Protein AF-0000000083203397 (afdb_homodimer)

InterPro domains:
  IPR000192 Aminotransferase class V domain [PF00266] (24-393)
  IPR010970 Cysteine desulfurase, SufS [TIGR01979] (6-404)
  IPR010970 Cysteine desulfurase, SufS [cd06453] (24-397)
  IPR015421 Pyridoxal phosphate-dependent transferase, major domain [G3DSA:3.40.640.10] (35-295)
  IPR015422 Pyridoxal phosphate-dependent transferase, small domain [G3DSA:3.90.1150.10] (7-395)
  IPR015424 Pyridoxal phosphate-dependent transferase [SSF53383] (2-402)
  IPR020578 Aminotransferase class-V, pyridoxal-phosphate binding site [PS00595] (216-235)

Nearest PDB structures (foldseek):
  4w91-assembly3_E  TM=9.917E-01  e=8.064E-57  Brucella suis bv. 4 str. 40
  6mre-assembly1_A-2  TM=9.859E-01  e=2.206E-57  Escherichia coli K-12
  6mrh-assembly1_A-2  TM=9.855E-01  e=3.273E-57  Escherichia coli K-12
  6c9e-assembly1_A  TM=9.911E-01  e=1.790E-55  Legionella pneumophila subsp. pneumophila str. Philadelphia 1
  8kg1-assembly1_B  TM=9.907E-01  e=2.833E-54  Mycolicibacterium smegmatis MC2 155

Solvent-accessible surface area (backbone atoms only — not comparable to full-atom values): 39224 Å² total; per-residue (Å²): 128,92,51,45,71,67,54,36,70,36,27,62,42,63,74,38,67,34,84,87,24,66,42,38,82,20,36,28,77,73,28,34,70,38,38,49,70,27,56,50,47,50,49,45,32,53,41,71,41,68,42,50,55,88,58,35,69,16,65,46,12,44,53,38,30,50,46,35,52,50,16,44,45,50,48,19,59,63,33,36,45,93,46,49,54,24,48,30,64,32,55,15,29,27,52,25,44,30,45,46,33,52,20,44,36,64,73,74,52,45,66,74,23,31,37,38,28,41,44,61,34,44,30,32,64,42,40,24,56,51,54,41,20,66,76,39,52,29,43,82,44,73,44,52,55,49,90,44,37,39,65,44,65,86,52,46,68,81,74,53,44,85,48,30,52,34,34,36,38,50,42,20,27,83,59,33,10,26,51,56,72,56,52,64,54,33,51,56,26,47,72,44,70,14,42,23,37,33,42,26,46,50,23,50,61,72,69,45,52,41,40,66,81,51,59,50,44,30,39,22,26,32,22,22,43,48,29,16,53,58,30,20,17,32,27,35,36,45,57,73,58,57,71,68,32,56,68,66,55,32,18,28,70,13,44,66,46,57,46,98,88,51,69,43,62,28,63,74,33,34,23,65,35,44,25,80,66,33,48,64,38,45,32,23,32,26,42,21,51,55,58,59,65,73,49,58,62,66,57,48,48,52,53,35,48,50,36,37,50,53,31,48,55,52,40,60,68,39,88,59,40,45,76,44,35,70,35,83,85,33,47,39,32,49,17,33,48,41,71,87,50,60,34,63,59,50,32,43,49,28,24,63,64,11,32,31,38,35,35,38,47,80,52,22,45,48,46,29,57,74,69,73,44,88,47,30,28,33,40,16,61,52,79,59,58,49,66,66,49,30,50,46,50,34,53,39,51,54,52,42,47,62,73,68,96,129,92,50,44,70,66,54,35,69,36,26,62,42,63,74,37,66,35,86,86,24,66,43,37,80,19,37,28,77,73,29,34,71,39,37,50,71,27,56,51,47,48,50,44,32,54,41,70,42,70,40,50,57,88,59,35,68,16,66,46,12,46,53,37,30,51,46,33,52,50,15,44,46,49,49,18,60,63,35,36,47,94,44,50,54,24,50,30,65,33,54,15,27,28,53,27,44,31,45,45,33,51,19,44,36,65,74,73,52,45,65,74,24,32,35,38,29,41,44,59,34,45,29,31,63,43,40,23,56,51,54,42,21,66,75,39,51,29,43,81,43,73,44,51,56,49,88,45,37,41,64,46,66,87,51,46,67,81,75,52,45,84,48,30,52,34,34,35,42,49,42,20,27,83,59,32,11,25,51,56,71,54,53,64,53,32,51,57,26,48,72,43,69,13,42,24,37,34,44,26,46,51,24,50,61,69,69,44,52,41,40,67,81,51,58,51,42,30,39,22,26,33,22,22,43,46,29,16,52,58,31,20,18,32,26,37,34,44,57,72,59,57,69,69,34,55,67,67,56,34,19,27,70,14,44,66,46,58,47,94,90,52,69,45,63,28,62,73,33,34,23,65,36,43,25,81,66,32,48,65,38,43,32,22,32,27,42,21,50,56,56,58,66,74,49,58,60,67,57,49,46,51,52,36,47,50,37,37,50,52,30,50,55,53,40,61,68,40,88,60,40,45,75,44,35,69,36,82,82,35,48,39,32,48,17,32,49,39,72,88,51,58,32,63,60,50,33,45,48,27,25,65,64,10,32,31,37,36,36,38,48,81,51,22,45,49,46,29,56,74,69,72,42,89,48,30,28,34,40,17,61,51,78,58,58,48,65,66,50,29,50,49,50,34,53,40,50,53,51,40,48,63,72,66,97

Organism: NCBI:txid214856

Structure (mmCIF, N/CA/C/O backbone):
data_AF-0000000083203397-model_v1
#
loop_
_entity.id
_entity.type
_entity.pdbx_description
1 polymer 'Cysteine desulfurase'
#
loop_
_atom_site.group_PDB
_atom_site.id
_atom_site.type_symbol
_atom_site.label_atom_id
_atom_site.label_alt_id
_atom_site.label_comp_id
_atom_site.label_asym_id
_atom_site.label_entity_id
_atom_site.label_seq_id
_atom_site.pdbx_PDB_ins_code
_atom_site.Cartn_x
_atom_site.Cartn_y
_atom_site.Cartn_z
_atom_site.occupancy
_atom_site.B_iso_or_equiv
_atom_site.auth_seq_id
_atom_site.au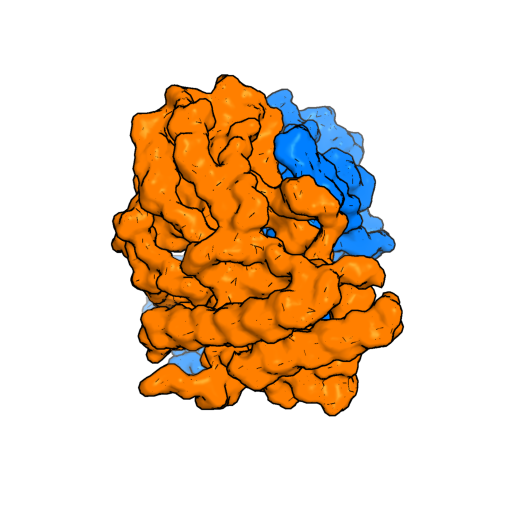th_comp_id
_atom_site.auth_asym_id
_atom_site.auth_atom_id
_atom_site.pdbx_PDB_model_num
ATOM 1 N N . MET A 1 1 ? -27.266 24.75 2.34 1 68.25 1 MET A N 1
ATOM 2 C CA . MET A 1 1 ? -26.562 25.25 3.523 1 68.25 1 MET A CA 1
ATOM 3 C C . MET A 1 1 ? -25.734 24.141 4.164 1 68.25 1 MET A C 1
ATOM 5 O O . MET A 1 1 ? -26.141 22.969 4.145 1 68.25 1 MET A O 1
ATOM 9 N N . PHE A 1 2 ? -24.484 24.516 4.523 1 87.81 2 PHE A N 1
ATOM 10 C CA . PHE A 1 2 ? -23.609 23.562 5.199 1 87.81 2 PHE A CA 1
ATOM 11 C C . PHE A 1 2 ? -24.203 23.141 6.543 1 87.81 2 PHE A C 1
ATOM 13 O O . PHE A 1 2 ? -24.328 23.969 7.457 1 87.81 2 PHE A O 1
ATOM 20 N N . ASP A 1 3 ? -24.844 21.969 6.621 1 94.56 3 ASP A N 1
ATOM 21 C CA . ASP A 1 3 ? -25.469 21.422 7.82 1 94.56 3 ASP A CA 1
ATOM 22 C C . ASP A 1 3 ? -24.594 20.344 8.453 1 94.56 3 ASP A C 1
ATOM 24 O O . ASP A 1 3 ? -24.703 19.172 8.125 1 94.56 3 ASP A O 1
ATOM 28 N N . VAL A 1 4 ? -23.828 20.75 9.477 1 97.06 4 VAL A N 1
ATOM 29 C CA . VAL A 1 4 ? -22.828 19.875 10.062 1 97.06 4 VAL A CA 1
ATOM 30 C C . VAL A 1 4 ? -23.5 18.688 10.734 1 97.06 4 VAL A C 1
ATOM 32 O O . VAL A 1 4 ? -22.953 17.562 10.727 1 97.06 4 VAL A O 1
ATOM 35 N N . GLU A 1 5 ? -24.641 18.828 11.328 1 96.56 5 GLU A N 1
ATOM 36 C CA . GLU A 1 5 ? -25.328 17.734 12.008 1 96.56 5 GLU A CA 1
ATOM 37 C C . GLU A 1 5 ? -25.766 16.656 11.023 1 96.56 5 GLU A C 1
ATOM 39 O O . GLU A 1 5 ? -25.703 15.461 11.328 1 96.56 5 GLU A O 1
ATOM 44 N N . LYS A 1 6 ? -26.266 17.109 9.914 1 96.75 6 LYS A N 1
ATOM 45 C CA . LYS A 1 6 ? -26.625 16.156 8.867 1 96.75 6 LYS A CA 1
ATOM 46 C C . LYS A 1 6 ? -25.406 15.406 8.359 1 96.75 6 LYS A C 1
ATOM 48 O O . LYS A 1 6 ? -25.453 14.203 8.133 1 96.75 6 LYS A O 1
ATOM 53 N N . ILE A 1 7 ? -24.312 16.141 8.203 1 97.75 7 ILE A N 1
ATOM 54 C CA . ILE A 1 7 ? -23.062 15.562 7.723 1 97.75 7 ILE A CA 1
ATOM 55 C C . ILE A 1 7 ? -22.562 14.523 8.727 1 97.75 7 ILE A C 1
ATOM 57 O O . ILE A 1 7 ? -22.156 13.43 8.344 1 97.75 7 ILE A O 1
ATOM 61 N N . ARG A 1 8 ? -22.625 14.82 9.992 1 97.62 8 ARG A N 1
ATOM 62 C CA . ARG A 1 8 ? -22.156 13.938 11.055 1 97.62 8 ARG A CA 1
ATOM 63 C C . ARG A 1 8 ? -22.891 12.609 11.031 1 97.62 8 ARG A C 1
ATOM 65 O O . ARG A 1 8 ? -22.328 11.562 11.359 1 97.62 8 ARG A O 1
ATOM 72 N N . GLY A 1 9 ? -24.156 12.625 10.625 1 97.62 9 GLY A N 1
ATOM 73 C CA . GLY A 1 9 ? -24.969 11.414 10.547 1 97.62 9 GLY A CA 1
ATOM 74 C C . GLY A 1 9 ? -24.422 10.398 9.562 1 97.62 9 GLY A C 1
ATOM 75 O O . GLY A 1 9 ? -24.766 9.219 9.625 1 97.62 9 GLY A O 1
ATOM 76 N N . GLU A 1 10 ? -23.5 10.836 8.75 1 98.06 10 GLU A N 1
ATOM 77 C CA . GLU A 1 10 ? -22.922 9.953 7.738 1 98.06 10 GLU A CA 1
ATOM 78 C C . GLU A 1 10 ? -21.656 9.273 8.258 1 98.06 10 GLU A C 1
ATOM 80 O O . GLU A 1 10 ? -21.078 8.438 7.574 1 98.06 10 GLU A O 1
ATOM 85 N N . PHE A 1 11 ? -21.266 9.656 9.461 1 98.69 11 PHE A N 1
ATOM 86 C CA . PHE A 1 11 ? -20.094 9.062 10.102 1 98.69 11 PHE A CA 1
ATOM 87 C C . PHE A 1 11 ? -20.484 8.312 11.359 1 98.69 11 PHE A C 1
ATOM 89 O O . PHE A 1 11 ? -20.453 8.867 12.461 1 98.69 11 PHE A O 1
ATOM 96 N N . PRO A 1 12 ? -20.703 7.008 11.242 1 98.44 12 PRO A N 1
ATOM 97 C CA . PRO A 1 12 ? -21.25 6.246 12.359 1 98.44 12 PRO A CA 1
ATOM 98 C C . PRO A 1 12 ? -20.375 6.297 13.609 1 98.44 12 PRO A C 1
ATOM 100 O O . PRO A 1 12 ? -20.891 6.324 14.727 1 98.44 12 PRO A O 1
ATOM 103 N N . ILE A 1 13 ? -19.125 6.371 13.445 1 98.5 13 ILE A N 1
ATOM 104 C CA . ILE A 1 13 ? -18.188 6.27 14.555 1 98.5 13 ILE A CA 1
ATOM 105 C C . ILE A 1 13 ? -18.359 7.484 15.477 1 98.5 13 ILE A C 1
ATOM 107 O O . ILE A 1 13 ? -18.047 7.41 16.672 1 98.5 13 ILE A O 1
ATOM 111 N N . LEU A 1 14 ? -18.812 8.617 14.977 1 98.38 14 LEU A N 1
ATOM 112 C CA . LEU A 1 14 ? -18.906 9.852 15.742 1 98.38 14 LEU A CA 1
ATOM 113 C C . LEU A 1 14 ? -20.016 9.758 16.781 1 98.38 14 LEU A C 1
ATOM 115 O O . LEU A 1 14 ? -20.094 10.578 17.703 1 98.38 14 LEU A O 1
ATOM 119 N N . GLY A 1 15 ? -20.844 8.711 16.672 1 97.25 15 GLY A N 1
ATOM 120 C CA . GLY A 1 15 ? -21.906 8.484 17.641 1 97.25 15 GLY A CA 1
ATOM 121 C C . GLY A 1 15 ? -21.469 7.602 18.797 1 97.25 15 GLY A C 1
ATOM 122 O O . GLY A 1 15 ? -22.25 7.371 19.734 1 97.25 15 GLY A O 1
ATOM 123 N N . ARG A 1 16 ? -20.25 7.207 18.844 1 96.19 16 ARG A N 1
ATOM 124 C CA . ARG A 1 16 ? -19.734 6.305 19.875 1 96.19 16 ARG A CA 1
ATOM 125 C C . ARG A 1 16 ? -19.484 7.055 21.172 1 96.19 16 ARG A C 1
ATOM 127 O O . ARG A 1 16 ? -19.297 8.273 21.172 1 96.19 16 ARG A O 1
ATOM 134 N N . GLU A 1 17 ? -19.531 6.238 22.234 1 97.62 17 GLU A N 1
ATOM 135 C CA . GLU A 1 17 ? -19.078 6.723 23.531 1 97.62 17 GLU A CA 1
ATOM 136 C C . GLU A 1 17 ? -17.734 6.109 23.922 1 97.62 17 GLU A C 1
ATOM 138 O O . GLU A 1 17 ? -17.469 4.949 23.594 1 97.62 17 GLU A O 1
ATOM 143 N N . VAL A 1 18 ? -16.938 6.895 24.516 1 97.25 18 VAL A N 1
ATOM 144 C CA . VAL A 1 18 ? -15.672 6.469 25.094 1 97.25 18 VAL A CA 1
ATOM 145 C C . VAL A 1 18 ? -15.641 6.816 26.578 1 97.25 18 VAL A C 1
ATOM 147 O O . VAL A 1 18 ? -15.766 7.988 26.953 1 97.25 18 VAL A O 1
ATOM 150 N N . TYR A 1 19 ? -15.492 5.84 27.406 1 97.25 19 TYR A N 1
ATOM 151 C CA . TYR A 1 19 ? -15.539 5.996 28.859 1 97.25 19 TYR A CA 1
ATOM 152 C C . TYR A 1 19 ? -16.828 6.668 29.297 1 97.25 19 TYR A C 1
ATOM 154 O O . TYR A 1 19 ? -16.828 7.547 30.156 1 97.25 19 TYR A O 1
ATOM 162 N N . GLY A 1 20 ? -17.844 6.371 28.641 1 97.62 20 GLY A N 1
ATOM 163 C CA . GLY A 1 20 ? -19.172 6.844 29 1 97.62 20 GLY A CA 1
ATOM 164 C C . GLY A 1 20 ? -19.453 8.258 28.531 1 97.62 20 GLY A C 1
ATOM 165 O O . GLY A 1 20 ? -20.469 8.852 28.906 1 97.62 20 GLY A O 1
ATOM 166 N N . LYS A 1 21 ? -18.625 8.859 27.734 1 98.06 21 LYS A N 1
ATOM 167 C CA . LYS A 1 21 ? -18.781 10.211 27.219 1 98.06 21 LYS A CA 1
ATOM 168 C C . LYS A 1 21 ? -18.859 10.203 25.688 1 98.06 21 LYS A C 1
ATOM 170 O O . LYS A 1 21 ? -18.266 9.344 25.047 1 98.06 21 LYS A O 1
ATOM 175 N N . PRO A 1 22 ? -19.594 11.195 25.188 1 97.88 22 PRO A N 1
ATOM 176 C CA . PRO A 1 22 ? -19.594 11.289 23.719 1 97.88 22 PRO A CA 1
ATOM 177 C C . PRO A 1 22 ? -18.203 11.5 23.141 1 97.88 22 PRO A C 1
ATOM 179 O O . PRO A 1 22 ? -17.422 12.297 23.672 1 97.88 22 PRO A O 1
ATOM 182 N N . LEU A 1 23 ? -17.938 10.812 22.094 1 98.62 23 LEU A N 1
ATOM 183 C CA . LEU A 1 23 ? -16.641 10.945 21.422 1 98.62 23 LEU A CA 1
ATOM 184 C C . LEU A 1 23 ? -16.516 12.312 20.766 1 98.62 23 LEU A C 1
ATOM 186 O O . LEU A 1 23 ? -17.359 12.711 19.969 1 98.62 23 LEU A O 1
ATOM 190 N N . VAL A 1 24 ? -15.523 13.062 21.141 1 98.75 24 VAL A N 1
ATOM 191 C CA . VAL A 1 24 ? -15.039 14.242 20.438 1 98.75 24 VAL A CA 1
ATOM 192 C C . VAL A 1 24 ? -13.727 13.922 19.734 1 98.75 24 VAL A C 1
ATOM 194 O O . VAL A 1 24 ? -12.664 13.922 20.359 1 98.75 24 VAL A O 1
ATOM 197 N N . TYR A 1 25 ? -13.82 13.633 18.469 1 98.75 25 TYR A N 1
ATOM 198 C CA . TYR A 1 25 ? -12.656 13.18 17.719 1 98.75 25 TYR A CA 1
ATOM 199 C C . TYR A 1 25 ? -11.938 14.352 17.062 1 98.75 25 TYR A C 1
ATOM 201 O O . TYR A 1 25 ? -12.453 14.938 16.094 1 98.75 25 TYR A O 1
ATOM 209 N N . LEU A 1 26 ? -10.719 14.641 17.531 1 98.81 26 LEU A N 1
ATOM 210 C CA . LEU A 1 26 ? -9.961 15.789 17.047 1 98.81 26 LEU A CA 1
ATOM 211 C C . LEU A 1 26 ? -8.562 15.375 16.609 1 98.81 26 LEU A C 1
ATOM 213 O O . LEU A 1 26 ? -7.609 16.156 16.734 1 98.81 26 LEU A O 1
ATOM 217 N N . ASP A 1 27 ? -8.398 14.148 16.188 1 98.38 27 ASP A N 1
ATOM 218 C CA . ASP A 1 27 ? -7.145 13.633 15.633 1 98.38 27 ASP A CA 1
ATOM 219 C C . ASP A 1 27 ? -7.266 13.383 14.133 1 98.38 27 ASP A C 1
ATOM 221 O O . ASP A 1 27 ? -6.703 12.414 13.609 1 98.38 27 ASP A O 1
ATOM 225 N N . ASN A 1 28 ? -8.023 14.242 13.422 1 98.25 28 ASN A N 1
ATOM 226 C CA . ASN A 1 28 ? -8.32 14.094 12 1 98.25 28 ASN A CA 1
ATOM 227 C C . ASN A 1 28 ? -7.066 14.258 11.148 1 98.25 28 ASN A C 1
ATOM 229 O O . ASN A 1 28 ? -6.988 13.719 10.039 1 98.25 28 ASN A O 1
ATOM 233 N N . GLY A 1 29 ? -6.051 15 11.633 1 97.25 29 GLY A N 1
ATOM 234 C CA . GLY A 1 29 ? -4.809 15.195 10.898 1 97.25 29 GLY A CA 1
ATOM 235 C C . GLY A 1 29 ? -3.982 13.922 10.789 1 97.25 29 GLY A C 1
ATOM 236 O O . GLY A 1 29 ? -3.119 13.82 9.914 1 97.25 29 GLY A O 1
ATOM 237 N N . ALA A 1 30 ? -4.207 12.992 11.711 1 97.19 30 ALA A N 1
ATOM 238 C CA . ALA A 1 30 ? -3.561 11.688 11.648 1 97.19 30 ALA A CA 1
ATOM 239 C C . ALA A 1 30 ? -4.348 10.727 10.758 1 97.19 30 ALA A C 1
ATOM 241 O O . ALA A 1 30 ? -3.771 10.062 9.891 1 97.19 30 ALA A O 1
ATOM 242 N N . THR A 1 31 ? -5.617 10.656 10.953 1 97.81 31 THR A N 1
ATOM 243 C CA . THR A 1 31 ? -6.535 9.898 10.102 1 97.81 31 THR A CA 1
ATOM 244 C C . THR A 1 31 ? -7.973 10.375 10.305 1 97.81 31 THR A C 1
ATOM 246 O O . THR A 1 31 ? -8.414 10.57 11.438 1 97.81 31 THR A O 1
ATOM 249 N N . ALA A 1 32 ? -8.672 10.586 9.219 1 98.5 32 ALA A N 1
ATOM 250 C CA . ALA A 1 32 ? -10.055 11.047 9.273 1 98.5 32 ALA A CA 1
ATOM 251 C C . ALA A 1 32 ? -11.023 9.875 9.398 1 98.5 32 ALA A C 1
ATOM 253 O O . ALA A 1 32 ? -10.656 8.727 9.133 1 98.5 32 ALA A O 1
ATOM 254 N N . GLN A 1 33 ? -12.234 10.156 9.891 1 98.75 33 GLN A N 1
ATOM 255 C CA . GLN A 1 33 ? -13.273 9.133 9.938 1 98.75 33 GLN A CA 1
ATOM 256 C C . GLN A 1 33 ? -13.875 8.906 8.547 1 98.75 33 GLN A C 1
ATOM 258 O O . GLN A 1 33 ? -13.688 9.727 7.645 1 98.75 33 GLN A O 1
ATOM 263 N N . LYS A 1 34 ? -14.555 7.789 8.344 1 98.81 34 LYS A N 1
ATOM 264 C CA . LYS A 1 34 ? -15.039 7.395 7.02 1 98.81 34 LYS A CA 1
ATOM 265 C C . LYS A 1 34 ? -16.547 7.562 6.918 1 98.81 34 LYS A C 1
ATOM 267 O O . LYS A 1 34 ? -17.297 7.148 7.812 1 98.81 34 LYS A O 1
ATOM 272 N N . PRO A 1 35 ? -17.031 8.227 5.848 1 98.75 35 PRO A N 1
ATOM 273 C CA . PRO A 1 35 ? -18.469 8.328 5.664 1 98.75 35 PRO A CA 1
ATOM 274 C C . PRO A 1 35 ? -19.109 7.012 5.203 1 98.75 35 PRO A C 1
ATOM 276 O O . PRO A 1 35 ? -18.422 6.156 4.645 1 98.75 35 PRO A O 1
ATOM 279 N N . LEU A 1 36 ? -20.375 6.875 5.383 1 98.75 36 LEU A N 1
ATOM 280 C CA . LEU A 1 36 ? -21.156 5.68 5.039 1 98.75 36 LEU A CA 1
ATOM 281 C C . LEU A 1 36 ? -20.953 5.312 3.572 1 98.75 36 LEU A C 1
ATOM 283 O O . LEU A 1 36 ? -20.875 4.129 3.23 1 98.75 36 LEU A O 1
ATOM 287 N N . ALA A 1 37 ? -20.875 6.289 2.688 1 98.69 37 ALA A N 1
ATOM 288 C CA . ALA A 1 37 ? -20.703 6.023 1.262 1 98.69 37 ALA A CA 1
ATOM 289 C C . ALA A 1 37 ? -19.438 5.215 0.996 1 98.69 37 ALA A C 1
ATOM 291 O O . ALA A 1 37 ? -19.438 4.305 0.167 1 98.69 37 ALA A O 1
ATOM 292 N N . VAL A 1 38 ? -18.375 5.562 1.679 1 98.88 38 VAL A N 1
ATOM 293 C CA . VAL A 1 38 ? -17.109 4.875 1.526 1 98.88 38 VAL A CA 1
ATOM 294 C C . VAL A 1 38 ? -17.188 3.486 2.152 1 98.88 38 VAL A C 1
ATOM 296 O O . VAL A 1 38 ? -16.781 2.496 1.536 1 98.88 38 VAL A O 1
ATOM 299 N N . ILE A 1 39 ? -17.766 3.385 3.385 1 98.81 39 ILE A N 1
ATOM 300 C CA . ILE A 1 39 ? -17.875 2.127 4.113 1 98.81 39 ILE A CA 1
ATOM 301 C C . ILE A 1 39 ? -18.719 1.136 3.309 1 98.81 39 ILE A C 1
ATOM 303 O O . ILE A 1 39 ? -18.328 -0.022 3.139 1 98.81 39 ILE A O 1
ATOM 307 N N . GLU A 1 40 ? -19.781 1.573 2.801 1 98.81 40 GLU A N 1
ATOM 308 C CA . GLU A 1 40 ? -20.703 0.72 2.057 1 98.81 40 GLU A CA 1
ATOM 309 C C . GLU A 1 40 ? -20.094 0.295 0.719 1 98.81 40 GLU A C 1
ATOM 311 O O . GLU A 1 40 ? -20.359 -0.813 0.243 1 98.81 40 GLU A O 1
ATOM 316 N N . THR A 1 41 ? -19.344 1.162 0.096 1 98.81 41 THR A N 1
ATOM 317 C CA . THR A 1 41 ? -18.656 0.8 -1.139 1 98.81 41 THR A CA 1
ATOM 318 C C . THR A 1 41 ? -17.672 -0.339 -0.896 1 98.81 41 THR A C 1
ATOM 320 O O . THR A 1 41 ? -17.609 -1.298 -1.669 1 98.81 41 THR A O 1
ATOM 323 N N . ILE A 1 42 ? -16.891 -0.253 0.162 1 98.75 42 ILE A N 1
ATOM 324 C CA . ILE A 1 42 ? -15.945 -1.315 0.499 1 98.75 42 ILE A CA 1
ATOM 325 C C . ILE A 1 42 ? -16.703 -2.621 0.734 1 98.75 42 ILE A C 1
ATOM 327 O O . ILE A 1 42 ? -16.281 -3.682 0.26 1 98.75 42 ILE A O 1
ATOM 331 N N . ASP A 1 43 ? -17.766 -2.508 1.456 1 98.69 43 ASP A N 1
ATOM 332 C CA . ASP A 1 43 ? -18.609 -3.674 1.729 1 98.69 43 ASP A CA 1
ATOM 333 C C . ASP A 1 43 ? -19.125 -4.285 0.433 1 98.69 43 ASP A C 1
ATOM 335 O O . ASP A 1 43 ? -19.047 -5.5 0.234 1 98.69 43 ASP A O 1
ATOM 339 N N . TYR A 1 44 ? -19.625 -3.479 -0.453 1 98.69 44 TYR A N 1
ATOM 340 C CA . TYR A 1 44 ? -20.156 -3.908 -1.742 1 98.69 44 TYR A CA 1
ATOM 341 C C . TYR A 1 44 ? -19.094 -4.609 -2.566 1 98.69 44 TYR A C 1
ATOM 343 O O . TYR A 1 44 ? -19.328 -5.68 -3.125 1 98.69 44 TYR A O 1
ATOM 351 N N . LEU A 1 45 ? -17.938 -4.039 -2.633 1 98.62 45 LEU A N 1
ATOM 352 C CA . LEU A 1 45 ? -16.844 -4.613 -3.416 1 98.62 45 LEU A CA 1
ATOM 353 C C . LEU A 1 45 ? -16.5 -6.012 -2.918 1 98.62 45 LEU A C 1
ATOM 355 O O . LEU A 1 45 ? -16.312 -6.93 -3.719 1 98.62 45 LEU A O 1
ATOM 359 N N . ASN A 1 46 ? -16.438 -6.215 -1.604 1 98.38 46 ASN A N 1
ATOM 360 C CA . ASN A 1 46 ? -16.062 -7.5 -1.034 1 98.38 46 ASN A CA 1
ATOM 361 C C . ASN A 1 46 ? -17.172 -8.531 -1.176 1 98.38 46 ASN A C 1
ATOM 363 O O . ASN A 1 46 ? -16.906 -9.719 -1.382 1 98.38 46 ASN A O 1
ATOM 367 N N . ARG A 1 47 ? -18.406 -8.094 -1.132 1 98.38 47 ARG A N 1
ATOM 368 C CA . ARG A 1 47 ? -19.531 -9.023 -1.11 1 98.38 47 ARG A CA 1
ATOM 369 C C . ARG A 1 47 ? -20 -9.352 -2.525 1 98.38 47 ARG A C 1
ATOM 371 O O . ARG A 1 47 ? -20.562 -10.422 -2.766 1 98.38 47 ARG A O 1
ATOM 378 N N . GLU A 1 48 ? -19.719 -8.375 -3.484 1 98.19 48 GLU A N 1
ATOM 379 C CA . GLU A 1 48 ? -20.422 -8.523 -4.754 1 98.19 48 GLU A CA 1
ATOM 380 C C . GLU A 1 48 ? -19.469 -8.359 -5.938 1 98.19 48 GLU A C 1
ATOM 382 O O . GLU A 1 48 ? -19.75 -8.828 -7.039 1 98.19 48 GLU A O 1
ATOM 387 N N . LEU A 1 49 ? -18.391 -7.711 -5.781 1 98.06 49 LEU A N 1
ATOM 388 C CA . LEU A 1 49 ? -17.578 -7.344 -6.93 1 98.06 49 LEU A CA 1
ATOM 389 C C . LEU A 1 49 ? -16.094 -7.406 -6.578 1 98.06 49 LEU A C 1
ATOM 391 O O . LEU A 1 49 ? -15.398 -6.391 -6.625 1 98.06 49 LEU A O 1
ATOM 395 N N . ASN A 1 50 ? -15.617 -8.562 -6.309 1 98 50 ASN A N 1
ATOM 396 C CA . ASN A 1 50 ? -14.203 -8.766 -6.004 1 98 50 ASN A CA 1
ATOM 397 C C . ASN A 1 50 ? -13.508 -9.602 -7.078 1 98 50 ASN A C 1
ATOM 399 O O . ASN A 1 50 ? -13.797 -10.789 -7.223 1 98 50 ASN A O 1
ATOM 403 N N . ALA A 1 51 ? -12.648 -9.008 -7.84 1 97.56 51 ALA A N 1
ATOM 404 C CA . ALA A 1 51 ? -11.789 -9.656 -8.836 1 97.56 51 ALA A CA 1
ATOM 405 C C . ALA A 1 51 ? -10.641 -8.742 -9.25 1 97.56 51 ALA A C 1
ATOM 407 O O . ALA A 1 51 ? -10.789 -7.516 -9.273 1 97.56 51 ALA A O 1
ATOM 408 N N . ASN A 1 52 ? -9.523 -9.344 -9.453 1 95.5 52 ASN A N 1
ATOM 409 C CA . ASN A 1 52 ? -8.383 -8.578 -9.93 1 95.5 52 ASN A CA 1
ATOM 410 C C . ASN A 1 52 ? -8.711 -7.805 -11.203 1 95.5 52 ASN A C 1
ATOM 412 O O . ASN A 1 52 ? -9.492 -8.273 -12.031 1 95.5 52 ASN A O 1
ATOM 416 N N . ILE A 1 53 ? -8.055 -6.676 -11.422 1 95.19 53 ILE A N 1
ATOM 417 C CA . ILE A 1 53 ? -8.422 -5.75 -12.484 1 95.19 53 ILE A CA 1
ATOM 418 C C . ILE A 1 53 ? -7.453 -5.895 -13.656 1 95.19 53 ILE A C 1
ATOM 420 O O . ILE A 1 53 ? -6.414 -6.547 -13.531 1 95.19 53 ILE A O 1
ATOM 424 N N . HIS A 1 54 ? -7.828 -5.18 -14.891 1 88.12 54 HIS A N 1
ATOM 425 C CA . HIS A 1 54 ? -7.074 -4.934 -16.109 1 88.12 54 HIS A CA 1
ATOM 426 C C . HIS A 1 54 ? -6.875 -6.223 -16.906 1 88.12 54 HIS A C 1
ATOM 428 O O . HIS A 1 54 ? -6.867 -6.203 -18.141 1 88.12 54 HIS A O 1
ATOM 434 N N . ARG A 1 55 ? -6.762 -7.469 -16.297 1 75.62 55 ARG A N 1
ATOM 435 C CA . ARG A 1 55 ? -6.27 -8.625 -17.031 1 75.62 55 ARG A CA 1
ATOM 436 C C . ARG A 1 55 ? -7.352 -9.695 -17.156 1 75.62 55 ARG A C 1
ATOM 438 O O . ARG A 1 55 ? -7.176 -10.672 -17.891 1 75.62 55 ARG A O 1
ATOM 445 N N . GLY A 1 56 ? -8.367 -9.422 -16.531 1 80.38 56 GLY A N 1
ATOM 446 C CA . GLY A 1 56 ? -9.406 -10.438 -16.578 1 80.38 56 GLY A CA 1
ATOM 447 C C . GLY A 1 56 ? -10.477 -10.141 -17.609 1 80.38 56 GLY A C 1
ATOM 448 O O . GLY A 1 56 ? -10.867 -8.984 -17.797 1 80.38 56 GLY A O 1
ATOM 449 N N . VAL A 1 57 ? -10.93 -11.227 -18.25 1 87.25 57 VAL A N 1
ATOM 450 C CA . VAL A 1 57 ? -11.93 -11.07 -19.297 1 87.25 57 VAL A CA 1
ATOM 451 C C . VAL A 1 57 ? -13.32 -11.375 -18.734 1 87.25 57 VAL A C 1
ATOM 453 O O . VAL A 1 57 ? -14.328 -11.203 -19.422 1 87.25 57 VAL A O 1
ATOM 456 N N . HIS A 1 58 ? -13.336 -11.82 -17.5 1 95 58 HIS A N 1
ATOM 457 C CA . HIS A 1 58 ? -14.633 -12.188 -16.938 1 95 58 HIS A CA 1
ATOM 458 C C . HIS A 1 58 ? -15.328 -10.984 -16.312 1 95 58 HIS A C 1
ATOM 460 O O . HIS A 1 58 ? -14.68 -9.984 -16 1 95 58 HIS A O 1
ATOM 466 N N . TYR A 1 59 ? -16.562 -11.062 -16.078 1 97.12 59 TYR A N 1
ATOM 467 C CA . TYR A 1 59 ? -17.484 -9.992 -15.703 1 97.12 59 TYR A CA 1
ATOM 468 C C . TYR A 1 59 ? -16.984 -9.234 -14.484 1 97.12 59 TYR A C 1
ATOM 470 O O . TYR A 1 59 ? -16.906 -8.008 -14.492 1 97.12 59 TYR A O 1
ATOM 478 N N . LEU A 1 60 ? -16.672 -9.938 -13.438 1 97.81 60 LEU A N 1
ATOM 479 C CA . LEU A 1 60 ? -16.266 -9.312 -12.188 1 97.81 60 LEU A CA 1
ATOM 480 C C . LEU A 1 60 ? -15.016 -8.461 -12.406 1 97.81 60 LEU A C 1
ATOM 482 O O . LEU A 1 60 ? -14.922 -7.34 -11.891 1 97.81 60 LEU A O 1
ATOM 486 N N . SER A 1 61 ? -14.016 -8.969 -13.133 1 97.75 61 SER A N 1
ATOM 487 C CA . SER A 1 61 ? -12.781 -8.242 -13.406 1 97.75 61 SER A CA 1
ATOM 488 C C . SER A 1 61 ? -13.055 -6.996 -14.25 1 97.75 61 SER A C 1
ATOM 490 O O . SER A 1 61 ? -12.5 -5.93 -13.992 1 97.75 61 SER A O 1
ATOM 492 N N . GLU A 1 62 ? -13.891 -7.137 -15.242 1 97.44 62 GLU A N 1
ATOM 493 C CA . GLU A 1 62 ? -14.203 -6.02 -16.125 1 97.44 62 GLU A CA 1
ATOM 494 C C . GLU A 1 62 ? -14.922 -4.902 -15.375 1 97.44 62 GLU A C 1
ATOM 496 O O . GLU A 1 62 ? -14.586 -3.725 -15.539 1 97.44 62 GLU A O 1
ATOM 501 N N . GLU A 1 63 ? -15.883 -5.289 -14.586 1 97.88 63 GLU A N 1
ATOM 502 C CA . GLU A 1 63 ? -16.625 -4.297 -13.82 1 97.88 63 GLU A CA 1
ATOM 503 C C . GLU A 1 63 ? -15.734 -3.605 -12.797 1 97.88 63 GLU A C 1
ATOM 505 O O . GLU A 1 63 ? -15.82 -2.391 -12.609 1 97.88 63 GLU A O 1
ATOM 510 N N . ALA A 1 64 ? -14.906 -4.379 -12.133 1 97.88 64 ALA A N 1
ATOM 511 C CA . ALA A 1 64 ? -13.969 -3.807 -11.172 1 97.88 64 ALA A CA 1
ATOM 512 C C . ALA A 1 64 ? -12.992 -2.852 -11.859 1 97.88 64 ALA A C 1
ATOM 514 O O . ALA A 1 64 ? -12.656 -1.799 -11.312 1 97.88 64 ALA A O 1
ATOM 515 N N . THR A 1 65 ? -12.508 -3.23 -13.055 1 98.12 65 THR A N 1
ATOM 516 C CA . THR A 1 65 ? -11.617 -2.381 -13.836 1 98.12 65 THR A CA 1
ATOM 517 C C . THR A 1 65 ? -12.281 -1.046 -14.156 1 98.12 65 THR A C 1
ATOM 519 O O . THR A 1 65 ? -11.656 0.011 -14.039 1 98.12 65 THR A O 1
ATOM 522 N N . THR A 1 66 ? -13.5 -1.117 -14.523 1 98.31 66 THR A N 1
ATOM 523 C CA . THR A 1 66 ? -14.258 0.083 -14.867 1 98.31 66 THR A CA 1
ATOM 524 C C . THR A 1 66 ? -14.344 1.026 -13.672 1 98.31 66 THR A C 1
ATOM 526 O O . THR A 1 66 ? -14.094 2.227 -13.797 1 98.31 66 THR A O 1
ATOM 529 N N . LEU A 1 67 ? -14.664 0.478 -12.547 1 98.62 67 LEU A N 1
ATOM 530 C CA . LEU A 1 67 ? -14.789 1.29 -11.344 1 98.62 67 LEU A CA 1
ATOM 531 C C . LEU A 1 67 ? -13.438 1.868 -10.938 1 98.62 67 LEU A C 1
ATOM 533 O O . LEU A 1 67 ? -13.352 3.02 -10.508 1 98.62 67 LEU A O 1
ATOM 537 N N . TYR A 1 68 ? -12.414 1.063 -11.07 1 98.5 68 TYR A N 1
ATOM 538 C CA . TYR A 1 68 ? -11.055 1.477 -10.742 1 98.5 68 TYR A CA 1
ATOM 539 C C . TYR A 1 68 ? -10.625 2.666 -11.594 1 98.5 68 TYR A C 1
ATOM 541 O O . TYR A 1 68 ? -10.148 3.676 -11.062 1 98.5 68 TYR A O 1
ATOM 549 N N . GLU A 1 69 ? -10.812 2.598 -12.852 1 98.44 69 GLU A N 1
ATOM 550 C CA . GLU A 1 69 ? -10.406 3.666 -13.766 1 98.44 69 GLU A CA 1
ATOM 551 C C . GLU A 1 69 ? -11.312 4.887 -13.625 1 98.44 69 GLU A C 1
ATOM 553 O O . GLU A 1 69 ? -10.859 6.02 -13.797 1 98.44 69 GLU A O 1
ATOM 558 N N . ALA A 1 70 ? -12.578 4.656 -13.312 1 98.69 70 ALA A N 1
ATOM 559 C CA . ALA A 1 70 ? -13.469 5.777 -13.023 1 98.69 70 ALA A CA 1
ATOM 560 C C . ALA A 1 70 ? -12.984 6.566 -11.812 1 98.69 70 ALA A C 1
ATOM 562 O O . ALA A 1 70 ? -13.133 7.789 -11.766 1 98.69 70 ALA A O 1
ATOM 563 N N . SER A 1 71 ? -12.461 5.848 -10.883 1 98.81 71 SER A N 1
ATOM 564 C CA . SER A 1 71 ? -11.898 6.508 -9.711 1 98.81 71 SER A CA 1
ATOM 565 C C . SER A 1 71 ? -10.695 7.367 -10.078 1 98.81 71 SER A C 1
ATOM 567 O O . SER A 1 71 ? -10.555 8.484 -9.578 1 98.81 71 SER A O 1
ATOM 569 N N . ARG A 1 72 ? -9.805 6.848 -10.93 1 98.75 72 ARG A N 1
ATOM 570 C CA . ARG A 1 72 ? -8.664 7.629 -11.398 1 98.75 72 ARG A CA 1
ATOM 571 C C . ARG A 1 72 ? -9.117 8.922 -12.062 1 98.75 72 ARG A C 1
ATOM 573 O O . ARG A 1 72 ? -8.547 9.984 -11.812 1 98.75 72 ARG A O 1
ATOM 580 N N . GLU A 1 73 ? -10.125 8.82 -12.844 1 98.75 73 GLU A N 1
ATOM 581 C CA . GLU A 1 73 ? -10.664 9.992 -13.539 1 98.75 73 GLU A CA 1
ATOM 582 C C . GLU A 1 73 ? -11.266 10.984 -12.555 1 98.75 73 GLU A C 1
ATOM 584 O O . GLU A 1 73 ? -11.125 12.203 -12.727 1 98.75 73 GLU A O 1
ATOM 589 N N . ARG A 1 74 ? -11.977 10.5 -11.586 1 98.56 74 ARG A N 1
ATOM 590 C CA . ARG A 1 74 ? -12.57 11.367 -10.57 1 98.56 74 ARG A CA 1
ATOM 591 C C . ARG A 1 74 ? -11.5 12.125 -9.805 1 98.56 74 ARG A C 1
ATOM 593 O O . ARG A 1 74 ? -11.648 13.32 -9.531 1 98.56 74 ARG A O 1
ATOM 600 N N . ILE A 1 75 ? -10.43 11.461 -9.492 1 98.69 75 ILE A N 1
ATOM 601 C CA . ILE A 1 75 ? -9.328 12.07 -8.75 1 98.69 75 ILE A CA 1
ATOM 602 C C . ILE A 1 75 ? -8.617 13.094 -9.625 1 98.69 75 ILE A C 1
ATOM 604 O O . ILE A 1 75 ? -8.258 14.18 -9.164 1 98.69 75 ILE A O 1
ATOM 608 N N . ARG A 1 76 ? -8.406 12.711 -10.906 1 98.75 76 ARG A N 1
ATOM 609 C CA . ARG A 1 76 ? -7.848 13.656 -11.867 1 98.75 76 ARG A CA 1
ATOM 610 C C . ARG A 1 76 ? -8.633 14.961 -11.867 1 98.75 76 ARG A C 1
ATOM 612 O O . ARG A 1 76 ? -8.055 16.047 -11.773 1 98.75 76 ARG A O 1
ATOM 619 N N . ALA A 1 77 ? -9.914 14.836 -11.938 1 98.38 77 ALA A N 1
ATOM 620 C CA . ALA A 1 77 ? -10.781 16.016 -11.977 1 98.38 77 ALA A CA 1
ATOM 621 C C . ALA A 1 77 ? -10.734 16.766 -10.648 1 98.38 77 ALA A C 1
ATOM 623 O O . ALA A 1 77 ? -10.711 18 -10.633 1 98.38 77 ALA A O 1
ATOM 624 N N . PHE A 1 78 ? -10.711 16.125 -9.594 1 98.12 78 PHE A N 1
ATOM 625 C CA . PHE A 1 78 ? -10.727 16.688 -8.25 1 98.12 78 PHE A CA 1
ATOM 626 C C . PHE A 1 78 ? -9.508 17.562 -8.016 1 98.12 78 PHE A C 1
ATOM 628 O O . PHE A 1 78 ? -9.609 18.641 -7.43 1 98.12 78 PHE A O 1
ATOM 635 N N . ILE A 1 79 ? -8.297 17.094 -8.516 1 98.38 79 ILE A N 1
ATOM 636 C CA . ILE A 1 79 ? -7.074 17.828 -8.242 1 98.38 79 ILE A CA 1
ATOM 637 C C . ILE A 1 79 ? -6.711 18.688 -9.461 1 98.38 79 ILE A C 1
ATOM 639 O O . ILE A 1 79 ? -5.621 19.266 -9.516 1 98.38 79 ILE A O 1
ATOM 643 N N . GLY A 1 80 ? -7.504 18.672 -10.453 1 98.25 80 GLY A N 1
ATOM 644 C CA . GLY A 1 80 ? -7.309 19.516 -11.617 1 98.25 80 GLY A CA 1
ATOM 645 C C . GLY A 1 80 ? -6.105 19.125 -12.453 1 98.25 80 GLY A C 1
ATOM 646 O O . GLY A 1 80 ? -5.41 19.984 -12.992 1 98.25 80 GLY A O 1
ATOM 647 N N . ALA A 1 81 ? -5.746 17.859 -12.453 1 98.56 81 ALA A N 1
ATOM 648 C CA . ALA A 1 81 ? -4.695 17.391 -13.352 1 98.56 81 ALA A CA 1
ATOM 649 C C . ALA A 1 81 ? -5.16 17.422 -14.805 1 98.56 81 ALA A C 1
ATOM 651 O O . ALA A 1 81 ? -6.355 17.281 -15.086 1 98.56 81 ALA A O 1
ATOM 652 N N . ALA A 1 82 ? -4.258 17.562 -15.703 1 98.38 82 ALA A N 1
ATOM 653 C CA . ALA A 1 82 ? -4.594 17.688 -17.125 1 98.38 82 ALA A CA 1
ATOM 654 C C . ALA A 1 82 ? -5.027 16.344 -17.703 1 98.38 82 ALA A C 1
ATOM 656 O O . ALA A 1 82 ? -5.93 16.281 -18.547 1 98.38 82 ALA A O 1
ATOM 657 N N . GLU A 1 83 ? -4.367 15.273 -17.281 1 98.25 83 GLU A N 1
ATOM 658 C CA . GLU A 1 83 ? -4.605 13.938 -17.812 1 98.25 83 GLU A CA 1
ATOM 659 C C . GLU A 1 83 ? -4.707 12.898 -16.703 1 98.25 83 GLU A C 1
ATOM 661 O O . GLU A 1 83 ? -4.047 13.023 -15.664 1 98.25 83 GLU A O 1
ATOM 666 N N . LYS A 1 84 ? -5.504 11.859 -16.938 1 97.81 84 LYS A N 1
ATOM 667 C CA . LYS A 1 84 ? -5.652 10.805 -15.945 1 97.81 84 LYS A CA 1
ATOM 668 C C . LYS A 1 84 ? -4.34 10.055 -15.734 1 97.81 84 LYS A C 1
ATOM 670 O O . LYS A 1 84 ? -4.074 9.562 -14.633 1 97.81 84 LYS A O 1
ATOM 675 N N . GLU A 1 85 ? -3.457 10.008 -16.781 1 98.25 85 GLU A N 1
ATOM 676 C CA . GLU A 1 85 ? -2.168 9.32 -16.703 1 98.25 85 GLU A CA 1
ATOM 677 C C . GLU A 1 85 ? -1.225 10.023 -15.734 1 98.25 85 GLU A C 1
ATOM 679 O O . GLU A 1 85 ? -0.198 9.461 -15.344 1 98.25 85 GLU A O 1
ATOM 684 N N . GLU A 1 86 ? -1.586 11.227 -15.32 1 98.88 86 GLU A N 1
ATOM 685 C CA . GLU A 1 86 ? -0.772 11.977 -14.367 1 98.88 86 GLU A CA 1
ATOM 686 C C . GLU A 1 86 ? -1.114 11.594 -12.93 1 98.88 86 GLU A C 1
ATOM 688 O O . GLU A 1 86 ? -0.478 12.078 -11.992 1 98.88 86 GLU A O 1
ATOM 693 N N . VAL A 1 87 ? -2.117 10.734 -12.805 1 98.88 87 VAL A N 1
ATOM 694 C CA . VAL A 1 87 ? -2.562 10.281 -11.492 1 98.88 87 VAL A CA 1
ATOM 695 C C . VAL A 1 87 ? -2.094 8.844 -11.258 1 98.88 87 VAL A C 1
ATOM 697 O O . VAL A 1 87 ? -2.58 7.914 -11.906 1 98.88 87 VAL A O 1
ATOM 700 N N . ILE A 1 88 ? -1.182 8.656 -10.297 1 98.88 88 ILE A N 1
ATOM 701 C CA . ILE A 1 88 ? -0.632 7.348 -9.961 1 98.88 88 ILE A CA 1
ATOM 702 C C . ILE A 1 88 ? -1.137 6.914 -8.586 1 98.88 88 ILE A C 1
ATOM 704 O O . ILE A 1 88 ? -1.02 7.66 -7.613 1 98.88 88 ILE A O 1
ATOM 708 N N . PHE A 1 89 ? -1.731 5.73 -8.531 1 98.81 89 PHE A N 1
ATOM 709 C CA . PHE A 1 89 ? -2.115 5.184 -7.234 1 98.81 89 PHE A CA 1
ATOM 710 C C . PHE A 1 89 ? -0.906 4.602 -6.516 1 98.81 89 PHE A C 1
ATOM 712 O O . PHE A 1 89 ? -0.092 3.9 -7.121 1 98.81 89 PHE A O 1
ATOM 719 N N . THR A 1 90 ? -0.746 4.973 -5.258 1 98.62 90 THR A N 1
ATOM 720 C CA . THR A 1 90 ? 0.323 4.465 -4.406 1 98.62 90 THR A CA 1
ATOM 721 C C . THR A 1 90 ? -0.232 3.988 -3.066 1 98.62 90 THR A C 1
ATOM 723 O O . THR A 1 90 ? -1.439 4.066 -2.826 1 98.62 90 THR A O 1
ATOM 726 N N . ALA A 1 91 ? 0.612 3.473 -2.223 1 98.44 91 ALA A N 1
ATOM 727 C CA . ALA A 1 91 ? 0.193 2.938 -0.93 1 98.44 91 ALA A CA 1
ATOM 728 C C . ALA A 1 91 ? -0.034 4.059 0.08 1 98.44 91 ALA A C 1
ATOM 730 O O . ALA A 1 91 ? -0.462 3.807 1.209 1 98.44 91 ALA A O 1
ATOM 731 N N . GLY A 1 92 ? 0.18 5.289 -0.274 1 98.38 92 GLY A N 1
ATOM 732 C CA . GLY A 1 92 ? 0.081 6.473 0.564 1 98.38 92 GLY A CA 1
ATOM 733 C C . GLY A 1 92 ? 1.004 7.594 0.125 1 98.38 92 GLY A C 1
ATOM 734 O O . GLY A 1 92 ? 1.812 7.418 -0.79 1 98.38 92 GLY A O 1
ATOM 735 N N . ALA A 1 93 ? 0.906 8.68 0.793 1 98.56 93 ALA A N 1
ATOM 736 C CA . ALA A 1 93 ? 1.729 9.828 0.431 1 98.56 93 ALA A CA 1
ATOM 737 C C . ALA A 1 93 ? 3.211 9.531 0.646 1 98.56 93 ALA A C 1
ATOM 739 O O . ALA A 1 93 ? 4.062 10.016 -0.104 1 98.56 93 ALA A O 1
ATOM 740 N N . THR A 1 94 ? 3.525 8.766 1.719 1 98.69 94 THR A N 1
ATOM 741 C CA . THR A 1 94 ? 4.91 8.391 1.965 1 98.69 94 THR A CA 1
ATOM 742 C C . THR A 1 94 ? 5.48 7.617 0.779 1 98.69 94 THR A C 1
ATOM 744 O O . THR A 1 94 ? 6.578 7.914 0.304 1 98.69 94 THR A O 1
ATOM 747 N N . ALA A 1 95 ? 4.723 6.633 0.297 1 98.69 95 ALA A N 1
ATOM 748 C CA . ALA A 1 95 ? 5.152 5.879 -0.881 1 98.69 95 ALA A CA 1
ATOM 749 C C . ALA A 1 95 ? 5.281 6.793 -2.096 1 98.69 95 ALA A C 1
ATOM 751 O O . ALA A 1 95 ? 6.191 6.625 -2.912 1 98.69 95 ALA A O 1
ATOM 752 N N . SER A 1 96 ? 4.402 7.73 -2.248 1 98.88 96 SER A N 1
ATOM 753 C CA . SER A 1 96 ? 4.414 8.672 -3.359 1 98.88 96 SER A CA 1
ATOM 754 C C . SER A 1 96 ? 5.695 9.508 -3.361 1 98.88 96 SER A C 1
ATOM 756 O O . SER A 1 96 ? 6.375 9.609 -4.387 1 98.88 96 SER A O 1
ATOM 758 N N . LEU A 1 97 ? 6.023 10.07 -2.221 1 98.88 97 LEU A N 1
ATOM 759 C CA . LEU A 1 97 ? 7.188 10.945 -2.123 1 98.88 97 LEU A CA 1
ATOM 760 C C . LEU A 1 97 ? 8.477 10.148 -2.293 1 98.88 97 LEU A C 1
ATOM 762 O O . LEU A 1 97 ? 9.445 10.641 -2.873 1 98.88 97 LEU A O 1
ATOM 766 N N . ASN A 1 98 ? 8.508 8.914 -1.791 1 98.88 98 ASN A N 1
ATOM 767 C CA . ASN A 1 98 ? 9.648 8.039 -2.039 1 98.88 98 ASN A CA 1
ATOM 768 C C . ASN A 1 98 ? 9.797 7.719 -3.521 1 98.88 98 ASN A C 1
ATOM 770 O O . ASN A 1 98 ? 10.914 7.602 -4.031 1 98.88 98 ASN A O 1
ATOM 774 N N . THR A 1 99 ? 8.656 7.512 -4.219 1 98.81 99 THR A N 1
ATOM 775 C CA . THR A 1 99 ? 8.695 7.254 -5.656 1 98.81 99 THR A CA 1
ATOM 776 C C . THR A 1 99 ? 9.414 8.391 -6.383 1 98.81 99 THR A C 1
ATOM 778 O O . THR A 1 99 ? 10.258 8.141 -7.254 1 98.81 99 THR A O 1
ATOM 781 N N . VAL A 1 100 ? 9.148 9.625 -6.012 1 98.81 100 VAL A N 1
ATOM 782 C CA . VAL A 1 100 ? 9.805 10.773 -6.629 1 98.81 100 VAL A CA 1
ATOM 783 C C . VAL A 1 100 ? 11.289 10.766 -6.281 1 98.81 100 VAL A C 1
ATOM 785 O O . VAL A 1 100 ? 12.141 10.914 -7.16 1 98.81 100 VAL A O 1
ATOM 788 N N . ALA A 1 101 ? 11.617 10.586 -5.016 1 98.56 101 ALA A N 1
ATOM 789 C CA . ALA A 1 101 ? 13 10.641 -4.559 1 98.56 101 ALA A CA 1
ATOM 790 C C . ALA A 1 101 ? 13.844 9.562 -5.23 1 98.56 101 ALA A C 1
ATOM 792 O O . ALA A 1 101 ? 15 9.805 -5.594 1 98.56 101 ALA A O 1
ATOM 793 N N . TYR A 1 102 ? 13.305 8.367 -5.422 1 97.38 102 TYR A N 1
ATOM 794 C CA . TYR A 1 102 ? 14.062 7.27 -6.004 1 97.38 102 TYR A CA 1
ATOM 795 C C . TYR A 1 102 ? 14.078 7.352 -7.523 1 97.38 102 TYR A C 1
ATOM 797 O O . TYR A 1 102 ? 15.141 7.352 -8.148 1 97.38 102 TYR A O 1
ATOM 805 N N . ALA A 1 103 ? 12.875 7.414 -8.133 1 97.69 103 ALA A N 1
ATOM 806 C CA . ALA A 1 103 ? 12.797 7.344 -9.586 1 97.69 103 ALA A CA 1
ATOM 807 C C . ALA A 1 103 ? 13.344 8.617 -10.234 1 97.69 103 ALA A C 1
ATOM 809 O O . ALA A 1 103 ? 14.258 8.555 -11.062 1 97.69 103 ALA A O 1
ATOM 810 N N . TRP A 1 104 ? 12.812 9.797 -9.836 1 98.25 104 TRP A N 1
ATOM 811 C CA . TRP A 1 104 ? 13.305 11.062 -10.375 1 98.25 104 TRP A CA 1
ATOM 812 C C . TRP A 1 104 ? 14.688 11.391 -9.82 1 98.25 104 TRP A C 1
ATOM 814 O O . TRP A 1 104 ? 15.594 11.75 -10.578 1 98.25 104 TRP A O 1
ATOM 824 N N . GLY A 1 105 ? 14.852 11.297 -8.523 1 97.94 105 GLY A N 1
ATOM 825 C CA . GLY A 1 105 ? 16.078 11.703 -7.855 1 97.94 105 GLY A CA 1
ATOM 826 C C . GLY A 1 105 ? 17.297 10.93 -8.32 1 97.94 105 GLY A C 1
ATOM 827 O O . GLY A 1 105 ? 18.375 11.508 -8.492 1 97.94 105 GLY A O 1
ATOM 828 N N . GLU A 1 106 ? 17.094 9.625 -8.508 1 93.31 106 GLU A N 1
ATOM 829 C CA . GLU A 1 106 ? 18.234 8.797 -8.906 1 93.31 106 GLU A CA 1
ATOM 830 C C . GLU A 1 106 ? 18.75 9.211 -10.281 1 93.31 106 GLU A C 1
ATOM 832 O O . GLU A 1 106 ? 19.953 9.117 -10.547 1 93.31 106 GLU A O 1
ATOM 837 N N . LYS A 1 107 ? 17.859 9.617 -11.102 1 96.5 107 LYS A N 1
ATOM 838 C CA . LYS A 1 107 ? 18.219 9.969 -12.469 1 96.5 107 LYS A CA 1
ATOM 839 C C . LYS A 1 107 ? 18.734 11.398 -12.547 1 96.5 107 LYS A C 1
ATOM 841 O O . LYS A 1 107 ? 19.688 11.688 -13.289 1 96.5 107 LYS A O 1
ATOM 846 N N . PHE A 1 108 ? 18.266 12.344 -11.742 1 98.06 108 PHE A N 1
ATOM 847 C CA . PHE A 1 108 ? 18.438 13.75 -12.07 1 98.06 108 PHE A CA 1
ATOM 848 C C . PHE A 1 108 ? 19.297 14.445 -11.016 1 98.06 108 PHE A C 1
ATOM 850 O O . PHE A 1 108 ? 19.703 15.594 -11.195 1 98.06 108 PHE A O 1
ATOM 857 N N . VAL A 1 109 ? 19.578 13.805 -9.922 1 98.5 109 VAL A N 1
ATOM 858 C CA . VAL A 1 109 ? 20.391 14.406 -8.859 1 98.5 109 VAL A CA 1
ATOM 859 C C . VAL A 1 109 ? 21.812 13.852 -8.914 1 98.5 109 VAL A C 1
ATOM 861 O O . VAL A 1 109 ? 22.016 12.656 -9.133 1 98.5 109 VAL A O 1
ATOM 864 N N . ARG A 1 110 ? 22.828 14.758 -8.797 1 97.81 110 ARG A N 1
ATOM 865 C CA . ARG A 1 110 ? 24.25 14.414 -8.844 1 97.81 110 ARG A CA 1
ATOM 866 C C . ARG A 1 110 ? 24.984 14.969 -7.633 1 97.81 110 ARG A C 1
ATOM 868 O O . ARG A 1 110 ? 24.438 15.766 -6.875 1 97.81 110 ARG A O 1
ATOM 875 N N . ALA A 1 111 ? 26.172 14.445 -7.492 1 98.38 111 ALA A N 1
ATOM 876 C CA . ALA A 1 111 ? 27.031 14.945 -6.422 1 98.38 111 ALA A CA 1
ATOM 877 C C . ALA A 1 111 ? 27.203 16.453 -6.523 1 98.38 111 ALA A C 1
ATOM 879 O O . ALA A 1 111 ? 27.438 16.984 -7.613 1 98.38 111 ALA A O 1
ATOM 880 N N . GLY A 1 112 ? 27.031 17.094 -5.395 1 98.5 112 GLY A N 1
ATOM 881 C CA . GLY A 1 112 ? 27.203 18.547 -5.371 1 98.5 112 GLY A CA 1
ATOM 8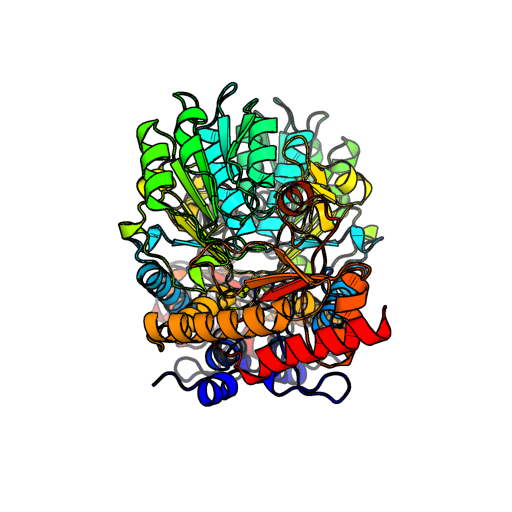82 C C . GLY A 1 112 ? 25.891 19.297 -5.535 1 98.5 112 GLY A C 1
ATOM 883 O O . GLY A 1 112 ? 25.828 20.5 -5.238 1 98.5 112 GLY A O 1
ATOM 884 N N . ASP A 1 113 ? 24.828 18.625 -5.984 1 98.81 113 ASP A N 1
ATOM 885 C CA . ASP A 1 113 ? 23.5 19.234 -6.078 1 98.81 113 ASP A CA 1
ATOM 886 C C . ASP A 1 113 ? 22.891 19.438 -4.691 1 98.81 113 ASP A C 1
ATOM 888 O O . ASP A 1 113 ? 23.484 19.031 -3.686 1 98.81 113 ASP A O 1
ATOM 892 N N . ASN A 1 114 ? 21.797 20.156 -4.672 1 98.75 114 ASN A N 1
ATOM 893 C CA . ASN A 1 114 ? 21.094 20.312 -3.398 1 98.75 114 ASN A CA 1
ATOM 894 C C . ASN A 1 114 ? 19.578 20.234 -3.578 1 98.75 114 ASN A C 1
ATOM 896 O O . ASN A 1 114 ? 19.078 20.438 -4.684 1 98.75 114 ASN A O 1
ATOM 900 N N . ILE A 1 115 ? 18.953 19.844 -2.527 1 98.75 115 ILE A N 1
ATOM 901 C CA . ILE A 1 115 ? 17.5 19.812 -2.387 1 98.75 115 ILE A CA 1
ATOM 902 C C . ILE A 1 115 ? 17.062 20.766 -1.281 1 98.75 115 ILE A C 1
ATOM 904 O O . ILE A 1 115 ? 17.594 20.719 -0.168 1 98.75 115 ILE A O 1
ATOM 908 N N . VAL A 1 116 ? 16.094 21.641 -1.571 1 98.88 116 VAL A N 1
ATOM 909 C CA . VAL A 1 116 ? 15.562 22.547 -0.562 1 98.88 116 VAL A CA 1
ATOM 910 C C . VAL A 1 116 ? 14.281 21.969 0.036 1 98.88 116 VAL A C 1
ATOM 912 O O . VAL A 1 116 ? 13.367 21.594 -0.695 1 98.88 116 VAL A O 1
ATOM 915 N N . VAL A 1 117 ? 14.219 21.859 1.338 1 98.69 117 VAL A N 1
ATOM 916 C CA . VAL A 1 117 ? 13.047 21.375 2.059 1 98.69 117 VAL A CA 1
ATOM 917 C C . VAL A 1 117 ? 12.617 22.406 3.098 1 98.69 117 VAL A C 1
ATOM 919 O O . VAL A 1 117 ? 13.461 23.062 3.717 1 98.69 117 VAL A O 1
ATOM 922 N N . SER A 1 118 ? 11.328 22.562 3.258 1 98.69 118 SER A N 1
ATOM 923 C CA . SER A 1 118 ? 10.883 23.469 4.316 1 98.69 118 SER A CA 1
ATOM 924 C C . SER A 1 118 ? 11.117 22.859 5.695 1 98.69 118 SER A C 1
ATOM 926 O O . SER A 1 118 ? 11.078 21.625 5.855 1 98.69 118 SER A O 1
ATOM 928 N N . GLU A 1 119 ? 11.336 23.688 6.684 1 98.5 119 GLU A N 1
ATOM 929 C CA . GLU A 1 119 ? 11.617 23.281 8.055 1 98.5 119 GLU A CA 1
ATOM 930 C C . GLU A 1 119 ? 10.375 22.672 8.711 1 98.5 119 GLU A C 1
ATOM 932 O O . GLU A 1 119 ? 10.484 21.938 9.695 1 98.5 119 GLU A O 1
ATOM 937 N N . MET A 1 120 ? 9.188 22.891 8.172 1 98.19 120 MET A N 1
ATOM 938 C CA . MET A 1 120 ? 7.961 22.484 8.844 1 98.19 120 MET A CA 1
ATOM 939 C C . MET A 1 120 ? 7.402 21.203 8.227 1 98.19 120 MET A C 1
ATOM 941 O O . MET A 1 120 ? 6.246 20.844 8.461 1 98.19 120 MET A O 1
ATOM 945 N N . GLU A 1 121 ? 8.242 20.484 7.465 1 98.38 121 GLU A N 1
ATOM 946 C CA . GLU A 1 121 ? 7.789 19.312 6.723 1 98.38 121 GLU A CA 1
ATOM 947 C C . GLU A 1 121 ? 7.492 18.156 7.66 1 98.38 121 GLU A C 1
ATOM 949 O O . GLU A 1 121 ? 8.148 18 8.688 1 98.38 121 GLU A O 1
ATOM 954 N N . HIS A 1 122 ? 6.449 17.375 7.281 1 98.38 122 HIS A N 1
ATOM 955 C CA . HIS A 1 122 ? 6.293 16.016 7.789 1 98.38 122 HIS A CA 1
ATOM 956 C C . HIS A 1 122 ? 7.504 15.164 7.453 1 98.38 122 HIS A C 1
ATOM 958 O O . HIS A 1 122 ? 8.156 15.375 6.426 1 98.38 122 HIS A O 1
ATOM 964 N N . HIS A 1 123 ? 7.82 14.156 8.258 1 98.25 123 HIS A N 1
ATOM 965 C CA . HIS A 1 123 ? 8.969 13.281 8.055 1 98.25 123 HIS A CA 1
ATOM 966 C C . HIS A 1 123 ? 8.945 12.664 6.66 1 98.25 123 HIS A C 1
ATOM 968 O O . HIS A 1 123 ? 10 12.43 6.062 1 98.25 123 HIS A O 1
ATOM 974 N N . SER A 1 124 ? 7.766 12.352 6.113 1 98.31 124 SER A N 1
ATOM 975 C CA . SER A 1 124 ? 7.641 11.727 4.801 1 98.31 124 SER A CA 1
ATOM 976 C C . SER A 1 124 ? 8.156 12.641 3.697 1 98.31 124 SER A C 1
ATOM 978 O O . SER A 1 124 ? 8.414 12.195 2.578 1 98.31 124 SER A O 1
ATOM 980 N N . ASN A 1 125 ? 8.328 13.898 3.975 1 98.56 125 ASN A N 1
ATOM 981 C CA . ASN A 1 125 ? 8.852 14.867 3.012 1 98.56 125 ASN A CA 1
ATOM 982 C C . ASN A 1 125 ? 10.203 15.414 3.445 1 98.56 125 ASN A C 1
ATOM 984 O O . ASN A 1 125 ? 10.594 16.516 3.051 1 98.56 125 ASN A O 1
ATOM 988 N N . ILE A 1 126 ? 10.891 14.727 4.355 1 98.5 126 ILE A N 1
ATOM 989 C CA . ILE A 1 126 ? 12.25 15.023 4.773 1 98.5 126 ILE A CA 1
ATOM 990 C C . ILE A 1 126 ? 13.148 13.812 4.516 1 98.5 126 ILE A C 1
ATOM 992 O O . ILE A 1 126 ? 14.117 13.898 3.756 1 98.5 126 ILE A O 1
ATOM 996 N N . VAL A 1 127 ? 12.773 12.68 5.016 1 98.44 127 VAL A N 1
ATOM 997 C CA . VAL A 1 127 ? 13.648 11.516 5.148 1 98.44 127 VAL A CA 1
ATOM 998 C C . VAL A 1 127 ? 13.992 10.969 3.768 1 98.44 127 VAL A C 1
ATOM 1000 O O . VAL A 1 127 ? 15.148 10.633 3.498 1 98.44 127 VAL A O 1
ATOM 1003 N N . PRO A 1 128 ? 13.016 10.812 2.818 1 98.31 128 PRO A N 1
ATOM 1004 C CA . PRO A 1 128 ? 13.375 10.32 1.487 1 98.31 128 PRO A CA 1
ATOM 1005 C C . PRO A 1 128 ? 14.43 11.195 0.805 1 98.31 128 PRO A C 1
ATOM 1007 O O . PRO A 1 128 ? 15.312 10.672 0.11 1 98.31 128 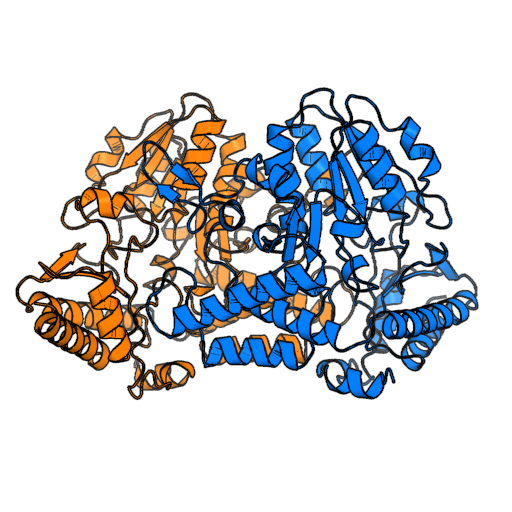PRO A O 1
ATOM 1010 N N . TRP A 1 129 ? 14.344 12.5 0.99 1 98.44 129 TRP A N 1
ATOM 1011 C CA . TRP A 1 129 ? 15.297 13.422 0.385 1 98.44 129 TRP A CA 1
ATOM 1012 C C . TRP A 1 129 ? 16.672 13.297 1.048 1 98.44 129 TRP A C 1
ATOM 1014 O O . TRP A 1 129 ? 17.703 13.391 0.379 1 98.44 129 TRP A O 1
ATOM 1024 N N . GLN A 1 130 ? 16.641 13.102 2.402 1 98 130 GLN A N 1
ATOM 1025 C CA . GLN A 1 130 ? 17.891 12.867 3.102 1 98 130 GLN A CA 1
ATOM 1026 C C . GLN A 1 130 ? 18.578 11.602 2.596 1 98 130 GLN A C 1
ATOM 1028 O O . GLN A 1 130 ? 19.781 11.594 2.365 1 98 130 GLN A O 1
ATOM 1033 N N . MET A 1 131 ? 17.812 10.578 2.467 1 97.19 131 MET A N 1
ATOM 1034 C CA . MET A 1 131 ? 18.344 9.312 1.97 1 97.19 131 MET A CA 1
ATOM 1035 C C . MET A 1 131 ? 18.906 9.469 0.563 1 97.19 131 MET A C 1
ATOM 1037 O O . MET A 1 131 ? 19.969 8.938 0.253 1 97.19 131 MET A O 1
ATOM 1041 N N . LEU A 1 132 ? 18.188 10.203 -0.312 1 97.56 132 LEU A N 1
ATOM 1042 C CA . LEU A 1 132 ? 18.656 10.477 -1.666 1 97.56 132 LEU A CA 1
ATOM 1043 C C . LEU A 1 132 ? 19.969 11.234 -1.642 1 97.56 132 LEU A C 1
ATOM 1045 O O . LEU A 1 132 ? 20.906 10.891 -2.365 1 97.56 132 LEU A O 1
ATOM 1049 N N . CYS A 1 133 ? 20.047 12.305 -0.81 1 97.81 133 CYS A N 1
ATOM 1050 C CA . CYS A 1 133 ? 21.234 13.141 -0.736 1 97.81 133 CYS A CA 1
ATOM 1051 C C . CYS A 1 133 ? 22.438 12.336 -0.257 1 97.81 133 CYS A C 1
ATOM 1053 O O . CYS A 1 133 ? 23.562 12.523 -0.748 1 97.81 133 CYS A O 1
ATOM 1055 N N . GLU A 1 134 ? 22.172 11.461 0.714 1 96 134 GLU A N 1
ATOM 1056 C CA . GLU A 1 134 ? 23.234 10.586 1.2 1 96 134 GLU A CA 1
ATOM 1057 C C . GLU A 1 134 ? 23.766 9.68 0.089 1 96 134 GLU A C 1
ATOM 1059 O O . GLU A 1 134 ? 24.969 9.508 -0.06 1 96 134 GLU A O 1
ATOM 1064 N N . ARG A 1 135 ? 22.891 9.102 -0.717 1 94.31 135 ARG A N 1
ATOM 1065 C CA . ARG A 1 135 ? 23.266 8.172 -1.772 1 94.31 135 ARG A CA 1
ATOM 1066 C C . ARG A 1 135 ? 23.984 8.891 -2.908 1 94.31 135 ARG A C 1
ATOM 1068 O O . ARG A 1 135 ? 24.891 8.328 -3.531 1 94.31 135 ARG A O 1
ATOM 1075 N N . LYS A 1 136 ? 23.625 10.188 -3.166 1 96.94 136 LYS A N 1
ATOM 1076 C CA . LYS A 1 136 ? 24.062 10.859 -4.387 1 96.94 136 LYS A CA 1
ATOM 1077 C C . LYS A 1 136 ? 25.188 11.852 -4.09 1 96.94 136 LYS A C 1
ATOM 1079 O O . LYS A 1 136 ? 25.812 12.383 -5.012 1 96.94 136 LYS A O 1
ATOM 1084 N N . GLY A 1 137 ? 25.484 12.07 -2.781 1 97.62 137 GLY A N 1
ATOM 1085 C CA . GLY A 1 137 ? 26.453 13.094 -2.418 1 97.62 137 GLY A CA 1
ATOM 1086 C C . GLY A 1 137 ? 25.938 14.508 -2.605 1 97.62 137 GLY A C 1
ATOM 1087 O O . GLY A 1 137 ? 26.672 15.406 -3.01 1 97.62 137 GLY A O 1
ATOM 1088 N N . ALA A 1 138 ? 24.594 14.719 -2.473 1 98.19 138 ALA A N 1
ATOM 1089 C CA . ALA A 1 138 ? 23.953 16.016 -2.504 1 98.19 138 ALA A CA 1
ATOM 1090 C C . ALA A 1 138 ? 23.703 16.547 -1.093 1 98.19 138 ALA A C 1
ATOM 1092 O O . ALA A 1 138 ? 24.031 15.883 -0.109 1 98.19 138 ALA A O 1
ATOM 1093 N N . GLU A 1 139 ? 23.203 17.719 -0.976 1 97.81 139 GLU A N 1
ATOM 1094 C CA . GLU A 1 139 ? 22.969 18.281 0.351 1 97.81 139 GLU A CA 1
ATOM 1095 C C . GLU A 1 139 ? 21.531 18.797 0.482 1 97.81 139 GLU A C 1
ATOM 1097 O O . GLU A 1 139 ? 20.891 19.109 -0.52 1 97.81 139 GLU A O 1
ATOM 1102 N N . ILE A 1 140 ? 21.094 18.906 1.721 1 98.25 140 ILE A N 1
ATOM 1103 C CA . ILE A 1 140 ? 19.797 19.5 2.029 1 98.25 140 ILE A CA 1
ATOM 1104 C C . ILE A 1 140 ? 19.969 20.938 2.479 1 98.25 140 ILE A C 1
ATOM 1106 O O . ILE A 1 140 ? 20.828 21.234 3.318 1 98.25 140 ILE A O 1
ATOM 1110 N N . ARG A 1 141 ? 19.25 21.812 1.872 1 98.75 141 ARG A N 1
ATOM 1111 C CA . ARG A 1 141 ? 19.062 23.172 2.361 1 98.75 141 ARG A CA 1
ATOM 1112 C C . ARG A 1 141 ? 17.672 23.375 2.955 1 98.75 141 ARG A C 1
ATOM 1114 O O . ARG A 1 141 ? 16.703 22.828 2.439 1 98.75 141 ARG A O 1
ATOM 1121 N N . VAL A 1 142 ? 17.625 24.109 4.043 1 98.75 142 VAL A N 1
ATOM 1122 C CA . VAL A 1 142 ? 16.375 24.188 4.797 1 98.75 142 VAL A CA 1
ATOM 1123 C C . VAL A 1 142 ? 15.805 25.594 4.723 1 98.75 142 VAL A C 1
ATOM 1125 O O . VAL A 1 142 ? 16.5 26.578 5 1 98.75 142 VAL A O 1
ATOM 1128 N N . LEU A 1 143 ? 14.586 25.719 4.289 1 98.75 143 LEU A N 1
ATOM 1129 C CA . LEU A 1 143 ? 13.836 26.969 4.359 1 98.75 143 LEU A CA 1
ATOM 1130 C C . LEU A 1 143 ? 13.164 27.125 5.723 1 98.75 143 LEU A C 1
ATOM 1132 O O . LEU A 1 143 ? 12.219 26.406 6.035 1 98.75 143 LEU A O 1
ATOM 1136 N N . PRO A 1 144 ? 13.57 28.031 6.551 1 98.56 144 PRO A N 1
ATOM 1137 C CA . PRO A 1 144 ? 13.062 28.109 7.922 1 98.56 144 PRO A CA 1
ATOM 1138 C C . PRO A 1 144 ? 11.703 28.812 8 1 98.56 144 PRO A C 1
ATOM 1140 O O . PRO A 1 144 ? 11.242 29.391 7.012 1 98.56 144 PRO A O 1
ATOM 1143 N N . PHE A 1 145 ? 11.023 28.703 9.094 1 98.44 145 PHE A N 1
ATOM 1144 C CA . PHE A 1 145 ? 9.82 29.453 9.414 1 98.44 145 PHE A CA 1
ATOM 1145 C C . PHE A 1 145 ? 10.031 30.281 10.68 1 98.44 145 PHE A C 1
ATOM 1147 O O . PHE A 1 145 ? 10.992 30.078 11.422 1 98.44 145 PHE A O 1
ATOM 1154 N N . ASP A 1 146 ? 9.172 31.266 10.891 1 98.25 146 ASP A N 1
ATOM 1155 C CA . ASP A 1 146 ? 9.336 32.156 12.047 1 98.25 146 ASP A CA 1
ATOM 1156 C C . ASP A 1 146 ? 8.516 31.656 13.234 1 98.25 146 ASP A C 1
ATOM 1158 O O . ASP A 1 146 ? 7.902 30.578 13.172 1 98.25 146 ASP A O 1
ATOM 1162 N N . ASP A 1 147 ? 8.508 32.344 14.297 1 96.94 147 ASP A N 1
ATOM 1163 C CA . ASP A 1 147 ? 7.934 31.875 15.555 1 96.94 147 ASP A CA 1
ATOM 1164 C C . ASP A 1 147 ? 6.406 31.859 15.492 1 96.94 147 ASP A C 1
ATOM 1166 O O . ASP A 1 147 ? 5.75 31.203 16.297 1 96.94 147 ASP A O 1
ATOM 1170 N N . GLU A 1 148 ? 5.875 32.594 14.539 1 97.38 148 GLU A N 1
ATOM 1171 C CA . GLU A 1 148 ? 4.43 32.562 14.336 1 97.38 148 GLU A CA 1
ATOM 1172 C C . GLU A 1 148 ? 4.012 31.375 13.461 1 97.38 148 GLU A C 1
ATOM 1174 O O . GLU A 1 148 ? 2.82 31.094 13.336 1 97.38 148 GLU A O 1
ATOM 1179 N N . GLY A 1 149 ? 5 30.672 12.938 1 98.06 149 GLY A N 1
ATOM 1180 C CA . GLY A 1 149 ? 4.719 29.531 12.078 1 98.06 149 GLY A CA 1
ATOM 1181 C C . GLY A 1 149 ? 4.621 29.906 10.609 1 98.06 149 GLY A C 1
ATOM 1182 O O . GLY A 1 149 ? 4.082 29.141 9.812 1 98.06 149 GLY A O 1
ATOM 1183 N N . ARG A 1 150 ? 5.066 31.078 10.328 1 97.69 150 ARG A N 1
ATOM 1184 C CA . ARG A 1 150 ? 5.074 31.484 8.93 1 97.69 150 ARG A CA 1
ATOM 1185 C C . ARG A 1 150 ? 6.359 31.047 8.234 1 97.69 150 ARG A C 1
ATOM 1187 O O . ARG A 1 150 ? 7.457 31.328 8.719 1 97.69 150 ARG A O 1
ATOM 1194 N N . LEU A 1 151 ? 6.207 30.344 7.117 1 98.25 151 LEU A N 1
ATOM 1195 C CA . LEU A 1 151 ? 7.375 29.984 6.32 1 98.25 151 LEU A CA 1
ATOM 1196 C C . LEU A 1 151 ? 8.047 31.219 5.746 1 98.25 151 LEU A C 1
ATOM 1198 O O . LEU A 1 151 ? 7.383 32.094 5.195 1 98.25 151 LEU A O 1
ATOM 1202 N N . ARG A 1 152 ? 9.383 31.344 5.938 1 98.06 152 ARG A N 1
ATOM 1203 C CA . ARG A 1 152 ? 10.117 32.531 5.539 1 98.06 152 ARG A CA 1
ATOM 1204 C C . ARG A 1 152 ? 10.5 32.469 4.062 1 98.06 152 ARG A C 1
ATOM 1206 O O . ARG A 1 152 ? 11.68 32.438 3.721 1 98.06 152 ARG A O 1
ATOM 1213 N N . THR A 1 153 ? 9.5 32.625 3.242 1 97.44 153 THR A N 1
ATOM 1214 C CA . THR A 1 153 ? 9.664 32.438 1.803 1 97.44 153 THR A CA 1
ATOM 1215 C C . THR A 1 153 ? 10.555 33.562 1.225 1 97.44 153 THR A C 1
ATOM 1217 O O . THR A 1 153 ? 11.109 33.406 0.136 1 97.44 153 THR A O 1
ATOM 1220 N N . GLU A 1 154 ? 10.672 34.656 1.942 1 96.19 154 GLU A N 1
ATOM 1221 C CA . GLU A 1 154 ? 11.547 35.719 1.501 1 96.19 154 GLU A CA 1
ATOM 1222 C C . GLU A 1 154 ? 13.008 35.281 1.467 1 96.19 154 GLU A C 1
ATOM 1224 O O . GLU A 1 154 ? 13.836 35.906 0.802 1 96.19 154 GLU A O 1
ATOM 1229 N N . LEU A 1 155 ? 13.336 34.219 2.119 1 97.81 155 LEU A N 1
ATOM 1230 C CA . LEU A 1 155 ? 14.711 33.719 2.178 1 97.81 155 LEU A CA 1
ATOM 1231 C C . LEU A 1 155 ? 14.969 32.688 1.074 1 97.81 155 LEU A C 1
ATOM 1233 O O . LEU A 1 155 ? 16.109 32.312 0.827 1 97.81 155 LEU A O 1
ATOM 1237 N N . LEU A 1 156 ? 13.992 32.281 0.357 1 98 156 LEU A N 1
ATOM 1238 C CA . LEU A 1 156 ? 14.07 31.203 -0.62 1 98 156 LEU A CA 1
ATOM 1239 C C . LEU A 1 156 ? 15.078 31.531 -1.719 1 98 156 LEU A C 1
ATOM 1241 O O . LEU A 1 156 ? 15.883 30.688 -2.104 1 98 156 LEU A O 1
ATOM 1245 N N . PRO A 1 157 ? 15.102 32.75 -2.258 1 97.19 157 PRO A N 1
ATOM 1246 C CA . PRO A 1 157 ? 16.047 33.062 -3.336 1 97.19 157 PRO A CA 1
ATOM 1247 C C . PRO A 1 157 ? 17.5 32.844 -2.926 1 97.19 157 PRO A C 1
ATOM 1249 O O . PRO A 1 157 ? 18.328 32.438 -3.752 1 97.19 157 PRO A O 1
ATOM 1252 N N . SER A 1 158 ? 17.797 33.062 -1.681 1 97.94 158 SER A N 1
ATOM 1253 C CA . SER A 1 158 ? 19.156 32.906 -1.216 1 97.94 158 SER A CA 1
ATOM 1254 C C . SER A 1 158 ? 19.531 31.438 -1.07 1 97.94 158 SER A C 1
ATOM 1256 O O . SER A 1 158 ? 20.703 31.078 -0.99 1 97.94 158 SER A O 1
ATOM 1258 N N . LEU A 1 159 ? 18.531 30.562 -1.058 1 98.5 159 LEU A N 1
ATOM 1259 C CA . LEU A 1 159 ? 18.75 29.141 -0.879 1 98.5 159 LEU A CA 1
ATOM 1260 C C . LEU A 1 159 ? 18.828 28.422 -2.227 1 98.5 159 LEU A C 1
ATOM 1262 O O . LEU A 1 159 ? 19.234 27.266 -2.299 1 98.5 159 LEU A O 1
ATOM 1266 N N . LEU A 1 160 ? 18.453 29.125 -3.254 1 98.69 160 LEU A N 1
ATOM 1267 C CA . LEU A 1 160 ? 18.359 28.516 -4.578 1 98.69 160 LEU A CA 1
ATOM 1268 C C . LEU A 1 160 ? 19.531 28.922 -5.449 1 98.69 160 LEU A C 1
ATOM 1270 O O . LEU A 1 160 ? 20.016 30.047 -5.359 1 98.69 160 LEU A O 1
ATOM 1274 N N . ASP A 1 161 ? 20.062 28.016 -6.23 1 98.44 161 ASP A N 1
ATOM 1275 C CA . ASP A 1 161 ? 21.094 28.281 -7.219 1 98.44 161 ASP A CA 1
ATOM 1276 C C . ASP A 1 161 ? 21.031 27.281 -8.367 1 98.44 161 ASP A C 1
ATOM 1278 O O . ASP A 1 161 ? 20.047 26.562 -8.516 1 98.44 161 ASP A O 1
ATOM 1282 N N . GLY A 1 162 ? 22 27.359 -9.227 1 97.94 162 GLY A N 1
ATOM 1283 C CA . GLY A 1 162 ? 22 26.531 -10.422 1 97.94 162 GLY A CA 1
ATOM 1284 C C . GLY A 1 162 ? 22.156 25.047 -10.117 1 97.94 162 GLY A C 1
ATOM 1285 O O . GLY A 1 162 ? 21.906 24.203 -10.984 1 97.94 162 GLY A O 1
ATOM 1286 N N . ARG A 1 163 ? 22.484 24.719 -8.891 1 98.12 163 ARG A N 1
ATOM 1287 C CA . ARG A 1 163 ? 22.672 23.328 -8.484 1 98.12 163 ARG A CA 1
ATOM 1288 C C . ARG A 1 163 ? 21.453 22.812 -7.719 1 98.12 163 ARG A C 1
ATOM 1290 O O . ARG A 1 163 ? 21.406 21.641 -7.328 1 98.12 163 ARG A O 1
ATOM 1297 N N . THR A 1 164 ? 20.438 23.625 -7.488 1 98.88 164 THR A N 1
ATOM 1298 C CA . THR A 1 164 ? 19.219 23.172 -6.844 1 98.88 164 THR A CA 1
ATOM 1299 C C . THR A 1 164 ? 18.375 22.328 -7.801 1 98.88 164 THR A C 1
ATOM 1301 O O . THR A 1 164 ? 18.078 22.766 -8.922 1 98.88 164 THR A O 1
ATOM 1304 N N . ARG A 1 165 ? 18 21.172 -7.328 1 98.88 165 ARG A N 1
ATOM 1305 C CA . ARG A 1 165 ? 17.297 20.25 -8.227 1 98.88 165 ARG A CA 1
ATOM 1306 C C . ARG A 1 165 ? 15.828 20.141 -7.855 1 98.88 165 ARG A C 1
ATOM 1308 O O . ARG A 1 165 ? 14.984 19.859 -8.719 1 98.88 165 ARG A O 1
ATOM 1315 N N . ALA A 1 166 ? 15.492 20.328 -6.605 1 98.88 166 ALA A N 1
ATOM 1316 C CA . ALA A 1 166 ? 14.109 20.219 -6.164 1 98.88 166 ALA A CA 1
ATOM 1317 C C . ALA A 1 166 ? 13.836 21.109 -4.961 1 98.88 166 ALA A C 1
ATOM 1319 O O . ALA A 1 166 ? 14.734 21.391 -4.164 1 98.88 166 ALA A O 1
ATOM 1320 N N . VAL A 1 167 ? 12.688 21.594 -4.875 1 98.94 167 VAL A N 1
ATOM 1321 C CA . VAL A 1 167 ? 12.125 22.25 -3.691 1 98.94 167 VAL A CA 1
ATOM 1322 C C . VAL A 1 167 ? 10.906 21.453 -3.201 1 98.94 167 VAL A C 1
ATOM 1324 O O . VAL A 1 167 ? 9.93 21.297 -3.93 1 98.94 167 VAL A O 1
ATOM 1327 N N . ALA A 1 168 ? 11 20.891 -2.041 1 98.88 168 ALA A N 1
ATOM 1328 C CA . ALA A 1 168 ? 9.922 20.125 -1.417 1 98.88 168 ALA A CA 1
ATOM 1329 C C . ALA A 1 168 ? 9.25 20.938 -0.309 1 98.88 168 ALA A C 1
ATOM 1331 O O . ALA A 1 168 ? 9.914 21.391 0.622 1 98.88 168 ALA A O 1
ATOM 1332 N N . VAL A 1 169 ? 7.922 21.094 -0.384 1 98.81 169 VAL A N 1
ATOM 1333 C CA . VAL A 1 169 ? 7.223 21.969 0.543 1 98.81 169 VAL A CA 1
ATOM 1334 C C . VAL A 1 169 ? 5.82 21.438 0.812 1 98.81 169 VAL A C 1
ATOM 1336 O O . VAL A 1 169 ? 5.199 20.828 -0.07 1 98.81 169 VAL A O 1
ATOM 1339 N N . THR A 1 170 ? 5.359 21.578 2.008 1 98.62 170 THR A N 1
ATOM 1340 C CA . THR A 1 170 ? 4.016 21.156 2.381 1 98.62 170 THR A CA 1
ATOM 1341 C C . THR A 1 170 ? 2.979 22.172 1.908 1 98.62 170 THR A C 1
ATOM 1343 O O . THR A 1 170 ? 3.234 23.375 1.915 1 98.62 170 THR A O 1
ATOM 1346 N N . GLN A 1 171 ? 1.824 21.688 1.514 1 98.44 171 GLN A N 1
ATOM 1347 C CA . GLN A 1 171 ? 0.702 22.578 1.228 1 98.44 171 GLN A CA 1
ATOM 1348 C C . GLN A 1 171 ? 0.114 23.156 2.512 1 98.44 171 GLN A C 1
ATOM 1350 O O . GLN A 1 171 ? -0.346 24.297 2.533 1 98.44 171 GLN A O 1
ATOM 1355 N N . ALA A 1 172 ? 0.124 22.359 3.543 1 98.31 172 ALA A N 1
ATOM 1356 C CA . ALA A 1 172 ? -0.277 22.734 4.895 1 98.31 172 ALA A CA 1
ATOM 1357 C C . ALA A 1 172 ? 0.467 21.906 5.941 1 98.31 172 ALA A C 1
ATOM 1359 O O . ALA A 1 172 ? 0.526 20.672 5.844 1 98.31 172 ALA A O 1
ATOM 1360 N N . SER A 1 173 ? 1.049 22.641 6.898 1 98.5 173 SER A N 1
ATOM 1361 C CA . SER A 1 173 ? 1.786 21.953 7.949 1 98.5 173 SER A CA 1
ATOM 1362 C C . SER A 1 173 ? 0.874 21.016 8.75 1 98.5 173 SER A C 1
ATOM 1364 O O . SER A 1 173 ? -0.206 21.422 9.18 1 98.5 173 SER A O 1
ATOM 1366 N N . ASN A 1 174 ? 1.346 19.781 8.953 1 98 174 ASN A N 1
ATOM 1367 C CA . ASN A 1 174 ? 0.554 18.828 9.719 1 98 174 ASN A CA 1
ATOM 1368 C C . ASN A 1 174 ? 0.543 19.172 11.203 1 98 174 ASN A C 1
ATOM 1370 O O . ASN A 1 174 ? -0.285 18.656 11.961 1 98 174 ASN A O 1
ATOM 1374 N N . THR A 1 175 ? 1.412 20.047 11.617 1 98.44 175 THR A N 1
ATOM 1375 C CA . THR A 1 175 ? 1.543 20.375 13.031 1 98.44 175 THR A CA 1
ATOM 1376 C C . THR A 1 175 ? 0.993 21.781 13.312 1 98.44 175 THR A C 1
ATOM 1378 O O . THR A 1 175 ? 0.254 21.984 14.273 1 98.44 175 THR A O 1
ATOM 1381 N N . LEU A 1 176 ? 1.322 22.703 12.398 1 98.62 176 LEU A N 1
ATOM 1382 C CA . LEU A 1 176 ? 1.034 24.109 12.672 1 98.62 176 LEU A CA 1
ATOM 1383 C C . LEU A 1 176 ? -0.196 24.578 11.898 1 98.62 176 LEU A C 1
ATOM 1385 O O . LEU A 1 176 ? -0.772 25.625 12.211 1 98.62 176 LEU A O 1
ATOM 1389 N N . GLY A 1 177 ? -0.593 23.844 10.898 1 98.25 177 GLY A N 1
ATOM 1390 C CA . GLY A 1 177 ? -1.703 24.234 10.047 1 98.25 177 GLY A CA 1
ATOM 1391 C C . GLY A 1 177 ? -1.332 25.312 9.047 1 98.25 177 GLY A C 1
ATOM 1392 O O . GLY A 1 177 ? -2.119 25.641 8.156 1 98.25 177 GLY A O 1
ATOM 1393 N N . THR A 1 178 ? -0.098 25.812 9.117 1 98.5 178 THR A N 1
ATOM 1394 C CA . THR A 1 178 ? 0.372 26.891 8.258 1 98.5 178 THR A CA 1
ATOM 1395 C C . THR A 1 178 ? 0.229 26.5 6.785 1 98.5 178 THR A C 1
ATOM 1397 O O . THR A 1 178 ? 0.567 25.391 6.391 1 98.5 178 THR A O 1
ATOM 1400 N N . ARG A 1 179 ? -0.312 27.375 5.98 1 97.69 179 ARG A N 1
ATOM 1401 C CA . ARG A 1 179 ? -0.427 27.234 4.531 1 97.69 179 ARG A CA 1
ATOM 1402 C C . ARG A 1 179 ? 0.5 28.203 3.807 1 97.69 179 ARG A C 1
ATOM 1404 O O . ARG A 1 179 ? 0.133 29.344 3.559 1 97.69 179 ARG A O 1
ATOM 1411 N N . PRO A 1 180 ? 1.646 27.688 3.383 1 97.38 180 PRO A N 1
ATOM 1412 C CA . PRO A 1 180 ? 2.58 28.578 2.682 1 97.38 180 PRO A CA 1
ATOM 1413 C C . PRO A 1 180 ? 2.043 29.047 1.333 1 97.38 180 PRO A C 1
ATOM 1415 O O . PRO A 1 180 ? 1.162 28.406 0.754 1 97.38 180 PRO A O 1
ATOM 1418 N N . GLU A 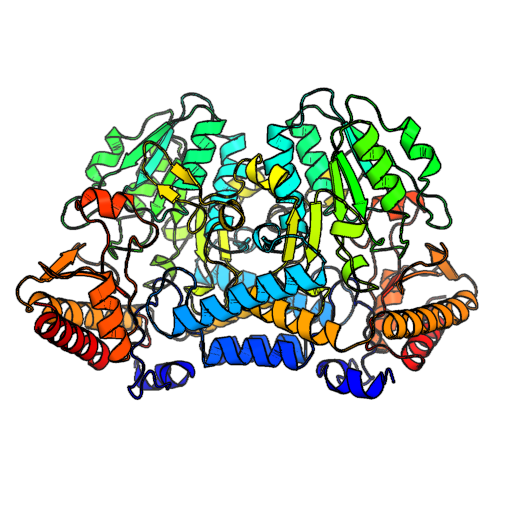1 181 ? 2.559 30.234 0.886 1 95 181 GLU A N 1
ATOM 1419 C CA . GLU A 1 181 ? 2.262 30.688 -0.469 1 95 181 GLU A CA 1
ATOM 1420 C C . GLU A 1 181 ? 2.988 29.828 -1.508 1 95 181 GLU A C 1
ATOM 1422 O O . GLU A 1 181 ? 4.117 30.141 -1.895 1 95 181 GLU A O 1
ATOM 1427 N N . LEU A 1 182 ? 2.359 28.859 -2.062 1 97.44 182 LEU A N 1
ATOM 1428 C CA . LEU A 1 182 ? 2.977 27.797 -2.861 1 97.44 182 LEU A CA 1
ATOM 1429 C C . LEU A 1 182 ? 3.4 28.328 -4.227 1 97.44 182 LEU A C 1
ATOM 1431 O O . LEU A 1 182 ? 4.473 27.984 -4.727 1 97.44 182 LEU A O 1
ATOM 1435 N N . ARG A 1 183 ? 2.584 29.172 -4.812 1 96.88 183 ARG A N 1
ATOM 1436 C CA . ARG A 1 183 ? 2.861 29.625 -6.176 1 96.88 183 ARG A CA 1
ATOM 1437 C C . ARG A 1 183 ? 4.211 30.328 -6.254 1 96.88 183 ARG A C 1
ATOM 1439 O O . ARG A 1 183 ? 4.992 30.094 -7.176 1 96.88 183 ARG A O 1
ATOM 1446 N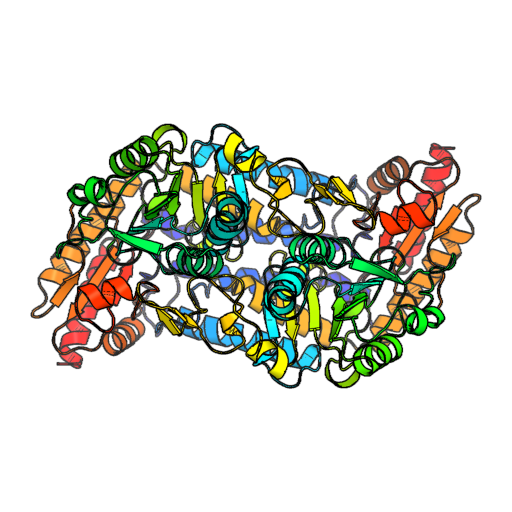 N . GLY A 1 184 ? 4.434 31.25 -5.293 1 97.62 184 GLY A N 1
ATOM 1447 C CA . GLY A 1 184 ? 5.723 31.938 -5.25 1 97.62 184 GLY A CA 1
ATOM 1448 C C . GLY A 1 184 ? 6.891 30.969 -5.09 1 97.62 184 GLY A C 1
ATOM 1449 O O . GLY A 1 184 ? 7.938 31.156 -5.711 1 97.62 184 GLY A O 1
ATOM 1450 N N . ILE A 1 185 ? 6.738 29.969 -4.277 1 98.69 185 ILE A N 1
ATOM 1451 C CA . ILE A 1 185 ? 7.777 28.969 -4.035 1 98.69 185 ILE A CA 1
ATOM 1452 C C . ILE A 1 185 ? 8.031 28.172 -5.309 1 98.69 185 ILE A C 1
ATOM 1454 O O . ILE A 1 185 ? 9.18 27.938 -5.691 1 98.69 185 ILE A O 1
ATOM 1458 N N . ILE A 1 186 ? 6.973 27.75 -5.996 1 98.69 186 ILE A N 1
ATOM 1459 C CA . ILE A 1 186 ? 7.051 26.922 -7.203 1 98.69 186 ILE A CA 1
ATOM 1460 C C . ILE A 1 186 ? 7.715 27.734 -8.328 1 98.69 186 ILE A C 1
ATOM 1462 O O . ILE A 1 186 ? 8.594 27.219 -9.023 1 98.69 186 ILE A O 1
ATOM 1466 N N . ASP A 1 187 ? 7.328 28.984 -8.469 1 98.5 187 ASP A N 1
ATOM 1467 C CA . ASP A 1 187 ? 7.926 29.859 -9.477 1 98.5 187 ASP A CA 1
ATOM 1468 C C . ASP A 1 187 ? 9.422 30.031 -9.227 1 98.5 187 ASP A C 1
ATOM 1470 O O . ASP A 1 187 ? 10.219 30.016 -10.172 1 98.5 187 ASP A O 1
ATOM 1474 N N . ALA A 1 188 ? 9.797 30.266 -7.996 1 98.56 188 ALA A N 1
ATOM 1475 C CA . ALA A 1 188 ? 11.203 30.422 -7.641 1 98.56 188 ALA A CA 1
ATOM 1476 C C . ALA A 1 188 ? 12 29.172 -7.969 1 98.56 188 ALA A C 1
ATOM 1478 O O . ALA A 1 188 ? 13.133 29.25 -8.453 1 98.56 188 ALA A O 1
ATOM 1479 N N . ALA A 1 189 ? 11.43 28 -7.66 1 98.75 189 ALA A N 1
ATOM 1480 C CA . ALA A 1 189 ? 12.078 26.734 -8 1 98.75 189 ALA A CA 1
ATOM 1481 C C . ALA A 1 189 ? 12.297 26.625 -9.508 1 98.75 189 ALA A C 1
ATOM 1483 O O . ALA A 1 189 ? 13.414 26.344 -9.961 1 98.75 189 ALA A O 1
ATOM 1484 N N . HIS A 1 190 ? 11.234 26.891 -10.258 1 98.62 190 HIS A N 1
ATOM 1485 C CA . HIS A 1 190 ? 11.289 26.766 -11.711 1 98.62 190 HIS A CA 1
ATOM 1486 C C . HIS A 1 190 ? 12.297 27.75 -12.305 1 98.62 190 HIS A C 1
ATOM 1488 O O . HIS A 1 190 ? 12.953 27.438 -13.305 1 98.62 190 HIS A O 1
ATOM 1494 N N . ALA A 1 191 ? 12.422 28.859 -11.711 1 98.38 191 ALA A N 1
ATOM 1495 C CA . ALA A 1 191 ? 13.305 29.906 -12.219 1 98.38 191 ALA A CA 1
ATOM 1496 C C . ALA A 1 191 ? 14.758 29.438 -12.25 1 98.38 191 ALA A C 1
ATOM 1498 O O . ALA A 1 191 ? 15.555 29.891 -13.07 1 98.38 191 ALA A O 1
ATOM 1499 N N . VAL A 1 192 ? 15.141 28.516 -11.391 1 98.56 192 VAL A N 1
ATOM 1500 C CA . VAL A 1 192 ? 16.516 28.031 -11.367 1 98.56 192 VAL A CA 1
ATOM 1501 C C . VAL A 1 192 ? 16.594 26.641 -11.977 1 98.56 192 VAL A C 1
ATOM 1503 O O . VAL A 1 192 ? 17.609 25.938 -11.836 1 98.56 192 VAL A O 1
ATOM 1506 N N . GLY A 1 193 ? 15.461 26.156 -12.523 1 98.38 193 GLY A N 1
ATOM 1507 C CA . GLY A 1 193 ? 15.438 24.875 -13.195 1 98.38 193 GLY A CA 1
ATOM 1508 C C . GLY A 1 193 ? 15.109 23.719 -12.273 1 98.38 193 GLY A C 1
ATOM 1509 O O . GLY A 1 193 ? 15.195 22.547 -12.672 1 98.38 193 GLY A O 1
ATOM 1510 N N . ALA A 1 194 ? 14.766 23.953 -11.023 1 98.81 194 ALA A N 1
ATOM 1511 C CA . ALA A 1 194 ? 14.414 22.922 -10.062 1 98.81 194 ALA A CA 1
ATOM 1512 C C . ALA A 1 194 ? 12.945 22.516 -10.195 1 98.81 194 ALA A C 1
ATOM 1514 O O . ALA A 1 194 ? 12.117 23.312 -10.633 1 98.81 194 ALA A O 1
ATOM 1515 N N . ILE A 1 195 ? 12.641 21.297 -9.828 1 98.88 195 ILE A N 1
ATOM 1516 C CA . ILE A 1 195 ? 11.242 20.875 -9.75 1 98.88 195 ILE A CA 1
ATOM 1517 C C . ILE A 1 195 ? 10.672 21.266 -8.383 1 98.88 195 ILE A C 1
ATOM 1519 O O . ILE A 1 195 ? 11.414 21.453 -7.422 1 98.88 195 ILE A O 1
ATOM 1523 N N . ALA A 1 196 ? 9.383 21.391 -8.336 1 98.88 196 ALA A N 1
ATOM 1524 C CA . ALA A 1 196 ? 8.656 21.641 -7.094 1 98.88 196 ALA A CA 1
ATOM 1525 C C . ALA A 1 196 ? 7.812 20.422 -6.711 1 98.88 196 ALA A C 1
ATOM 1527 O O . ALA A 1 196 ? 6.988 19.953 -7.504 1 98.88 196 ALA A O 1
ATOM 1528 N N . VAL A 1 197 ? 8.039 19.875 -5.52 1 98.94 197 VAL A N 1
ATOM 1529 C CA . VAL A 1 197 ? 7.309 18.75 -4.969 1 98.94 197 VAL A CA 1
ATOM 1530 C C . VAL A 1 197 ? 6.457 19.203 -3.785 1 98.94 197 VAL A C 1
ATOM 1532 O O . VAL A 1 197 ? 6.98 19.734 -2.805 1 98.94 197 VAL A O 1
ATOM 1535 N N . VAL A 1 198 ? 5.141 18.938 -3.844 1 98.88 198 VAL A N 1
ATOM 1536 C CA . VAL A 1 198 ? 4.238 19.438 -2.818 1 98.88 198 VAL A CA 1
ATOM 1537 C C . VAL A 1 198 ? 3.617 18.281 -2.053 1 98.88 198 VAL A C 1
ATOM 1539 O O . VAL A 1 198 ? 3.004 17.391 -2.65 1 98.88 198 VAL A O 1
ATOM 1542 N N . ASP A 1 199 ? 3.869 18.25 -0.763 1 98.81 199 ASP A N 1
ATOM 1543 C CA . ASP A 1 199 ? 3.113 17.375 0.124 1 98.81 199 ASP A CA 1
ATOM 1544 C C . ASP A 1 199 ? 1.723 17.938 0.404 1 98.81 199 ASP A C 1
ATOM 1546 O O . ASP A 1 199 ? 1.572 18.859 1.205 1 98.81 199 ASP A O 1
ATOM 1550 N N . GLY A 1 200 ? 0.75 17.297 -0.192 1 98.69 200 GLY A N 1
ATOM 1551 C CA . GLY A 1 200 ? -0.604 17.828 -0.147 1 98.69 200 GLY A CA 1
ATOM 1552 C C . GLY A 1 200 ? -1.48 17.141 0.881 1 98.69 200 GLY A C 1
ATOM 1553 O O . GLY A 1 200 ? -2.701 17.312 0.879 1 98.69 200 GLY A O 1
ATOM 1554 N N . CYS A 1 201 ? -0.969 16.391 1.791 1 98.25 201 CYS A N 1
ATOM 1555 C CA . CYS A 1 201 ? -1.722 15.492 2.662 1 98.25 201 CYS A CA 1
ATOM 1556 C C . CYS A 1 201 ? -2.758 16.266 3.471 1 98.25 201 CYS A C 1
ATOM 1558 O O . CYS A 1 201 ? -3.916 15.852 3.559 1 98.25 201 CYS A O 1
ATOM 1560 N N . GLN A 1 202 ? -2.359 17.359 4.078 1 97.88 202 GLN A N 1
ATOM 1561 C CA . GLN A 1 202 ? -3.316 18.141 4.852 1 97.88 202 GLN A CA 1
ATOM 1562 C C . GLN A 1 202 ? -4.039 19.156 3.967 1 97.88 202 GLN A C 1
ATOM 1564 O O . GLN A 1 202 ? -5.23 19.422 4.156 1 97.88 202 GLN A O 1
ATOM 1569 N N . GLY A 1 203 ? -3.32 19.672 2.973 1 96.88 203 GLY A N 1
ATOM 1570 C CA . GLY A 1 203 ? -3.875 20.703 2.113 1 96.88 203 GLY A CA 1
ATOM 1571 C C . GLY A 1 203 ? -5.07 20.234 1.307 1 96.88 203 GLY A C 1
ATOM 1572 O O . GLY A 1 203 ? -6.039 20.969 1.128 1 96.88 203 GLY A O 1
ATOM 1573 N N . VAL A 1 204 ? -5 19 0.82 1 96.75 204 VAL A N 1
ATOM 1574 C CA . VAL A 1 204 ? -6.043 18.469 -0.052 1 96.75 204 VAL A CA 1
ATOM 1575 C C . VAL A 1 204 ? -7.352 18.328 0.725 1 96.75 204 VAL A C 1
ATOM 1577 O O . VAL A 1 204 ? -8.438 18.391 0.141 1 96.75 204 VAL A O 1
ATOM 1580 N N . VAL A 1 205 ? -7.285 18.188 2.025 1 95.56 205 VAL A N 1
ATOM 1581 C CA . VAL A 1 205 ? -8.438 18 2.906 1 95.56 205 VAL A CA 1
ATOM 1582 C C . VAL A 1 205 ? -9.109 19.344 3.184 1 95.56 205 VAL A C 1
ATOM 1584 O O . VAL A 1 205 ? -10.336 19.422 3.27 1 95.56 205 VAL A O 1
ATOM 1587 N N . HIS A 1 206 ? -8.297 20.422 3.35 1 91.94 206 HIS A N 1
ATOM 1588 C CA . HIS A 1 206 ? -8.766 21.719 3.85 1 91.94 206 HIS A CA 1
ATOM 1589 C C . HIS A 1 206 ? -8.812 22.75 2.734 1 91.94 206 HIS A C 1
ATOM 1591 O O . HIS A 1 206 ? -8.523 23.938 2.961 1 91.94 206 HIS A O 1
ATOM 1597 N N . GLY A 1 207 ? -9.289 22.438 1.537 1 83.44 207 GLY A N 1
ATOM 1598 C CA . GLY A 1 207 ? -9.43 23.438 0.496 1 83.44 207 GLY A CA 1
ATOM 1599 C C . GLY A 1 207 ? -9.148 22.906 -0.895 1 83.44 207 GLY A C 1
ATOM 1600 O O . GLY A 1 207 ? -9.461 23.562 -1.893 1 83.44 207 GLY A O 1
ATOM 1601 N N . GLY A 1 208 ? -8.547 21.703 -0.92 1 84.88 208 GLY A N 1
ATOM 1602 C CA . GLY A 1 208 ? -8.281 21.109 -2.223 1 84.88 208 GLY A CA 1
ATOM 1603 C C . GLY A 1 208 ? -7.082 21.703 -2.922 1 84.88 208 GLY A C 1
ATOM 1604 O O . GLY A 1 208 ? -6.352 22.516 -2.336 1 84.88 208 GLY A O 1
ATOM 1605 N N . ALA A 1 209 ? -6.836 21.266 -4.109 1 90.94 209 ALA A N 1
ATOM 1606 C CA . ALA A 1 209 ? -5.734 21.766 -4.926 1 90.94 209 ALA A CA 1
ATOM 1607 C C . ALA A 1 209 ? -6.055 21.641 -6.414 1 90.94 209 ALA A C 1
ATOM 1609 O O . ALA A 1 209 ? -6.848 20.781 -6.816 1 90.94 209 ALA A O 1
ATOM 1610 N N . ASP A 1 210 ? -5.48 22.547 -7.145 1 97.25 210 ASP A N 1
ATOM 1611 C CA . ASP A 1 210 ? -5.555 22.516 -8.602 1 97.25 210 ASP A CA 1
ATOM 1612 C C . ASP A 1 210 ? -4.16 22.469 -9.227 1 97.25 210 ASP A C 1
ATOM 1614 O O . ASP A 1 210 ? -3.443 23.484 -9.211 1 97.25 210 ASP A O 1
ATOM 1618 N N . MET A 1 211 ? -3.885 21.328 -9.828 1 98.19 211 MET A N 1
ATOM 1619 C CA . MET A 1 211 ? -2.523 21.094 -10.305 1 98.19 211 MET A CA 1
ATOM 1620 C C . MET A 1 211 ? -2.18 22.031 -11.453 1 98.19 211 MET A C 1
ATOM 1622 O O . MET A 1 211 ? -1.016 22.391 -11.641 1 98.19 211 MET A O 1
ATOM 1626 N N . GLN A 1 212 ? -3.148 22.422 -12.219 1 97.62 212 GLN A N 1
ATOM 1627 C CA . GLN A 1 212 ? -2.889 23.344 -13.32 1 97.62 212 GLN A CA 1
ATOM 1628 C C . GLN A 1 212 ? -2.645 24.75 -12.812 1 97.62 212 GLN A C 1
ATOM 1630 O O . GLN A 1 212 ? -1.783 25.469 -13.336 1 97.62 212 GLN A O 1
ATOM 1635 N N . GLU A 1 213 ? -3.4 25.141 -11.781 1 96.88 213 GLU A N 1
ATOM 1636 C CA . GLU A 1 213 ? -3.207 26.453 -11.18 1 96.88 213 GLU A CA 1
ATOM 1637 C C . GLU A 1 213 ? -1.896 26.531 -10.406 1 96.88 213 GLU A C 1
ATOM 1639 O O . GLU A 1 213 ? -1.162 27.516 -10.5 1 96.88 213 GLU A O 1
ATOM 1644 N N . LEU A 1 214 ? -1.6 25.5 -9.656 1 97.25 214 LEU A N 1
ATOM 1645 C CA . LEU A 1 214 ? -0.407 25.469 -8.82 1 97.25 214 LEU A CA 1
ATOM 1646 C C . LEU A 1 214 ? 0.852 25.328 -9.664 1 97.25 214 LEU A C 1
ATOM 1648 O O . LEU A 1 214 ? 1.898 25.875 -9.328 1 97.25 214 LEU A O 1
ATOM 1652 N N . ASP A 1 215 ? 0.751 24.516 -10.711 1 98.19 215 ASP A N 1
ATOM 1653 C CA . ASP A 1 215 ? 1.825 24.219 -11.656 1 98.19 215 ASP A CA 1
ATOM 1654 C C . ASP A 1 215 ? 2.986 23.516 -10.953 1 98.19 215 ASP A C 1
ATOM 1656 O O . ASP A 1 215 ? 4.148 23.734 -11.305 1 98.19 215 ASP A O 1
ATOM 1660 N N . CYS A 1 216 ? 2.742 22.875 -9.836 1 98.69 216 CYS A N 1
ATOM 1661 C CA . CYS A 1 216 ? 3.789 22.062 -9.227 1 98.69 216 CYS A CA 1
ATOM 1662 C C . CYS A 1 216 ? 4.121 20.859 -10.102 1 98.69 216 CYS A C 1
ATOM 1664 O O . CYS A 1 216 ? 3.338 20.484 -10.984 1 98.69 216 CYS A O 1
ATOM 1666 N N . ASP A 1 217 ? 5.266 20.312 -9.93 1 98.94 217 ASP A N 1
ATOM 1667 C CA . ASP A 1 217 ? 5.734 19.203 -10.766 1 98.94 217 ASP A CA 1
ATOM 1668 C C . ASP A 1 217 ? 5.242 17.875 -10.219 1 98.94 217 ASP A C 1
ATOM 1670 O O . ASP A 1 217 ? 4.973 16.938 -10.992 1 98.94 217 ASP A O 1
ATOM 1674 N N . PHE A 1 218 ? 5.203 17.75 -8.938 1 98.94 218 PHE A N 1
ATOM 1675 C CA . PHE A 1 218 ? 4.664 16.594 -8.242 1 98.94 218 PHE A CA 1
ATOM 1676 C C . PHE A 1 218 ? 3.797 17.016 -7.059 1 98.94 218 PHE A C 1
ATOM 1678 O O . PHE A 1 218 ? 4.062 18.047 -6.43 1 98.94 218 PHE A O 1
ATOM 1685 N N . TYR A 1 219 ? 2.768 16.281 -6.797 1 98.94 219 TYR A N 1
ATOM 1686 C CA . TYR A 1 219 ? 1.844 16.453 -5.684 1 98.94 219 TYR A CA 1
ATOM 1687 C C . TYR A 1 219 ? 1.435 15.109 -5.09 1 98.94 219 TYR A C 1
ATOM 1689 O O . TYR A 1 219 ? 1.078 14.188 -5.82 1 98.94 219 TYR A O 1
ATOM 1697 N N . ALA A 1 220 ? 1.552 14.969 -3.762 1 98.88 220 ALA A N 1
ATOM 1698 C CA . ALA A 1 220 ? 1.234 13.695 -3.117 1 98.88 220 ALA A CA 1
ATOM 1699 C C . ALA A 1 220 ? 0.192 13.883 -2.02 1 98.88 220 ALA A C 1
ATOM 1701 O O . ALA A 1 220 ? 0.208 14.891 -1.303 1 98.88 220 ALA A O 1
ATOM 1702 N N . PHE A 1 221 ? -0.723 12.938 -1.863 1 98.69 221 PHE A N 1
ATOM 1703 C CA . PHE A 1 221 ? -1.608 12.93 -0.705 1 98.69 221 PHE A CA 1
ATOM 1704 C C . PHE A 1 221 ? -2.035 11.508 -0.358 1 98.69 221 PHE A C 1
ATOM 1706 O O . PHE A 1 221 ? -1.832 10.578 -1.147 1 98.69 221 PHE A O 1
ATOM 1713 N N . SER A 1 222 ? -2.518 11.32 0.857 1 98.38 222 SER A N 1
ATOM 1714 C CA . SER A 1 222 ? -2.939 10.023 1.38 1 98.38 222 SER A CA 1
ATOM 1715 C C . SER A 1 222 ? -4.457 9.93 1.469 1 98.38 222 SER A C 1
ATOM 1717 O O . SER A 1 222 ? -5.121 10.883 1.879 1 98.38 222 SER A O 1
ATOM 1719 N N . GLY A 1 223 ? -4.98 8.781 1.141 1 98.5 223 GLY A N 1
ATOM 1720 C CA . GLY A 1 223 ? -6.422 8.578 1.166 1 98.5 223 GLY A CA 1
ATOM 1721 C C . GLY A 1 223 ? -7.008 8.656 2.562 1 98.5 223 GLY A C 1
ATOM 1722 O O . GLY A 1 223 ? -8.078 9.227 2.76 1 98.5 223 GLY A O 1
ATOM 1723 N N . HIS A 1 224 ? -6.332 8.141 3.582 1 98.19 224 HIS A N 1
ATOM 1724 C CA . HIS A 1 224 ? -6.922 7.969 4.906 1 98.19 224 HIS A CA 1
ATOM 1725 C C . HIS A 1 224 ? -7.148 9.312 5.59 1 98.19 224 HIS A C 1
ATOM 1727 O O . HIS A 1 224 ? -7.883 9.398 6.574 1 98.19 224 HIS A O 1
ATOM 1733 N N . LYS A 1 225 ? -6.527 10.398 5.059 1 97.88 225 LYS A N 1
ATOM 1734 C CA . LYS A 1 225 ? -6.777 11.742 5.582 1 97.88 225 LYS A CA 1
ATOM 1735 C C . LYS A 1 225 ? -7.934 12.406 4.84 1 97.88 225 LYS A C 1
ATOM 1737 O O . LYS A 1 225 ? -8.492 13.398 5.32 1 97.88 225 LYS A O 1
ATOM 1742 N N . LEU A 1 226 ? -8.219 11.883 3.682 1 98.25 226 LEU A N 1
ATOM 1743 C CA . LEU A 1 226 ? -9.297 12.367 2.824 1 98.25 226 LEU A CA 1
ATOM 1744 C C . LEU A 1 226 ? -10.469 11.391 2.826 1 98.25 226 LEU A C 1
ATOM 1746 O O . LEU A 1 226 ? -10.969 11.008 1.765 1 98.25 226 LEU A O 1
ATOM 1750 N N . PHE A 1 227 ? -10.789 10.852 4 1 98.44 227 PHE A N 1
ATOM 1751 C CA . PHE A 1 227 ? -11.992 10.102 4.34 1 98.44 227 PHE A CA 1
ATOM 1752 C C . PHE A 1 227 ? -11.992 8.742 3.652 1 98.44 227 PHE A C 1
ATOM 1754 O O . PHE A 1 227 ? -13 8.023 3.68 1 98.44 227 PHE A O 1
ATOM 1761 N N . ALA A 1 228 ? -10.914 8.289 2.967 1 98.69 228 ALA A N 1
ATOM 1762 C CA . ALA A 1 228 ? -10.758 6.973 2.361 1 98.69 228 ALA A CA 1
ATOM 1763 C C . ALA A 1 228 ? -10.031 6.02 3.309 1 98.69 228 ALA A C 1
ATOM 1765 O O . ALA A 1 228 ? -9.617 6.414 4.398 1 98.69 228 ALA A O 1
ATOM 1766 N N . PRO A 1 229 ? -9.969 4.734 2.975 1 98 229 PRO A N 1
ATOM 1767 C CA . PRO A 1 229 ? -9.281 3.777 3.846 1 98 229 PRO A CA 1
ATOM 1768 C C . PRO A 1 229 ? -7.766 3.951 3.838 1 98 229 PRO A C 1
ATOM 1770 O O . PRO A 1 229 ? -7.227 4.672 2.994 1 98 229 PRO A O 1
ATOM 1773 N N . THR A 1 230 ? -7.098 3.318 4.809 1 97.69 230 THR A N 1
ATOM 1774 C CA . THR A 1 230 ? -5.641 3.271 4.832 1 97.69 230 THR A CA 1
ATOM 1775 C C . THR A 1 230 ? -5.113 2.416 3.682 1 97.69 230 THR A C 1
ATOM 1777 O O . THR A 1 230 ? -5.848 1.605 3.115 1 97.69 230 THR A O 1
ATOM 1780 N N . GLY A 1 231 ? -3.895 2.633 3.27 1 98.12 231 GLY A N 1
ATOM 1781 C CA . GLY A 1 231 ? -3.229 1.783 2.293 1 98.12 231 GLY A CA 1
ATOM 1782 C C . GLY A 1 231 ? -3.377 2.281 0.869 1 98.12 231 GLY A C 1
ATOM 1783 O O . GLY A 1 231 ? -3.037 1.572 -0.081 1 98.12 231 GLY A O 1
ATOM 1784 N N . ILE A 1 232 ? -3.934 3.484 0.707 1 98.75 232 ILE A N 1
ATOM 1785 C CA . ILE A 1 232 ? -4.109 4.035 -0.632 1 98.75 232 ILE A CA 1
ATOM 1786 C C . ILE A 1 232 ? -3.717 5.512 -0.636 1 98.75 232 ILE A C 1
ATOM 1788 O O . ILE A 1 232 ? -3.975 6.23 0.331 1 98.75 232 ILE A O 1
ATOM 1792 N N . GLY A 1 233 ? -2.992 5.98 -1.638 1 98.69 233 GLY A N 1
ATOM 1793 C CA . GLY A 1 233 ? -2.609 7.363 -1.864 1 98.69 233 GLY A CA 1
ATOM 1794 C C . GLY A 1 233 ? -2.463 7.711 -3.334 1 98.69 233 GLY A C 1
ATOM 1795 O O . GLY A 1 233 ? -2.785 6.895 -4.203 1 98.69 233 GLY A O 1
ATOM 1796 N N . VAL A 1 234 ? -2.088 8.914 -3.609 1 98.88 234 VAL A N 1
ATOM 1797 C CA . VAL A 1 234 ? -1.987 9.398 -4.984 1 98.88 234 VAL A CA 1
ATOM 1798 C C . VAL A 1 234 ? -0.702 10.203 -5.152 1 98.88 234 VAL A C 1
ATOM 1800 O O . VAL A 1 234 ? -0.356 11.023 -4.293 1 98.88 234 VAL A O 1
ATOM 1803 N N . LEU A 1 235 ? -0.001 9.906 -6.172 1 98.94 235 LEU A N 1
ATOM 1804 C CA . LEU A 1 235 ? 1.052 10.766 -6.707 1 98.94 235 LEU A CA 1
ATOM 1805 C C . LEU A 1 235 ? 0.624 11.391 -8.031 1 98.94 235 LEU A C 1
ATOM 1807 O O . LEU A 1 235 ? 0.353 10.68 -9 1 98.94 235 LEU A O 1
ATOM 1811 N N . TYR A 1 236 ? 0.468 12.68 -7.98 1 98.94 236 TYR A N 1
ATOM 1812 C CA . TYR A 1 236 ? 0.391 13.414 -9.234 1 98.94 236 TYR A CA 1
ATOM 1813 C C . TYR A 1 236 ? 1.783 13.766 -9.75 1 98.94 236 TYR A C 1
ATOM 1815 O O . TYR A 1 236 ? 2.664 14.133 -8.969 1 98.94 236 TYR A O 1
ATOM 1823 N N . GLY A 1 237 ? 1.98 13.688 -11.016 1 98.94 237 GLY A N 1
ATOM 1824 C CA . GLY A 1 237 ? 3.166 14.18 -11.703 1 98.94 237 GLY A CA 1
ATOM 1825 C C . GLY A 1 237 ? 2.889 14.648 -13.117 1 98.94 237 GLY A C 1
ATOM 1826 O O . GLY A 1 237 ? 2.078 14.055 -13.828 1 98.94 237 GLY A O 1
ATOM 1827 N N . LYS A 1 238 ? 3.586 15.719 -13.5 1 98.81 238 LYS A N 1
ATOM 1828 C CA . LYS A 1 238 ? 3.475 16.125 -14.898 1 98.81 238 LYS A CA 1
ATOM 1829 C C . LYS A 1 238 ? 3.902 15.016 -15.836 1 98.81 238 LYS A C 1
ATOM 1831 O O . LYS A 1 238 ? 4.93 14.367 -15.617 1 98.81 238 LYS A O 1
ATOM 1836 N N . ARG A 1 239 ? 3.119 14.789 -16.859 1 98.12 239 ARG A N 1
ATOM 1837 C CA . ARG A 1 239 ? 3.309 13.664 -17.766 1 98.12 239 ARG A CA 1
ATOM 1838 C C . ARG A 1 239 ? 4.738 13.617 -18.297 1 98.12 239 ARG A C 1
ATOM 1840 O O . ARG A 1 239 ? 5.359 12.555 -18.328 1 98.12 239 ARG A O 1
ATOM 1847 N N . ALA A 1 240 ? 5.258 14.727 -18.734 1 98.31 240 ALA A N 1
ATOM 1848 C CA . ALA A 1 240 ? 6.598 14.781 -19.312 1 98.31 240 ALA A CA 1
ATOM 1849 C C . ALA A 1 240 ? 7.645 14.266 -18.328 1 98.31 240 ALA A C 1
ATOM 1851 O O . ALA A 1 240 ? 8.578 13.562 -18.719 1 98.31 240 ALA A O 1
ATOM 1852 N N . LEU A 1 241 ? 7.535 14.648 -17.078 1 98.5 241 LEU A N 1
ATOM 1853 C CA . LEU A 1 241 ? 8.461 14.18 -16.062 1 98.5 241 LEU A CA 1
ATOM 1854 C C . LEU A 1 241 ? 8.305 12.688 -15.812 1 98.5 241 LEU A C 1
ATOM 1856 O O . LEU A 1 241 ? 9.297 11.961 -15.711 1 98.5 241 LEU A O 1
ATOM 1860 N N . LEU A 1 242 ? 7.004 12.234 -15.719 1 98.69 242 LEU A N 1
ATOM 1861 C CA . LEU A 1 242 ? 6.727 10.82 -15.484 1 98.69 242 LEU A CA 1
ATOM 1862 C C . LEU A 1 242 ? 7.309 9.961 -16.594 1 98.69 242 LEU A C 1
ATOM 1864 O O . LEU A 1 242 ? 7.809 8.859 -16.328 1 98.69 242 LEU A O 1
ATOM 1868 N N . GLU A 1 243 ? 7.199 10.398 -17.828 1 98.12 243 GLU A N 1
ATOM 1869 C CA . GLU A 1 243 ? 7.715 9.648 -18.969 1 98.12 243 GLU A CA 1
ATOM 1870 C C . GLU A 1 243 ? 9.242 9.57 -18.938 1 98.12 243 GLU A C 1
ATOM 1872 O O . GLU A 1 243 ? 9.828 8.57 -19.344 1 98.12 243 GLU A O 1
ATOM 1877 N N . GLU A 1 244 ? 9.883 10.586 -18.406 1 97.56 244 GLU A N 1
ATOM 1878 C CA . GLU A 1 244 ? 11.344 10.625 -18.359 1 97.56 244 GLU A CA 1
ATOM 1879 C C . GLU A 1 244 ? 11.883 9.812 -17.203 1 97.56 244 GLU A C 1
ATOM 1881 O O . GLU A 1 244 ? 13.023 9.336 -17.234 1 97.56 244 GLU A O 1
ATOM 1886 N N . MET A 1 245 ? 11.125 9.672 -16.203 1 97.94 245 MET A N 1
ATOM 1887 C CA . MET A 1 245 ? 11.539 8.961 -14.992 1 97.94 245 MET A CA 1
ATOM 1888 C C . MET A 1 245 ? 11.68 7.465 -15.266 1 97.94 245 MET A C 1
ATOM 1890 O O . MET A 1 245 ? 10.875 6.883 -16 1 97.94 245 MET A O 1
ATOM 1894 N N . PRO A 1 246 ? 12.68 6.816 -14.789 1 97.19 246 PRO A N 1
ATOM 1895 C CA . PRO A 1 246 ? 12.688 5.352 -14.789 1 97.19 246 PRO A CA 1
ATOM 1896 C C . PRO A 1 246 ? 11.648 4.758 -13.836 1 97.19 246 PRO A C 1
ATOM 1898 O O . PRO A 1 246 ? 11.141 5.457 -12.953 1 97.19 246 PRO A O 1
ATOM 1901 N N . PRO A 1 247 ? 11.305 3.469 -14.055 1 97.25 247 PRO A N 1
ATOM 1902 C CA . PRO A 1 247 ? 10.445 2.834 -13.055 1 97.25 247 PRO A CA 1
ATOM 1903 C C . PRO A 1 247 ? 11.102 2.748 -11.68 1 97.25 247 PRO A C 1
ATOM 1905 O O . PRO A 1 247 ? 12.32 2.896 -11.562 1 97.25 247 PRO A O 1
ATOM 1908 N N . PHE A 1 248 ? 10.273 2.549 -10.664 1 97.31 248 PHE A N 1
ATOM 1909 C CA . PHE A 1 248 ? 10.773 2.434 -9.297 1 97.31 248 PHE A CA 1
ATOM 1910 C C . PHE A 1 248 ? 10.641 1.002 -8.797 1 97.31 248 PHE A C 1
ATOM 1912 O O . PHE A 1 248 ? 11.625 0.274 -8.703 1 97.31 248 PHE A O 1
ATOM 1919 N N . LEU A 1 249 ? 9.453 0.557 -8.625 1 97.75 249 LEU A N 1
ATOM 1920 C CA . LEU A 1 249 ? 9.219 -0.824 -8.211 1 97.75 249 LEU A CA 1
ATOM 1921 C C . LEU A 1 249 ? 8.914 -1.703 -9.422 1 97.75 249 LEU A C 1
ATOM 1923 O O . LEU A 1 249 ? 8.227 -1.278 -10.352 1 97.75 249 LEU A O 1
ATOM 1927 N N . GLY A 1 250 ? 9.469 -2.916 -9.391 1 97.5 250 GLY A N 1
ATOM 1928 C CA . GLY A 1 250 ? 9.258 -3.84 -10.492 1 97.5 250 GLY A CA 1
ATOM 1929 C C . GLY A 1 250 ? 8.359 -5.008 -10.133 1 97.5 250 GLY A C 1
ATOM 1930 O O . GLY A 1 250 ? 8.391 -5.496 -9 1 97.5 250 GLY A O 1
ATOM 1931 N N . GLY A 1 251 ? 7.578 -5.473 -11.023 1 96.19 251 GLY A N 1
ATOM 1932 C CA . GLY A 1 251 ? 6.688 -6.609 -10.859 1 96.19 251 GLY A CA 1
ATOM 1933 C C . GLY A 1 251 ? 5.613 -6.688 -11.93 1 96.19 251 GLY A C 1
ATOM 1934 O O . GLY A 1 251 ? 5.84 -6.281 -13.07 1 96.19 251 GLY A O 1
ATOM 1935 N N . GLY A 1 252 ? 4.508 -7.289 -11.578 1 90.81 252 GLY A N 1
ATOM 1936 C CA . GLY A 1 252 ? 3.385 -7.367 -12.492 1 90.81 252 GLY A CA 1
ATOM 1937 C C . GLY A 1 252 ? 2.721 -6.027 -12.742 1 90.81 252 GLY A C 1
ATOM 1938 O O . GLY A 1 252 ? 2.822 -5.117 -11.922 1 90.81 252 GLY A O 1
ATOM 1939 N N . ASP A 1 253 ? 2.01 -5.859 -13.859 1 87.12 253 ASP A N 1
ATOM 1940 C CA . ASP A 1 253 ? 1.131 -4.758 -14.25 1 87.12 253 ASP A CA 1
ATOM 1941 C C . ASP A 1 253 ? 1.935 -3.572 -14.773 1 87.12 253 ASP A C 1
ATOM 1943 O O . ASP A 1 253 ? 1.44 -2.795 -15.594 1 87.12 253 ASP A O 1
ATOM 1947 N N . MET A 1 254 ? 3.197 -3.449 -14.344 1 92.88 254 MET A N 1
ATOM 1948 C CA . MET A 1 254 ? 3.963 -2.268 -14.734 1 92.88 254 MET A CA 1
ATOM 1949 C C . MET A 1 254 ? 4.887 -2.578 -15.898 1 92.88 254 MET A C 1
ATOM 1951 O O . MET A 1 254 ? 5.699 -1.738 -16.297 1 92.88 254 MET A O 1
ATOM 1955 N N . VAL A 1 255 ? 4.793 -3.758 -16.438 1 92.69 255 VAL A N 1
ATOM 1956 C CA . VAL A 1 255 ? 5.684 -4.207 -17.5 1 92.69 255 VAL A CA 1
ATOM 1957 C C . VAL A 1 255 ? 4.922 -4.262 -18.812 1 92.69 255 VAL A C 1
ATOM 1959 O O . VAL A 1 255 ? 3.701 -4.426 -18.828 1 92.69 255 VAL A O 1
ATOM 1962 N N . ASP A 1 256 ? 5.625 -4.109 -19.859 1 90.56 256 ASP A N 1
ATOM 1963 C CA . ASP A 1 256 ? 5.125 -4.398 -21.203 1 90.56 256 ASP A CA 1
ATOM 1964 C C . ASP A 1 256 ? 5.496 -5.816 -21.641 1 90.56 256 ASP A C 1
ATOM 1966 O O . ASP A 1 256 ? 4.621 -6.629 -21.938 1 90.56 256 ASP A O 1
ATOM 1970 N N . THR A 1 257 ? 6.77 -6.145 -21.531 1 93.25 257 THR A N 1
ATOM 1971 C CA . THR A 1 257 ? 7.273 -7.484 -21.812 1 93.25 257 THR A CA 1
ATOM 1972 C C . THR A 1 257 ? 8.352 -7.879 -20.812 1 93.25 257 THR A C 1
ATOM 1974 O O . THR A 1 257 ? 9.18 -7.047 -20.422 1 93.25 257 THR A O 1
ATOM 1977 N N . VAL A 1 258 ? 8.352 -9.117 -20.453 1 94.94 258 VAL A N 1
ATOM 1978 C CA . VAL A 1 258 ? 9.359 -9.633 -19.531 1 94.94 258 VAL A CA 1
ATOM 1979 C C . VAL A 1 258 ? 10.055 -10.844 -20.141 1 94.94 258 VAL A C 1
ATOM 1981 O O . VAL A 1 258 ? 9.406 -11.844 -20.469 1 94.94 258 VAL A O 1
ATOM 1984 N N . THR A 1 259 ? 11.273 -10.742 -20.391 1 92.69 259 THR A N 1
ATOM 1985 C CA . THR A 1 259 ? 12.195 -11.828 -20.688 1 92.69 259 THR A CA 1
ATOM 1986 C C . THR A 1 259 ? 13.414 -11.781 -19.766 1 92.69 259 THR A C 1
ATOM 1988 O O . THR A 1 259 ? 13.617 -10.797 -19.047 1 92.69 259 THR A O 1
ATOM 1991 N N . PHE A 1 260 ? 14.172 -12.867 -19.703 1 92.38 260 PHE A N 1
ATOM 1992 C CA . PHE A 1 260 ? 15.336 -12.852 -18.828 1 92.38 260 PHE A CA 1
ATOM 1993 C C . PHE A 1 260 ? 16.453 -12 -19.422 1 92.38 260 PHE A C 1
ATOM 1995 O O . PHE A 1 260 ? 17.359 -11.562 -18.719 1 92.38 260 PHE A O 1
ATOM 2002 N N . ALA A 1 261 ? 16.328 -11.672 -20.719 1 87.94 261 ALA A N 1
ATOM 2003 C CA . ALA A 1 261 ? 17.297 -10.789 -21.359 1 87.94 261 ALA A CA 1
ATOM 2004 C C . ALA A 1 261 ? 16.984 -9.32 -21.078 1 87.94 261 ALA A C 1
ATOM 2006 O O . ALA A 1 261 ? 17.891 -8.508 -20.891 1 87.94 261 ALA A O 1
ATOM 2007 N N . LYS A 1 262 ? 15.68 -9.039 -21.125 1 89.38 262 LYS A N 1
ATOM 2008 C CA . LYS A 1 262 ? 15.297 -7.645 -20.953 1 89.38 262 LYS A CA 1
ATOM 2009 C C . LYS A 1 262 ? 13.828 -7.52 -20.562 1 89.38 262 LYS A C 1
ATOM 2011 O O . LYS A 1 262 ? 12.984 -8.273 -21.062 1 89.38 262 LYS A O 1
ATOM 2016 N N . THR A 1 263 ? 13.609 -6.594 -19.719 1 93.44 263 THR A N 1
ATOM 2017 C CA . THR A 1 263 ? 12.242 -6.188 -19.391 1 93.44 263 THR A CA 1
ATOM 2018 C C . THR A 1 263 ? 11.961 -4.781 -19.906 1 93.44 263 THR A C 1
ATOM 2020 O O . THR A 1 263 ? 12.797 -3.887 -19.781 1 93.44 263 THR A O 1
ATOM 2023 N N . THR A 1 264 ? 10.812 -4.625 -20.594 1 95.75 264 THR A N 1
ATOM 2024 C CA . THR A 1 264 ? 10.32 -3.303 -20.953 1 95.75 264 THR A CA 1
ATOM 2025 C C . THR A 1 264 ? 9.109 -2.928 -20.094 1 95.75 264 THR A C 1
ATOM 2027 O O . THR A 1 264 ? 8.492 -3.791 -19.469 1 95.75 264 THR A O 1
ATOM 2030 N N . TYR A 1 265 ? 8.828 -1.689 -20.062 1 96.56 265 TYR A N 1
ATOM 2031 C CA . TYR A 1 265 ? 7.887 -1.223 -19.047 1 96.56 265 TYR A CA 1
ATOM 2032 C C . TYR A 1 265 ? 6.629 -0.656 -19.688 1 96.56 265 TYR A C 1
ATOM 2034 O O . TYR A 1 265 ? 6.668 -0.18 -20.828 1 96.56 265 TYR A O 1
ATOM 2042 N N . ALA A 1 266 ? 5.5 -0.775 -18.984 1 96.62 266 ALA A N 1
ATOM 2043 C CA . ALA A 1 266 ? 4.227 -0.207 -19.422 1 96.62 266 ALA A CA 1
ATOM 2044 C C . ALA A 1 266 ? 4.289 1.317 -19.453 1 96.62 266 ALA A C 1
ATOM 2046 O O . ALA A 1 266 ? 5.117 1.925 -18.766 1 96.62 266 ALA A O 1
ATOM 2047 N N . PRO A 1 267 ? 3.459 1.979 -20.266 1 97.25 267 PRO A N 1
ATOM 2048 C CA . PRO A 1 267 ? 3.373 3.441 -20.219 1 97.25 267 PRO A CA 1
ATOM 2049 C C . PRO A 1 267 ? 2.828 3.955 -18.875 1 97.25 267 PRO A C 1
ATOM 2051 O O . PRO A 1 267 ? 2.266 3.184 -18.094 1 97.25 267 PRO A O 1
ATOM 2054 N N . VAL A 1 268 ? 3.027 5.219 -18.625 1 97.56 268 VAL A N 1
ATOM 2055 C CA . VAL A 1 268 ? 2.453 5.852 -17.438 1 97.56 268 VAL A CA 1
ATOM 2056 C C . VAL A 1 268 ? 0.929 5.793 -17.516 1 97.56 268 VAL A C 1
ATOM 2058 O O . VAL A 1 268 ? 0.346 5.883 -18.594 1 97.56 268 VAL A O 1
ATOM 2061 N N . PRO A 1 269 ? 0.217 5.629 -16.469 1 97.88 269 PRO A N 1
ATOM 2062 C CA . PRO A 1 269 ? 0.742 5.637 -15.094 1 97.88 269 PRO A CA 1
ATOM 2063 C C . PRO A 1 269 ? 1.196 4.258 -14.625 1 97.88 269 PRO A C 1
ATOM 2065 O O . PRO A 1 269 ? 1.81 4.133 -13.562 1 97.88 269 PRO A O 1
ATOM 2068 N N . LEU A 1 270 ? 0.954 3.18 -15.375 1 97.31 270 LEU A N 1
ATOM 2069 C CA . LEU A 1 270 ? 1.151 1.801 -14.938 1 97.31 270 LEU A CA 1
ATOM 2070 C C . LEU A 1 270 ? 2.619 1.537 -14.617 1 97.31 270 LEU A C 1
ATOM 2072 O O . LEU A 1 270 ? 2.932 0.722 -13.75 1 97.31 270 LEU A O 1
ATOM 2076 N N . LYS A 1 271 ? 3.508 2.24 -15.305 1 97.75 271 LYS A N 1
ATOM 2077 C CA . LYS A 1 271 ? 4.945 2.137 -15.078 1 97.75 271 LYS A CA 1
ATOM 2078 C C . LYS A 1 271 ? 5.273 2.236 -13.594 1 97.75 271 LYS A C 1
ATOM 2080 O O . LYS A 1 271 ? 6.258 1.655 -13.125 1 97.75 271 LYS A O 1
ATOM 2085 N N . PHE A 1 272 ? 4.402 2.945 -12.789 1 98.56 272 PHE A N 1
ATOM 2086 C CA . PHE A 1 272 ? 4.695 3.238 -11.391 1 98.56 272 PHE A CA 1
ATOM 2087 C C . PHE A 1 272 ? 3.721 2.51 -10.469 1 98.56 272 PHE A C 1
ATOM 2089 O O . PHE A 1 272 ? 3.652 2.799 -9.273 1 98.56 272 PHE A O 1
ATOM 2096 N N . GLU A 1 273 ? 2.92 1.626 -11 1 97.88 273 GLU A N 1
ATOM 2097 C CA . GLU A 1 273 ? 1.93 0.867 -10.242 1 97.88 273 GLU A CA 1
ATOM 2098 C C . GLU A 1 273 ? 2.225 -0.63 -10.297 1 97.88 273 GLU A C 1
ATOM 2100 O O . GLU A 1 273 ? 1.367 -1.424 -10.688 1 97.88 273 GLU A O 1
ATOM 2105 N N . ALA A 1 274 ? 3.369 -0.994 -9.789 1 97.25 274 ALA A N 1
ATOM 2106 C CA . ALA A 1 274 ? 3.824 -2.381 -9.812 1 97.25 274 ALA A CA 1
ATOM 2107 C C . ALA A 1 274 ? 2.998 -3.242 -8.859 1 97.25 274 ALA A C 1
ATOM 2109 O O . ALA A 1 274 ? 2.732 -2.842 -7.723 1 97.25 274 ALA A O 1
ATOM 2110 N N . GLY A 1 275 ? 2.594 -4.504 -9.398 1 95.06 275 GLY A N 1
ATOM 2111 C CA . GLY A 1 275 ? 1.865 -5.453 -8.57 1 95.06 275 GLY A CA 1
ATOM 2112 C C . GLY A 1 275 ? 0.359 -5.301 -8.672 1 95.06 275 GLY A C 1
ATOM 2113 O O . GLY A 1 275 ? -0.134 -4.422 -9.383 1 95.06 275 GLY A O 1
ATOM 2114 N N . THR A 1 276 ? -0.338 -6.156 -7.984 1 95 276 THR A N 1
ATOM 2115 C CA . THR A 1 276 ? -1.791 -6.039 -7.938 1 95 276 THR A CA 1
ATOM 2116 C C . THR A 1 276 ? -2.207 -4.723 -7.289 1 95 276 THR A C 1
ATOM 2118 O O . THR A 1 276 ? -1.805 -4.426 -6.16 1 95 276 THR A O 1
ATOM 2121 N N . ALA A 1 277 ? -2.977 -4.008 -8.039 1 96.12 277 ALA A N 1
ATOM 2122 C CA . ALA A 1 277 ? -3.465 -2.729 -7.531 1 96.12 277 ALA A CA 1
ATOM 2123 C C . ALA A 1 277 ? -4.34 -2.93 -6.301 1 96.12 277 ALA A C 1
ATOM 2125 O O . ALA A 1 277 ? -5.074 -3.916 -6.207 1 96.12 277 ALA A O 1
ATOM 2126 N N . ASN A 1 278 ? -4.195 -2.01 -5.379 1 98.31 278 ASN A N 1
ATOM 2127 C CA . ASN A 1 278 ? -5.219 -1.911 -4.344 1 98.31 278 ASN A CA 1
ATOM 2128 C C . ASN A 1 278 ? -6.523 -1.35 -4.898 1 98.31 278 ASN A C 1
ATOM 2130 O O . ASN A 1 278 ? -6.926 -0.237 -4.551 1 98.31 278 ASN A O 1
ATOM 2134 N N . PHE A 1 279 ? -7.188 -2.162 -5.711 1 98.25 279 PHE A N 1
ATOM 2135 C CA . PHE A 1 279 ? -8.344 -1.65 -6.438 1 98.25 279 PHE A CA 1
ATOM 2136 C C . PHE A 1 279 ? -9.477 -1.302 -5.477 1 98.25 279 PHE A C 1
ATOM 2138 O O . PHE A 1 279 ? -10.227 -0.352 -5.711 1 98.25 279 PHE A O 1
ATOM 2145 N N . SER A 1 280 ? -9.633 -2.076 -4.387 1 98.38 280 SER A N 1
ATOM 2146 C CA . SER A 1 280 ? -10.641 -1.724 -3.393 1 98.38 280 SER A CA 1
ATOM 2147 C C . SER A 1 280 ? -10.367 -0.349 -2.791 1 98.38 280 SER A C 1
ATOM 2149 O O . SER A 1 280 ? -11.281 0.471 -2.66 1 98.38 280 SER A O 1
ATOM 2151 N N . GLY A 1 281 ? -9.094 -0.089 -2.406 1 98.69 281 GLY A N 1
ATOM 2152 C CA . GLY A 1 281 ? -8.703 1.204 -1.862 1 98.69 281 GLY A CA 1
ATOM 2153 C C . GLY A 1 281 ? -8.906 2.346 -2.842 1 98.69 281 GLY A C 1
ATOM 2154 O O . GLY A 1 281 ? -9.398 3.412 -2.467 1 98.69 281 GLY A O 1
ATOM 2155 N N . ALA A 1 282 ? -8.531 2.104 -4.109 1 98.81 282 ALA A N 1
ATOM 2156 C CA . ALA A 1 282 ? -8.641 3.137 -5.137 1 98.81 282 ALA A CA 1
ATOM 2157 C C . ALA A 1 282 ? -10.102 3.5 -5.398 1 98.81 282 ALA A C 1
ATOM 2159 O O . ALA A 1 282 ? -10.445 4.68 -5.508 1 98.81 282 ALA A O 1
ATOM 2160 N N . ILE A 1 283 ? -10.945 2.463 -5.52 1 98.94 283 ILE A N 1
ATOM 2161 C CA . ILE A 1 283 ? -12.367 2.693 -5.766 1 98.94 283 ILE A CA 1
ATOM 2162 C C . ILE A 1 283 ? -12.984 3.416 -4.57 1 98.94 283 ILE A C 1
ATOM 2164 O O . ILE A 1 283 ? -13.758 4.355 -4.742 1 98.94 283 ILE A O 1
ATOM 2168 N N . ALA A 1 284 ? -12.602 3.02 -3.373 1 98.88 284 ALA A N 1
ATOM 2169 C CA . ALA A 1 284 ? -13.086 3.676 -2.162 1 98.88 284 ALA A CA 1
ATOM 2170 C C . ALA A 1 284 ? -12.625 5.129 -2.1 1 98.88 284 ALA A C 1
ATOM 2172 O O . ALA A 1 284 ? -13.359 6.004 -1.641 1 98.88 284 ALA A O 1
ATOM 2173 N N . LEU A 1 285 ? -11.383 5.387 -2.504 1 98.88 285 LEU A N 1
ATOM 2174 C CA . LEU A 1 285 ? -10.875 6.754 -2.551 1 98.88 285 LEU A CA 1
ATOM 2175 C C . LEU A 1 285 ? -11.68 7.602 -3.533 1 98.88 285 LEU A C 1
ATOM 2177 O O . LEU A 1 285 ? -11.977 8.766 -3.26 1 98.88 285 LEU A O 1
ATOM 2181 N N . GLY A 1 286 ? -11.977 6.969 -4.695 1 98.88 286 GLY A N 1
ATOM 2182 C CA . GLY A 1 286 ? -12.867 7.656 -5.621 1 98.88 286 GLY A CA 1
ATOM 2183 C C . GLY A 1 286 ? -14.195 8.047 -4.992 1 98.88 286 GLY A C 1
ATOM 2184 O O . GLY A 1 286 ? -14.703 9.141 -5.23 1 98.88 286 GLY A O 1
ATOM 2185 N N . GLU A 1 287 ? -14.742 7.172 -4.184 1 98.88 287 GLU A N 1
ATOM 2186 C CA . GLU A 1 287 ? -16 7.438 -3.498 1 98.88 287 GLU A CA 1
ATOM 2187 C C . GLU A 1 287 ? -15.844 8.531 -2.451 1 98.88 287 GLU A C 1
ATOM 2189 O O . GLU A 1 287 ? -16.766 9.32 -2.225 1 98.88 287 GLU A O 1
ATOM 2194 N N . ALA A 1 288 ? -14.742 8.578 -1.755 1 98.75 288 ALA A N 1
ATOM 2195 C CA . ALA A 1 288 ? -14.453 9.633 -0.791 1 98.75 288 ALA A CA 1
ATOM 2196 C C . ALA A 1 288 ? -14.406 11 -1.473 1 98.75 288 ALA A C 1
ATOM 2198 O O . ALA A 1 288 ? -14.938 11.977 -0.945 1 98.75 288 ALA A O 1
ATOM 2199 N N . VAL A 1 289 ? -13.734 11.031 -2.619 1 98.38 289 VAL A N 1
ATOM 2200 C CA . VAL A 1 289 ? -13.656 12.258 -3.396 1 98.38 289 VAL A CA 1
ATOM 2201 C C . VAL A 1 289 ? -15.062 12.703 -3.812 1 98.38 289 VAL A C 1
ATOM 2203 O O . VAL A 1 289 ? -15.406 13.883 -3.709 1 98.38 289 VAL A O 1
ATOM 2206 N N . LYS A 1 290 ? -15.844 11.734 -4.301 1 98.38 290 LYS A N 1
ATOM 2207 C CA . LYS A 1 290 ? -17.234 12.016 -4.648 1 98.38 290 LYS A CA 1
ATOM 2208 C C . LYS A 1 290 ? -17.984 12.609 -3.465 1 98.38 290 LYS A C 1
ATOM 2210 O O . LYS A 1 290 ? -18.75 13.562 -3.623 1 98.38 290 LYS A O 1
ATOM 2215 N N . PHE A 1 291 ? -17.812 12.133 -2.273 1 98 291 PHE A N 1
ATOM 2216 C CA . PHE A 1 291 ? -18.438 12.625 -1.051 1 98 291 PHE A CA 1
ATOM 2217 C C . PHE A 1 291 ? -18.031 14.078 -0.787 1 98 291 PHE A C 1
ATOM 2219 O O . PHE A 1 291 ? -18.891 14.922 -0.543 1 98 291 PHE A O 1
ATOM 2226 N N . VAL A 1 292 ? -16.719 14.344 -0.859 1 96.94 292 VAL A N 1
ATOM 2227 C CA . VAL A 1 292 ? -16.203 15.672 -0.565 1 96.94 292 VAL A CA 1
ATOM 2228 C C . VAL A 1 292 ? -16.766 16.688 -1.56 1 96.94 292 VAL A C 1
ATOM 2230 O O . VAL A 1 292 ? -17.062 17.828 -1.194 1 96.94 292 VAL A O 1
ATOM 2233 N N . GLN A 1 293 ? -16.953 16.234 -2.771 1 95.88 293 GLN A N 1
ATOM 2234 C CA . GLN A 1 293 ? -17.375 17.109 -3.854 1 95.88 293 GLN A CA 1
ATOM 2235 C C . GLN A 1 293 ? -18.844 17.5 -3.701 1 95.88 293 GLN A C 1
ATOM 2237 O O . GLN A 1 293 ? -19.328 18.406 -4.387 1 95.88 293 GLN A O 1
ATOM 2242 N N . ARG A 1 294 ? -19.578 16.922 -2.775 1 95.62 294 ARG A N 1
ATOM 2243 C CA . ARG A 1 294 ? -20.953 17.281 -2.504 1 95.62 294 ARG A CA 1
ATOM 2244 C C . ARG A 1 294 ? -21.047 18.656 -1.839 1 95.62 294 ARG A C 1
ATOM 2246 O O . ARG A 1 294 ? -22.109 19.281 -1.842 1 95.62 294 ARG A O 1
ATOM 2253 N N . PHE A 1 295 ? -19.938 19.109 -1.312 1 95.56 295 PHE A N 1
ATOM 2254 C CA . PHE A 1 295 ? -19.969 20.312 -0.5 1 95.56 295 PHE A CA 1
ATOM 2255 C C . PHE A 1 295 ? -19.266 21.469 -1.21 1 95.56 295 PHE A C 1
ATOM 2257 O O . PHE A 1 295 ? -18.266 21.25 -1.905 1 95.56 295 PHE A O 1
ATOM 2264 N N . ASP A 1 296 ? -19.797 22.641 -1.046 1 94.06 296 ASP A N 1
ATOM 2265 C CA . ASP A 1 296 ? -19.125 23.844 -1.519 1 94.06 296 ASP A CA 1
ATOM 2266 C C . ASP A 1 296 ? -17.828 24.094 -0.738 1 94.06 296 ASP A C 1
ATOM 2268 O O . ASP A 1 296 ? -17.859 24.281 0.478 1 94.06 296 ASP A O 1
ATOM 2272 N N . PRO A 1 297 ? -16.688 24.078 -1.466 1 92.94 297 PRO A N 1
ATOM 2273 C CA . PRO A 1 297 ? -15.414 24.234 -0.769 1 92.94 297 PRO A CA 1
ATOM 2274 C C . PRO A 1 297 ? -15.359 25.5 0.082 1 92.94 297 PRO A C 1
ATOM 2276 O O . PRO A 1 297 ? -14.719 25.516 1.139 1 92.94 297 PRO A O 1
ATOM 2279 N N . GLU A 1 298 ? -15.953 26.547 -0.306 1 94.06 298 GLU A N 1
ATOM 2280 C CA . GLU A 1 298 ? -15.953 27.797 0.454 1 94.06 298 GLU A CA 1
ATOM 2281 C C . GLU A 1 298 ? -16.766 27.656 1.744 1 94.06 298 GLU A C 1
ATOM 2283 O O . GLU A 1 298 ? -16.406 28.234 2.771 1 94.06 298 GLU A O 1
ATOM 2288 N N . GLU A 1 299 ? -17.859 26.938 1.671 1 95.62 299 GLU A N 1
ATOM 2289 C CA . GLU A 1 299 ? -18.672 26.703 2.865 1 95.62 299 GLU A CA 1
ATOM 2290 C C . GLU A 1 299 ? -17.922 25.844 3.873 1 95.62 299 GLU A C 1
ATOM 2292 O O . GLU A 1 299 ? -17.984 26.078 5.078 1 95.62 299 GLU A O 1
ATOM 2297 N N . VAL A 1 300 ? -17.234 24.844 3.375 1 96 300 VAL A N 1
ATOM 2298 C CA . VAL A 1 300 ? -16.438 23.984 4.242 1 96 300 VAL A CA 1
ATOM 2299 C C . VAL A 1 300 ? -15.328 24.812 4.91 1 96 300 VAL A C 1
ATOM 2301 O O . VAL A 1 300 ? -15.109 24.703 6.121 1 96 300 VAL A O 1
ATOM 2304 N N . GLU A 1 301 ? -14.664 25.594 4.137 1 95.5 301 GLU A N 1
ATOM 2305 C CA . GLU A 1 301 ? -13.602 26.453 4.652 1 95.5 301 GLU A CA 1
ATOM 2306 C C . GLU A 1 301 ? -14.133 27.391 5.734 1 95.5 301 GLU A C 1
ATOM 2308 O O . GLU A 1 301 ? -13.5 27.562 6.785 1 95.5 301 GLU A O 1
ATOM 2313 N N . ARG A 1 302 ? -15.242 28.016 5.477 1 96.5 302 ARG A N 1
ATOM 2314 C CA . ARG A 1 302 ? -15.844 28.922 6.449 1 96.5 302 ARG A CA 1
ATOM 2315 C C . ARG A 1 302 ? -16.172 28.188 7.746 1 96.5 302 ARG A C 1
ATOM 2317 O O . ARG A 1 302 ? -15.945 28.719 8.836 1 96.5 302 ARG A O 1
ATOM 2324 N N . HIS A 1 303 ? -16.734 27.047 7.598 1 97.62 303 HIS A N 1
ATOM 2325 C CA . HIS A 1 303 ? -17.062 26.234 8.758 1 97.62 303 HIS A CA 1
ATOM 2326 C C . HIS A 1 303 ? -15.82 25.875 9.562 1 97.62 303 HIS A C 1
ATOM 2328 O O . HIS A 1 303 ? -15.781 26.062 10.781 1 97.62 303 HIS A O 1
ATOM 2334 N N . GLU A 1 304 ? -14.766 25.422 8.891 1 97.81 304 GLU A N 1
ATOM 2335 C CA . GLU A 1 304 ? -13.523 25.031 9.555 1 97.81 304 GLU A CA 1
ATOM 2336 C C . GLU A 1 304 ? -12.836 26.219 10.195 1 97.81 304 GLU A C 1
ATOM 2338 O O . GLU A 1 304 ? -12.266 26.109 11.281 1 97.81 304 GLU A O 1
ATOM 2343 N N . GLN A 1 305 ? -12.922 27.328 9.531 1 97.5 305 GLN A N 1
ATOM 2344 C CA . GLN A 1 305 ? -12.336 28.531 10.086 1 97.5 305 GLN A CA 1
ATOM 2345 C C . GLN A 1 305 ? -13.07 28.984 11.352 1 97.5 305 GLN A C 1
ATOM 2347 O O . GLN A 1 305 ? -12.453 29.484 12.289 1 97.5 305 GLN A O 1
ATOM 2352 N N . ALA A 1 306 ? -14.352 28.828 11.344 1 98.25 306 ALA A N 1
ATOM 2353 C CA . ALA A 1 306 ? -15.125 29.156 12.539 1 98.25 306 ALA A CA 1
ATOM 2354 C C . ALA A 1 306 ? -14.727 28.25 13.711 1 98.25 306 ALA A C 1
ATOM 2356 O O . ALA A 1 306 ? -14.641 28.719 14.852 1 98.25 306 ALA A O 1
ATOM 2357 N N . LEU A 1 307 ? -14.531 26.969 13.43 1 98.56 307 LEU A N 1
ATOM 2358 C CA . LEU A 1 307 ? -14.062 26.031 14.445 1 98.56 307 LEU A CA 1
ATOM 2359 C C . LEU A 1 307 ? -12.703 26.453 14.992 1 98.56 307 LEU A C 1
ATOM 2361 O O . LEU A 1 307 ? -12.492 26.469 16.203 1 98.56 307 LEU A O 1
ATOM 2365 N N . LEU A 1 308 ? -11.797 26.75 14.039 1 98.5 308 LEU A N 1
ATOM 2366 C CA . LEU A 1 308 ? -10.453 27.188 14.406 1 98.5 308 LEU A CA 1
ATOM 2367 C C . LEU A 1 308 ? -10.5 28.422 15.297 1 98.5 308 LEU A C 1
ATOM 2369 O O . LEU A 1 308 ? -9.812 28.5 16.312 1 98.5 308 LEU A O 1
ATOM 2373 N N . HIS A 1 309 ? -11.312 29.359 14.906 1 98.31 309 HIS A N 1
ATOM 2374 C CA . HIS A 1 309 ? -11.43 30.609 15.648 1 98.31 309 HIS A CA 1
ATOM 2375 C C . HIS A 1 309 ? -11.961 30.375 17.062 1 98.31 309 HIS A C 1
ATOM 2377 O O . HIS A 1 309 ? -11.398 30.891 18.031 1 98.31 309 HIS A O 1
ATOM 2383 N N . ARG A 1 310 ? -12.984 29.578 17.156 1 98.62 310 ARG A N 1
ATOM 2384 C CA . ARG A 1 310 ? -13.586 29.281 18.453 1 98.62 310 ARG A CA 1
ATOM 2385 C C . ARG A 1 310 ? -12.602 28.562 19.359 1 98.62 310 ARG A C 1
ATOM 2387 O O . ARG A 1 310 ? -12.438 28.938 20.531 1 98.62 310 ARG A O 1
ATOM 2394 N N . ALA A 1 311 ? -11.953 27.547 18.859 1 98.75 311 ALA A N 1
ATOM 2395 C CA . ALA A 1 311 ? -10.977 26.781 19.641 1 98.75 311 ALA A CA 1
ATOM 2396 C C . ALA A 1 311 ? -9.82 27.672 20.078 1 98.75 311 ALA A C 1
ATOM 2398 O O . ALA A 1 311 ? -9.383 27.609 21.234 1 98.75 311 ALA A O 1
ATOM 2399 N N . THR A 1 312 ? -9.32 28.484 19.125 1 98.62 312 THR A N 1
ATOM 2400 C CA . THR A 1 312 ? -8.188 29.359 19.406 1 98.62 312 THR A CA 1
ATOM 2401 C C . THR A 1 312 ? -8.547 30.375 20.5 1 98.62 312 THR A C 1
ATOM 2403 O O . THR A 1 312 ? -7.77 30.578 21.438 1 98.62 312 THR A O 1
ATOM 2406 N N . GLU A 1 313 ? -9.68 30.953 20.375 1 98.38 313 GLU A N 1
ATOM 2407 C CA . GLU A 1 313 ? -10.125 31.938 21.344 1 98.38 313 GLU A CA 1
ATOM 2408 C C . GLU A 1 313 ? -10.25 31.328 22.734 1 98.38 313 GLU A C 1
ATOM 2410 O O . GLU A 1 313 ? -9.734 31.891 23.703 1 98.38 313 GLU A O 1
ATOM 2415 N N . ARG A 1 314 ? -10.867 30.234 22.828 1 98.62 314 ARG A N 1
ATOM 2416 C CA . ARG A 1 314 ? -11.133 29.594 24.109 1 98.62 314 ARG A CA 1
ATOM 2417 C C . ARG A 1 314 ? -9.844 29.047 24.734 1 98.62 314 ARG A C 1
ATOM 2419 O O . ARG A 1 314 ? -9.633 29.156 25.938 1 98.62 314 ARG A O 1
ATOM 2426 N N . LEU A 1 315 ? -8.969 28.438 23.938 1 98.69 315 LEU A N 1
ATOM 2427 C CA . LEU A 1 315 ? -7.723 27.875 24.438 1 98.69 315 LEU A CA 1
ATOM 2428 C C . LEU A 1 315 ? -6.766 28.969 24.875 1 98.69 315 LEU A C 1
ATOM 2430 O O . LEU A 1 315 ? -6.082 28.844 25.906 1 98.69 315 LEU A O 1
ATOM 2434 N N . ALA A 1 316 ? -6.719 30.047 24.094 1 97.94 316 ALA A N 1
ATOM 2435 C CA . ALA A 1 316 ? -5.809 31.141 24.375 1 97.94 316 ALA A CA 1
ATOM 2436 C C . ALA A 1 316 ? -6.148 31.812 25.719 1 97.94 316 ALA A C 1
ATOM 2438 O O . ALA A 1 316 ? -5.297 32.438 26.328 1 97.94 316 ALA A O 1
ATOM 2439 N N . ALA A 1 317 ? -7.34 31.656 26.156 1 97.88 317 ALA A N 1
ATOM 2440 C CA . ALA A 1 317 ? -7.805 32.281 27.391 1 97.88 317 ALA A CA 1
ATOM 2441 C C . ALA A 1 317 ? -7.348 31.469 28.609 1 97.88 317 ALA A C 1
ATOM 2443 O O . ALA A 1 317 ? -7.414 31.969 29.734 1 97.88 317 ALA A O 1
ATOM 2444 N N . ILE A 1 318 ? -6.883 30.328 28.406 1 97.94 318 ILE A N 1
ATOM 2445 C CA . ILE A 1 318 ? -6.43 29.469 29.5 1 97.94 318 ILE A CA 1
ATOM 2446 C C . ILE A 1 318 ? -5.039 29.906 29.953 1 97.94 318 ILE A C 1
ATOM 2448 O O . ILE A 1 318 ? -4.113 30 29.141 1 97.94 318 ILE A O 1
ATOM 2452 N N . ASP A 1 319 ? -4.852 30.156 31.266 1 96.94 319 ASP A N 1
ATOM 2453 C CA . ASP A 1 319 ? -3.594 30.641 31.828 1 96.94 319 ASP A CA 1
ATOM 2454 C C . ASP A 1 319 ? -2.465 29.641 31.578 1 96.94 319 ASP A C 1
ATOM 2456 O O . ASP A 1 319 ? -2.609 28.453 31.859 1 96.94 319 ASP A O 1
ATOM 2460 N N . GLY A 1 320 ? -1.386 30.125 30.984 1 97.38 320 GLY A N 1
ATOM 2461 C CA . GLY A 1 320 ? -0.203 29.297 30.781 1 97.38 320 GLY A CA 1
ATOM 2462 C C . GLY A 1 320 ? -0.231 28.516 29.484 1 97.38 320 GLY A C 1
ATOM 2463 O O . GLY A 1 320 ? 0.71 27.781 29.172 1 97.38 320 GLY A O 1
ATOM 2464 N N . LEU A 1 321 ? -1.297 28.672 28.75 1 98.38 321 LEU A N 1
ATOM 2465 C CA . LEU A 1 321 ? -1.412 27.938 27.484 1 98.38 321 LEU A CA 1
ATOM 2466 C C . LEU A 1 321 ? -0.777 28.719 26.344 1 98.38 321 LEU A C 1
ATOM 2468 O O . LEU A 1 321 ? -0.967 29.938 26.234 1 98.38 321 LEU A O 1
ATOM 2472 N N . ARG A 1 322 ? 0.07 28 25.562 1 98.31 322 ARG A N 1
ATOM 2473 C CA . ARG A 1 322 ? 0.689 28.547 24.375 1 98.31 322 ARG A CA 1
ATOM 2474 C C . ARG A 1 322 ? 0.237 27.797 23.125 1 98.31 322 ARG A C 1
ATOM 2476 O O . ARG A 1 322 ? 0.304 26.562 23.078 1 98.31 322 ARG A O 1
ATOM 2483 N N . ILE A 1 323 ? -0.253 28.516 22.172 1 98.5 323 ILE A N 1
ATOM 2484 C CA . ILE A 1 323 ? -0.579 27.953 20.875 1 98.5 323 ILE A CA 1
ATOM 2485 C C . ILE A 1 323 ? 0.609 28.109 19.922 1 98.5 323 ILE A C 1
ATOM 2487 O O . ILE A 1 323 ? 1.22 29.188 19.875 1 98.5 323 ILE A O 1
ATOM 2491 N N . TYR A 1 324 ? 0.969 27.016 19.266 1 98.5 324 TYR A N 1
ATOM 2492 C CA . TYR A 1 324 ? 2.057 27.016 18.297 1 98.5 324 TYR A CA 1
ATOM 2493 C C . TYR A 1 324 ? 1.521 27.156 16.875 1 98.5 324 TYR A C 1
ATOM 2495 O O . TYR A 1 324 ? 0.632 26.406 16.469 1 98.5 324 TYR A O 1
ATOM 2503 N N . GLY A 1 325 ? 2.098 28.078 16.047 1 97.5 325 GLY A N 1
ATOM 2504 C CA . GLY A 1 325 ? 1.594 28.344 14.703 1 97.5 325 GLY A CA 1
ATOM 2505 C C . GLY A 1 325 ? 0.358 29.219 14.703 1 97.5 325 GLY A C 1
ATOM 2506 O O . GLY A 1 325 ? -0.758 28.734 14.898 1 97.5 325 GLY A O 1
ATOM 2507 N N . THR A 1 326 ? 0.512 30.484 14.508 1 97.38 326 THR A N 1
ATOM 2508 C CA . THR A 1 326 ? -0.59 31.438 14.555 1 97.38 326 THR A CA 1
ATOM 2509 C C . THR A 1 326 ? -0.665 32.219 13.25 1 97.38 326 THR A C 1
ATOM 2511 O O . THR A 1 326 ? -1.317 33.281 13.195 1 97.38 326 THR A O 1
ATOM 2514 N N . ALA A 1 327 ? 0.047 31.656 12.258 1 96.38 327 ALA A N 1
ATOM 2515 C CA . ALA A 1 327 ? 0.016 32.312 10.961 1 96.38 327 ALA A CA 1
ATOM 2516 C C . ALA A 1 327 ? -1.413 32.438 10.438 1 96.38 327 ALA A C 1
ATOM 2518 O O . ALA A 1 327 ? -2.213 31.516 10.578 1 96.38 327 ALA A O 1
ATOM 2519 N N . PRO A 1 328 ? -1.767 33.656 9.906 1 94.94 328 PRO A N 1
ATOM 2520 C CA . PRO A 1 328 ? -3.115 33.812 9.359 1 94.94 328 PRO A CA 1
ATOM 2521 C C . PRO A 1 328 ? -3.422 32.844 8.219 1 94.94 328 PRO A C 1
ATOM 2523 O O . PRO A 1 328 ? -2.535 32.531 7.426 1 94.94 328 PRO A O 1
ATOM 2526 N N . GLY A 1 329 ? -4.637 32.5 8.18 1 94.38 329 GLY A N 1
ATOM 2527 C CA . GLY A 1 329 ? -5.09 31.688 7.066 1 94.38 329 GLY A CA 1
ATOM 2528 C C . GLY A 1 329 ? -4.711 30.219 7.203 1 94.38 329 GLY A C 1
ATOM 2529 O O . GLY A 1 329 ? -4.84 29.453 6.25 1 94.38 329 GLY A O 1
ATOM 2530 N N . LYS A 1 330 ? -4.18 29.812 8.375 1 97.19 330 LYS A N 1
ATOM 2531 C CA . LYS A 1 330 ? -3.822 28.406 8.578 1 97.19 330 LYS A CA 1
ATOM 2532 C C . LYS A 1 330 ? -5.062 27.516 8.578 1 97.19 330 LYS A C 1
ATOM 2534 O O . LYS A 1 330 ? -6.184 28.016 8.719 1 97.19 330 LYS A O 1
ATOM 2539 N N . CYS A 1 331 ? -4.93 26.219 8.305 1 96.38 331 CYS A N 1
ATOM 2540 C CA . CYS A 1 331 ? -6.062 25.297 8.344 1 96.38 331 CYS A CA 1
ATOM 2541 C C . CYS A 1 331 ? -6.445 24.969 9.781 1 96.38 331 CYS A C 1
ATOM 2543 O O . CYS A 1 331 ? -5.797 25.422 10.727 1 96.38 331 CYS A O 1
ATOM 2545 N N . ALA A 1 332 ? -7.516 24.297 10.008 1 97.81 332 ALA A N 1
ATOM 2546 C CA . ALA A 1 332 ? -8.141 24.109 11.312 1 97.81 332 ALA A CA 1
ATOM 2547 C C . ALA A 1 332 ? -7.398 23.062 12.133 1 97.81 332 ALA A C 1
ATOM 2549 O O . ALA A 1 332 ? -7.984 22.062 12.547 1 97.81 332 ALA A O 1
ATOM 2550 N N . ILE A 1 333 ? -6.125 23.328 12.367 1 98.44 333 ILE A N 1
ATOM 2551 C CA . ILE A 1 333 ? -5.227 22.547 13.219 1 98.44 333 ILE A CA 1
ATOM 2552 C C . ILE A 1 333 ? -4.66 23.453 14.312 1 98.44 333 ILE A C 1
ATOM 2554 O O . ILE A 1 333 ? -4.145 24.531 14.031 1 98.44 333 ILE A O 1
ATOM 2558 N N . VAL A 1 334 ? -4.816 23.031 15.57 1 98.62 334 VAL A N 1
ATOM 2559 C CA . VAL A 1 334 ? -4.324 23.812 16.703 1 98.62 334 VAL A CA 1
ATOM 2560 C C . VAL A 1 334 ? -3.363 22.969 17.531 1 98.62 334 VAL A C 1
ATOM 2562 O O . VAL A 1 334 ? -3.744 21.922 18.062 1 98.62 334 VAL A O 1
ATOM 2565 N N . SER A 1 335 ? -2.139 23.359 17.562 1 98.75 335 SER A N 1
ATOM 2566 C CA . SER A 1 335 ? -1.131 22.75 18.422 1 98.75 335 SER A CA 1
ATOM 2567 C C . SER A 1 335 ? -0.835 23.625 19.625 1 98.75 335 SER A C 1
ATOM 2569 O O . SER A 1 335 ? -0.72 24.844 19.5 1 98.75 335 SER A O 1
ATOM 2571 N N . PHE A 1 336 ? -0.775 22.984 20.812 1 98.81 336 PHE A N 1
ATOM 2572 C CA . PHE A 1 336 ? -0.636 23.797 22.016 1 98.81 336 PHE A CA 1
ATOM 2573 C C . PHE A 1 336 ? 0.043 23.016 23.141 1 98.81 336 PHE A C 1
ATOM 2575 O O . PHE A 1 336 ? 0.124 21.781 23.078 1 98.81 336 PHE A O 1
ATOM 2582 N N . ASN A 1 337 ? 0.583 23.719 24.047 1 98.44 337 ASN A N 1
ATOM 2583 C CA . ASN A 1 337 ? 1.046 23.203 25.344 1 98.44 337 ASN A CA 1
ATOM 2584 C C . ASN A 1 337 ? 0.598 24.109 26.484 1 98.44 337 ASN A C 1
ATOM 2586 O O . ASN A 1 337 ? 0.232 25.266 26.266 1 98.44 337 ASN A O 1
ATOM 2590 N N . VAL A 1 338 ? 0.555 23.562 27.641 1 98.12 338 VAL A N 1
ATOM 2591 C CA . VAL A 1 338 ? 0.306 24.312 28.875 1 98.12 338 VAL A CA 1
ATOM 2592 C C . VAL A 1 338 ? 1.52 24.219 29.797 1 98.12 338 VAL A C 1
ATOM 2594 O O . VAL A 1 338 ? 2.066 23.141 30 1 98.12 338 VAL A O 1
ATOM 2597 N N . GLU A 1 339 ? 1.931 25.406 30.312 1 96.94 339 GLU A N 1
ATOM 2598 C CA . GLU A 1 339 ? 3.074 25.453 31.219 1 96.94 339 GLU A CA 1
ATOM 2599 C C . GLU A 1 339 ? 2.893 24.469 32.375 1 96.94 339 GLU A C 1
ATOM 2601 O O . GLU A 1 339 ? 1.842 24.453 33.031 1 96.94 339 GLU A O 1
ATOM 2606 N N . GLY A 1 340 ? 3.889 23.672 32.531 1 95.5 340 GLY A N 1
ATOM 2607 C CA . GLY A 1 340 ? 3.875 22.766 33.656 1 95.5 340 GLY A CA 1
ATOM 2608 C C . GLY A 1 340 ? 3.125 21.469 33.406 1 95.5 340 GLY A C 1
ATOM 2609 O O . GLY A 1 340 ? 3.053 20.594 34.25 1 95.5 340 GLY A O 1
ATOM 2610 N N . VAL A 1 341 ? 2.58 21.266 32.219 1 96.75 341 VAL A N 1
ATOM 2611 C CA . VAL A 1 341 ? 1.81 20.062 31.891 1 96.75 341 VAL A CA 1
ATOM 2612 C C . VAL A 1 341 ? 2.447 19.359 30.703 1 96.75 341 VAL A C 1
ATOM 2614 O O . VAL A 1 341 ? 2.611 19.953 29.641 1 96.75 341 VAL A O 1
ATOM 2617 N N . HIS A 1 342 ? 2.891 18.109 30.938 1 96.19 342 HIS A N 1
ATOM 2618 C CA . HIS A 1 342 ? 3.408 17.328 29.828 1 96.19 342 HIS A CA 1
ATOM 2619 C C . HIS A 1 342 ? 2.303 16.984 28.828 1 96.19 342 HIS A C 1
ATOM 2621 O O . HIS A 1 342 ? 1.197 16.609 29.234 1 96.19 342 HIS A O 1
ATOM 2627 N N . PRO A 1 343 ? 2.543 17.094 27.516 1 96.94 343 PRO A N 1
ATOM 2628 C CA . PRO A 1 343 ? 1.507 16.844 26.516 1 96.94 343 PRO A CA 1
ATOM 2629 C C . PRO A 1 343 ? 0.886 15.453 26.641 1 96.94 343 PRO A C 1
ATOM 2631 O O . PRO A 1 343 ? -0.314 15.281 26.406 1 96.94 343 PRO A O 1
ATOM 2634 N N . TYR A 1 344 ? 1.691 14.5 26.953 1 96.12 344 TYR A N 1
ATOM 2635 C CA . TYR A 1 344 ? 1.203 13.133 27.125 1 96.12 344 TYR A CA 1
ATOM 2636 C C . TYR A 1 344 ? 0.134 13.07 28.203 1 96.12 344 TYR A C 1
ATOM 2638 O O . TYR A 1 344 ? -0.908 12.438 28.016 1 96.12 344 TYR A O 1
ATOM 2646 N N . ASP A 1 345 ? 0.365 13.68 29.375 1 97.12 345 ASP A N 1
ATOM 2647 C CA . ASP A 1 345 ? -0.594 13.719 30.469 1 97.12 345 ASP A CA 1
ATOM 2648 C C . ASP A 1 345 ? -1.872 14.445 30.062 1 97.12 345 ASP A C 1
ATOM 2650 O O . ASP A 1 345 ? -2.975 14.016 30.406 1 97.12 345 ASP A O 1
ATOM 2654 N N . MET A 1 346 ? -1.682 15.555 29.375 1 97.81 346 MET A N 1
ATOM 2655 C CA . MET A 1 346 ? -2.824 16.281 28.844 1 97.81 346 MET A CA 1
ATOM 2656 C C . MET A 1 346 ? -3.697 15.391 27.969 1 97.81 346 MET A C 1
ATOM 2658 O O . MET A 1 346 ? -4.914 15.328 28.156 1 97.81 346 MET A O 1
ATOM 2662 N N . GLY A 1 347 ? -3.064 14.672 27.031 1 97.56 347 GLY A N 1
ATOM 2663 C CA . GLY A 1 347 ? -3.789 13.781 26.141 1 97.56 347 GLY A CA 1
ATOM 2664 C C . GLY A 1 347 ? -4.531 12.68 26.875 1 97.56 347 GLY A C 1
ATOM 2665 O O . GLY A 1 347 ? -5.652 12.328 26.516 1 97.56 347 GLY A O 1
ATOM 2666 N N . MET A 1 348 ? -3.934 12.117 27.875 1 97.06 348 MET A N 1
ATOM 2667 C CA . MET A 1 348 ? -4.535 11.039 28.656 1 97.06 348 MET A CA 1
ATOM 2668 C C . MET A 1 348 ? -5.801 11.516 29.359 1 97.06 348 MET A C 1
ATOM 2670 O O . MET A 1 348 ? -6.816 10.812 29.359 1 97.06 348 MET A O 1
ATOM 2674 N N . ILE A 1 349 ? -5.707 12.68 29.984 1 97.94 349 ILE A N 1
ATOM 2675 C CA . ILE A 1 349 ? -6.863 13.203 30.719 1 97.94 349 ILE A CA 1
ATOM 2676 C C . ILE A 1 349 ? -7.977 13.555 29.719 1 97.94 349 ILE A C 1
ATOM 2678 O O . ILE A 1 349 ? -9.141 13.234 29.969 1 97.94 349 ILE A O 1
ATOM 2682 N N . LEU A 1 350 ? -7.617 14.195 28.609 1 98.56 350 LEU A N 1
ATOM 2683 C CA . LEU A 1 350 ? -8.609 14.523 27.594 1 98.56 350 LEU A CA 1
ATOM 2684 C C . LEU A 1 350 ? -9.312 13.266 27.094 1 98.56 350 LEU A C 1
ATOM 2686 O O . LEU A 1 350 ? -10.523 13.273 26.875 1 98.56 350 LEU A O 1
ATOM 2690 N N . ASP A 1 351 ? -8.531 12.227 26.953 1 98.31 351 ASP A N 1
ATOM 2691 C CA . ASP A 1 351 ? -9.094 10.969 26.484 1 98.31 351 ASP A CA 1
ATOM 2692 C C . ASP A 1 351 ? -10.148 10.445 27.453 1 98.31 351 ASP A C 1
ATOM 2694 O O . ASP A 1 351 ? -11.203 9.961 27.031 1 98.31 351 ASP A O 1
ATOM 2698 N N . LYS A 1 352 ? -9.891 10.492 28.719 1 97.88 352 LYS A N 1
ATOM 2699 C CA . LYS A 1 352 ? -10.836 10.031 29.734 1 97.88 352 LYS A CA 1
ATOM 2700 C C . LYS A 1 352 ? -12.102 10.883 29.734 1 97.88 352 LYS A C 1
ATOM 2702 O O . LYS A 1 352 ? -13.133 10.469 30.266 1 97.88 352 LYS A O 1
ATOM 2707 N N . LEU A 1 353 ? -12.008 12.07 29.141 1 98.12 353 LEU A N 1
ATOM 2708 C CA . LEU A 1 353 ? -13.164 12.953 29.016 1 98.12 353 LEU A CA 1
ATOM 2709 C C . LEU A 1 353 ? -13.859 12.742 27.672 1 98.12 353 LEU A C 1
ATOM 2711 O O . LEU A 1 353 ? -14.773 13.492 27.312 1 98.12 353 LEU A O 1
ATOM 2715 N N . GLY A 1 354 ? -13.414 11.758 26.844 1 98.12 354 GLY A N 1
ATOM 2716 C CA . GLY A 1 354 ? -14.008 11.43 25.547 1 98.12 354 GLY A CA 1
ATOM 2717 C C . GLY A 1 354 ? -13.453 12.258 24.406 1 98.12 354 GLY A C 1
ATOM 2718 O O . GLY A 1 354 ? -13.984 12.227 23.297 1 98.12 354 GLY A O 1
ATOM 2719 N N . ILE A 1 355 ? -12.367 13.016 24.672 1 98.81 355 ILE A N 1
ATOM 2720 C CA . ILE A 1 355 ? -11.781 13.898 23.672 1 98.81 355 ILE A CA 1
ATOM 2721 C C . ILE A 1 355 ? -10.492 13.281 23.141 1 98.81 355 ILE A C 1
ATOM 2723 O O . ILE A 1 355 ? -9.523 13.102 23.875 1 98.81 355 ILE A O 1
ATOM 2727 N N . ALA A 1 356 ? -10.469 12.961 21.875 1 98.56 356 ALA A N 1
ATOM 2728 C CA . ALA A 1 356 ? -9.32 12.328 21.234 1 98.56 356 ALA A CA 1
ATOM 2729 C C . ALA A 1 356 ? -8.445 13.352 20.516 1 98.56 356 ALA A C 1
ATOM 2731 O O . ALA A 1 356 ? -8.859 13.93 19.516 1 98.56 356 ALA A O 1
ATOM 2732 N N . VAL A 1 357 ? -7.277 13.617 21.031 1 98.5 357 VAL A N 1
ATOM 2733 C CA . VAL A 1 357 ? -6.285 14.469 20.391 1 98.5 357 VAL A CA 1
ATOM 2734 C C . VAL A 1 357 ? -4.984 13.695 20.188 1 98.5 357 VAL A C 1
ATOM 2736 O O . VAL A 1 357 ? -4.82 12.602 20.734 1 98.5 357 VAL A O 1
ATOM 2739 N N . ARG A 1 358 ? -4.16 14.25 19.406 1 97.56 358 ARG A N 1
ATOM 2740 C CA . ARG A 1 358 ? -2.82 13.695 19.234 1 97.56 358 ARG A CA 1
ATOM 2741 C C . ARG A 1 358 ? -1.809 14.406 20.125 1 97.56 358 ARG A C 1
ATOM 2743 O O . ARG A 1 358 ? -1.916 15.609 20.344 1 97.56 358 ARG A O 1
ATOM 2750 N N . THR A 1 359 ? -0.871 13.656 20.688 1 97.56 359 THR A N 1
ATOM 2751 C CA . THR A 1 359 ? 0.224 14.242 21.453 1 97.56 359 THR A CA 1
ATOM 2752 C C . THR A 1 359 ? 1.57 13.727 20.953 1 97.56 359 THR A C 1
ATOM 2754 O O . THR A 1 359 ? 1.649 12.641 20.375 1 97.56 359 THR A O 1
ATOM 2757 N N . GLY A 1 360 ? 2.596 14.484 21.062 1 96 360 GLY A N 1
ATOM 2758 C CA . GLY A 1 360 ? 3.943 14.055 20.719 1 96 360 GLY A CA 1
ATOM 2759 C C . GLY A 1 360 ? 4.613 14.953 19.703 1 96 360 GLY A C 1
ATOM 2760 O O . GLY A 1 360 ? 4.523 16.172 19.781 1 96 360 GLY A O 1
ATOM 2761 N N . GLN A 1 361 ? 5.336 14.25 18.812 1 95.19 361 GLN A N 1
ATOM 2762 C CA . GLN A 1 361 ? 6.191 15.023 17.922 1 95.19 361 GLN A CA 1
ATOM 2763 C C . GLN A 1 361 ? 5.559 15.148 16.531 1 95.19 361 GLN A C 1
ATOM 2765 O O . GLN A 1 361 ? 6.102 15.828 15.664 1 95.19 361 GLN A O 1
ATOM 2770 N N . HIS A 1 362 ? 4.422 14.461 16.281 1 95.38 362 HIS A N 1
ATOM 2771 C CA . HIS A 1 362 ? 3.566 14.594 15.109 1 95.38 362 HIS A CA 1
ATOM 2772 C C . HIS A 1 362 ? 4.344 14.312 13.828 1 95.38 362 HIS A C 1
ATOM 2774 O O . HIS A 1 362 ? 4.082 14.93 12.797 1 95.38 362 HIS A O 1
ATOM 2780 N N . CYS A 1 363 ? 5.453 13.461 13.891 1 95.5 363 CYS A N 1
ATOM 2781 C CA . CYS A 1 363 ? 6.316 13.164 12.75 1 95.5 363 CYS A CA 1
ATOM 2782 C C . CYS A 1 363 ? 6.84 14.445 12.117 1 95.5 363 CYS A C 1
ATOM 2784 O O . CYS A 1 363 ? 6.844 14.586 10.891 1 95.5 363 CYS A O 1
ATOM 2786 N N . ALA A 1 364 ? 7.121 15.383 12.898 1 97.31 364 ALA A N 1
ATOM 2787 C CA . ALA A 1 364 ? 7.699 16.672 12.523 1 97.31 364 ALA A CA 1
ATOM 2788 C C . ALA A 1 364 ? 8.672 17.156 13.594 1 97.31 364 ALA A C 1
ATOM 2790 O O . ALA A 1 364 ? 8.555 18.297 14.078 1 97.31 364 ALA A O 1
ATOM 2791 N N . GLU A 1 365 ? 9.664 16.391 13.891 1 97.44 365 GLU A N 1
ATOM 2792 C CA . GLU A 1 365 ? 10.594 16.641 14.992 1 97.44 365 GLU A CA 1
ATOM 2793 C C . GLU A 1 365 ? 11.312 17.984 14.812 1 97.44 365 GLU A C 1
ATOM 2795 O O . GLU A 1 365 ? 11.562 18.703 15.781 1 97.44 365 GLU A O 1
ATOM 2800 N N . PRO A 1 366 ? 11.688 18.375 13.57 1 97.62 366 PRO A N 1
ATOM 2801 C CA . PRO A 1 366 ? 12.336 19.672 13.406 1 97.62 366 PRO A CA 1
ATOM 2802 C C . PRO A 1 366 ? 11.469 20.844 13.891 1 97.62 366 PRO A C 1
ATOM 2804 O O . PRO A 1 366 ? 11.992 21.844 14.359 1 97.62 366 PRO A O 1
ATOM 2807 N N . VAL A 1 367 ? 10.117 20.703 13.781 1 98.38 367 VAL A N 1
ATOM 2808 C CA . VAL A 1 367 ? 9.219 21.734 14.297 1 98.38 367 VAL A CA 1
ATOM 2809 C C . VAL A 1 367 ? 9.336 21.797 15.82 1 98.38 367 VAL A C 1
ATOM 2811 O O . VAL A 1 367 ? 9.352 22.891 16.391 1 98.38 367 VAL A O 1
ATOM 2814 N N . MET A 1 368 ? 9.422 20.656 16.5 1 97.81 368 MET A N 1
ATOM 2815 C CA . MET A 1 368 ? 9.625 20.609 17.953 1 97.81 368 MET A CA 1
ATOM 2816 C C . MET A 1 368 ? 10.945 21.281 18.328 1 97.81 368 MET A C 1
ATOM 2818 O O . MET A 1 368 ? 10.992 22.062 19.281 1 97.81 368 MET A O 1
ATOM 2822 N N . ASP A 1 369 ? 11.969 20.969 17.547 1 97.44 369 ASP A N 1
ATOM 2823 C CA . ASP A 1 369 ? 13.281 21.562 17.797 1 97.44 369 ASP A CA 1
ATOM 2824 C C . ASP A 1 369 ? 13.234 23.078 17.672 1 97.44 369 ASP A C 1
ATOM 2826 O O . ASP A 1 369 ? 13.836 23.797 18.484 1 97.44 369 ASP A O 1
ATOM 2830 N N . HIS A 1 370 ? 12.562 23.578 16.672 1 97.94 370 HIS A N 1
ATOM 2831 C CA . HIS A 1 370 ? 12.414 25 16.438 1 97.94 370 HIS A CA 1
ATOM 2832 C C . HIS A 1 370 ? 11.852 25.719 17.672 1 97.94 370 HIS A C 1
ATOM 2834 O O . HIS A 1 370 ? 12.305 26.797 18.016 1 97.94 370 HIS A O 1
ATOM 2840 N N . TYR A 1 371 ? 10.875 25.078 18.266 1 98.06 371 TYR A N 1
ATOM 2841 C CA . TYR A 1 371 ? 10.172 25.688 19.375 1 98.06 371 TYR A CA 1
ATOM 2842 C C . TYR A 1 371 ? 10.758 25.219 20.703 1 98.06 371 TYR A C 1
ATOM 2844 O O . TYR A 1 371 ? 10.219 25.531 21.781 1 98.06 371 TYR A O 1
ATOM 2852 N N . ALA A 1 372 ? 11.828 24.438 20.672 1 97 372 ALA A N 1
ATOM 2853 C CA . ALA A 1 372 ? 12.516 23.922 21.859 1 97 372 ALA A CA 1
ATOM 2854 C C . ALA A 1 372 ? 11.547 23.203 22.781 1 97 372 ALA A C 1
ATOM 2856 O O . ALA A 1 372 ? 11.508 23.469 23.984 1 97 372 ALA A O 1
ATOM 2857 N N . THR A 1 373 ? 10.703 22.344 22.172 1 96.88 373 THR A N 1
ATOM 2858 C CA . THR A 1 373 ? 9.797 21.484 22.938 1 96.88 373 THR A CA 1
ATOM 2859 C C . THR A 1 373 ? 9.969 20.031 22.547 1 96.88 373 THR A C 1
ATOM 2861 O O . THR A 1 373 ? 10.523 19.719 21.5 1 96.88 373 THR A O 1
ATOM 2864 N N . THR A 1 374 ? 9.609 19.125 23.406 1 94.69 374 THR A N 1
ATOM 2865 C CA . THR A 1 374 ? 9.75 17.688 23.156 1 94.69 374 THR A CA 1
ATOM 2866 C C . THR A 1 374 ? 8.484 17.125 22.531 1 94.69 374 THR A C 1
ATOM 2868 O O . THR A 1 374 ? 8.484 16 22.031 1 94.69 374 THR A O 1
ATOM 2871 N N . GLY A 1 375 ? 7.402 17.906 22.531 1 96.75 375 GLY A N 1
ATOM 2872 C CA . GLY A 1 375 ? 6.121 17.484 21.984 1 96.75 375 GLY A CA 1
ATOM 2873 C C . GLY A 1 375 ? 5.016 18.5 22.219 1 96.75 375 GLY A C 1
ATOM 2874 O O . GLY A 1 375 ? 5.195 19.469 22.969 1 96.75 375 GLY A O 1
ATOM 2875 N N . MET A 1 376 ? 3.936 18.297 21.531 1 97.81 376 MET A N 1
ATOM 2876 C CA . MET A 1 376 ? 2.76 19.156 21.625 1 97.81 376 MET A CA 1
ATOM 2877 C C . MET A 1 376 ? 1.479 18.328 21.641 1 97.81 376 MET A C 1
ATOM 2879 O O . MET A 1 376 ? 1.494 17.156 21.297 1 97.81 376 MET A O 1
ATOM 2883 N N . CYS A 1 377 ? 0.427 18.938 22.188 1 98.44 377 CYS A N 1
ATOM 2884 C CA . CYS A 1 377 ? -0.925 18.484 21.875 1 98.44 377 CYS A CA 1
ATOM 2885 C C . CYS A 1 377 ? -1.421 19.078 20.562 1 98.44 377 CYS A C 1
ATOM 2887 O O . CYS A 1 377 ? -1.174 20.25 20.281 1 98.44 377 CYS A O 1
ATOM 2889 N N . ARG A 1 378 ? -2.035 18.297 19.797 1 98.62 378 ARG A N 1
ATOM 2890 C CA . ARG A 1 378 ? -2.57 18.781 18.531 1 98.62 378 ARG A CA 1
ATOM 2891 C C . ARG A 1 378 ? -4.035 18.391 18.359 1 98.62 378 ARG A C 1
ATOM 2893 O O . ARG A 1 378 ? -4.371 17.203 18.422 1 98.62 378 ARG A O 1
ATOM 2900 N N . ALA A 1 379 ? -4.883 19.344 18.234 1 98.75 379 ALA A N 1
ATOM 2901 C CA . ALA A 1 379 ? -6.27 19.141 17.828 1 98.75 379 ALA A CA 1
ATOM 2902 C C . ALA A 1 379 ? -6.461 19.516 16.359 1 98.75 379 ALA A C 1
ATOM 2904 O O . ALA A 1 379 ? -6.145 20.625 15.938 1 98.75 379 ALA A O 1
ATOM 2905 N N . SER A 1 380 ? -6.922 18.609 15.578 1 98.62 380 SER A N 1
ATOM 2906 C CA . SER A 1 380 ? -7.199 18.859 14.172 1 98.62 380 SER A CA 1
ATOM 2907 C C . SER A 1 380 ? -8.672 18.625 13.844 1 98.62 380 SER A C 1
ATOM 2909 O O . SER A 1 380 ? -9.211 17.547 14.102 1 98.62 380 SER A O 1
ATOM 2911 N N . PHE A 1 381 ? -9.328 19.625 13.289 1 98.62 381 PHE A N 1
ATOM 2912 C CA . PHE A 1 381 ? -10.758 19.594 12.984 1 98.62 381 PHE A CA 1
ATOM 2913 C C . PHE A 1 381 ? -10.992 19.141 11.555 1 98.62 381 PHE A C 1
ATOM 2915 O O . PHE A 1 381 ? -10.125 19.297 10.688 1 98.62 381 PHE A O 1
ATOM 2922 N N . ALA A 1 382 ? -12.07 18.516 11.312 1 98.06 382 ALA A N 1
ATOM 2923 C CA . ALA A 1 382 ? -12.578 18.172 9.984 1 98.06 382 ALA A CA 1
ATOM 2924 C C . ALA A 1 382 ? -13.977 18.75 9.766 1 98.06 382 ALA A C 1
ATOM 2926 O O . ALA A 1 382 ? -14.555 19.344 10.672 1 98.06 382 ALA A O 1
ATOM 2927 N N . LEU A 1 383 ? -14.492 18.547 8.602 1 97.5 383 LEU A N 1
ATOM 2928 C CA . LEU A 1 383 ? -15.75 19.172 8.195 1 97.5 383 LEU A CA 1
ATOM 2929 C C . LEU A 1 383 ? -16.906 18.703 9.078 1 97.5 383 LEU A C 1
ATOM 2931 O O . LEU A 1 383 ? -17.922 19.375 9.172 1 97.5 383 LEU A O 1
ATOM 2935 N N . TYR A 1 384 ? -16.719 17.562 9.797 1 98.44 384 TYR A N 1
ATOM 2936 C CA . TYR A 1 384 ? -17.828 17 10.578 1 98.44 384 TYR A CA 1
ATOM 2937 C C . TYR A 1 384 ? -17.734 17.453 12.039 1 98.44 384 TYR A C 1
ATOM 2939 O O . TYR A 1 384 ? -18.594 17.094 12.852 1 98.44 384 TYR A O 1
ATOM 2947 N N . ASN A 1 385 ? -16.734 18.203 12.477 1 98.69 385 ASN A N 1
ATOM 2948 C CA . ASN A 1 385 ? -16.641 18.688 13.844 1 98.69 385 ASN A CA 1
ATOM 2949 C C . ASN A 1 385 ? -17.562 19.891 14.086 1 98.69 385 ASN A C 1
ATOM 2951 O O . ASN A 1 385 ? -17.984 20.547 13.141 1 98.69 385 ASN A O 1
ATOM 2955 N N . THR A 1 386 ? -17.828 20.156 15.359 1 98.5 386 THR A N 1
ATOM 2956 C CA . THR A 1 386 ? -18.812 21.172 15.695 1 98.5 386 THR A CA 1
ATOM 2957 C C . THR A 1 386 ? -18.219 22.219 16.625 1 98.5 386 THR A C 1
ATOM 2959 O O . THR A 1 386 ? -17.172 22 17.219 1 98.5 386 THR A O 1
ATOM 2962 N N . GLN A 1 387 ? -18.984 23.391 16.719 1 98.19 387 GLN A N 1
ATOM 2963 C CA . GLN A 1 387 ? -18.594 24.422 17.656 1 98.19 387 GLN A CA 1
ATOM 2964 C C . GLN A 1 387 ? -18.625 23.906 19.094 1 98.19 387 GLN A C 1
ATOM 2966 O O . GLN A 1 387 ? -17.766 24.266 19.922 1 98.19 387 GLN A O 1
ATOM 2971 N N . ALA A 1 388 ? -19.562 23.047 19.359 1 98.5 388 ALA A N 1
ATOM 2972 C CA . ALA A 1 388 ? -19.672 22.453 20.672 1 98.5 388 ALA A CA 1
ATOM 2973 C C . ALA A 1 388 ? -18.438 21.609 21 1 98.5 388 ALA A C 1
ATOM 2975 O O . ALA A 1 388 ? -18 21.531 22.156 1 98.5 388 ALA A O 1
ATOM 2976 N N . GLU A 1 389 ? -17.891 20.969 20.016 1 98.75 389 GLU A N 1
ATOM 2977 C CA . GLU A 1 389 ? -16.703 20.156 20.219 1 98.75 389 GLU A CA 1
ATOM 2978 C C . GLU A 1 389 ? -15.469 21.016 20.438 1 98.75 389 GLU A C 1
ATOM 2980 O O . GLU A 1 389 ? -14.57 20.641 21.188 1 98.75 389 GLU A O 1
ATOM 2985 N N . ALA A 1 390 ? -15.422 22.172 19.781 1 98.75 390 ALA A N 1
ATOM 2986 C CA . ALA A 1 390 ? -14.367 23.125 20.094 1 98.75 390 ALA A CA 1
ATOM 2987 C C . ALA A 1 390 ? -14.445 23.594 21.547 1 98.75 390 ALA A C 1
ATOM 2989 O O . ALA A 1 390 ? -13.414 23.703 22.219 1 98.75 390 ALA A O 1
ATOM 2990 N N . ASP A 1 391 ? -15.664 23.859 21.984 1 98.75 391 ASP A N 1
ATOM 2991 C CA . ASP A 1 391 ? -15.867 24.234 23.375 1 98.75 391 ASP A CA 1
ATOM 2992 C C . ASP A 1 391 ? -15.469 23.094 24.312 1 98.75 391 ASP A C 1
ATOM 2994 O O . ASP A 1 391 ? -14.852 23.328 25.359 1 98.75 391 ASP A O 1
ATOM 2998 N N . ALA A 1 392 ? -15.852 21.875 23.938 1 98.75 392 ALA A N 1
ATOM 2999 C CA . ALA A 1 392 ? -15.523 20.703 24.75 1 98.75 392 ALA A CA 1
ATOM 3000 C C . ALA A 1 392 ? -14.016 20.547 24.891 1 98.75 392 ALA A C 1
ATOM 3002 O O . ALA A 1 392 ? -13.523 20.156 25.969 1 98.75 392 ALA A O 1
ATOM 3003 N N . LEU A 1 393 ? -13.305 20.781 23.812 1 98.81 393 LEU A N 1
ATOM 3004 C CA . LEU A 1 393 ? -11.844 20.734 23.859 1 98.81 393 LEU A CA 1
ATOM 3005 C C . LEU A 1 393 ? -11.305 21.703 24.906 1 98.81 393 LEU A C 1
ATOM 3007 O O . LEU A 1 393 ? -10.523 21.312 25.781 1 98.81 393 LEU A O 1
ATOM 3011 N N . ALA A 1 394 ? -11.734 22.953 24.844 1 98.75 394 ALA A N 1
ATOM 3012 C CA . ALA A 1 394 ? -11.242 23.984 25.75 1 98.75 394 ALA A CA 1
ATOM 3013 C C . ALA A 1 394 ? -11.625 23.672 27.203 1 98.75 394 ALA A C 1
ATOM 3015 O O . ALA A 1 394 ? -10.805 23.812 28.109 1 98.75 394 ALA A O 1
ATOM 3016 N N . ASP A 1 395 ? -12.891 23.266 27.406 1 98.75 395 ASP A N 1
ATOM 3017 C CA . ASP A 1 395 ? -13.344 22.875 28.734 1 98.75 395 ASP A CA 1
ATOM 3018 C C . ASP A 1 395 ? -12.508 21.719 29.281 1 98.75 395 ASP A C 1
ATOM 3020 O O . ASP A 1 395 ? -12.164 21.719 30.469 1 98.75 395 ASP A O 1
ATOM 3024 N N . GLY A 1 396 ? -12.273 20.75 28.406 1 98.69 396 GLY A N 1
ATOM 3025 C CA . GLY A 1 396 ? -11.453 19.609 28.812 1 98.69 396 GLY A CA 1
ATOM 3026 C C . GLY A 1 396 ? -10.031 20.016 29.188 1 98.69 396 GLY A C 1
ATOM 3027 O O . GLY A 1 396 ? -9.484 19.516 30.172 1 98.69 396 GLY A O 1
ATOM 3028 N N . VAL A 1 397 ? -9.414 20.875 28.438 1 98.75 397 VAL A N 1
ATOM 3029 C CA . VAL A 1 397 ? -8.062 21.359 28.719 1 98.75 397 VAL A CA 1
ATOM 3030 C C . VAL A 1 397 ? -8.047 22.094 30.062 1 98.75 397 VAL A C 1
ATOM 3032 O O . VAL A 1 397 ? -7.141 21.891 30.875 1 98.75 397 VAL A O 1
ATOM 3035 N N . GLU A 1 398 ? -9.031 22.938 30.312 1 98.31 398 GLU A N 1
ATOM 3036 C CA . GLU A 1 398 ? -9.133 23.641 31.578 1 98.31 398 GLU A CA 1
ATOM 3037 C C . GLU A 1 398 ? -9.203 22.656 32.75 1 98.31 398 GLU A C 1
ATOM 3039 O O . GLU A 1 398 ? -8.539 22.859 33.781 1 98.31 398 GLU A O 1
ATOM 3044 N N . ARG A 1 399 ? -10.023 21.703 32.562 1 97.62 399 ARG A N 1
ATOM 3045 C CA . ARG A 1 399 ? -10.164 20.688 33.625 1 97.62 399 ARG A CA 1
ATOM 3046 C C . ARG A 1 399 ? -8.852 19.953 33.844 1 97.62 399 ARG A C 1
ATOM 3048 O O . ARG A 1 399 ? -8.461 19.703 35 1 97.62 399 ARG A O 1
ATOM 3055 N N . ALA A 1 400 ? -8.234 19.562 32.75 1 97.44 400 ALA A N 1
ATOM 3056 C CA . ALA A 1 400 ? -6.961 18.859 32.844 1 97.44 400 ALA A CA 1
ATOM 3057 C C . ALA A 1 400 ? -5.918 19.703 33.562 1 97.44 400 ALA A C 1
ATOM 3059 O O . ALA A 1 400 ? -5.152 19.203 34.375 1 97.44 400 ALA A O 1
ATOM 3060 N N . VAL A 1 401 ? -5.875 20.984 33.281 1 97.31 401 VAL A N 1
ATOM 3061 C CA . VAL A 1 401 ? -4.93 21.906 33.906 1 97.31 401 VAL A CA 1
ATOM 3062 C C . VAL A 1 401 ? -5.18 21.969 35.406 1 97.31 401 VAL A C 1
ATOM 3064 O O . VAL A 1 401 ? -4.234 21.969 36.188 1 97.31 401 VAL A O 1
ATOM 3067 N N . ARG A 1 402 ? -6.406 21.984 35.812 1 96.38 402 ARG A N 1
ATOM 3068 C CA . ARG A 1 402 ? -6.766 22.031 37.25 1 96.38 402 ARG A CA 1
ATOM 3069 C C . ARG A 1 402 ? -6.312 20.766 37.969 1 96.38 402 ARG A C 1
ATOM 3071 O O . ARG A 1 402 ? -5.906 20.812 39.125 1 96.38 402 ARG A O 1
ATOM 3078 N N . MET A 1 403 ? -6.316 19.719 37.281 1 95.56 403 MET A N 1
ATOM 3079 C CA . MET A 1 403 ? -5.965 18.422 37.844 1 95.56 403 MET A CA 1
ATOM 3080 C C . MET A 1 403 ? -4.449 18.266 37.938 1 95.56 403 MET A C 1
ATOM 3082 O O . MET A 1 403 ? -3.945 17.578 38.844 1 95.56 403 MET A O 1
ATOM 3086 N N . LEU A 1 404 ? -3.797 18.797 36.969 1 92.81 404 LEU A N 1
ATOM 3087 C CA . LEU A 1 404 ? -2.381 18.484 36.781 1 92.81 404 LEU A CA 1
ATOM 3088 C C . LEU A 1 404 ? -1.51 19.578 37.406 1 92.81 404 LEU A C 1
ATOM 3090 O O . LEU A 1 404 ? -0.325 19.359 37.656 1 92.81 404 LEU A O 1
ATOM 3094 N N . ARG A 1 405 ? -2.023 20.766 37.531 1 88.75 405 ARG A N 1
ATOM 3095 C CA . ARG A 1 405 ? -1.279 21.875 38.156 1 88.75 405 ARG A CA 1
ATOM 3096 C C . ARG A 1 405 ? -1.698 22.078 39.594 1 88.75 405 ARG A C 1
ATOM 3098 O O . ARG A 1 405 ? -2.842 21.797 39.969 1 88.75 405 ARG A O 1
ATOM 3105 N N . MET B 1 1 ? -15.32 -32.5 10.023 1 65.94 1 MET B N 1
ATOM 3106 C CA . MET B 1 1 ? -15.227 -32.875 8.609 1 65.94 1 MET B CA 1
ATOM 3107 C C . MET B 1 1 ? -15.242 -31.609 7.73 1 65.94 1 MET B C 1
ATOM 3109 O O . MET B 1 1 ? -15.922 -30.641 8.055 1 65.94 1 MET B O 1
ATOM 3113 N N . PHE B 1 2 ? -14.32 -31.625 6.762 1 87.38 2 PHE B N 1
ATOM 3114 C CA . PHE B 1 2 ? -14.266 -30.516 5.816 1 87.38 2 PHE B CA 1
ATOM 3115 C C . PHE B 1 2 ? -15.562 -30.422 5.02 1 87.38 2 PHE B C 1
ATOM 3117 O O . PHE B 1 2 ? -15.891 -31.328 4.246 1 87.38 2 PHE B O 1
ATOM 3124 N N . ASP B 1 3 ? -16.484 -29.531 5.383 1 94.38 3 ASP B N 1
ATOM 3125 C CA . ASP B 1 3 ? -17.766 -29.312 4.738 1 94.38 3 ASP B CA 1
ATOM 3126 C C . ASP B 1 3 ? -17.734 -28.078 3.836 1 94.38 3 ASP B C 1
ATOM 3128 O O . ASP B 1 3 ? -18 -26.953 4.285 1 94.38 3 ASP B O 1
ATOM 3132 N N . VAL B 1 4 ? -17.547 -28.312 2.539 1 97 4 VAL B N 1
ATOM 3133 C CA . VAL B 1 4 ? -17.297 -27.234 1.594 1 97 4 VAL B CA 1
ATOM 3134 C C . VAL B 1 4 ? -18.547 -26.359 1.476 1 97 4 VAL B C 1
ATOM 3136 O O . VAL B 1 4 ? -18.453 -25.141 1.306 1 97 4 VAL B O 1
ATOM 3139 N N . GLU B 1 5 ? -19.734 -26.891 1.568 1 96.44 5 GLU B N 1
ATOM 3140 C CA . GLU B 1 5 ? -20.969 -26.125 1.443 1 96.44 5 GLU B CA 1
ATOM 3141 C C . GLU B 1 5 ? -21.125 -25.141 2.605 1 96.44 5 GLU B C 1
ATOM 3143 O O . GLU B 1 5 ? -21.594 -24.016 2.418 1 96.44 5 GLU B O 1
ATOM 3148 N N . LYS B 1 6 ? -20.797 -25.641 3.742 1 96.69 6 LYS B N 1
ATOM 3149 C CA . LYS B 1 6 ? -20.828 -24.766 4.902 1 96.69 6 LYS B CA 1
ATOM 3150 C C . LYS B 1 6 ? -19.812 -23.625 4.758 1 96.69 6 LYS B C 1
ATOM 3152 O O . LYS B 1 6 ? -20.109 -22.484 5.09 1 96.69 6 LYS B O 1
ATOM 3157 N N . ILE B 1 7 ? -18.641 -23.984 4.281 1 97.62 7 ILE B N 1
ATOM 3158 C CA . ILE B 1 7 ? -17.578 -23 4.086 1 97.62 7 ILE B CA 1
ATOM 3159 C C . ILE B 1 7 ? -18.016 -21.953 3.066 1 97.62 7 ILE B C 1
ATOM 3161 O O . ILE B 1 7 ? -17.828 -20.75 3.275 1 97.62 7 ILE B O 1
ATOM 3165 N N . ARG B 1 8 ? -18.641 -22.359 1.998 1 97.56 8 ARG B N 1
ATOM 3166 C CA . ARG B 1 8 ? -19.094 -21.484 0.926 1 97.56 8 ARG B CA 1
ATOM 3167 C C . ARG B 1 8 ? -20.078 -20.438 1.451 1 97.56 8 ARG B C 1
ATOM 3169 O O . ARG B 1 8 ? -20.109 -19.312 0.969 1 97.56 8 ARG B O 1
ATOM 3176 N N . GLY B 1 9 ? -20.859 -20.812 2.465 1 97.56 9 GLY B N 1
ATOM 3177 C CA . GLY B 1 9 ? -21.828 -19.891 3.059 1 97.56 9 GLY B CA 1
ATOM 3178 C C . GLY B 1 9 ? -21.188 -18.672 3.701 1 97.56 9 GLY B C 1
ATOM 3179 O O . GLY B 1 9 ? -21.859 -17.672 3.938 1 97.56 9 GLY B O 1
ATOM 3180 N N . GLU B 1 10 ? -19.906 -18.75 3.867 1 98.06 10 GLU B N 1
ATOM 3181 C CA . GLU B 1 10 ? -19.188 -17.641 4.496 1 98.06 10 GLU B CA 1
ATOM 3182 C C . GLU B 1 10 ? -18.656 -16.672 3.451 1 98.06 10 GLU B C 1
ATOM 3184 O O . GLU B 1 10 ? -18.094 -15.633 3.799 1 98.06 10 GLU B O 1
ATOM 3189 N N . PHE B 1 11 ? -18.844 -17.016 2.193 1 98.69 11 PHE B N 1
ATOM 3190 C CA . PHE B 1 11 ? -18.422 -16.156 1.092 1 98.69 11 PHE B CA 1
ATOM 3191 C C . PHE B 1 11 ? -19.625 -15.672 0.294 1 98.69 11 PHE B C 1
ATOM 3193 O O . PHE B 1 11 ? -20 -16.281 -0.708 1 98.69 11 PHE B O 1
ATOM 3200 N N . PRO B 1 12 ? -20.125 -14.484 0.629 1 98.44 12 PRO B N 1
ATOM 3201 C CA . PRO B 1 12 ? -21.391 -14.031 0.038 1 98.44 12 PRO B CA 1
ATOM 3202 C C . PRO B 1 12 ? -21.328 -13.922 -1.483 1 98.44 12 PRO B C 1
ATOM 3204 O O . PRO B 1 12 ? -22.312 -14.203 -2.17 1 98.44 12 PRO B O 1
ATOM 3207 N N . ILE B 1 13 ? -20.234 -13.594 -2.006 1 98.5 13 ILE B N 1
ATOM 3208 C CA . ILE B 1 13 ? -20.094 -13.312 -3.432 1 98.5 13 ILE B CA 1
ATOM 3209 C C . ILE B 1 13 ? -20.328 -14.594 -4.23 1 98.5 13 ILE B C 1
ATOM 3211 O O . ILE B 1 13 ? -20.734 -14.539 -5.395 1 98.5 13 ILE B O 1
ATOM 3215 N N . LEU B 1 14 ? -20.094 -15.758 -3.67 1 98.38 14 LEU B N 1
ATOM 3216 C CA . LEU B 1 14 ? -20.203 -17.031 -4.379 1 98.38 14 LEU B CA 1
ATOM 3217 C C . LEU B 1 14 ? -21.656 -17.359 -4.668 1 98.38 14 LEU B C 1
ATOM 3219 O O . LEU B 1 14 ? -21.938 -18.25 -5.484 1 98.38 14 LEU B O 1
ATOM 3223 N N . GLY B 1 15 ? -22.578 -16.609 -4.051 1 97.19 15 GLY B N 1
ATOM 3224 C CA . GLY B 1 15 ? -24 -16.797 -4.305 1 97.19 15 GLY B CA 1
ATOM 3225 C C . GLY B 1 15 ? -24.531 -15.938 -5.434 1 97.19 15 GLY B C 1
ATOM 3226 O O . GLY B 1 15 ? -25.703 -16.031 -5.797 1 97.19 15 GLY B O 1
ATOM 3227 N N . ARG B 1 16 ? -23.688 -15.195 -6.078 1 96.19 16 ARG B N 1
ATOM 3228 C CA . ARG B 1 16 ? -24.094 -14.281 -7.141 1 96.19 16 ARG B CA 1
ATOM 3229 C C . ARG B 1 16 ? -24.344 -15.031 -8.445 1 96.19 16 ARG B C 1
ATOM 3231 O O . ARG B 1 16 ? -23.828 -16.141 -8.641 1 96.19 16 ARG B O 1
ATOM 3238 N N . GLU B 1 17 ? -25.156 -14.352 -9.25 1 97.69 17 GLU B N 1
ATOM 3239 C CA . GLU B 1 17 ? -25.344 -14.789 -10.633 1 97.69 17 GLU B CA 1
ATOM 3240 C C . GLU B 1 17 ? -24.656 -13.836 -11.609 1 97.69 17 GLU B C 1
ATOM 3242 O O . GLU B 1 17 ? -24.625 -12.625 -11.375 1 97.69 17 GLU B O 1
ATOM 3247 N N . VAL B 1 18 ? -24.094 -14.398 -12.594 1 97.19 18 VAL B N 1
ATOM 3248 C CA . VAL B 1 18 ? -23.516 -13.656 -13.711 1 97.19 18 VAL B CA 1
ATOM 3249 C C . VAL B 1 18 ? -24.172 -14.109 -15.023 1 97.19 18 VAL B C 1
ATOM 3251 O O . VAL B 1 18 ? -24.109 -15.289 -15.375 1 97.19 18 VAL B O 1
ATOM 3254 N N . TYR B 1 19 ? -24.781 -13.211 -15.711 1 97.19 19 TYR B N 1
ATOM 3255 C CA . TYR B 1 19 ? -25.531 -13.492 -16.938 1 97.19 19 TYR B CA 1
ATOM 3256 C C . TYR B 1 19 ? -26.578 -14.562 -16.688 1 97.19 19 TYR B C 1
ATOM 3258 O O . TYR B 1 19 ? -26.766 -15.469 -17.5 1 97.19 19 TYR B O 1
ATOM 3266 N N . GLY B 1 20 ? -27.141 -14.539 -15.57 1 97.62 20 GLY B N 1
ATOM 3267 C CA . GLY B 1 20 ? -28.25 -15.414 -15.227 1 97.62 20 GLY B CA 1
ATOM 3268 C C . GLY B 1 20 ? -27.797 -16.797 -14.812 1 97.62 20 GLY B C 1
ATOM 3269 O O . GLY B 1 20 ? -28.625 -17.703 -14.641 1 97.62 20 GLY B O 1
ATOM 3270 N N . LYS B 1 21 ? -26.531 -17.047 -14.633 1 98.06 21 LYS B N 1
ATOM 3271 C CA . LYS B 1 21 ? -25.969 -18.344 -14.227 1 98.06 21 LYS B CA 1
ATOM 3272 C C . LYS B 1 21 ? -25.234 -18.219 -12.891 1 98.06 21 LYS B C 1
ATOM 3274 O O . LYS B 1 21 ? -24.688 -17.172 -12.57 1 98.06 21 LYS B O 1
ATOM 3279 N N . PRO B 1 22 ? -25.281 -19.344 -12.164 1 97.88 22 PRO B N 1
ATOM 3280 C CA . PRO B 1 22 ? -24.484 -19.297 -10.93 1 97.88 22 PRO B CA 1
ATOM 3281 C C . PRO B 1 22 ? -23 -19.031 -11.18 1 97.88 22 PRO B C 1
ATOM 3283 O O . PRO B 1 22 ? -22.422 -19.594 -12.109 1 97.88 22 PRO B O 1
ATOM 3286 N N . LEU B 1 23 ? -22.453 -18.203 -10.367 1 98.62 23 LEU B N 1
ATOM 3287 C CA . LEU B 1 23 ? -21.031 -17.875 -10.492 1 98.62 23 LEU B CA 1
ATOM 3288 C C . LEU B 1 23 ? -20.172 -19.078 -10.125 1 98.62 23 LEU B C 1
ATOM 3290 O O . LEU B 1 23 ? -20.312 -19.641 -9.039 1 98.62 23 LEU B O 1
ATOM 3294 N N . VAL B 1 24 ? -19.344 -19.531 -11.016 1 98.75 24 VAL B N 1
ATOM 3295 C CA . VAL B 1 24 ? -18.234 -20.438 -10.766 1 98.75 24 VAL B CA 1
ATOM 3296 C C . VAL B 1 24 ? -16.906 -19.672 -10.82 1 98.75 24 VAL B C 1
ATOM 3298 O O . VAL B 1 24 ? -16.391 -19.406 -11.906 1 98.75 24 VAL B O 1
ATOM 3301 N N . TYR B 1 25 ? -16.422 -19.312 -9.688 1 98.75 25 TYR B N 1
ATOM 3302 C CA . TYR B 1 25 ? -15.242 -18.453 -9.617 1 98.75 25 TYR B CA 1
ATOM 3303 C C . TYR B 1 25 ? -13.969 -19.297 -9.539 1 98.75 25 TYR B C 1
ATOM 3305 O O . TYR B 1 25 ? -13.703 -19.922 -8.508 1 98.75 25 TYR B O 1
ATOM 3313 N N . LEU B 1 26 ? -13.156 -19.25 -10.602 1 98.81 26 LEU B N 1
ATOM 3314 C CA . LEU B 1 26 ? -11.945 -20.062 -10.688 1 98.81 26 LEU B CA 1
ATOM 3315 C C . LEU B 1 26 ? -10.734 -19.203 -11.016 1 98.81 26 LEU B C 1
ATOM 3317 O O . LEU B 1 26 ? -9.805 -19.656 -11.695 1 98.81 26 LEU B O 1
ATOM 3321 N N . ASP B 1 27 ? -10.75 -17.953 -10.625 1 98.38 27 ASP B N 1
ATOM 3322 C CA . ASP B 1 27 ? -9.625 -17.031 -10.766 1 98.38 27 ASP B CA 1
ATOM 3323 C C . ASP B 1 27 ? -9.008 -16.688 -9.414 1 98.38 27 ASP B C 1
ATOM 3325 O O . ASP B 1 27 ? -8.586 -15.562 -9.18 1 98.38 27 ASP B O 1
ATOM 3329 N N . ASN B 1 28 ? -8.977 -17.672 -8.484 1 98.25 28 ASN B N 1
ATOM 3330 C CA . ASN B 1 28 ? -8.516 -17.5 -7.113 1 98.25 28 ASN B CA 1
ATOM 3331 C C . ASN B 1 28 ? -7.023 -17.203 -7.059 1 98.25 28 ASN B C 1
ATOM 3333 O O . ASN B 1 28 ? -6.547 -16.562 -6.113 1 98.25 28 ASN B O 1
ATOM 3337 N N . GLY B 1 29 ? -6.238 -17.641 -8.07 1 97.25 29 GLY B N 1
ATOM 3338 C CA . GLY B 1 29 ? -4.809 -17.375 -8.109 1 97.25 29 GLY B CA 1
ATOM 3339 C C . GLY B 1 29 ? -4.477 -15.906 -8.328 1 97.25 29 GLY B C 1
ATOM 3340 O O . GLY B 1 29 ? -3.367 -15.469 -8.016 1 97.25 29 GLY B O 1
ATOM 3341 N N . ALA B 1 30 ? -5.422 -15.172 -8.914 1 97.19 30 ALA B N 1
ATOM 3342 C CA . ALA B 1 30 ? -5.27 -13.734 -9.078 1 97.19 30 ALA B CA 1
ATOM 3343 C C . ALA B 1 30 ? -5.727 -12.984 -7.832 1 97.19 30 ALA B C 1
ATOM 3345 O O . ALA B 1 30 ? -5.023 -12.102 -7.34 1 97.19 30 ALA B O 1
ATOM 3346 N N . THR B 1 31 ? -6.863 -13.328 -7.328 1 97.81 31 THR B N 1
ATOM 3347 C CA . THR B 1 31 ? -7.383 -12.812 -6.066 1 97.81 31 THR B CA 1
ATOM 3348 C C . THR B 1 31 ? -8.484 -13.719 -5.527 1 97.81 31 THR B C 1
ATOM 3350 O O . THR B 1 31 ? -9.375 -14.133 -6.27 1 97.81 31 THR B O 1
ATOM 3353 N N . ALA B 1 32 ? -8.414 -14.039 -4.262 1 98.5 32 ALA B N 1
ATOM 3354 C CA . ALA B 1 32 ? -9.406 -14.906 -3.631 1 98.5 32 ALA B CA 1
ATOM 3355 C C . ALA B 1 32 ? -10.594 -14.094 -3.117 1 98.5 32 ALA B C 1
ATOM 3357 O O . ALA B 1 32 ? -10.508 -12.875 -2.977 1 98.5 32 ALA B O 1
ATOM 3358 N N . GLN B 1 33 ? -11.734 -14.773 -2.93 1 98.75 33 GLN B N 1
ATOM 3359 C CA . GLN B 1 33 ? -12.891 -14.125 -2.33 1 98.75 33 GLN B CA 1
ATOM 3360 C C . GLN B 1 33 ? -12.719 -13.969 -0.822 1 98.75 33 GLN B C 1
ATOM 3362 O O . GLN B 1 33 ? -11.852 -14.602 -0.223 1 98.75 33 GLN B O 1
ATOM 3367 N N . LYS B 1 34 ? -13.5 -13.102 -0.191 1 98.81 34 LYS B N 1
ATOM 3368 C CA . LYS B 1 34 ? -13.32 -12.758 1.217 1 98.81 34 LYS B CA 1
ATOM 3369 C C . LYS B 1 34 ? -14.422 -13.375 2.08 1 98.81 34 LYS B C 1
ATOM 3371 O O . LYS B 1 34 ? -15.602 -13.281 1.744 1 98.81 34 LYS B O 1
ATOM 3376 N N . PRO B 1 35 ? -14.031 -14.039 3.172 1 98.75 35 PRO B N 1
ATOM 3377 C CA . PRO B 1 35 ? -15.055 -14.562 4.078 1 98.75 35 PRO B CA 1
ATOM 3378 C C . PRO B 1 35 ? -15.719 -13.469 4.914 1 98.75 35 PRO B C 1
ATOM 3380 O O . PRO B 1 35 ? -15.141 -12.398 5.102 1 98.75 35 PRO B O 1
ATOM 3383 N N . LEU B 1 36 ? -16.875 -13.742 5.449 1 98.75 36 LEU B N 1
ATOM 3384 C CA . LEU B 1 36 ? -17.672 -12.812 6.246 1 98.75 36 LEU B CA 1
ATOM 3385 C C . LEU B 1 36 ? -16.859 -12.273 7.418 1 98.75 36 LEU B C 1
ATOM 3387 O O . LEU B 1 36 ? -16.969 -11.094 7.77 1 98.75 36 LEU B O 1
ATOM 3391 N N . ALA B 1 37 ? -16.031 -13.094 8.031 1 98.69 37 ALA B N 1
ATOM 3392 C CA . ALA B 1 37 ? -15.234 -12.664 9.18 1 98.69 37 ALA B CA 1
ATOM 3393 C C . ALA B 1 37 ? -14.328 -11.492 8.805 1 98.69 37 ALA B C 1
ATOM 3395 O O . ALA B 1 37 ? -14.172 -10.547 9.594 1 98.69 37 ALA B O 1
ATOM 3396 N N . VAL B 1 38 ? -13.734 -11.562 7.645 1 98.88 38 VAL B N 1
ATOM 3397 C CA . VAL B 1 38 ? -12.852 -10.508 7.164 1 98.88 38 VAL B CA 1
ATOM 3398 C C . VAL B 1 38 ? -13.664 -9.273 6.801 1 98.88 38 VAL B C 1
ATOM 3400 O O . VAL B 1 38 ? -13.328 -8.156 7.199 1 98.88 38 VAL B O 1
ATOM 3403 N N . ILE B 1 39 ? -14.805 -9.461 6.074 1 98.81 39 ILE B N 1
ATOM 3404 C CA . ILE B 1 39 ? -15.656 -8.367 5.621 1 98.81 39 ILE B CA 1
ATOM 3405 C C . ILE B 1 39 ? -16.203 -7.609 6.828 1 98.81 39 ILE B C 1
ATOM 3407 O O . ILE B 1 39 ? -16.156 -6.375 6.871 1 98.81 39 ILE B O 1
ATOM 3411 N N . GLU B 1 40 ? -16.656 -8.297 7.781 1 98.81 40 GLU B N 1
ATOM 3412 C CA . GLU B 1 40 ? -17.25 -7.703 8.969 1 98.81 40 GLU B CA 1
ATOM 3413 C C . GLU B 1 40 ? -16.203 -7 9.828 1 98.81 40 GLU B C 1
ATOM 3415 O O . GLU B 1 40 ? -16.5 -5.984 10.469 1 98.81 40 GLU B O 1
ATOM 3420 N N . THR B 1 41 ? -15.016 -7.531 9.875 1 98.81 41 THR B N 1
ATOM 3421 C CA . THR B 1 41 ? -13.938 -6.871 10.602 1 98.81 41 THR B CA 1
ATOM 3422 C C . THR B 1 41 ? -13.625 -5.512 9.977 1 98.81 41 THR B C 1
ATOM 3424 O O . THR B 1 41 ? -13.469 -4.516 10.688 1 98.81 41 THR B O 1
ATOM 3427 N N . ILE B 1 42 ? -13.531 -5.449 8.664 1 98.75 42 ILE B N 1
ATOM 3428 C CA . ILE B 1 42 ? -13.281 -4.188 7.98 1 98.75 42 ILE B CA 1
ATOM 3429 C C . ILE B 1 42 ? -14.406 -3.201 8.289 1 98.75 42 ILE B C 1
ATOM 3431 O O . ILE B 1 42 ? -14.148 -2.027 8.57 1 98.75 42 ILE B O 1
ATOM 3435 N N . ASP B 1 43 ? -15.594 -3.699 8.234 1 98.69 43 ASP B N 1
ATOM 3436 C CA . ASP B 1 43 ? -16.766 -2.875 8.547 1 98.69 43 ASP B CA 1
ATOM 3437 C C . ASP B 1 43 ? -16.688 -2.338 9.969 1 98.69 43 ASP B C 1
ATOM 3439 O O . ASP B 1 43 ? -16.875 -1.143 10.203 1 98.69 43 ASP B O 1
ATOM 3443 N N . TYR B 1 44 ? -16.375 -3.176 10.906 1 98.69 44 TYR B N 1
ATOM 3444 C CA . TYR B 1 44 ? -16.25 -2.816 12.32 1 98.69 44 TYR B CA 1
ATOM 3445 C C . TYR B 1 44 ? -15.18 -1.754 12.516 1 98.69 44 TYR B C 1
ATOM 3447 O O . TYR B 1 44 ? -15.406 -0.76 13.211 1 98.69 44 TYR B O 1
ATOM 3455 N N . LEU B 1 45 ? -14.07 -1.938 11.922 1 98.62 45 LEU B N 1
ATOM 3456 C CA . LEU B 1 45 ? -12.969 -0.996 12.07 1 98.62 45 LEU B CA 1
ATOM 3457 C C . LEU B 1 45 ? -13.375 0.394 11.586 1 98.62 45 LEU B C 1
ATOM 3459 O O . LEU B 1 45 ? -13.078 1.394 12.25 1 98.62 45 LEU B O 1
ATOM 3463 N N . ASN B 1 46 ? -14.078 0.49 10.469 1 98.38 46 ASN B N 1
ATOM 3464 C CA . ASN B 1 46 ? -14.461 1.777 9.898 1 98.38 46 ASN B CA 1
ATOM 3465 C C . ASN B 1 46 ? -15.586 2.426 10.695 1 98.38 46 ASN B C 1
ATOM 3467 O O . ASN B 1 46 ? -15.625 3.65 10.844 1 98.38 46 ASN B O 1
ATOM 3471 N N . ARG B 1 47 ? -16.453 1.638 11.258 1 98.38 47 ARG B N 1
ATOM 3472 C CA . ARG B 1 47 ? -17.641 2.17 11.914 1 98.38 47 ARG B CA 1
ATOM 3473 C C . ARG B 1 47 ? -17.375 2.465 13.383 1 98.38 47 ARG B C 1
ATOM 3475 O O . ARG B 1 47 ? -18.031 3.324 13.977 1 98.38 47 ARG B O 1
ATOM 3482 N N . GLU B 1 48 ? -16.344 1.712 13.961 1 98.19 48 GLU B N 1
ATOM 3483 C CA . GLU B 1 48 ? -16.297 1.752 15.422 1 98.19 48 GLU B CA 1
ATOM 3484 C C . GLU B 1 48 ? -14.867 1.994 15.914 1 98.19 48 GLU B C 1
ATOM 3486 O O . GLU B 1 48 ? -14.672 2.445 17.047 1 98.19 48 GLU B O 1
ATOM 3491 N N . LEU B 1 49 ? -13.898 1.695 15.164 1 98 49 LEU B N 1
ATOM 3492 C CA . LEU B 1 49 ? -12.539 1.695 15.68 1 98 49 LEU B CA 1
ATOM 3493 C C . LEU B 1 49 ? -11.547 2.188 14.633 1 98 49 LEU B C 1
ATOM 3495 O O . LEU B 1 49 ? -10.625 1.465 14.258 1 98 49 LEU B O 1
ATOM 3499 N N . ASN B 1 50 ? -11.695 3.381 14.219 1 98 50 ASN B N 1
ATOM 3500 C CA . ASN B 1 50 ? -10.781 3.977 13.242 1 98 50 ASN B CA 1
ATOM 3501 C C . ASN B 1 50 ? -9.93 5.074 13.875 1 98 50 ASN B C 1
ATOM 3503 O O . ASN B 1 50 ? -10.445 6.125 14.258 1 98 50 ASN B O 1
ATOM 3507 N N . ALA B 1 51 ? -8.656 4.848 14.023 1 97.56 51 ALA B N 1
ATOM 3508 C CA . ALA B 1 51 ? -7.66 5.812 14.484 1 97.56 51 ALA B CA 1
ATOM 3509 C C . ALA B 1 51 ? -6.246 5.332 14.156 1 97.56 51 ALA B C 1
ATOM 3511 O O . ALA B 1 51 ? -5.98 4.129 14.148 1 97.56 51 ALA B O 1
ATOM 3512 N N . ASN B 1 52 ? -5.434 6.258 13.805 1 95.56 52 ASN B N 1
ATOM 3513 C CA . ASN B 1 52 ? -4.039 5.914 13.539 1 95.56 52 ASN B CA 1
ATOM 3514 C C . ASN B 1 52 ? -3.404 5.191 14.719 1 95.56 52 ASN B C 1
ATOM 3516 O O . ASN B 1 52 ? -3.734 5.473 15.875 1 95.56 52 ASN B O 1
ATOM 3520 N N . ILE B 1 53 ? -2.428 4.344 14.445 1 95.25 53 ILE B N 1
ATOM 3521 C CA . ILE B 1 53 ? -1.883 3.441 15.461 1 95.25 53 ILE B CA 1
ATOM 3522 C C . ILE B 1 53 ? -0.542 3.977 15.953 1 95.25 53 ILE B C 1
ATOM 3524 O O . ILE B 1 53 ? 0.028 4.895 15.359 1 95.25 53 ILE B O 1
ATOM 3528 N N . HIS B 1 54 ? 0.021 3.299 17.141 1 88.31 54 HIS B N 1
ATOM 3529 C CA . HIS B 1 54 ? 1.337 3.402 17.766 1 88.31 54 HIS B CA 1
ATOM 3530 C C . HIS B 1 54 ? 1.52 4.754 18.438 1 88.31 54 HIS B C 1
ATOM 3532 O O . HIS B 1 54 ? 2.197 4.852 19.469 1 88.31 54 HIS B O 1
ATOM 3538 N N . ARG B 1 55 ? 0.908 5.918 17.984 1 75.69 55 ARG B N 1
ATOM 3539 C CA . ARG B 1 55 ? 1.336 7.23 18.453 1 75.69 55 ARG B CA 1
ATOM 3540 C C . ARG B 1 55 ? 0.219 7.926 19.234 1 75.69 55 ARG B C 1
ATOM 3542 O O . ARG B 1 55 ? 0.435 8.984 19.828 1 75.69 55 ARG B O 1
ATOM 3549 N N . GLY B 1 56 ? -0.838 7.297 19.203 1 80 56 GLY B N 1
ATOM 3550 C CA . GLY B 1 56 ? -1.944 7.953 19.891 1 80 56 GLY B CA 1
ATOM 3551 C C . GLY B 1 56 ? -2.17 7.441 21.297 1 80 56 GLY B C 1
ATOM 3552 O O . GLY B 1 56 ? -2.025 6.246 21.562 1 80 56 GLY B O 1
ATOM 3553 N N . VAL B 1 57 ? -2.529 8.391 22.156 1 87.19 57 VAL B N 1
ATOM 3554 C CA . VAL B 1 57 ? -2.736 8.039 23.547 1 87.19 57 VAL B CA 1
ATOM 3555 C C . VAL B 1 57 ? -4.227 7.852 23.828 1 87.19 57 VAL B C 1
ATOM 3557 O O . VAL B 1 57 ? -4.617 7.43 24.906 1 87.19 57 VAL B O 1
ATOM 3560 N N . HIS B 1 58 ? -5.02 8.156 22.828 1 94.94 58 HIS B N 1
ATOM 3561 C CA . HIS B 1 58 ? -6.457 8.055 23.062 1 94.94 58 HIS B CA 1
ATOM 3562 C C . HIS B 1 58 ? -6.965 6.645 22.781 1 94.94 58 HIS B C 1
ATOM 3564 O O . HIS B 1 58 ? -6.312 5.867 22.078 1 94.94 58 HIS B O 1
ATOM 3570 N N . TYR B 1 59 ? -8.102 6.324 23.234 1 97.19 59 TYR B N 1
ATOM 3571 C CA . TYR B 1 59 ? -8.711 5 23.312 1 97.19 59 TYR B CA 1
ATOM 3572 C C . TYR B 1 59 ? -8.719 4.324 21.938 1 97.19 59 TYR B C 1
ATOM 3574 O O . TYR B 1 59 ? -8.273 3.184 21.812 1 97.19 59 TYR B O 1
ATOM 3582 N N . LEU B 1 60 ? -9.227 4.992 20.953 1 97.81 60 LEU B N 1
ATOM 3583 C CA . LEU B 1 60 ? -9.352 4.414 19.625 1 97.81 60 LEU B CA 1
ATOM 3584 C C . LEU B 1 60 ? -7.988 4 19.078 1 97.81 60 LEU B C 1
ATOM 3586 O O . LEU B 1 60 ? -7.848 2.92 18.5 1 97.81 60 LEU B O 1
ATOM 3590 N N . SER B 1 61 ? -6.973 4.852 19.219 1 97.75 61 SER B N 1
ATOM 3591 C CA . SER B 1 61 ? -5.621 4.559 18.75 1 97.75 61 SER B CA 1
ATOM 3592 C C . SER B 1 61 ? -5.023 3.371 19.5 1 97.75 61 SER B C 1
ATOM 3594 O O . SER B 1 61 ? -4.395 2.502 18.891 1 97.75 61 SER B O 1
ATOM 3596 N N . GLU B 1 62 ? -5.215 3.338 20.781 1 97.5 62 GLU B N 1
ATOM 3597 C CA . GLU B 1 62 ? -4.668 2.262 21.594 1 97.5 62 GLU B CA 1
ATOM 3598 C C . GLU B 1 62 ? -5.285 0.917 21.234 1 97.5 62 GLU B C 1
ATOM 3600 O O . GLU B 1 62 ? -4.578 -0.083 21.094 1 97.5 62 GLU B O 1
ATOM 3605 N N . GLU B 1 63 ? -6.582 0.917 21.094 1 97.88 63 GLU B N 1
ATOM 3606 C CA . GLU B 1 63 ? -7.273 -0.319 20.75 1 97.88 63 GLU B CA 1
ATOM 3607 C C . GLU B 1 63 ? -6.883 -0.792 19.359 1 97.88 63 GLU B C 1
ATOM 3609 O O . GLU B 1 63 ? -6.68 -1.988 19.125 1 97.88 63 GLU B O 1
ATOM 3614 N N . ALA B 1 64 ? -6.805 0.138 18.422 1 97.88 64 ALA B N 1
ATOM 3615 C CA . ALA B 1 64 ? -6.383 -0.202 17.062 1 97.88 64 ALA B CA 1
ATOM 3616 C C . ALA B 1 64 ? -4.957 -0.75 17.062 1 97.88 64 ALA B C 1
ATOM 3618 O O . ALA B 1 64 ? -4.656 -1.695 16.328 1 97.88 64 ALA B O 1
ATOM 3619 N N . THR B 1 65 ? -4.059 -0.138 17.859 1 98.12 65 THR B N 1
ATOM 3620 C CA . THR B 1 65 ? -2.684 -0.603 17.984 1 98.12 65 THR B CA 1
ATOM 3621 C C . THR B 1 65 ? -2.639 -2.041 18.484 1 98.12 65 THR B C 1
ATOM 3623 O O . THR B 1 65 ? -1.884 -2.865 17.969 1 98.12 65 THR B O 1
ATOM 3626 N N . THR B 1 66 ? -3.447 -2.311 19.438 1 98.31 66 THR B N 1
ATOM 3627 C CA . THR B 1 66 ? -3.502 -3.65 20.016 1 98.31 66 THR B CA 1
ATOM 3628 C C . THR B 1 66 ? -3.908 -4.676 18.953 1 98.31 66 THR B C 1
ATOM 3630 O O . THR B 1 66 ? -3.277 -5.727 18.828 1 98.31 66 THR B O 1
ATOM 3633 N N . LEU B 1 67 ? -4.906 -4.367 18.234 1 98.69 67 LEU B N 1
ATOM 3634 C CA . LEU B 1 67 ? -5.383 -5.281 17.188 1 98.69 67 LEU B CA 1
ATOM 3635 C C . LEU B 1 67 ? -4.34 -5.449 16.094 1 98.69 67 LEU B C 1
ATOM 3637 O O . LEU B 1 67 ? -4.148 -6.551 15.578 1 98.69 67 LEU B O 1
ATOM 3641 N N . TYR B 1 68 ? -3.695 -4.371 15.75 1 98.5 68 TYR B N 1
ATOM 3642 C CA . TYR B 1 68 ? -2.656 -4.379 14.727 1 98.5 68 TYR B CA 1
ATOM 3643 C C . TYR B 1 68 ? -1.509 -5.301 15.117 1 98.5 68 TYR B C 1
ATOM 3645 O O . TYR B 1 68 ? -1.104 -6.164 14.336 1 98.5 68 TYR B O 1
ATOM 3653 N N . GLU B 1 69 ? -1.04 -5.152 16.297 1 98.44 69 GLU B N 1
ATOM 3654 C CA . GLU B 1 69 ? 0.083 -5.961 16.75 1 98.44 69 GLU B CA 1
ATOM 3655 C C . GLU B 1 69 ? -0.342 -7.406 17 1 98.44 69 GLU B C 1
ATOM 3657 O O . GLU B 1 69 ? 0.448 -8.336 16.812 1 98.44 69 GLU B O 1
ATOM 3662 N N . ALA B 1 70 ? -1.576 -7.609 17.406 1 98.69 70 ALA B N 1
ATOM 3663 C CA . ALA B 1 70 ? -2.1 -8.969 17.531 1 98.69 70 ALA B CA 1
ATOM 3664 C C . ALA B 1 70 ? -2.104 -9.68 16.172 1 98.69 70 ALA B C 1
ATOM 3666 O O . ALA B 1 70 ? -1.87 -10.883 16.094 1 98.69 70 ALA B O 1
ATOM 3667 N N . SER B 1 71 ? -2.395 -8.922 15.18 1 98.81 71 SER B N 1
ATOM 3668 C CA . SER B 1 71 ? -2.359 -9.484 13.828 1 98.81 71 SER B CA 1
ATOM 3669 C C . SER B 1 71 ? -0.945 -9.898 13.438 1 98.81 71 SER B C 1
ATOM 3671 O O . SER B 1 71 ? -0.749 -10.961 12.844 1 98.81 71 SER B O 1
ATOM 3673 N N . ARG B 1 72 ? 0.051 -9.062 13.75 1 98.75 72 ARG B N 1
ATOM 3674 C CA . ARG B 1 72 ? 1.441 -9.414 13.477 1 98.75 72 ARG B CA 1
ATOM 3675 C C . ARG B 1 72 ? 1.82 -10.719 14.164 1 98.75 72 ARG B C 1
ATOM 3677 O O . ARG B 1 72 ? 2.467 -11.578 13.555 1 98.75 72 ARG B O 1
ATOM 3684 N N . GLU B 1 73 ? 1.39 -10.867 15.359 1 98.75 73 GLU B N 1
ATOM 3685 C CA . GLU B 1 73 ? 1.681 -12.07 16.125 1 98.75 73 GLU B CA 1
ATOM 3686 C C . GLU B 1 73 ? 0.989 -13.289 15.516 1 98.75 73 GLU B C 1
ATOM 3688 O O . GLU B 1 73 ? 1.562 -14.383 15.477 1 98.75 73 GLU B O 1
ATOM 3693 N N . ARG B 1 74 ? -0.228 -13.125 15.117 1 98.56 74 ARG B N 1
ATOM 3694 C CA . ARG B 1 74 ? -0.969 -14.219 14.484 1 98.56 74 ARG B CA 1
ATOM 3695 C C . ARG B 1 74 ? -0.283 -14.68 13.203 1 98.56 74 ARG B C 1
ATOM 3697 O O . ARG B 1 74 ? -0.179 -15.875 12.945 1 98.56 74 ARG B O 1
ATOM 3704 N N . ILE B 1 75 ? 0.203 -13.758 12.445 1 98.69 75 ILE B N 1
ATOM 3705 C CA . ILE B 1 75 ? 0.874 -14.062 11.188 1 98.69 75 ILE B CA 1
ATOM 3706 C C . ILE B 1 75 ? 2.213 -14.734 11.469 1 98.69 75 ILE B C 1
ATOM 3708 O O . ILE B 1 75 ? 2.584 -15.695 10.781 1 98.69 75 ILE B O 1
ATOM 3712 N N . ARG B 1 76 ? 2.936 -14.195 12.469 1 98.75 76 ARG B N 1
ATOM 3713 C CA . ARG B 1 76 ? 4.172 -14.836 12.906 1 98.75 76 ARG B CA 1
ATOM 3714 C C . ARG B 1 76 ? 3.943 -16.312 13.203 1 98.75 76 ARG B C 1
ATOM 3716 O O . ARG B 1 76 ? 4.688 -17.172 12.727 1 98.75 76 ARG B O 1
ATOM 3723 N N . ALA B 1 77 ? 2.916 -16.578 13.945 1 98.31 77 ALA B N 1
ATOM 3724 C CA . ALA B 1 77 ? 2.6 -17.953 14.32 1 98.31 77 ALA B CA 1
ATOM 3725 C C . ALA B 1 77 ? 2.182 -18.781 13.109 1 98.31 77 ALA B C 1
ATOM 3727 O O . ALA B 1 77 ? 2.568 -19.938 12.977 1 98.31 77 ALA B O 1
ATOM 3728 N N . PHE B 1 78 ? 1.457 -18.25 12.258 1 98.12 78 PHE B N 1
ATOM 3729 C CA . PHE B 1 78 ? 0.915 -18.906 11.078 1 98.12 78 PHE B CA 1
ATOM 3730 C C . PHE B 1 78 ? 2.035 -19.375 10.164 1 98.12 78 PHE B C 1
ATOM 3732 O O . PHE B 1 78 ? 1.978 -20.484 9.625 1 98.12 78 PHE B O 1
ATOM 3739 N N . ILE B 1 79 ? 3.109 -18.531 10 1 98.38 79 ILE B N 1
ATOM 3740 C CA . ILE B 1 79 ? 4.172 -18.891 9.062 1 98.38 79 ILE B CA 1
ATOM 3741 C C . ILE B 1 79 ? 5.352 -19.484 9.828 1 98.38 79 ILE B C 1
ATOM 3743 O O . ILE B 1 79 ? 6.426 -19.688 9.258 1 98.38 79 ILE B O 1
ATOM 3747 N N . GLY B 1 80 ? 5.227 -19.625 11.086 1 98.25 80 GLY B N 1
ATOM 3748 C CA . GLY B 1 80 ? 6.246 -20.266 11.898 1 98.25 80 GLY B CA 1
ATOM 3749 C C . GLY B 1 80 ? 7.52 -19.453 12.008 1 98.25 80 GLY B C 1
ATOM 3750 O O . GLY B 1 80 ? 8.617 -20 12.031 1 98.25 80 GLY B O 1
ATOM 3751 N N . ALA B 1 81 ? 7.43 -18.141 11.945 1 98.56 81 ALA B N 1
ATOM 3752 C CA . ALA B 1 81 ? 8.586 -17.297 12.203 1 98.56 81 ALA B CA 1
ATOM 3753 C C . ALA B 1 81 ? 8.984 -17.328 13.68 1 98.56 81 ALA B C 1
ATOM 3755 O O . ALA B 1 81 ? 8.133 -17.547 14.547 1 98.56 81 ALA B O 1
ATOM 3756 N N . ALA B 1 82 ? 10.211 -17.109 13.969 1 98.38 82 ALA B N 1
ATOM 3757 C CA . ALA B 1 82 ? 10.719 -17.203 15.328 1 98.38 82 ALA B CA 1
ATOM 3758 C C . ALA B 1 82 ? 10.266 -16 16.172 1 98.38 82 ALA B C 1
ATOM 3760 O O . ALA B 1 82 ? 9.961 -16.141 17.344 1 98.38 82 ALA B O 1
ATOM 3761 N N . GLU B 1 83 ? 10.258 -14.82 15.555 1 98.25 83 GLU B N 1
ATOM 3762 C CA . GLU B 1 83 ? 9.938 -13.578 16.25 1 98.25 83 GLU B CA 1
ATOM 3763 C C . GLU B 1 83 ? 8.961 -12.719 15.453 1 98.25 83 GLU B C 1
ATOM 3765 O O . GLU B 1 83 ? 8.984 -12.734 14.219 1 98.25 83 GLU B O 1
ATOM 3770 N N . LYS B 1 84 ? 8.141 -11.961 16.172 1 97.81 84 LYS B N 1
ATOM 3771 C CA . LYS B 1 84 ? 7.18 -11.094 15.492 1 97.81 84 LYS B CA 1
ATOM 3772 C C . LYS B 1 84 ? 7.887 -10 14.695 1 97.81 84 LYS B C 1
ATOM 3774 O O . LYS B 1 84 ? 7.375 -9.547 13.672 1 97.81 84 LYS B O 1
ATOM 3779 N N . GLU B 1 85 ? 9.117 -9.594 15.117 1 98.19 85 GLU B N 1
ATOM 3780 C CA . GLU B 1 85 ? 9.906 -8.562 14.445 1 98.19 85 GLU B CA 1
ATOM 3781 C C . GLU B 1 85 ? 10.359 -9.031 13.07 1 98.19 85 GLU B C 1
ATOM 3783 O O . GLU B 1 85 ? 10.805 -8.219 12.25 1 98.19 85 GLU B O 1
ATOM 3788 N N . GLU B 1 86 ? 10.234 -10.312 12.797 1 98.88 86 GLU B N 1
ATOM 3789 C CA . GLU B 1 86 ? 10.609 -10.867 11.5 1 98.88 86 GLU B CA 1
ATOM 3790 C C . GLU B 1 86 ? 9.469 -10.734 10.492 1 98.88 86 GLU B C 1
ATOM 3792 O O . GLU B 1 86 ? 9.625 -11.086 9.32 1 98.88 86 GLU B O 1
ATOM 3797 N N . VAL B 1 87 ? 8.344 -10.234 10.984 1 98.88 87 VAL B N 1
ATOM 3798 C CA . VAL B 1 87 ? 7.164 -10.055 10.148 1 98.88 87 VAL B CA 1
ATOM 3799 C C . VAL B 1 87 ? 6.98 -8.57 9.836 1 98.88 87 VAL B C 1
ATOM 3801 O O . VAL B 1 87 ? 6.648 -7.777 10.719 1 98.88 87 VAL B O 1
ATOM 3804 N N . ILE B 1 88 ? 7.152 -8.195 8.555 1 98.88 88 ILE B N 1
ATOM 3805 C CA . ILE B 1 88 ? 7.016 -6.82 8.102 1 98.88 88 ILE B CA 1
ATOM 3806 C C . ILE B 1 88 ? 5.766 -6.684 7.234 1 98.88 88 ILE B C 1
ATOM 3808 O O . ILE B 1 88 ? 5.578 -7.441 6.277 1 98.88 88 ILE B O 1
ATOM 3812 N N . PHE B 1 89 ? 4.898 -5.75 7.594 1 98.81 89 PHE B N 1
ATOM 3813 C CA . PHE B 1 89 ? 3.752 -5.461 6.742 1 98.81 89 PHE B CA 1
ATOM 3814 C C . PHE B 1 89 ? 4.16 -4.602 5.551 1 98.81 89 PHE B C 1
ATOM 3816 O O . PHE B 1 89 ? 4.906 -3.631 5.707 1 98.81 89 PHE B O 1
ATOM 3823 N N . THR B 1 90 ? 3.758 -5.012 4.371 1 98.62 90 THR B N 1
ATOM 3824 C CA . THR B 1 90 ? 4.012 -4.281 3.135 1 98.62 90 THR B CA 1
ATOM 3825 C C . THR B 1 90 ? 2.725 -4.121 2.33 1 98.62 90 THR B C 1
ATOM 3827 O O . THR B 1 90 ? 1.659 -4.574 2.754 1 98.62 90 THR B O 1
ATOM 3830 N N . ALA B 1 91 ? 2.795 -3.457 1.212 1 98.44 91 ALA B N 1
ATOM 3831 C CA . ALA B 1 91 ? 1.623 -3.195 0.381 1 98.44 91 ALA B CA 1
ATOM 3832 C C . ALA B 1 91 ? 1.256 -4.418 -0.452 1 98.44 91 ALA B C 1
ATOM 3834 O O . ALA B 1 91 ? 0.245 -4.418 -1.157 1 98.44 91 ALA B O 1
ATOM 3835 N N . GLY B 1 92 ? 1.987 -5.488 -0.373 1 98.38 92 GLY B N 1
ATOM 3836 C CA . GLY B 1 92 ? 1.833 -6.715 -1.134 1 98.38 92 GLY B CA 1
ATOM 3837 C C . GLY B 1 92 ? 3.141 -7.457 -1.342 1 98.38 92 GLY B C 1
ATOM 3838 O O . GLY B 1 92 ? 4.207 -6.961 -0.976 1 98.38 92 GLY B O 1
ATOM 3839 N N . ALA B 1 93 ? 3.043 -8.578 -1.952 1 98.56 93 ALA B N 1
ATOM 3840 C CA . ALA B 1 93 ? 4.238 -9.383 -2.18 1 98.56 93 ALA B CA 1
ATOM 3841 C C . ALA B 1 93 ? 5.215 -8.672 -3.111 1 98.56 93 ALA B C 1
ATOM 3843 O O . ALA B 1 93 ? 6.43 -8.797 -2.965 1 98.56 93 ALA B O 1
ATOM 3844 N N . THR B 1 94 ? 4.668 -7.945 -4.117 1 98.69 94 THR B N 1
ATOM 3845 C CA . THR B 1 94 ? 5.527 -7.184 -5.016 1 98.69 94 THR B CA 1
ATOM 3846 C C . THR B 1 94 ? 6.363 -6.172 -4.238 1 98.69 94 THR B C 1
ATOM 3848 O O . THR B 1 94 ? 7.574 -6.074 -4.438 1 98.69 94 THR B O 1
ATOM 3851 N N . ALA B 1 95 ? 5.715 -5.43 -3.346 1 98.69 95 ALA B N 1
ATOM 3852 C CA . ALA B 1 95 ? 6.438 -4.48 -2.504 1 98.69 95 ALA B CA 1
ATOM 3853 C C . ALA B 1 95 ? 7.457 -5.199 -1.622 1 98.69 95 ALA B C 1
ATOM 3855 O O . ALA B 1 95 ? 8.555 -4.691 -1.394 1 98.69 95 ALA B O 1
ATOM 3856 N N . SER B 1 96 ? 7.121 -6.34 -1.113 1 98.88 96 SER B N 1
ATOM 3857 C CA . SER B 1 96 ? 8 -7.133 -0.26 1 98.88 96 SER B CA 1
ATOM 3858 C C . SER B 1 96 ? 9.273 -7.531 -0.997 1 98.88 96 SER B C 1
ATOM 3860 O O . SER B 1 96 ? 10.375 -7.328 -0.49 1 98.88 96 SER B O 1
ATOM 3862 N N . LEU B 1 97 ? 9.109 -8.062 -2.184 1 98.88 97 LEU B N 1
ATOM 3863 C CA . LEU B 1 97 ? 10.258 -8.547 -2.951 1 98.88 97 LEU B CA 1
ATOM 3864 C C . LEU B 1 97 ? 11.125 -7.387 -3.412 1 98.88 97 LEU B C 1
ATOM 3866 O O . LEU B 1 97 ? 12.352 -7.508 -3.469 1 98.88 97 LEU B O 1
ATOM 3870 N N . ASN B 1 98 ? 10.523 -6.254 -3.748 1 98.88 98 ASN B N 1
ATOM 3871 C CA . ASN B 1 98 ? 11.289 -5.055 -4.055 1 98.88 98 ASN B CA 1
ATOM 3872 C C . ASN B 1 98 ? 12.086 -4.57 -2.842 1 98.88 98 ASN B C 1
ATOM 3874 O O . ASN B 1 98 ? 13.203 -4.078 -2.984 1 98.88 98 ASN B O 1
ATOM 3878 N N . THR B 1 99 ? 11.469 -4.66 -1.637 1 98.81 99 THR B N 1
ATOM 3879 C CA . THR B 1 99 ? 12.172 -4.277 -0.419 1 98.81 99 THR B CA 1
ATOM 3880 C C . THR B 1 99 ? 13.469 -5.07 -0.273 1 98.81 99 THR B C 1
ATOM 3882 O O . THR B 1 99 ? 14.516 -4.5 0.048 1 98.81 99 THR B O 1
ATOM 3885 N N . VAL B 1 100 ? 13.438 -6.355 -0.558 1 98.88 100 VAL B N 1
ATOM 3886 C CA . VAL B 1 100 ? 14.633 -7.188 -0.476 1 98.88 100 VAL B CA 1
ATOM 3887 C C . VAL B 1 100 ? 15.633 -6.758 -1.547 1 98.88 100 VAL B C 1
ATOM 3889 O O . VAL B 1 100 ? 16.812 -6.562 -1.256 1 98.88 100 VAL B O 1
ATOM 3892 N N . ALA B 1 101 ? 15.18 -6.598 -2.777 1 98.56 101 ALA B N 1
ATOM 3893 C CA . ALA B 1 101 ? 16.062 -6.27 -3.891 1 98.56 101 ALA B CA 1
ATOM 3894 C C . ALA B 1 101 ? 16.766 -4.93 -3.662 1 98.56 101 ALA B C 1
ATOM 3896 O O . ALA B 1 101 ? 17.938 -4.777 -3.977 1 98.56 101 ALA B O 1
ATOM 3897 N N . TYR B 1 102 ? 16.062 -3.953 -3.107 1 97.38 102 TYR B N 1
ATOM 3898 C CA . TYR B 1 102 ? 16.641 -2.625 -2.912 1 97.38 102 TYR B CA 1
ATOM 3899 C C . TYR B 1 102 ? 17.469 -2.568 -1.632 1 97.38 102 TYR B C 1
ATOM 3901 O O . TYR B 1 102 ? 18.641 -2.193 -1.658 1 97.38 102 TYR B O 1
ATOM 3909 N N . ALA B 1 103 ? 16.844 -2.938 -0.494 1 97.69 103 ALA B N 1
ATOM 3910 C CA . ALA B 1 103 ? 17.5 -2.768 0.793 1 97.69 103 ALA B CA 1
ATOM 3911 C C . ALA B 1 103 ? 18.656 -3.75 0.945 1 97.69 103 ALA B C 1
ATOM 3913 O O . ALA B 1 103 ? 19.797 -3.344 1.204 1 97.69 103 ALA B O 1
ATOM 3914 N N . TRP B 1 104 ? 18.391 -5.051 0.762 1 98.25 104 TRP B N 1
ATOM 3915 C CA . TRP B 1 104 ? 19.453 -6.055 0.852 1 98.25 104 TRP B CA 1
ATOM 3916 C C . TRP B 1 104 ? 20.359 -5.992 -0.367 1 98.25 104 TRP B C 1
ATOM 3918 O O . TRP B 1 104 ? 21.594 -5.992 -0.233 1 98.25 104 TRP B O 1
ATOM 3928 N N . GLY B 1 105 ? 19.797 -5.977 -1.541 1 97.94 105 GLY B N 1
ATOM 3929 C CA . GLY B 1 105 ? 20.547 -6.055 -2.783 1 97.94 105 GLY B CA 1
ATOM 3930 C C . GLY B 1 105 ? 21.516 -4.906 -2.967 1 97.94 105 GLY B C 1
ATOM 3931 O O . GLY B 1 105 ? 22.641 -5.109 -3.428 1 97.94 105 GLY B O 1
ATOM 3932 N N . GLU B 1 106 ? 21.047 -3.717 -2.605 1 93.5 106 GLU B N 1
ATOM 3933 C CA . GLU B 1 106 ? 21.906 -2.549 -2.797 1 93.5 106 GLU B CA 1
ATOM 3934 C C . GLU B 1 106 ? 23.172 -2.643 -1.942 1 93.5 106 GLU B C 1
ATOM 3936 O O . GLU B 1 106 ? 24.234 -2.162 -2.34 1 93.5 106 GLU B O 1
ATOM 3941 N N . LYS B 1 107 ? 23 -3.236 -0.801 1 96.5 107 LYS B N 1
ATOM 3942 C CA . LYS B 1 107 ? 24.109 -3.324 0.142 1 96.5 107 LYS B CA 1
ATOM 3943 C C . LYS B 1 107 ? 25 -4.52 -0.174 1 96.5 107 LYS B C 1
ATOM 3945 O O . LYS B 1 107 ? 26.234 -4.426 -0.066 1 96.5 107 LYS B O 1
ATOM 3950 N N . PHE B 1 108 ? 24.5 -5.621 -0.693 1 98.06 108 PHE B N 1
ATOM 3951 C CA . PHE B 1 108 ? 25.25 -6.871 -0.625 1 98.06 108 PHE B CA 1
ATOM 3952 C C . PHE B 1 108 ? 25.594 -7.375 -2.021 1 98.06 108 PHE B C 1
ATOM 3954 O O . PHE B 1 108 ? 26.359 -8.32 -2.174 1 98.06 108 PHE B O 1
ATOM 3961 N N . VAL B 1 109 ? 25.062 -6.777 -3.053 1 98.5 109 VAL B N 1
ATOM 3962 C CA . VAL B 1 109 ? 25.328 -7.207 -4.418 1 98.5 109 VAL B CA 1
ATOM 3963 C C . VAL B 1 109 ? 26.328 -6.246 -5.07 1 98.5 109 VAL B C 1
ATOM 3965 O O . VAL B 1 109 ? 26.234 -5.031 -4.895 1 98.5 109 VAL B O 1
ATOM 3968 N N . ARG B 1 110 ? 27.359 -6.809 -5.785 1 97.81 110 ARG B N 1
ATOM 3969 C CA . ARG B 1 110 ? 28.406 -6.047 -6.453 1 97.81 110 ARG B CA 1
ATOM 3970 C C . ARG B 1 110 ? 28.547 -6.461 -7.918 1 97.81 110 ARG B C 1
ATOM 3972 O O . ARG B 1 110 ? 27.953 -7.457 -8.336 1 97.81 110 ARG B O 1
ATOM 3979 N N . ALA B 1 111 ? 29.25 -5.609 -8.602 1 98.38 111 ALA B N 1
ATOM 3980 C CA . ALA B 1 111 ? 29.516 -5.922 -10 1 98.38 111 ALA B CA 1
ATOM 3981 C C . ALA B 1 111 ? 30.188 -7.293 -10.133 1 98.38 111 ALA B C 1
ATOM 3983 O O . ALA B 1 111 ? 31.094 -7.625 -9.375 1 98.38 111 ALA B O 1
ATOM 3984 N N . GLY B 1 112 ? 29.656 -8.055 -11.055 1 98.5 112 GLY B N 1
ATOM 3985 C CA . GLY B 1 112 ? 30.219 -9.375 -11.289 1 98.5 112 GLY B CA 1
ATOM 3986 C C . GLY B 1 112 ? 29.5 -10.477 -10.531 1 98.5 112 GLY B C 1
ATOM 3987 O O . GLY B 1 112 ? 29.656 -11.656 -10.852 1 98.5 112 GLY B O 1
ATOM 3988 N N . ASP B 1 113 ? 28.672 -10.125 -9.531 1 98.81 113 ASP B N 1
ATOM 3989 C CA . ASP B 1 113 ? 27.859 -11.102 -8.82 1 98.81 113 ASP B CA 1
ATOM 3990 C C . ASP B 1 113 ? 26.719 -11.609 -9.703 1 98.81 113 ASP B C 1
ATOM 3992 O O . ASP B 1 113 ? 26.531 -11.133 -10.82 1 98.81 113 ASP B O 1
ATOM 3996 N N . ASN B 1 114 ? 26.047 -12.625 -9.211 1 98.75 114 ASN B N 1
ATOM 3997 C CA . ASN B 1 114 ? 24.875 -13.086 -9.945 1 98.75 114 ASN B CA 1
ATOM 3998 C C . ASN B 1 114 ? 23.734 -13.461 -9 1 98.75 114 ASN B C 1
ATOM 4000 O O . ASN B 1 114 ? 23.953 -13.703 -7.812 1 98.75 114 ASN B O 1
ATOM 4004 N N . ILE B 1 115 ? 22.562 -13.391 -9.531 1 98.75 115 ILE B N 1
ATOM 4005 C CA . ILE B 1 115 ? 21.312 -13.812 -8.891 1 98.75 115 ILE B CA 1
ATOM 4006 C C . ILE B 1 115 ? 20.688 -14.945 -9.68 1 98.75 115 ILE B C 1
ATOM 4008 O O . ILE B 1 115 ? 20.516 -14.844 -10.898 1 98.75 115 ILE B O 1
ATOM 4012 N N . VAL B 1 116 ? 20.328 -16.047 -9.008 1 98.88 116 VAL B N 1
ATOM 4013 C CA . VAL B 1 116 ? 19.656 -17.156 -9.664 1 98.88 116 VAL B CA 1
ATOM 4014 C C . VAL B 1 116 ? 18.141 -17.047 -9.461 1 98.88 116 VAL B C 1
ATOM 4016 O O . VAL B 1 116 ? 17.672 -16.891 -8.328 1 98.88 116 VAL B O 1
ATOM 4019 N N . VAL B 1 117 ? 17.391 -17.062 -10.523 1 98.69 117 VAL B N 1
ATOM 4020 C CA . VAL B 1 117 ? 15.93 -17.016 -10.484 1 98.69 117 VAL B CA 1
ATOM 4021 C C . VAL B 1 117 ? 15.352 -18.219 -11.242 1 98.69 117 VAL B C 1
ATOM 4023 O O . VAL B 1 117 ? 15.883 -18.609 -12.273 1 98.69 117 VAL B O 1
ATOM 4026 N N . SER B 1 118 ? 14.297 -18.766 -10.688 1 98.69 118 SER B N 1
ATOM 4027 C CA . SER B 1 118 ? 13.648 -19.844 -11.422 1 98.69 118 SER B CA 1
ATOM 4028 C C . SER B 1 118 ? 12.938 -19.328 -12.664 1 98.69 118 SER B C 1
ATOM 4030 O O . SER B 1 118 ? 12.453 -18.188 -12.672 1 98.69 118 SER B O 1
ATOM 4032 N N . GLU B 1 119 ? 12.844 -20.156 -13.695 1 98.56 119 GLU B N 1
ATOM 4033 C CA . GLU B 1 119 ? 12.227 -19.781 -14.969 1 98.56 119 GLU B CA 1
ATOM 4034 C C . GLU B 1 119 ? 10.711 -19.641 -14.828 1 98.56 119 GLU B C 1
ATOM 4036 O O . GLU B 1 119 ? 10.062 -18.984 -15.648 1 98.56 119 GLU B O 1
ATOM 4041 N N . MET B 1 120 ? 10.109 -20.172 -13.781 1 98.25 120 MET B N 1
ATOM 4042 C CA . MET B 1 120 ? 8.656 -20.219 -13.688 1 98.25 120 MET B CA 1
ATOM 4043 C C . MET B 1 120 ? 8.141 -19.125 -12.75 1 98.25 120 MET B C 1
ATOM 4045 O O . MET B 1 120 ? 6.984 -19.172 -12.32 1 98.25 120 MET B O 1
ATOM 4049 N N . GLU B 1 121 ? 8.984 -18.125 -12.469 1 98.44 121 GLU B N 1
ATOM 4050 C CA . GLU B 1 121 ? 8.648 -17.094 -11.5 1 98.44 121 GLU B CA 1
ATOM 4051 C C . GLU B 1 121 ? 7.574 -16.156 -12.039 1 98.44 121 GLU B C 1
ATOM 4053 O O . GLU B 1 121 ? 7.52 -15.898 -13.242 1 98.44 121 GLU B O 1
ATOM 4058 N N . HIS B 1 122 ? 6.703 -15.703 -11.109 1 98.44 122 HIS B N 1
ATOM 4059 C CA . HIS B 1 122 ? 5.898 -14.508 -11.344 1 98.44 122 HIS B CA 1
ATOM 4060 C C . HIS B 1 122 ? 6.781 -13.289 -11.609 1 98.44 122 HIS B C 1
ATOM 4062 O O . HIS B 1 122 ? 7.898 -13.203 -11.102 1 98.44 122 HIS B O 1
ATOM 4068 N N . HIS B 1 123 ? 6.316 -12.312 -12.375 1 98.25 123 HIS B N 1
ATOM 4069 C CA . HIS B 1 123 ? 7.066 -11.117 -12.719 1 98.25 123 HIS B CA 1
ATOM 4070 C C . HIS B 1 123 ? 7.594 -10.414 -11.469 1 98.25 123 HIS B C 1
ATOM 4072 O O . HIS B 1 123 ? 8.672 -9.82 -11.492 1 98.25 123 HIS B O 1
ATOM 4078 N N . SER B 1 124 ? 6.84 -10.43 -10.359 1 98.31 124 SER B N 1
ATOM 4079 C CA . SER B 1 124 ? 7.234 -9.766 -9.117 1 98.31 124 SER B CA 1
ATOM 4080 C C . SER B 1 124 ? 8.5 -10.383 -8.539 1 98.31 124 SER B C 1
ATOM 4082 O O . SER B 1 124 ? 9.156 -9.781 -7.684 1 98.31 124 SER B O 1
ATOM 4084 N N . ASN B 1 125 ? 8.883 -11.547 -8.977 1 98.56 125 ASN B N 1
ATOM 4085 C CA . ASN B 1 125 ? 10.094 -12.219 -8.523 1 98.56 125 ASN B CA 1
ATOM 4086 C C . ASN B 1 125 ? 11.117 -12.367 -9.648 1 98.56 125 ASN B C 1
ATOM 4088 O O . ASN B 1 125 ? 11.969 -13.25 -9.602 1 98.56 125 ASN B O 1
ATOM 4092 N N . ILE B 1 126 ? 10.969 -11.586 -10.719 1 98.5 126 ILE B N 1
ATOM 4093 C CA . ILE B 1 126 ? 11.93 -11.492 -11.812 1 98.5 126 ILE B CA 1
ATOM 4094 C C . ILE B 1 126 ? 12.414 -10.047 -11.953 1 98.5 126 ILE B C 1
ATOM 4096 O O . ILE B 1 126 ? 13.602 -9.766 -11.812 1 98.5 126 ILE B O 1
ATOM 4100 N N . VAL B 1 127 ? 11.516 -9.125 -12.086 1 98.44 127 VAL B N 1
ATOM 4101 C CA . VAL B 1 127 ? 11.781 -7.773 -12.547 1 98.44 127 VAL B CA 1
ATOM 4102 C C . VAL B 1 127 ? 12.609 -7.023 -11.508 1 98.44 127 VAL B C 1
ATOM 4104 O O . VAL B 1 127 ? 13.57 -6.332 -11.852 1 98.44 127 VAL B O 1
ATOM 4107 N N . PRO B 1 128 ? 12.281 -7.102 -10.18 1 98.38 128 PRO B N 1
ATOM 4108 C CA . PRO B 1 128 ? 13.117 -6.406 -9.195 1 98.38 128 PRO B CA 1
ATOM 4109 C C . PRO B 1 128 ? 14.578 -6.848 -9.242 1 98.38 128 PRO B C 1
ATOM 4111 O O . PRO B 1 128 ? 15.484 -6.031 -9.062 1 98.38 128 PRO B O 1
ATOM 4114 N N . TRP B 1 129 ? 14.805 -8.133 -9.469 1 98.44 129 TRP B N 1
ATOM 4115 C CA . TRP B 1 129 ? 16.156 -8.656 -9.539 1 98.44 129 TRP B CA 1
ATOM 4116 C C . TRP B 1 129 ? 16.859 -8.18 -10.805 1 98.44 129 TRP B C 1
ATOM 4118 O O . TRP B 1 129 ? 18.062 -7.898 -10.781 1 98.44 129 TRP B O 1
ATOM 4128 N N . GLN B 1 130 ? 16.078 -8.125 -11.914 1 98 130 GLN B N 1
ATOM 4129 C CA . GLN B 1 130 ? 16.641 -7.582 -13.148 1 98 130 GLN B CA 1
ATOM 4130 C C . GLN B 1 130 ? 17.078 -6.129 -12.961 1 98 130 GLN B C 1
ATOM 4132 O O . GLN B 1 130 ? 18.156 -5.73 -13.398 1 98 130 GLN B O 1
ATOM 4137 N N . MET B 1 131 ? 16.219 -5.379 -12.367 1 97.25 131 MET B N 1
ATOM 4138 C CA . MET B 1 131 ? 16.516 -3.973 -12.109 1 97.25 131 MET B CA 1
ATOM 4139 C C . MET B 1 131 ? 17.75 -3.83 -11.227 1 97.25 131 MET B C 1
ATOM 4141 O O . MET B 1 131 ? 18.594 -2.969 -11.469 1 97.25 131 MET B O 1
ATOM 4145 N N . LEU B 1 132 ? 17.844 -4.66 -10.164 1 97.56 132 LEU B N 1
ATOM 4146 C CA . LEU B 1 132 ? 19 -4.656 -9.289 1 97.56 132 LEU B CA 1
ATOM 4147 C C . LEU B 1 132 ? 20.281 -4.984 -10.062 1 97.56 132 LEU B C 1
ATOM 4149 O O . LEU B 1 132 ? 21.297 -4.305 -9.906 1 97.56 132 LEU B O 1
ATOM 4153 N N . CYS B 1 133 ? 20.234 -6.055 -10.898 1 97.88 133 CYS B N 1
ATOM 4154 C CA . CYS B 1 133 ? 21.406 -6.488 -11.656 1 97.88 133 CYS B CA 1
ATOM 4155 C C . CYS B 1 133 ? 21.859 -5.402 -12.617 1 97.88 133 CYS B C 1
ATOM 4157 O O . CYS B 1 133 ? 23.062 -5.195 -12.797 1 97.88 133 CYS B O 1
ATOM 4159 N N . GLU B 1 134 ? 20.875 -4.738 -13.227 1 96.12 134 GLU B N 1
ATOM 4160 C CA . GLU B 1 134 ? 21.219 -3.633 -14.125 1 96.12 134 GLU B CA 1
ATOM 4161 C C . GLU B 1 134 ? 21.938 -2.516 -13.375 1 96.12 134 GLU B C 1
ATOM 4163 O O . GLU B 1 134 ? 22.922 -1.969 -13.867 1 96.12 134 GLU B O 1
ATOM 4168 N N . ARG B 1 135 ? 21.484 -2.162 -12.18 1 94.38 135 ARG B N 1
ATOM 4169 C CA . ARG B 1 135 ? 22.047 -1.067 -11.406 1 94.38 135 ARG B CA 1
ATOM 4170 C C . ARG B 1 135 ? 23.422 -1.429 -10.875 1 94.38 135 ARG B C 1
ATOM 4172 O O . ARG B 1 135 ? 24.312 -0.568 -10.773 1 94.38 135 ARG B O 1
ATOM 4179 N N . LYS B 1 136 ? 23.672 -2.74 -10.578 1 97 136 LYS B N 1
ATOM 4180 C CA . LYS B 1 136 ? 24.859 -3.131 -9.828 1 97 136 LYS B CA 1
ATOM 4181 C C . LYS B 1 136 ? 25.906 -3.758 -10.75 1 97 136 LYS B C 1
ATOM 4183 O O . LYS B 1 136 ? 27.047 -3.984 -10.344 1 97 136 LYS B O 1
ATOM 4188 N N . GLY B 1 137 ? 25.531 -3.994 -12.039 1 97.62 137 GLY B N 1
ATOM 4189 C CA . GLY B 1 137 ? 26.422 -4.699 -12.938 1 97.62 137 GLY B CA 1
ATOM 4190 C C . GLY B 1 137 ? 26.531 -6.184 -12.633 1 97.62 137 GLY B C 1
ATOM 4191 O O . GLY B 1 137 ? 27.609 -6.77 -12.758 1 97.62 137 GLY B O 1
ATOM 4192 N N . ALA B 1 138 ? 25.469 -6.797 -12.07 1 98.19 138 ALA B N 1
ATOM 4193 C CA . ALA B 1 138 ? 25.359 -8.234 -11.82 1 98.19 138 ALA B CA 1
ATOM 4194 C C . ALA B 1 138 ? 24.594 -8.93 -12.938 1 98.19 138 ALA B C 1
ATOM 4196 O O . ALA B 1 138 ? 24.125 -8.289 -13.883 1 98.19 138 ALA B O 1
ATOM 4197 N N . GLU B 1 139 ? 24.5 -10.211 -12.875 1 97.88 139 GLU B N 1
ATOM 4198 C CA . GLU B 1 139 ? 23.797 -10.938 -13.93 1 97.88 139 GLU B CA 1
ATOM 4199 C C . GLU B 1 139 ? 22.734 -11.867 -13.344 1 97.88 139 GLU B C 1
ATOM 4201 O O . GLU B 1 139 ? 22.828 -12.266 -12.18 1 97.88 139 GLU B O 1
ATOM 4206 N N . ILE B 1 140 ? 21.766 -12.219 -14.172 1 98.31 140 ILE B N 1
ATOM 4207 C CA . ILE B 1 140 ? 20.75 -13.195 -13.805 1 98.31 140 ILE B CA 1
ATOM 4208 C C . ILE B 1 140 ? 21.094 -14.555 -14.406 1 98.31 140 ILE B C 1
ATOM 4210 O O . ILE B 1 140 ? 21.422 -14.656 -15.586 1 98.31 140 ILE B O 1
ATOM 4214 N N . ARG B 1 141 ? 21.094 -15.547 -13.594 1 98.75 141 ARG B N 1
ATOM 4215 C CA . ARG B 1 141 ? 21.125 -16.938 -14.039 1 98.75 141 ARG B CA 1
ATOM 4216 C C . ARG B 1 141 ? 19.766 -17.594 -13.836 1 98.75 141 ARG B C 1
ATOM 4218 O O . ARG B 1 141 ? 19.078 -17.344 -12.836 1 98.75 141 ARG B O 1
ATOM 4225 N N . VAL B 1 142 ? 19.359 -18.406 -14.789 1 98.75 142 VAL B N 1
ATOM 4226 C CA . VAL B 1 142 ? 18 -18.922 -14.789 1 98.75 142 VAL B CA 1
ATOM 4227 C C . VAL B 1 142 ? 18.016 -20.422 -14.547 1 98.75 142 VAL B C 1
ATOM 4229 O O . VAL B 1 142 ? 18.734 -21.156 -15.227 1 98.75 142 VAL B O 1
ATOM 4232 N N . LEU B 1 143 ? 17.297 -20.859 -13.547 1 98.75 143 LEU B N 1
ATOM 4233 C CA . LEU B 1 143 ? 17.047 -22.281 -13.328 1 98.75 143 LEU B CA 1
ATOM 4234 C C . LEU B 1 143 ? 15.852 -22.766 -14.141 1 98.75 143 LEU B C 1
ATOM 4236 O O . LEU B 1 143 ? 14.703 -22.391 -13.844 1 98.75 143 LEU B O 1
ATOM 4240 N N . PRO B 1 144 ? 16.016 -23.562 -15.141 1 98.56 144 PRO B N 1
ATOM 4241 C CA . PRO B 1 144 ? 14.922 -23.922 -16.047 1 98.56 144 PRO B CA 1
ATOM 4242 C C . PRO B 1 144 ? 14.008 -25 -15.461 1 98.56 144 PRO B C 1
ATOM 4244 O O . PRO B 1 144 ? 14.336 -25.609 -14.438 1 98.56 144 PRO B O 1
ATOM 4247 N N . PHE B 1 145 ? 12.867 -25.188 -16.031 1 98.44 145 PHE B N 1
ATOM 4248 C CA . PHE B 1 145 ? 11.969 -26.312 -15.75 1 98.44 145 PHE B CA 1
ATOM 4249 C C . PHE B 1 145 ? 11.727 -27.141 -17 1 98.44 145 PHE B C 1
ATOM 4251 O O . PHE B 1 145 ? 12.047 -26.703 -18.109 1 98.44 145 PHE B O 1
ATOM 4258 N N . ASP B 1 146 ? 11.227 -28.344 -16.828 1 98.25 146 ASP B N 1
ATOM 4259 C CA . ASP B 1 146 ? 11.016 -29.234 -17.969 1 98.25 146 ASP B CA 1
ATOM 4260 C C . ASP B 1 146 ? 9.586 -29.109 -18.5 1 98.25 146 ASP B C 1
ATOM 4262 O O . ASP B 1 146 ? 8.805 -28.297 -18.016 1 98.25 146 ASP B O 1
ATOM 4266 N N . ASP B 1 147 ? 9.242 -29.859 -19.484 1 97.06 147 ASP B N 1
ATOM 4267 C CA . ASP B 1 147 ? 7.984 -29.703 -20.188 1 97.06 147 ASP B CA 1
ATOM 4268 C C . ASP B 1 147 ? 6.805 -30.172 -19.344 1 97.06 147 ASP B C 1
ATOM 4270 O O . ASP B 1 147 ? 5.656 -29.828 -19.625 1 97.06 147 ASP B O 1
ATOM 4274 N N . GLU B 1 148 ? 7.102 -30.922 -18.312 1 97.44 148 GLU B N 1
ATOM 4275 C CA . GLU B 1 148 ? 6.051 -31.328 -17.375 1 97.44 148 GLU B CA 1
ATOM 4276 C C . GLU B 1 148 ? 5.812 -30.266 -16.312 1 97.44 148 GLU B C 1
ATOM 4278 O O . GLU B 1 148 ? 4.844 -30.344 -15.555 1 97.44 148 GLU B O 1
ATOM 4283 N N . GLY B 1 149 ? 6.652 -29.25 -16.328 1 98.06 149 GLY B N 1
ATOM 4284 C CA . GLY B 1 149 ? 6.527 -28.188 -15.344 1 98.06 149 GLY B CA 1
ATOM 4285 C C . GLY B 1 149 ? 7.332 -28.438 -14.086 1 98.06 149 GLY B C 1
ATOM 4286 O O . GLY B 1 149 ? 7.09 -27.812 -13.055 1 98.06 149 GLY B O 1
ATOM 4287 N N . ARG B 1 150 ? 8.203 -29.391 -14.188 1 97.75 150 ARG B N 1
ATOM 4288 C CA . ARG B 1 150 ? 9.07 -29.656 -13.039 1 97.75 150 ARG B CA 1
ATOM 4289 C C . ARG B 1 150 ? 10.312 -28.781 -13.086 1 97.75 150 ARG B C 1
ATOM 4291 O O . ARG B 1 150 ? 11.023 -28.75 -14.094 1 97.75 150 ARG B O 1
ATOM 4298 N N . LEU B 1 151 ? 10.562 -28.062 -11.992 1 98.25 151 LEU B N 1
ATOM 4299 C CA . LEU B 1 151 ? 11.797 -27.281 -11.898 1 98.25 151 LEU B CA 1
ATOM 4300 C C . LEU B 1 151 ? 13.016 -28.203 -11.875 1 98.25 151 LEU B C 1
ATOM 4302 O O . LEU B 1 151 ? 13.039 -29.188 -11.133 1 98.25 151 LEU B O 1
ATOM 4306 N N . ARG B 1 152 ? 14.008 -27.922 -12.742 1 98.06 152 ARG B N 1
ATOM 4307 C CA . ARG B 1 152 ? 15.172 -28.797 -12.898 1 98.06 152 ARG B CA 1
ATOM 4308 C C . ARG B 1 152 ? 16.219 -28.484 -11.836 1 98.06 152 ARG B C 1
ATOM 4310 O O . ARG B 1 152 ? 17.328 -28.062 -12.156 1 98.06 152 ARG B O 1
ATOM 4317 N N . THR B 1 153 ? 15.906 -28.875 -10.625 1 97.44 153 THR B N 1
ATOM 4318 C CA . THR B 1 153 ? 16.734 -28.531 -9.477 1 97.44 153 THR B CA 1
ATOM 4319 C C . THR B 1 153 ? 18.078 -29.25 -9.547 1 97.44 153 THR B C 1
ATOM 4321 O O . THR B 1 153 ? 19.047 -28.844 -8.898 1 97.44 153 THR B O 1
ATOM 4324 N N . GLU B 1 154 ? 18.141 -30.328 -10.312 1 96.19 154 GLU B N 1
ATOM 4325 C CA . GLU B 1 154 ? 19.391 -31.047 -10.492 1 96.19 154 GLU B CA 1
ATOM 4326 C C . GLU B 1 154 ? 20.438 -30.172 -11.18 1 96.19 154 GLU B C 1
ATOM 4328 O O . GLU B 1 154 ? 21.641 -30.453 -11.109 1 96.19 154 GLU B O 1
ATOM 4333 N N . LEU B 1 155 ? 20.047 -29.109 -11.812 1 97.81 155 LEU B N 1
ATOM 4334 C CA . LEU B 1 155 ? 20.953 -28.234 -12.531 1 97.81 155 LEU B CA 1
ATOM 4335 C C . LEU B 1 155 ? 21.422 -27.094 -11.641 1 97.81 155 LEU B C 1
ATOM 4337 O O . LEU B 1 155 ? 22.344 -26.359 -11.992 1 97.81 155 LEU B O 1
ATOM 4341 N N . LEU B 1 156 ? 20.891 -26.938 -10.484 1 98.06 156 LEU B N 1
ATOM 4342 C CA . LEU B 1 156 ? 21.125 -25.812 -9.594 1 98.06 156 LEU B CA 1
ATOM 4343 C C . LEU B 1 156 ? 22.609 -25.719 -9.219 1 98.06 156 LEU B C 1
ATOM 4345 O O . LEU B 1 156 ? 23.188 -24.641 -9.234 1 98.06 156 LEU B O 1
ATOM 4349 N N . PRO B 1 157 ? 23.266 -26.812 -8.891 1 97.19 157 PRO B N 1
ATOM 4350 C CA . PRO B 1 157 ? 24.688 -26.719 -8.5 1 97.19 157 PRO B CA 1
ATOM 4351 C C . PRO B 1 157 ? 25.562 -26.094 -9.586 1 97.19 157 PRO B C 1
ATOM 4353 O O . PRO B 1 157 ? 26.531 -25.406 -9.281 1 97.19 157 PRO B O 1
ATOM 4356 N N . SER B 1 158 ? 25.203 -26.344 -10.805 1 97.94 158 SER B N 1
ATOM 4357 C CA . SER B 1 158 ? 26.016 -25.812 -11.906 1 97.94 158 SER B CA 1
ATOM 4358 C C . SER B 1 158 ? 25.766 -24.312 -12.086 1 97.94 158 SER B C 1
ATOM 4360 O O . SER B 1 158 ? 26.562 -23.625 -12.734 1 97.94 158 SER B O 1
ATOM 4362 N N . LEU B 1 159 ? 24.703 -23.797 -11.492 1 98.5 159 LEU B N 1
ATOM 4363 C CA . LEU B 1 159 ? 24.359 -22.391 -11.633 1 98.5 159 LEU B CA 1
ATOM 4364 C C . LEU B 1 159 ? 24.906 -21.578 -10.461 1 98.5 159 LEU B C 1
ATOM 4366 O O . LEU B 1 159 ? 24.922 -20.344 -10.516 1 98.5 159 LEU B O 1
ATOM 4370 N N . LEU B 1 160 ? 25.344 -22.266 -9.453 1 98.69 160 LEU B N 1
ATOM 4371 C CA . LEU B 1 160 ? 25.781 -21.609 -8.227 1 98.69 160 LEU B CA 1
ATOM 4372 C C . LEU B 1 160 ? 27.297 -21.547 -8.148 1 98.69 160 LEU B C 1
ATOM 4374 O O . LEU B 1 160 ? 27.984 -22.484 -8.57 1 98.69 160 LEU B O 1
ATOM 4378 N N . ASP B 1 161 ? 27.844 -20.469 -7.672 1 98.44 161 ASP B N 1
ATOM 4379 C CA . ASP B 1 161 ? 29.281 -20.312 -7.398 1 98.44 161 ASP B CA 1
ATOM 4380 C C . ASP B 1 161 ? 29.516 -19.281 -6.301 1 98.44 161 ASP B C 1
ATOM 4382 O O . ASP B 1 161 ? 28.578 -18.891 -5.594 1 98.44 161 ASP B O 1
ATOM 4386 N N . GLY B 1 162 ? 30.75 -18.984 -6.078 1 97.94 162 GLY B N 1
ATOM 4387 C CA . GLY B 1 162 ? 31.125 -18.094 -4.992 1 97.94 162 GLY B CA 1
ATOM 4388 C C . GLY B 1 162 ? 30.641 -16.672 -5.195 1 97.94 162 GLY B C 1
ATOM 4389 O O . GLY B 1 162 ? 30.641 -15.875 -4.258 1 97.94 162 GLY B O 1
ATOM 4390 N N . ARG B 1 163 ? 30.172 -16.359 -6.387 1 98.12 163 ARG B N 1
ATOM 4391 C CA . ARG B 1 163 ? 29.688 -15.023 -6.703 1 98.12 163 ARG B CA 1
ATOM 4392 C C . ARG B 1 163 ? 28.156 -14.977 -6.68 1 98.12 163 ARG B C 1
ATOM 4394 O O . ARG B 1 163 ? 27.562 -13.914 -6.895 1 98.12 163 ARG B O 1
ATOM 4401 N N . THR B 1 164 ? 27.484 -16.062 -6.418 1 98.88 164 THR B N 1
ATOM 4402 C CA . THR B 1 164 ? 26.031 -16.078 -6.289 1 98.88 164 THR B CA 1
ATOM 4403 C C . THR B 1 164 ? 25.609 -15.445 -4.969 1 98.88 164 THR B C 1
ATOM 4405 O O . THR B 1 164 ? 26.078 -15.844 -3.9 1 98.88 164 THR B O 1
ATOM 4408 N N . ARG B 1 165 ? 24.703 -14.492 -5.07 1 98.88 165 ARG B N 1
ATOM 4409 C CA . ARG B 1 165 ? 24.328 -13.75 -3.867 1 98.88 165 ARG B CA 1
ATOM 4410 C C . ARG B 1 165 ? 22.922 -14.125 -3.4 1 98.88 165 ARG B C 1
ATOM 4412 O O . ARG B 1 165 ? 22.625 -14.039 -2.211 1 98.88 165 ARG B O 1
ATOM 4419 N N . ALA B 1 166 ? 22.062 -14.531 -4.309 1 98.94 166 ALA B N 1
ATOM 4420 C CA . ALA B 1 166 ? 20.703 -14.883 -3.953 1 98.94 166 ALA B CA 1
ATOM 4421 C C . ALA B 1 166 ? 20.125 -15.922 -4.91 1 98.94 166 ALA B C 1
ATOM 4423 O O . ALA B 1 166 ? 20.516 -15.977 -6.082 1 98.94 166 ALA B O 1
ATOM 4424 N N . VAL B 1 167 ? 19.312 -16.734 -4.418 1 98.94 167 VAL B N 1
ATOM 4425 C CA . VAL B 1 167 ? 18.453 -17.625 -5.188 1 98.94 167 VAL B CA 1
ATOM 4426 C C . VAL B 1 167 ? 16.984 -17.297 -4.906 1 98.94 167 VAL B C 1
ATOM 4428 O O . VAL B 1 167 ? 16.531 -17.375 -3.762 1 98.94 167 VAL B O 1
ATOM 4431 N N . ALA B 1 168 ? 16.281 -16.844 -5.898 1 98.88 168 ALA B N 1
ATOM 4432 C CA . ALA B 1 168 ? 14.867 -16.5 -5.801 1 98.88 168 ALA B CA 1
ATOM 4433 C C . ALA B 1 168 ? 14 -17.578 -6.457 1 98.88 168 ALA B C 1
ATOM 4435 O O . ALA B 1 168 ? 14.18 -17.891 -7.633 1 98.88 168 ALA B O 1
ATOM 4436 N N . VAL B 1 169 ? 13.023 -18.109 -5.711 1 98.88 169 VAL B N 1
ATOM 4437 C CA . VAL B 1 169 ? 12.25 -19.25 -6.203 1 98.88 169 VAL B CA 1
ATOM 4438 C C . VAL B 1 169 ? 10.828 -19.188 -5.648 1 98.88 169 VAL B C 1
ATOM 4440 O O . VAL B 1 169 ? 10.617 -18.719 -4.523 1 98.88 169 VAL B O 1
ATOM 4443 N N . THR B 1 170 ? 9.883 -19.578 -6.434 1 98.62 170 THR B N 1
ATOM 4444 C CA . THR B 1 170 ? 8.484 -19.609 -6.004 1 98.62 170 THR B CA 1
ATOM 4445 C C . THR B 1 170 ? 8.219 -20.844 -5.148 1 98.62 170 THR B C 1
ATOM 4447 O O . THR B 1 170 ? 8.781 -21.922 -5.395 1 98.62 170 THR B O 1
ATOM 4450 N N . GLN B 1 171 ? 7.352 -20.703 -4.172 1 98.38 171 GLN B N 1
ATOM 4451 C CA . GLN B 1 171 ? 6.875 -21.859 -3.422 1 98.38 171 GLN B CA 1
ATOM 4452 C C . GLN B 1 171 ? 5.91 -22.703 -4.258 1 98.38 171 GLN B C 1
ATOM 4454 O O . GLN B 1 171 ? 5.875 -23.922 -4.137 1 98.38 171 GLN B O 1
ATOM 4459 N N . ALA B 1 172 ? 5.141 -22.016 -5.066 1 98.31 172 ALA B N 1
ATOM 4460 C CA . ALA B 1 172 ? 4.23 -22.625 -6.039 1 98.31 172 ALA B CA 1
ATOM 4461 C C . ALA B 1 172 ? 4.031 -21.703 -7.242 1 98.31 172 ALA B C 1
ATOM 4463 O O . ALA B 1 172 ? 3.758 -20.516 -7.086 1 98.31 172 ALA B O 1
ATOM 4464 N N . SER B 1 173 ? 4.211 -22.297 -8.422 1 98.5 173 SER B N 1
ATOM 4465 C CA . SER B 1 173 ? 4.039 -21.516 -9.641 1 98.5 173 SER B CA 1
ATOM 4466 C C . SER B 1 173 ? 2.611 -20.984 -9.758 1 98.5 173 SER B C 1
ATOM 4468 O O . SER B 1 173 ? 1.649 -21.734 -9.602 1 98.5 173 SER B O 1
ATOM 4470 N N . ASN B 1 174 ? 2.506 -19.672 -10.07 1 98 174 ASN B N 1
ATOM 4471 C CA . ASN B 1 174 ? 1.183 -19.078 -10.227 1 98 174 ASN B CA 1
ATOM 4472 C C . ASN B 1 174 ? 0.504 -19.562 -11.508 1 98 174 ASN B C 1
ATOM 4474 O O . ASN B 1 174 ? -0.708 -19.406 -11.672 1 98 174 ASN B O 1
ATOM 4478 N N . THR B 1 175 ? 1.25 -20.156 -12.391 1 98.44 175 THR B N 1
ATOM 4479 C CA . THR B 1 175 ? 0.718 -20.562 -13.688 1 98.44 175 THR B CA 1
ATOM 4480 C C . THR B 1 175 ? 0.561 -22.078 -13.766 1 98.44 175 THR B C 1
ATOM 4482 O O . THR B 1 175 ? -0.47 -22.578 -14.219 1 98.44 175 THR B O 1
ATOM 4485 N N . LEU B 1 176 ? 1.576 -22.766 -13.234 1 98.69 176 LEU B N 1
ATOM 4486 C CA . LEU B 1 176 ? 1.628 -24.219 -13.445 1 98.69 176 LEU B CA 1
ATOM 4487 C C . LEU B 1 176 ? 1.195 -24.953 -12.188 1 98.69 176 LEU B C 1
ATOM 4489 O O . LEU B 1 176 ? 0.89 -26.156 -12.242 1 98.69 176 LEU B O 1
ATOM 4493 N N . GLY B 1 177 ? 1.18 -24.297 -11.07 1 98.25 177 GLY B N 1
ATOM 4494 C CA . GLY B 1 177 ? 0.86 -24.938 -9.805 1 98.25 177 GLY B CA 1
ATOM 4495 C C . GLY B 1 177 ? 2.006 -25.766 -9.25 1 98.25 177 GLY B C 1
ATOM 4496 O O . GLY B 1 177 ? 1.941 -26.234 -8.109 1 98.25 177 GLY B O 1
ATOM 4497 N N . THR B 1 178 ? 3.102 -25.859 -9.992 1 98.44 178 THR B N 1
ATOM 4498 C CA . THR B 1 178 ? 4.254 -26.656 -9.602 1 98.44 178 THR B CA 1
ATOM 4499 C C . THR B 1 178 ? 4.789 -26.219 -8.242 1 98.44 178 THR B C 1
ATOM 4501 O O . THR B 1 178 ? 4.918 -25.016 -7.988 1 98.44 178 THR B O 1
ATOM 4504 N N . ARG B 1 179 ? 5.047 -27.141 -7.355 1 97.62 179 ARG B N 1
ATOM 4505 C CA . ARG B 1 179 ? 5.664 -26.906 -6.055 1 97.62 179 ARG B CA 1
ATOM 4506 C C . ARG B 1 179 ? 7.078 -27.484 -6.004 1 97.62 179 ARG B C 1
ATOM 4508 O O . ARG B 1 179 ? 7.266 -28.656 -5.699 1 97.62 179 ARG B O 1
ATOM 4515 N N . PRO B 1 180 ? 8.062 -26.609 -6.199 1 97.44 180 PRO B N 1
ATOM 4516 C CA . PRO B 1 180 ? 9.438 -27.109 -6.168 1 97.44 180 PRO B CA 1
ATOM 4517 C C . PRO B 1 180 ? 9.859 -27.594 -4.785 1 97.44 180 PRO B C 1
ATOM 4519 O O . PRO B 1 180 ? 9.266 -27.203 -3.777 1 97.44 180 PRO B O 1
ATOM 4522 N N . GLU B 1 181 ? 10.859 -28.516 -4.77 1 95 181 GLU B N 1
ATOM 4523 C CA . GLU B 1 181 ? 11.469 -28.922 -3.506 1 95 181 GLU B CA 1
ATOM 4524 C C . GLU B 1 181 ? 12.328 -27.812 -2.93 1 95 181 GLU B C 1
ATOM 4526 O O . GLU B 1 181 ? 13.523 -27.719 -3.223 1 95 181 GLU B O 1
ATOM 4531 N N . LEU B 1 182 ? 11.82 -27.016 -2.049 1 97.44 182 LEU B N 1
ATOM 4532 C CA . LEU B 1 182 ? 12.414 -25.766 -1.604 1 97.44 182 LEU B CA 1
ATOM 4533 C C . LEU B 1 182 ? 13.625 -26.016 -0.713 1 97.44 182 LEU B C 1
ATOM 4535 O O . LEU B 1 182 ? 14.633 -25.312 -0.818 1 97.44 182 LEU B O 1
ATOM 4539 N N . ARG B 1 183 ? 13.531 -27.016 0.142 1 96.88 183 ARG B N 1
ATOM 4540 C CA . ARG B 1 183 ? 14.602 -27.219 1.113 1 96.88 183 ARG B CA 1
ATOM 4541 C C . ARG B 1 183 ? 15.93 -27.484 0.415 1 96.88 183 ARG B C 1
ATOM 4543 O O . ARG B 1 183 ? 16.969 -26.922 0.81 1 96.88 183 ARG B O 1
ATOM 4550 N N . GLY B 1 184 ? 15.891 -28.375 -0.602 1 97.62 184 GLY B N 1
ATOM 4551 C CA . GLY B 1 184 ? 17.109 -28.625 -1.369 1 97.62 184 GLY B CA 1
ATOM 4552 C C . GLY B 1 184 ? 17.656 -27.375 -2.033 1 97.62 184 GLY B C 1
ATOM 4553 O O . GLY B 1 184 ? 18.875 -27.172 -2.068 1 97.62 184 GLY B O 1
ATOM 4554 N N . ILE B 1 185 ? 16.812 -26.547 -2.551 1 98.69 185 ILE B N 1
ATOM 4555 C CA . ILE B 1 185 ? 17.203 -25.312 -3.215 1 98.69 185 ILE B CA 1
ATOM 4556 C C . ILE B 1 185 ? 17.828 -24.359 -2.195 1 98.69 185 ILE B C 1
ATOM 4558 O O . ILE B 1 185 ? 18.875 -23.75 -2.453 1 98.69 185 ILE B O 1
ATOM 4562 N N . ILE B 1 186 ? 17.219 -24.219 -1.024 1 98.69 186 ILE B N 1
ATOM 4563 C CA . ILE B 1 186 ? 17.656 -23.312 0.03 1 98.69 186 ILE B CA 1
ATOM 4564 C C . ILE B 1 186 ? 19.016 -23.766 0.567 1 98.69 186 ILE B C 1
ATOM 4566 O O . ILE B 1 186 ? 19.922 -22.953 0.741 1 98.69 186 ILE B O 1
ATOM 4570 N N . ASP B 1 187 ? 19.156 -25.062 0.781 1 98.5 187 ASP B N 1
ATOM 4571 C CA . ASP B 1 187 ? 20.422 -25.609 1.25 1 98.5 187 ASP B CA 1
ATOM 4572 C C . ASP B 1 187 ? 21.547 -25.344 0.245 1 98.5 187 ASP B C 1
ATOM 4574 O O . ASP B 1 187 ? 22.672 -25.016 0.63 1 98.5 187 ASP B O 1
ATOM 4578 N N . ALA B 1 188 ? 21.281 -25.562 -1.02 1 98.56 188 ALA B N 1
ATOM 4579 C CA . ALA B 1 188 ? 22.266 -25.328 -2.068 1 98.56 188 ALA B CA 1
ATOM 4580 C C . ALA B 1 188 ? 22.688 -23.859 -2.098 1 98.56 188 ALA B C 1
ATOM 4582 O O . ALA B 1 188 ? 23.859 -23.547 -2.283 1 98.56 188 ALA B O 1
ATOM 4583 N N . ALA B 1 189 ? 21.719 -22.953 -1.961 1 98.75 189 ALA B N 1
ATOM 4584 C CA . ALA B 1 189 ? 22.031 -21.516 -1.898 1 98.75 189 ALA B CA 1
ATOM 4585 C C . ALA B 1 189 ? 22.953 -21.219 -0.725 1 98.75 189 ALA B C 1
ATOM 4587 O O . ALA B 1 189 ? 23.984 -20.562 -0.896 1 98.75 189 ALA B O 1
ATOM 4588 N N . HIS B 1 190 ? 22.578 -21.719 0.443 1 98.62 190 HIS B N 1
ATOM 4589 C CA . HIS B 1 190 ? 23.328 -21.453 1.662 1 98.62 190 HIS B CA 1
ATOM 4590 C C . HIS B 1 190 ? 24.75 -22.016 1.556 1 98.62 190 HIS B C 1
ATOM 4592 O O . HIS B 1 190 ? 25.688 -21.438 2.092 1 98.62 190 HIS B O 1
ATOM 4598 N N . ALA B 1 191 ? 24.875 -23.094 0.881 1 98.38 191 ALA B N 1
ATOM 4599 C CA . ALA B 1 191 ? 26.156 -23.781 0.76 1 98.38 191 ALA B CA 1
ATOM 4600 C C . ALA B 1 191 ? 27.188 -22.875 0.076 1 98.38 191 ALA B C 1
ATOM 4602 O O . ALA B 1 191 ? 28.391 -23.016 0.316 1 98.38 191 ALA B O 1
ATOM 4603 N N . VAL B 1 192 ? 26.781 -21.969 -0.77 1 98.5 192 VAL B N 1
ATOM 4604 C CA . VAL B 1 192 ? 27.719 -21.094 -1.468 1 98.5 192 VAL B CA 1
ATOM 4605 C C . VAL B 1 192 ? 27.672 -19.703 -0.864 1 98.5 192 VAL B C 1
ATOM 4607 O O . VAL B 1 192 ? 28.188 -18.75 -1.447 1 98.5 192 VAL B O 1
ATOM 4610 N N . GLY B 1 193 ? 26.891 -19.547 0.221 1 98.38 193 GLY B N 1
ATOM 4611 C CA . GLY B 1 193 ? 26.844 -18.266 0.921 1 98.38 193 GLY B CA 1
ATOM 4612 C C . GLY B 1 193 ? 25.734 -17.359 0.41 1 98.38 193 GLY B C 1
ATOM 4613 O O . GLY B 1 193 ? 25.656 -16.188 0.809 1 98.38 193 GLY B O 1
ATOM 4614 N N . ALA B 1 194 ? 24.891 -17.797 -0.488 1 98.81 194 ALA B N 1
ATOM 4615 C CA . ALA B 1 194 ? 23.797 -17 -1.032 1 98.81 194 ALA B CA 1
ATOM 4616 C C . ALA B 1 194 ? 22.578 -17.062 -0.117 1 98.81 194 ALA B C 1
ATOM 4618 O O . ALA B 1 194 ? 22.375 -18.031 0.614 1 98.81 194 ALA B O 1
ATOM 4619 N N . ILE B 1 195 ? 21.766 -16.031 -0.157 1 98.88 195 ILE B N 1
ATOM 4620 C CA . ILE B 1 195 ? 20.484 -16.062 0.533 1 98.88 195 ILE B CA 1
ATOM 4621 C C . ILE B 1 195 ? 19.438 -16.719 -0.357 1 98.88 195 ILE B C 1
ATOM 4623 O O . ILE B 1 195 ? 19.594 -16.766 -1.58 1 98.88 195 ILE B O 1
ATOM 4627 N N . ALA B 1 196 ? 18.422 -17.25 0.259 1 98.88 196 ALA B N 1
ATOM 4628 C CA . ALA B 1 196 ? 17.266 -17.797 -0.439 1 98.88 196 ALA B CA 1
ATOM 4629 C C . ALA B 1 196 ? 16.031 -16.938 -0.219 1 98.88 196 ALA B C 1
ATOM 4631 O O . ALA B 1 196 ? 15.641 -16.672 0.922 1 98.88 196 ALA B O 1
ATOM 4632 N N . VAL B 1 197 ? 15.43 -16.469 -1.305 1 98.94 197 VAL B N 1
ATOM 4633 C CA . VAL B 1 197 ? 14.211 -15.664 -1.291 1 98.94 197 VAL B CA 1
ATOM 4634 C C . VAL B 1 197 ? 13.055 -16.469 -1.893 1 98.94 197 VAL B C 1
ATOM 4636 O O . VAL B 1 197 ? 13.125 -16.891 -3.045 1 98.94 197 VAL B O 1
ATOM 4639 N N . VAL B 1 198 ? 11.953 -16.594 -1.126 1 98.94 198 VAL B N 1
ATOM 4640 C CA . VAL B 1 198 ? 10.852 -17.453 -1.568 1 98.94 198 VAL B CA 1
ATOM 4641 C C . VAL B 1 198 ? 9.602 -16.594 -1.79 1 98.94 198 VAL B C 1
ATOM 4643 O O . VAL B 1 198 ? 9.148 -15.891 -0.884 1 98.94 198 VAL B O 1
ATOM 4646 N N . ASP B 1 199 ? 9.117 -16.609 -3.018 1 98.81 199 ASP B N 1
ATOM 4647 C CA . ASP B 1 199 ? 7.785 -16.078 -3.299 1 98.81 199 ASP B CA 1
ATOM 4648 C C . ASP B 1 199 ? 6.703 -17.062 -2.859 1 98.81 199 ASP B C 1
ATOM 4650 O O . ASP B 1 199 ? 6.445 -18.062 -3.543 1 98.81 199 ASP B O 1
ATOM 4654 N N . GLY B 1 200 ? 6.039 -16.703 -1.787 1 98.69 200 GLY B N 1
ATOM 4655 C CA . GLY B 1 200 ? 5.102 -17.625 -1.166 1 98.69 200 GLY B CA 1
ATOM 4656 C C . GLY B 1 200 ? 3.654 -17.328 -1.521 1 98.69 200 GLY B C 1
ATOM 4657 O O . GLY B 1 200 ? 2.734 -17.859 -0.898 1 98.69 200 GLY B O 1
ATOM 4658 N N . CYS B 1 201 ? 3.365 -16.547 -2.492 1 98.19 201 CYS B N 1
ATOM 4659 C CA . CYS B 1 201 ? 2.039 -16 -2.76 1 98.19 201 CYS B CA 1
ATOM 4660 C C . CYS B 1 201 ? 1.025 -17.125 -2.977 1 98.19 201 CYS B C 1
ATOM 4662 O O . CYS B 1 201 ? -0.07 -17.094 -2.412 1 98.19 201 CYS B O 1
ATOM 4664 N N . GLN B 1 202 ? 1.357 -18.094 -3.791 1 97.81 202 GLN B N 1
ATOM 4665 C CA . GLN B 1 202 ? 0.431 -19.203 -4.016 1 97.81 202 GLN B CA 1
ATOM 4666 C C . GLN B 1 202 ? 0.625 -20.297 -2.977 1 97.81 202 GLN B C 1
ATOM 4668 O O . GLN B 1 202 ? -0.343 -20.922 -2.537 1 97.81 202 GLN B O 1
ATOM 4673 N N . GLY B 1 203 ? 1.872 -20.484 -2.557 1 96.81 203 GLY B N 1
ATOM 4674 C CA . GLY B 1 203 ? 2.193 -21.547 -1.625 1 96.81 203 GLY B CA 1
ATOM 4675 C C . GLY B 1 203 ? 1.516 -21.391 -0.278 1 96.81 203 GLY B C 1
ATOM 4676 O O . GLY B 1 203 ? 1.056 -22.375 0.311 1 96.81 203 GLY B O 1
ATOM 4677 N N . VAL B 1 204 ? 1.45 -20.172 0.207 1 96.75 204 VAL B N 1
ATOM 4678 C CA . VAL B 1 204 ? 0.915 -19.891 1.537 1 96.75 204 VAL B CA 1
ATOM 4679 C C . VAL B 1 204 ? -0.574 -20.234 1.573 1 96.75 204 VAL B C 1
ATOM 4681 O O . VAL B 1 204 ? -1.119 -20.547 2.633 1 96.75 204 VAL B O 1
ATOM 4684 N N . VAL B 1 205 ? -1.246 -20.203 0.448 1 95.44 205 VAL B N 1
ATOM 4685 C CA . VAL B 1 205 ? -2.68 -20.438 0.319 1 95.44 205 VAL B CA 1
ATOM 4686 C C . VAL B 1 205 ? -2.961 -21.938 0.328 1 95.44 205 VAL B C 1
ATOM 4688 O O . VAL B 1 205 ? -3.959 -22.391 0.895 1 95.44 205 VAL B O 1
ATOM 4691 N N . HIS B 1 206 ? -2.072 -22.75 -0.331 1 91.5 206 HIS B N 1
ATOM 4692 C CA . HIS B 1 206 ? -2.32 -24.156 -0.625 1 91.5 206 HIS B CA 1
ATOM 4693 C C . HIS B 1 206 ? -1.48 -25.062 0.268 1 91.5 206 HIS B C 1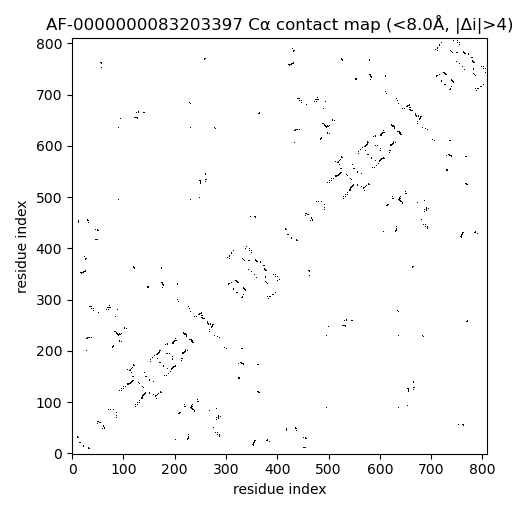
ATOM 4695 O O . HIS B 1 206 ? -1.069 -26.141 -0.152 1 91.5 206 HIS B O 1
ATOM 4701 N N . GLY B 1 207 ? -1.294 -24.766 1.552 1 82.81 207 GLY B N 1
ATOM 4702 C CA . GLY B 1 207 ? -0.566 -25.672 2.426 1 82.81 207 GLY B CA 1
ATOM 4703 C C . GLY B 1 207 ? 0.219 -24.953 3.508 1 82.81 207 GLY B C 1
ATOM 4704 O O . GLY B 1 207 ? 0.67 -25.578 4.469 1 82.81 207 GLY B O 1
ATOM 4705 N N . GLY B 1 208 ? 0.348 -23.625 3.314 1 84.81 208 GLY B N 1
ATOM 4706 C CA . GLY B 1 208 ? 1.06 -22.875 4.332 1 84.81 208 GLY B CA 1
ATOM 4707 C C . GLY B 1 208 ? 2.566 -23.031 4.242 1 84.81 208 GLY B C 1
ATOM 4708 O O . GLY B 1 208 ? 3.08 -23.625 3.299 1 84.81 208 GLY B O 1
ATOM 4709 N N . ALA B 1 209 ? 3.252 -22.422 5.148 1 90.88 209 ALA B N 1
ATOM 4710 C CA . ALA B 1 209 ? 4.711 -22.5 5.219 1 90.88 209 ALA B CA 1
ATOM 4711 C C . ALA B 1 209 ? 5.199 -22.344 6.656 1 90.88 209 ALA B C 1
ATOM 4713 O O . ALA B 1 209 ? 4.523 -21.734 7.484 1 90.88 209 ALA B O 1
ATOM 4714 N N . ASP B 1 210 ? 6.301 -22.969 6.91 1 97.25 210 ASP B N 1
ATOM 4715 C CA . ASP B 1 210 ? 6.996 -22.828 8.188 1 97.25 210 ASP B CA 1
ATOM 4716 C C . ASP B 1 210 ? 8.422 -22.312 7.988 1 97.25 210 ASP B C 1
ATOM 4718 O O . ASP B 1 210 ? 9.289 -23.047 7.52 1 97.25 210 ASP B O 1
ATOM 4722 N N . MET B 1 211 ? 8.609 -21.094 8.438 1 98.19 211 MET B N 1
ATOM 4723 C CA . MET B 1 211 ? 9.867 -20.422 8.156 1 98.19 211 MET B CA 1
ATOM 4724 C C . MET B 1 211 ? 11.031 -21.094 8.875 1 98.19 211 MET B C 1
ATOM 4726 O O . MET B 1 211 ? 12.164 -21.062 8.391 1 98.19 211 MET B O 1
ATOM 4730 N N . GLN B 1 212 ? 10.766 -21.688 10 1 97.62 212 GLN B N 1
ATOM 4731 C CA . GLN B 1 212 ? 11.828 -22.375 10.719 1 97.62 212 GLN B CA 1
ATOM 4732 C C . GLN B 1 212 ? 12.195 -23.703 10.039 1 97.62 212 GLN B C 1
ATOM 4734 O O . GLN B 1 212 ? 13.367 -24.062 9.977 1 97.62 212 GLN B O 1
ATOM 4739 N N . GLU B 1 213 ? 11.172 -24.375 9.508 1 96.88 213 GLU B N 1
ATOM 4740 C CA . GLU B 1 213 ? 11.422 -25.625 8.789 1 96.88 213 GLU B CA 1
ATOM 4741 C C . GLU B 1 213 ? 12.086 -25.359 7.438 1 96.88 213 GLU B C 1
ATOM 4743 O O . GLU B 1 213 ? 13.023 -26.062 7.051 1 96.88 213 GLU B O 1
ATOM 4748 N N . LEU B 1 214 ? 11.617 -24.359 6.738 1 97.25 214 LEU B N 1
ATOM 4749 C CA . LEU B 1 214 ? 12.125 -24.047 5.406 1 97.25 214 LEU B CA 1
ATOM 4750 C C . LEU B 1 214 ? 13.523 -23.453 5.484 1 97.25 214 LEU B C 1
ATOM 4752 O O . LEU B 1 214 ? 14.352 -23.688 4.598 1 97.25 214 LEU B O 1
ATOM 4756 N N . ASP B 1 215 ? 13.742 -22.625 6.5 1 98.19 215 ASP B N 1
ATOM 4757 C CA . ASP B 1 215 ? 15 -21.922 6.762 1 98.19 215 ASP B CA 1
ATOM 4758 C C . ASP B 1 215 ? 15.336 -20.969 5.629 1 98.19 215 ASP B C 1
ATOM 4760 O O . ASP B 1 215 ? 16.516 -20.797 5.289 1 98.19 215 ASP B O 1
ATOM 4764 N N . CYS B 1 216 ? 14.367 -20.531 4.867 1 98.69 216 CYS B N 1
ATOM 4765 C CA . CYS B 1 216 ? 14.633 -19.5 3.877 1 98.69 216 CYS B CA 1
ATOM 4766 C C . CYS B 1 216 ? 14.984 -18.172 4.551 1 98.69 216 CYS B C 1
ATOM 4768 O O . CYS B 1 216 ? 14.703 -17.984 5.734 1 98.69 216 CYS B O 1
ATOM 4770 N N . ASP B 1 217 ? 15.648 -17.328 3.857 1 98.94 217 ASP B N 1
ATOM 4771 C CA . ASP B 1 217 ? 16.109 -16.062 4.414 1 98.94 217 ASP B CA 1
ATOM 4772 C C . ASP B 1 217 ? 15.031 -14.984 4.328 1 98.94 217 ASP B C 1
ATOM 4774 O O . ASP B 1 217 ? 14.938 -14.125 5.199 1 98.94 217 ASP B O 1
ATOM 4778 N N . PHE B 1 218 ? 14.297 -15 3.262 1 98.94 218 PHE B N 1
ATOM 4779 C CA . PHE B 1 218 ? 13.148 -14.125 3.053 1 98.94 218 PHE B CA 1
ATOM 4780 C C . PHE B 1 218 ? 11.977 -14.898 2.467 1 98.94 218 PHE B C 1
ATOM 4782 O O . PHE B 1 218 ? 12.172 -15.852 1.705 1 98.94 218 PHE B O 1
ATOM 4789 N N . TYR B 1 219 ? 10.789 -14.523 2.85 1 98.94 219 TYR B N 1
ATOM 4790 C CA . TYR B 1 219 ? 9.531 -15.078 2.369 1 98.94 219 TYR B CA 1
ATOM 4791 C C . TYR B 1 219 ? 8.484 -13.977 2.199 1 98.94 219 TYR B C 1
ATOM 4793 O O . TYR B 1 219 ? 8.305 -13.141 3.084 1 98.94 219 TYR B O 1
ATOM 4801 N N . ALA B 1 220 ? 7.84 -13.938 1.024 1 98.88 220 ALA B N 1
ATOM 4802 C CA . ALA B 1 220 ? 6.863 -12.883 0.756 1 98.88 220 ALA B CA 1
ATOM 4803 C C . ALA B 1 220 ? 5.516 -13.469 0.352 1 98.88 220 ALA B C 1
ATOM 4805 O O . ALA B 1 220 ? 5.461 -14.477 -0.352 1 98.88 220 ALA B O 1
ATOM 4806 N N . PHE B 1 221 ? 4.41 -12.859 0.774 1 98.69 221 PHE B N 1
ATOM 4807 C CA . PHE B 1 221 ? 3.1 -13.219 0.255 1 98.69 221 PHE B CA 1
ATOM 4808 C C . PHE B 1 221 ? 2.146 -12.031 0.312 1 98.69 221 PHE B C 1
ATOM 4810 O O . PHE B 1 221 ? 2.434 -11.031 0.967 1 98.69 221 PHE B O 1
ATOM 4817 N N . SER B 1 222 ? 1.078 -12.109 -0.452 1 98.38 222 SER B N 1
ATOM 4818 C CA . SER B 1 222 ? 0.076 -11.055 -0.558 1 98.38 222 SER B CA 1
ATOM 4819 C C . SER B 1 222 ? -1.211 -11.438 0.163 1 98.38 222 SER B C 1
ATOM 4821 O O . SER B 1 222 ? -1.667 -12.578 0.063 1 98.38 222 SER B O 1
ATOM 4823 N N . GLY B 1 223 ? -1.804 -10.484 0.82 1 98.56 223 GLY B N 1
ATOM 4824 C CA . GLY B 1 223 ? -3.023 -10.742 1.571 1 98.56 223 GLY B CA 1
ATOM 4825 C C . GLY B 1 223 ? -4.199 -11.117 0.689 1 98.56 223 GLY B C 1
ATOM 4826 O O . GLY B 1 223 ? -4.977 -12.008 1.028 1 98.56 223 GLY B O 1
ATOM 4827 N N . HIS B 1 224 ? -4.363 -10.5 -0.481 1 98.19 224 HIS B N 1
ATOM 4828 C CA . HIS B 1 224 ? -5.574 -10.641 -1.279 1 98.19 224 HIS B CA 1
ATOM 4829 C C . HIS B 1 224 ? -5.695 -12.039 -1.865 1 98.19 224 HIS B C 1
ATOM 4831 O O . HIS B 1 224 ? -6.77 -12.438 -2.324 1 98.19 224 HIS B O 1
ATOM 4837 N N . LYS B 1 225 ? -4.594 -12.836 -1.845 1 97.88 225 LYS B N 1
ATOM 4838 C CA . LYS B 1 225 ? -4.656 -14.227 -2.279 1 97.88 225 LYS B CA 1
ATOM 4839 C C . LYS B 1 225 ? -4.984 -15.148 -1.11 1 97.88 225 LYS B C 1
ATOM 4841 O O . LYS B 1 225 ? -5.371 -16.297 -1.314 1 97.88 225 LYS B O 1
ATOM 4846 N N . LEU B 1 226 ? -4.777 -14.648 0.078 1 98.25 226 LEU B N 1
ATOM 4847 C CA . LEU B 1 226 ? -5.039 -15.359 1.325 1 98.25 226 LEU B CA 1
ATOM 4848 C C . LEU B 1 226 ? -6.273 -14.797 2.021 1 98.25 226 LEU B C 1
ATOM 4850 O O . LEU B 1 226 ? -6.234 -14.492 3.217 1 98.25 226 LEU B O 1
ATOM 4854 N N . PHE B 1 227 ? -7.293 -14.477 1.239 1 98.5 227 PHE B N 1
ATOM 4855 C CA . PHE B 1 227 ? -8.656 -14.164 1.647 1 98.5 227 PHE B CA 1
ATOM 4856 C C . PHE B 1 227 ? -8.719 -12.812 2.354 1 98.5 227 PHE B C 1
ATOM 4858 O O . PHE B 1 227 ? -9.75 -12.453 2.922 1 98.5 227 PHE B O 1
ATOM 4865 N N . ALA B 1 228 ? -7.645 -12 2.408 1 98.69 228 ALA B N 1
ATOM 4866 C CA . ALA B 1 228 ? -7.602 -10.641 2.955 1 98.69 228 ALA B CA 1
ATOM 4867 C C . ALA B 1 228 ? -7.812 -9.602 1.859 1 98.69 228 ALA B C 1
ATOM 4869 O O . ALA B 1 228 ? -7.93 -9.945 0.681 1 98.69 228 ALA B O 1
ATOM 4870 N N . PRO B 1 229 ? -7.973 -8.328 2.221 1 98.06 229 PRO B N 1
ATOM 4871 C CA . PRO B 1 229 ? -8.172 -7.293 1.208 1 98.06 229 PRO B CA 1
ATOM 4872 C C . PRO B 1 229 ? -6.902 -6.992 0.413 1 98.06 229 PRO B C 1
ATOM 4874 O O . PRO B 1 229 ? -5.812 -7.438 0.788 1 98.06 229 PRO B O 1
ATOM 4877 N N . THR B 1 230 ? -7.066 -6.273 -0.703 1 97.69 230 THR B N 1
ATOM 4878 C CA . THR B 1 230 ? -5.93 -5.781 -1.472 1 97.69 230 THR B CA 1
ATOM 4879 C C . THR B 1 230 ? -5.172 -4.711 -0.692 1 97.69 230 THR B C 1
ATOM 4881 O O . THR B 1 230 ? -5.707 -4.125 0.251 1 97.69 230 THR B O 1
ATOM 4884 N N . GLY B 1 231 ? -3.926 -4.496 -0.997 1 98.12 231 GLY B N 1
ATOM 4885 C CA . GLY B 1 231 ? -3.146 -3.4 -0.44 1 98.12 231 GLY B CA 1
ATOM 4886 C C . GLY B 1 231 ? -2.367 -3.795 0.801 1 98.12 231 GLY B C 1
ATOM 4887 O O . GLY B 1 231 ? -1.818 -2.936 1.494 1 98.12 231 GLY B O 1
ATOM 4888 N N . ILE B 1 232 ? -2.352 -5.09 1.114 1 98.75 232 ILE B N 1
ATOM 4889 C CA . ILE B 1 232 ? -1.622 -5.555 2.291 1 98.75 232 ILE B CA 1
ATOM 4890 C C . ILE B 1 232 ? -0.862 -6.836 1.954 1 98.75 232 ILE B C 1
ATOM 4892 O O . ILE B 1 232 ? -1.354 -7.676 1.199 1 98.75 232 ILE B O 1
ATOM 4896 N N . GLY B 1 233 ? 0.373 -6.973 2.385 1 98.69 233 GLY B N 1
ATOM 4897 C CA . GLY B 1 233 ? 1.215 -8.148 2.256 1 98.69 233 GLY B CA 1
ATOM 4898 C C . GLY B 1 233 ? 2.205 -8.305 3.395 1 98.69 233 GLY B C 1
ATOM 4899 O O . GLY B 1 233 ? 2.156 -7.555 4.371 1 98.69 233 GLY B O 1
ATOM 4900 N N . VAL B 1 234 ? 3.021 -9.305 3.32 1 98.88 234 VAL B N 1
ATOM 4901 C CA . VAL B 1 234 ? 3.963 -9.617 4.391 1 98.88 234 VAL B CA 1
ATOM 4902 C C . VAL B 1 234 ? 5.324 -9.977 3.795 1 98.88 234 VAL B C 1
ATOM 4904 O O . VAL B 1 234 ? 5.402 -10.719 2.818 1 98.88 234 VAL B O 1
ATOM 4907 N N . LEU B 1 235 ? 6.32 -9.391 4.324 1 98.94 235 LEU B N 1
ATOM 4908 C CA . LEU B 1 235 ? 7.699 -9.836 4.156 1 98.94 235 LEU B CA 1
ATOM 4909 C C . LEU B 1 235 ? 8.242 -10.438 5.445 1 98.94 235 LEU B C 1
ATOM 4911 O O . LEU B 1 235 ? 8.305 -9.766 6.477 1 98.94 235 LEU B O 1
ATOM 4915 N N . TYR B 1 236 ? 8.477 -11.703 5.371 1 98.94 236 TYR B N 1
ATOM 4916 C CA . TYR B 1 236 ? 9.297 -12.32 6.414 1 98.94 236 TYR B CA 1
ATOM 4917 C C . TYR B 1 236 ? 10.781 -12.188 6.094 1 98.94 236 TYR B C 1
ATOM 4919 O O . TYR B 1 236 ? 11.188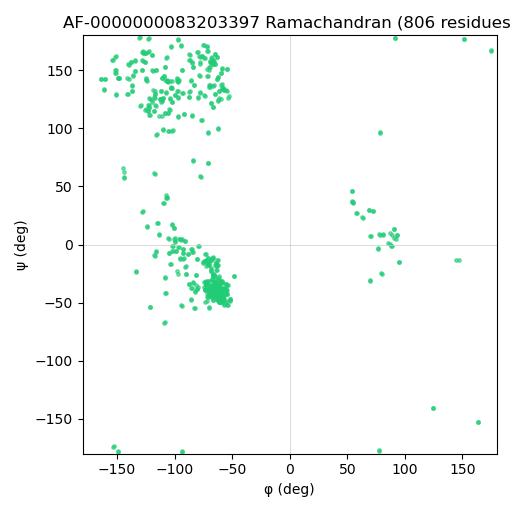 -12.336 4.938 1 98.94 236 TYR B O 1
ATOM 4927 N N . GLY B 1 237 ? 11.578 -11.938 7.074 1 98.94 237 GLY B N 1
ATOM 4928 C CA . GLY B 1 237 ? 13.031 -11.984 6.988 1 98.94 237 GLY B CA 1
ATOM 4929 C C . GLY B 1 237 ? 13.688 -12.398 8.297 1 98.94 237 GLY B C 1
ATOM 4930 O O . GLY B 1 237 ? 13.234 -12.016 9.375 1 98.94 237 GLY B O 1
ATOM 4931 N N . LYS B 1 238 ? 14.773 -13.164 8.164 1 98.81 238 LYS B N 1
ATOM 4932 C CA . LYS B 1 238 ? 15.539 -13.469 9.367 1 98.81 238 LYS B CA 1
ATOM 4933 C C . LYS B 1 238 ? 16.031 -12.195 10.047 1 98.81 238 LYS B C 1
ATOM 4935 O O . LYS B 1 238 ? 16.531 -11.289 9.383 1 98.81 238 LYS B O 1
ATOM 4940 N N . ARG B 1 239 ? 15.867 -12.133 11.344 1 98.12 239 ARG B N 1
ATOM 4941 C CA . ARG B 1 239 ? 16.141 -10.922 12.117 1 98.12 239 ARG B CA 1
ATOM 4942 C C . ARG B 1 239 ? 17.547 -10.398 11.82 1 98.12 239 ARG B C 1
ATOM 4944 O O . ARG B 1 239 ? 17.734 -9.203 11.617 1 98.12 239 ARG B O 1
ATOM 4951 N N . ALA B 1 240 ? 18.516 -11.258 11.82 1 98.25 240 ALA B N 1
ATOM 4952 C CA . ALA B 1 240 ? 19.906 -10.844 11.609 1 98.25 240 ALA B CA 1
ATOM 4953 C C . ALA B 1 240 ? 20.062 -10.117 10.273 1 98.25 240 ALA B C 1
ATOM 4955 O O . ALA B 1 240 ? 20.812 -9.133 10.188 1 98.25 240 ALA B O 1
ATOM 4956 N N . LEU B 1 241 ? 19.453 -10.633 9.234 1 98.5 241 LEU B N 1
ATOM 4957 C CA . LEU B 1 241 ? 19.516 -10 7.922 1 98.5 241 LEU B CA 1
ATOM 4958 C C . LEU B 1 241 ? 18.797 -8.656 7.93 1 98.5 241 LEU B C 1
ATOM 4960 O O . LEU B 1 241 ? 19.312 -7.676 7.383 1 98.5 241 LEU B O 1
ATOM 4964 N N . LEU B 1 242 ? 17.578 -8.633 8.578 1 98.69 242 LEU B N 1
ATOM 4965 C CA . LEU B 1 242 ? 16.812 -7.402 8.648 1 98.69 242 LEU B CA 1
ATOM 4966 C C . LEU B 1 242 ? 17.594 -6.305 9.359 1 98.69 242 LEU B C 1
ATOM 4968 O O . LEU B 1 242 ? 17.516 -5.133 8.977 1 98.69 242 LEU B O 1
ATOM 4972 N N . GLU B 1 243 ? 18.281 -6.641 10.43 1 98.19 243 GLU B N 1
ATOM 4973 C CA . GLU B 1 243 ? 19.062 -5.676 11.188 1 98.19 243 GLU B CA 1
ATOM 4974 C C . GLU B 1 243 ? 20.234 -5.141 10.367 1 98.19 243 GLU B C 1
ATOM 4976 O O . GLU B 1 243 ? 20.594 -3.971 10.492 1 98.19 243 GLU B O 1
ATOM 4981 N N . GLU B 1 244 ? 20.781 -5.953 9.492 1 97.56 244 GLU B N 1
ATOM 4982 C CA . GLU B 1 244 ? 21.938 -5.555 8.688 1 97.56 244 GLU B CA 1
ATOM 4983 C C . GLU B 1 244 ? 21.5 -4.719 7.488 1 97.56 244 GLU B C 1
ATOM 4985 O O . GLU B 1 244 ? 22.281 -3.914 6.973 1 97.56 244 GLU B O 1
ATOM 4990 N N . MET B 1 245 ? 20.328 -4.902 7.055 1 97.94 245 MET B N 1
ATOM 4991 C CA . MET B 1 245 ? 19.812 -4.207 5.879 1 97.94 245 MET B CA 1
ATOM 4992 C C . MET B 1 245 ? 19.609 -2.725 6.176 1 97.94 245 MET B C 1
ATOM 4994 O O . MET B 1 245 ? 19.172 -2.359 7.27 1 97.94 245 MET B O 1
ATOM 4998 N N . PRO B 1 246 ? 19.969 -1.837 5.305 1 97.25 246 PRO B N 1
ATOM 4999 C CA . PRO B 1 246 ? 19.516 -0.447 5.438 1 97.25 246 PRO B CA 1
ATOM 5000 C C . PRO B 1 246 ? 18.016 -0.284 5.219 1 97.25 246 PRO B C 1
ATOM 5002 O O . PRO B 1 246 ? 17.359 -1.181 4.676 1 97.25 246 PRO B O 1
ATOM 5005 N N . PRO B 1 247 ? 17.469 0.851 5.695 1 97.25 247 PRO B N 1
ATOM 5006 C CA . PRO B 1 247 ? 16.062 1.104 5.348 1 97.25 247 PRO B CA 1
ATOM 5007 C C . PRO B 1 247 ? 15.844 1.265 3.844 1 97.25 247 PRO B C 1
ATOM 5009 O O . PRO B 1 247 ? 16.797 1.493 3.102 1 97.25 247 PRO B O 1
ATOM 5012 N N . PHE B 1 248 ? 14.602 1.106 3.432 1 97.38 248 PHE B N 1
ATOM 5013 C CA . PHE B 1 248 ? 14.25 1.243 2.023 1 97.38 248 PHE B CA 1
ATOM 5014 C C . PHE B 1 248 ? 13.453 2.518 1.786 1 97.38 248 PHE B C 1
ATOM 5016 O O . PHE B 1 248 ? 13.977 3.494 1.246 1 97.38 248 PHE B O 1
ATOM 5023 N N . LEU B 1 249 ? 12.289 2.568 2.309 1 97.75 249 LEU B N 1
ATOM 5024 C CA . LEU B 1 249 ? 11.469 3.771 2.205 1 97.75 249 LEU B CA 1
ATOM 5025 C C . LEU B 1 249 ? 11.586 4.625 3.463 1 97.75 249 LEU B C 1
ATOM 5027 O O . LEU B 1 249 ? 11.641 4.094 4.574 1 97.75 249 LEU B O 1
ATOM 5031 N N . GLY B 1 250 ? 11.633 5.938 3.256 1 97.5 250 GLY B N 1
ATOM 5032 C CA . GLY B 1 250 ? 11.766 6.848 4.379 1 97.5 250 GLY B CA 1
ATOM 5033 C C . GLY B 1 250 ? 10.5 7.648 4.645 1 97.5 250 GLY B C 1
ATOM 5034 O O . GLY B 1 250 ? 9.781 8.016 3.713 1 97.5 250 GLY B O 1
ATOM 5035 N N . GLY B 1 251 ? 10.195 7.934 5.844 1 96.19 251 GLY B N 1
ATOM 5036 C CA . GLY B 1 251 ? 9.055 8.727 6.27 1 96.19 251 GLY B CA 1
ATOM 5037 C C . GLY B 1 251 ? 8.734 8.57 7.746 1 96.19 251 GLY B C 1
ATOM 5038 O O . GLY B 1 251 ? 9.641 8.367 8.562 1 96.19 251 GLY B O 1
ATOM 5039 N N . GLY B 1 252 ? 7.484 8.766 8.078 1 90.62 252 GLY B N 1
ATOM 5040 C CA . GLY B 1 252 ? 7.043 8.578 9.453 1 90.62 252 GLY B CA 1
ATOM 5041 C C . GLY B 1 252 ? 7.051 7.125 9.891 1 90.62 252 GLY B C 1
ATOM 5042 O O . GLY B 1 252 ? 6.984 6.219 9.055 1 90.62 252 GLY B O 1
ATOM 5043 N N . ASP B 1 253 ? 7.117 6.855 11.195 1 87.19 253 ASP B N 1
ATOM 5044 C CA . ASP B 1 253 ? 6.953 5.578 11.883 1 87.19 253 ASP B CA 1
ATOM 5045 C C . ASP B 1 253 ? 8.227 4.738 11.797 1 87.19 253 ASP B C 1
ATOM 5047 O O . ASP B 1 253 ? 8.484 3.908 12.672 1 87.19 253 ASP B O 1
ATOM 5051 N N . MET B 1 254 ? 9.055 4.977 10.781 1 92.56 254 MET B N 1
ATOM 5052 C CA . MET B 1 254 ? 10.227 4.125 10.594 1 92.56 254 MET B CA 1
ATOM 5053 C C . MET B 1 254 ? 11.484 4.801 11.133 1 92.56 254 MET B C 1
ATOM 5055 O O . MET B 1 254 ? 12.594 4.285 10.969 1 92.56 254 MET B O 1
ATOM 5059 N N . VAL B 1 255 ? 11.328 5.934 11.742 1 92.38 255 VAL B N 1
ATOM 5060 C CA . VAL B 1 255 ? 12.453 6.727 12.219 1 92.38 255 VAL B CA 1
ATOM 5061 C C . VAL B 1 255 ? 12.523 6.672 13.75 1 92.38 255 VAL B C 1
ATOM 5063 O O . VAL B 1 255 ? 11.5 6.457 14.406 1 92.38 255 VAL B O 1
ATOM 5066 N N . ASP B 1 256 ? 13.664 6.828 14.266 1 90.12 256 ASP B N 1
ATOM 5067 C CA . ASP B 1 256 ? 13.883 7.078 15.688 1 90.12 256 ASP B CA 1
ATOM 5068 C C . ASP B 1 256 ? 13.969 8.57 15.977 1 90.12 256 ASP B C 1
ATOM 5070 O O . ASP B 1 256 ? 13.18 9.109 16.75 1 90.12 256 ASP B O 1
ATOM 5074 N N . THR B 1 257 ? 14.844 9.266 15.258 1 92.94 257 THR B N 1
ATOM 5075 C CA . THR B 1 257 ? 14.984 10.719 15.344 1 92.94 257 THR B CA 1
ATOM 5076 C C . THR B 1 257 ? 15.203 11.32 13.961 1 92.94 257 THR B C 1
ATOM 5078 O O . THR B 1 257 ? 15.898 10.75 13.125 1 92.94 257 THR B O 1
ATOM 5081 N N . VAL B 1 258 ? 14.625 12.453 13.766 1 94.81 258 VAL B N 1
ATOM 5082 C CA . VAL B 1 258 ? 14.789 13.164 12.5 1 94.81 258 VAL B CA 1
ATOM 5083 C C . VAL B 1 258 ? 15.297 14.578 12.758 1 94.81 258 VAL B C 1
ATOM 5085 O O . VAL B 1 258 ? 14.641 15.359 13.453 1 94.81 258 VAL B O 1
ATOM 5088 N N . THR B 1 259 ? 16.422 14.883 12.312 1 92.5 259 THR B N 1
ATOM 5089 C CA . THR B 1 259 ? 16.984 16.219 12.188 1 92.5 259 THR B CA 1
ATOM 5090 C C . THR B 1 259 ? 17.484 16.469 10.773 1 92.5 259 THR B C 1
ATOM 5092 O O . THR B 1 259 ? 17.562 15.531 9.969 1 92.5 259 THR B O 1
ATOM 5095 N N . PHE B 1 260 ? 17.734 17.719 10.414 1 92.12 260 PHE B N 1
ATOM 5096 C CA . PHE B 1 260 ? 18.203 17.969 9.062 1 92.12 260 PHE B CA 1
ATOM 5097 C C . PHE B 1 260 ? 19.672 17.547 8.914 1 92.12 260 PHE B C 1
ATOM 5099 O O . PHE B 1 260 ? 20.141 17.328 7.801 1 92.12 260 PHE B O 1
ATOM 5106 N N . ALA B 1 261 ? 20.344 17.328 10.047 1 87.69 261 ALA B N 1
ATOM 5107 C CA . ALA B 1 261 ? 21.719 16.844 10 1 87.69 261 ALA B CA 1
ATOM 5108 C C . ALA B 1 261 ? 21.766 15.328 9.805 1 87.69 261 ALA B C 1
ATOM 5110 O O . ALA B 1 261 ? 22.625 14.812 9.102 1 87.69 261 ALA B O 1
ATOM 5111 N N . LYS B 1 262 ? 20.844 14.664 10.5 1 89.06 262 LYS B N 1
ATOM 5112 C CA . LYS B 1 262 ? 20.875 13.211 10.43 1 89.06 262 LYS B CA 1
ATOM 5113 C C . LYS B 1 262 ? 19.531 12.609 10.859 1 89.06 262 LYS B C 1
ATOM 5115 O O . LYS B 1 262 ? 18.891 13.117 11.781 1 89.06 262 LYS B O 1
ATOM 5120 N N . THR B 1 263 ? 19.203 11.594 10.188 1 93.19 263 THR B N 1
ATOM 5121 C CA . THR B 1 263 ? 18.078 10.766 10.586 1 93.19 263 THR B CA 1
ATOM 5122 C C . THR B 1 263 ? 18.547 9.391 11.047 1 93.19 263 THR B C 1
ATOM 5124 O O . THR B 1 263 ? 19.422 8.781 10.43 1 93.19 263 THR B O 1
ATOM 5127 N N . THR B 1 264 ? 18.031 8.953 12.211 1 95.69 264 THR B N 1
ATOM 5128 C CA . THR B 1 264 ? 18.234 7.578 12.664 1 95.69 264 THR B CA 1
ATOM 5129 C C . THR B 1 264 ? 16.938 6.781 12.539 1 95.69 264 THR B C 1
ATOM 5131 O O . THR B 1 264 ? 15.852 7.359 12.414 1 95.69 264 THR B O 1
ATOM 5134 N N . TYR B 1 265 ? 17.062 5.523 12.531 1 96.5 265 TYR B N 1
ATOM 5135 C CA . TYR B 1 265 ? 15.93 4.707 12.125 1 96.5 265 TYR B CA 1
ATOM 5136 C C . TYR B 1 265 ? 15.438 3.844 13.273 1 96.5 265 TYR B C 1
ATOM 5138 O O . TYR B 1 265 ? 16.203 3.51 14.18 1 96.5 265 TYR B O 1
ATOM 5146 N N . ALA B 1 266 ? 14.133 3.549 13.273 1 96.56 266 ALA B N 1
ATOM 5147 C CA . ALA B 1 266 ? 13.516 2.66 14.258 1 96.56 266 ALA B CA 1
ATOM 5148 C C . ALA B 1 266 ? 14.047 1.236 14.117 1 96.56 266 ALA B C 1
ATOM 5150 O O . ALA B 1 266 ? 14.539 0.853 13.055 1 96.56 266 ALA B O 1
ATOM 5151 N N . PRO B 1 267 ? 14.008 0.429 15.18 1 97.25 267 PRO B N 1
ATOM 5152 C CA . PRO B 1 267 ? 14.367 -0.986 15.047 1 97.25 267 PRO B CA 1
ATOM 5153 C C . PRO B 1 267 ? 13.391 -1.759 14.156 1 97.25 267 PRO B C 1
ATOM 5155 O O . PRO B 1 267 ? 12.305 -1.269 13.852 1 97.25 267 PRO B O 1
ATOM 5158 N N . VAL B 1 268 ? 13.805 -2.916 13.727 1 97.56 268 VAL B N 1
ATOM 5159 C CA . VAL B 1 268 ? 12.922 -3.801 12.969 1 97.56 268 VAL B CA 1
ATOM 5160 C C . VAL B 1 268 ? 11.727 -4.199 13.828 1 97.56 268 VAL B C 1
ATOM 5162 O O . VAL B 1 268 ? 11.852 -4.367 15.047 1 97.56 268 VAL B O 1
ATOM 5165 N N . PRO B 1 269 ? 10.562 -4.359 13.32 1 97.88 269 PRO B N 1
ATOM 5166 C CA . PRO B 1 269 ? 10.266 -4.328 11.883 1 97.88 269 PRO B CA 1
ATOM 5167 C C . PRO B 1 269 ? 9.961 -2.924 11.375 1 97.88 269 PRO B C 1
ATOM 5169 O O . PRO B 1 269 ? 9.852 -2.711 10.164 1 97.88 269 PRO B O 1
ATOM 5172 N N . LEU B 1 270 ? 9.828 -1.912 12.234 1 97.31 270 LEU B N 1
ATOM 5173 C CA . LEU B 1 270 ? 9.336 -0.583 11.891 1 97.31 270 LEU B CA 1
ATOM 5174 C C . LEU B 1 270 ? 10.258 0.089 10.875 1 97.31 270 LEU B C 1
ATOM 5176 O O . LEU B 1 270 ? 9.805 0.88 10.047 1 97.31 270 LEU B O 1
ATOM 5180 N N . LYS B 1 271 ? 11.539 -0.247 10.93 1 97.75 271 LYS B N 1
ATOM 5181 C CA . LYS B 1 271 ? 12.539 0.27 10 1 97.75 271 LYS B CA 1
ATOM 5182 C C . LYS B 1 271 ? 12.055 0.147 8.555 1 97.75 271 LYS B C 1
ATOM 5184 O O . LYS B 1 271 ? 12.422 0.957 7.703 1 97.75 271 LYS B O 1
ATOM 5189 N N . PHE B 1 272 ? 11.148 -0.862 8.266 1 98.56 272 PHE B N 1
ATOM 5190 C CA . PHE B 1 272 ? 10.742 -1.174 6.902 1 98.56 272 PHE B CA 1
ATOM 5191 C C . PHE B 1 272 ? 9.266 -0.857 6.691 1 98.56 272 PHE B C 1
ATOM 5193 O O . PHE B 1 272 ? 8.672 -1.257 5.688 1 98.56 272 PHE B O 1
ATOM 5200 N N . GLU B 1 273 ? 8.633 -0.224 7.637 1 97.94 273 GLU B N 1
ATOM 5201 C CA . GLU B 1 273 ? 7.219 0.127 7.578 1 97.94 273 GLU B CA 1
ATOM 5202 C C . GLU B 1 273 ? 7.023 1.641 7.602 1 97.94 273 GLU B C 1
ATOM 5204 O O . GLU B 1 273 ? 6.297 2.166 8.445 1 97.94 273 GLU B O 1
ATOM 5209 N N . ALA B 1 274 ? 7.574 2.295 6.613 1 97.25 274 ALA B N 1
ATOM 5210 C CA . ALA B 1 274 ? 7.523 3.752 6.512 1 97.25 274 ALA B CA 1
ATOM 5211 C C . ALA B 1 274 ? 6.105 4.23 6.203 1 97.25 274 ALA B C 1
ATOM 5213 O O . ALA B 1 274 ? 5.43 3.668 5.34 1 97.25 274 ALA B O 1
ATOM 5214 N N . GLY B 1 275 ? 5.68 5.348 6.98 1 95.06 275 GLY B N 1
ATOM 5215 C CA . GLY B 1 275 ? 4.379 5.949 6.734 1 95.06 275 GLY B CA 1
ATOM 5216 C C . GLY B 1 275 ? 3.277 5.359 7.594 1 95.06 275 GLY B C 1
ATOM 5217 O O . GLY B 1 275 ? 3.52 4.438 8.375 1 95.06 275 GLY B O 1
ATOM 5218 N N . THR B 1 276 ? 2.1 5.898 7.445 1 95 276 THR B N 1
ATOM 5219 C CA . THR B 1 276 ? 0.953 5.34 8.156 1 95 276 THR B CA 1
ATOM 5220 C C . THR B 1 276 ? 0.688 3.906 7.707 1 95 276 THR B C 1
ATOM 5222 O O . THR B 1 276 ? 0.514 3.643 6.516 1 95 276 THR B O 1
ATOM 5225 N N . ALA B 1 277 ? 0.689 3.059 8.695 1 96.12 277 ALA B N 1
ATOM 5226 C CA . ALA B 1 277 ? 0.424 1.652 8.406 1 96.12 277 ALA B CA 1
ATOM 5227 C C . ALA B 1 277 ? -0.979 1.464 7.836 1 96.12 277 ALA B C 1
ATOM 5229 O O . ALA B 1 277 ? -1.913 2.172 8.219 1 96.12 277 ALA B O 1
ATOM 5230 N N . ASN B 1 278 ? -1.07 0.553 6.898 1 98.31 278 ASN B N 1
ATOM 5231 C CA . ASN B 1 278 ? -2.396 0.057 6.547 1 98.31 278 ASN B CA 1
ATOM 5232 C C . ASN B 1 278 ? -2.977 -0.825 7.648 1 98.31 278 ASN B C 1
ATOM 5234 O O . ASN B 1 278 ? -3.139 -2.033 7.461 1 98.31 278 ASN B O 1
ATOM 5238 N N . PHE B 1 279 ? -3.322 -0.18 8.766 1 98.25 279 PHE B N 1
ATOM 5239 C CA . PHE B 1 279 ? -3.711 -0.957 9.938 1 98.25 279 PHE B CA 1
ATOM 5240 C C . PHE B 1 279 ? -5.008 -1.715 9.68 1 98.25 279 PHE B C 1
ATOM 5242 O O . PHE B 1 279 ? -5.195 -2.824 10.18 1 98.25 279 PHE B O 1
ATOM 5249 N N . SER B 1 280 ? -5.941 -1.124 8.898 1 98.38 280 SER B N 1
ATOM 5250 C CA . SER B 1 280 ? -7.152 -1.854 8.547 1 98.38 280 SER B CA 1
ATOM 5251 C C . SER B 1 280 ? -6.828 -3.127 7.773 1 98.38 280 SER B C 1
ATOM 5253 O O . SER B 1 280 ? -7.375 -4.191 8.062 1 98.38 280 SER B O 1
ATOM 5255 N N . GLY B 1 281 ? -5.938 -3.018 6.758 1 98.69 281 GLY B N 1
ATOM 5256 C CA . GLY B 1 281 ? -5.52 -4.176 5.98 1 98.69 281 GLY B CA 1
ATOM 5257 C C . GLY B 1 281 ? -4.824 -5.234 6.816 1 98.69 281 GLY B C 1
ATOM 5258 O O . GLY B 1 281 ? -5.09 -6.426 6.66 1 98.69 281 GLY B O 1
ATOM 5259 N N . ALA B 1 282 ? -3.934 -4.781 7.723 1 98.81 282 ALA B N 1
ATOM 5260 C CA . ALA B 1 282 ? -3.168 -5.703 8.555 1 98.81 282 ALA B CA 1
ATOM 5261 C C . ALA B 1 282 ? -4.082 -6.469 9.508 1 98.81 282 ALA B C 1
ATOM 5263 O O . ALA B 1 282 ? -3.939 -7.684 9.672 1 98.81 282 ALA B O 1
ATOM 5264 N N . ILE B 1 283 ? -5.008 -5.727 10.141 1 98.88 283 ILE B N 1
ATOM 5265 C CA . ILE B 1 283 ? -5.938 -6.355 11.07 1 98.88 283 ILE B CA 1
ATOM 5266 C C . ILE B 1 283 ? -6.836 -7.336 10.32 1 98.88 283 ILE B C 1
ATOM 5268 O O . ILE B 1 283 ? -7.078 -8.453 10.781 1 98.88 283 ILE B O 1
ATOM 5272 N N . ALA B 1 284 ? -7.285 -6.953 9.141 1 98.88 284 ALA B N 1
ATOM 5273 C CA . ALA B 1 284 ? -8.102 -7.832 8.305 1 98.88 284 ALA B CA 1
ATOM 5274 C C . ALA B 1 284 ? -7.32 -9.07 7.883 1 98.88 284 ALA B C 1
ATOM 5276 O O . ALA B 1 284 ? -7.879 -10.164 7.801 1 98.88 284 ALA B O 1
ATOM 5277 N N . LEU B 1 285 ? -6.051 -8.906 7.551 1 98.88 285 LEU B N 1
ATOM 5278 C CA . LEU B 1 285 ? -5.203 -10.047 7.203 1 98.88 285 LEU B CA 1
ATOM 5279 C C . LEU B 1 285 ? -5.074 -11.008 8.383 1 98.88 285 LEU B C 1
ATOM 5281 O O . LEU B 1 285 ? -5.094 -12.227 8.203 1 98.88 285 LEU B O 1
ATOM 5285 N N . GLY B 1 286 ? -4.895 -10.391 9.578 1 98.88 286 GLY B N 1
ATOM 5286 C CA . GLY B 1 286 ? -4.91 -11.227 10.766 1 98.88 286 GLY B CA 1
ATOM 5287 C C . GLY B 1 286 ? -6.176 -12.055 10.891 1 98.88 286 GLY B C 1
ATOM 5288 O O . GLY B 1 286 ? -6.121 -13.234 11.266 1 98.88 286 GLY B O 1
ATOM 5289 N N . GLU B 1 287 ? -7.301 -11.469 10.57 1 98.88 287 GLU B N 1
ATOM 5290 C CA . GLU B 1 287 ? -8.586 -12.164 10.625 1 98.88 287 GLU B CA 1
ATOM 5291 C C . GLU B 1 287 ? -8.664 -13.25 9.555 1 98.88 287 GLU B C 1
ATOM 5293 O O . GLU B 1 287 ? -9.281 -14.297 9.773 1 98.88 287 GLU B O 1
ATOM 5298 N N . ALA B 1 288 ? -8.133 -13.016 8.383 1 98.75 288 ALA B N 1
ATOM 5299 C CA . ALA B 1 288 ? -8.086 -14.016 7.32 1 98.75 288 ALA B CA 1
ATOM 5300 C C . ALA B 1 288 ? -7.281 -15.242 7.758 1 98.75 288 ALA B C 1
ATOM 5302 O O . ALA B 1 288 ? -7.68 -16.375 7.5 1 98.75 288 ALA B O 1
ATOM 5303 N N . VAL B 1 289 ? -6.137 -14.953 8.383 1 98.31 289 VAL B N 1
ATOM 5304 C CA . VAL B 1 289 ? -5.293 -16.031 8.891 1 98.31 289 VAL B CA 1
ATOM 5305 C C . VAL B 1 289 ? -6.059 -16.844 9.938 1 98.31 289 VAL B C 1
ATOM 5307 O O . VAL B 1 289 ? -6.031 -18.078 9.922 1 98.31 289 VAL B O 1
ATOM 5310 N N . LYS B 1 290 ? -6.727 -16.125 10.844 1 98.38 290 LYS B N 1
ATOM 5311 C CA . LYS B 1 290 ? -7.566 -16.781 11.844 1 98.38 290 LYS B CA 1
ATOM 5312 C C . LYS B 1 290 ? -8.609 -17.672 11.18 1 98.38 290 LYS B C 1
ATOM 5314 O O . LYS B 1 290 ? -8.844 -18.797 11.625 1 98.38 290 LYS B O 1
ATOM 5319 N N . PHE B 1 291 ? -9.227 -17.266 10.117 1 97.94 291 PHE B N 1
ATOM 5320 C CA . PHE B 1 291 ? -10.211 -18.031 9.367 1 97.94 291 PHE B CA 1
ATOM 5321 C C . PHE B 1 291 ? -9.586 -19.312 8.805 1 97.94 291 PHE B C 1
ATOM 5323 O O . PHE B 1 291 ? -10.141 -20.406 8.969 1 97.94 291 PHE B O 1
ATOM 5330 N N . VAL B 1 292 ? -8.43 -19.172 8.148 1 96.94 292 VAL B N 1
ATOM 5331 C CA . VAL B 1 292 ? -7.758 -20.297 7.508 1 96.94 292 VAL B CA 1
ATOM 5332 C C . VAL B 1 292 ? -7.383 -21.328 8.555 1 96.94 292 VAL B C 1
ATOM 5334 O O . VAL B 1 292 ? -7.469 -22.547 8.305 1 96.94 292 VAL B O 1
ATOM 5337 N N . GLN B 1 293 ? -7.035 -20.859 9.727 1 95.81 293 GLN B N 1
ATOM 5338 C CA . GLN B 1 293 ? -6.543 -21.734 10.789 1 95.81 293 GLN B CA 1
ATOM 5339 C C . GLN B 1 293 ? -7.676 -22.562 11.391 1 95.81 293 GLN B C 1
ATOM 5341 O O . GLN B 1 293 ? -7.426 -23.5 12.141 1 95.81 293 GLN B O 1
ATOM 5346 N N . ARG B 1 294 ? -8.922 -22.297 11.039 1 95.56 294 ARG B N 1
ATOM 5347 C CA . ARG B 1 294 ? -10.055 -23.094 11.492 1 95.56 294 ARG B CA 1
ATOM 5348 C C . ARG B 1 294 ? -10.062 -24.469 10.852 1 95.56 294 ARG B C 1
ATOM 5350 O O . ARG B 1 294 ? -10.711 -25.391 11.352 1 95.56 294 ARG B O 1
ATOM 5357 N N . PHE B 1 295 ? -9.305 -24.609 9.789 1 95.44 295 PHE B N 1
ATOM 5358 C CA . PHE B 1 295 ? -9.383 -25.844 9.008 1 95.44 295 PHE B CA 1
ATOM 5359 C C . PHE B 1 295 ? -8.102 -26.656 9.141 1 95.44 295 PHE B C 1
ATOM 5361 O O . PHE B 1 295 ? -7.008 -26.094 9.227 1 95.44 295 PHE B O 1
ATOM 5368 N N . ASP B 1 296 ? -8.25 -27.938 9.18 1 93.94 296 ASP B N 1
ATOM 5369 C CA . ASP B 1 296 ? -7.102 -28.828 9.125 1 93.94 296 ASP B CA 1
ATOM 5370 C C . ASP B 1 296 ? -6.402 -28.75 7.766 1 93.94 296 ASP B C 1
ATOM 5372 O O . ASP B 1 296 ? -7.004 -29.047 6.734 1 93.94 296 ASP B O 1
ATOM 5376 N N . PRO B 1 297 ? -5.117 -28.328 7.793 1 92.75 297 PRO B N 1
ATOM 5377 C CA . PRO B 1 297 ? -4.414 -28.156 6.52 1 92.75 297 PRO B CA 1
ATOM 5378 C C . PRO B 1 297 ? -4.43 -29.422 5.656 1 92.75 297 PRO B C 1
ATOM 5380 O O . PRO B 1 297 ? -4.469 -29.328 4.426 1 92.75 297 PRO B O 1
ATOM 5383 N N . GLU B 1 298 ? -4.387 -30.547 6.207 1 93.94 298 GLU B N 1
ATOM 5384 C CA . GLU B 1 298 ? -4.402 -31.797 5.453 1 93.94 298 GLU B CA 1
ATOM 5385 C C . GLU B 1 298 ? -5.758 -32.031 4.789 1 93.94 298 GLU B C 1
ATOM 5387 O O . GLU B 1 298 ? -5.832 -32.562 3.678 1 93.94 298 GLU B O 1
ATOM 5392 N N . GLU B 1 299 ? -6.828 -31.688 5.488 1 95.44 299 GLU B N 1
ATOM 5393 C CA . GLU B 1 299 ? -8.164 -31.812 4.914 1 95.44 299 GLU B CA 1
ATOM 5394 C C . GLU B 1 299 ? -8.352 -30.844 3.746 1 95.44 299 GLU B C 1
ATOM 5396 O O . GLU B 1 299 ? -8.961 -31.203 2.734 1 95.44 299 GLU B O 1
ATOM 5401 N N . VAL B 1 300 ? -7.844 -29.656 3.893 1 95.81 300 VAL B N 1
ATOM 5402 C CA . VAL B 1 300 ? -7.922 -28.672 2.814 1 95.81 300 VAL B CA 1
ATOM 5403 C C . VAL B 1 300 ? -7.141 -29.172 1.602 1 95.81 300 VAL B C 1
ATOM 5405 O O . VAL B 1 300 ? -7.629 -29.109 0.471 1 95.81 300 VAL B O 1
ATOM 5408 N N . GLU B 1 301 ? -5.957 -29.656 1.844 1 95.38 301 GLU B N 1
ATOM 5409 C CA . GLU B 1 301 ? -5.121 -30.188 0.777 1 95.38 301 GLU B CA 1
ATOM 5410 C C . GLU B 1 301 ? -5.82 -31.328 0.052 1 95.38 301 GLU B C 1
ATOM 5412 O O . GLU B 1 301 ? -5.812 -31.391 -1.18 1 95.38 301 GLU B O 1
ATOM 5417 N N . ARG B 1 302 ? -6.379 -32.25 0.799 1 96.38 302 ARG B N 1
ATOM 5418 C CA . ARG B 1 302 ? -7.09 -33.375 0.209 1 96.38 302 ARG B CA 1
ATOM 5419 C C . ARG B 1 302 ? -8.25 -32.875 -0.656 1 96.38 302 ARG B C 1
ATOM 5421 O O . ARG B 1 302 ? -8.477 -33.406 -1.747 1 96.38 302 ARG B O 1
ATOM 5428 N N . HIS B 1 303 ? -8.969 -31.969 -0.135 1 97.56 303 HIS B N 1
ATOM 5429 C CA . HIS B 1 303 ? -10.094 -31.406 -0.877 1 97.56 303 HIS B CA 1
ATOM 5430 C C . HIS B 1 303 ? -9.625 -30.75 -2.176 1 97.56 303 HIS B C 1
ATOM 5432 O O . HIS B 1 303 ? -10.18 -31.016 -3.244 1 97.56 303 HIS B O 1
ATOM 5438 N N . GLU B 1 304 ? -8.57 -29.938 -2.113 1 97.75 304 GLU B N 1
ATOM 5439 C CA . GLU B 1 304 ? -8.055 -29.234 -3.289 1 97.75 304 GLU B CA 1
ATOM 5440 C C . GLU B 1 304 ? -7.473 -30.219 -4.301 1 97.75 304 GLU B C 1
ATOM 5442 O O . GLU B 1 304 ? -7.625 -30.047 -5.508 1 97.75 304 GLU B O 1
ATOM 5447 N N . GLN B 1 305 ? -6.863 -31.234 -3.787 1 97.5 305 GLN B N 1
ATOM 5448 C CA . GLN B 1 305 ? -6.316 -32.25 -4.672 1 97.5 305 GLN B CA 1
ATOM 5449 C C . GLN B 1 305 ? -7.426 -33 -5.398 1 97.5 305 GLN B C 1
ATOM 5451 O O . GL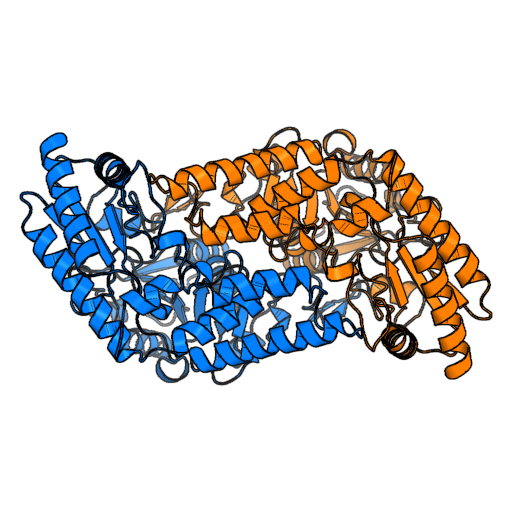N B 1 305 ? -7.27 -33.406 -6.559 1 97.5 305 GLN B O 1
ATOM 5456 N N . ALA B 1 306 ? -8.484 -33.25 -4.711 1 98.25 306 ALA B N 1
ATOM 5457 C CA . ALA B 1 306 ? -9.633 -33.906 -5.344 1 98.25 306 ALA B CA 1
ATOM 5458 C C . ALA B 1 306 ? -10.195 -33.031 -6.465 1 98.25 306 ALA B C 1
ATOM 5460 O O . ALA B 1 306 ? -10.586 -33.562 -7.52 1 98.25 306 ALA B O 1
ATOM 5461 N N . LEU B 1 307 ? -10.289 -31.734 -6.219 1 98.5 307 LEU B N 1
ATOM 5462 C CA . LEU B 1 307 ? -10.734 -30.797 -7.242 1 98.5 307 LEU B CA 1
ATOM 5463 C C . LEU B 1 307 ? -9.805 -30.828 -8.453 1 98.5 307 LEU B C 1
ATOM 5465 O O . LEU B 1 307 ? -10.266 -30.891 -9.594 1 98.5 307 LEU B O 1
ATOM 5469 N N . LEU B 1 308 ? -8.5 -30.75 -8.148 1 98.5 308 LEU B N 1
ATOM 5470 C CA . LEU B 1 308 ? -7.488 -30.781 -9.203 1 98.5 308 LEU B CA 1
ATOM 5471 C C . LEU B 1 308 ? -7.613 -32.062 -10.039 1 98.5 308 LEU B C 1
ATOM 5473 O O . LEU B 1 308 ? -7.574 -32 -11.266 1 98.5 308 LEU B O 1
ATOM 5477 N N . HIS B 1 309 ? -7.758 -33.156 -9.367 1 98.31 309 HIS B N 1
ATOM 5478 C CA . HIS B 1 309 ? -7.863 -34.438 -10.039 1 98.31 309 HIS B CA 1
ATOM 5479 C C . HIS B 1 309 ? -9.094 -34.5 -10.945 1 98.31 309 HIS B C 1
ATOM 5481 O O . HIS B 1 309 ? -9 -34.906 -12.102 1 98.31 309 HIS B O 1
ATOM 5487 N N . ARG B 1 310 ? -10.203 -34.094 -10.422 1 98.62 310 ARG B N 1
ATOM 5488 C CA . ARG B 1 310 ? -11.453 -34.094 -11.18 1 98.62 310 ARG B CA 1
ATOM 5489 C C . ARG B 1 310 ? -11.359 -33.188 -12.398 1 98.62 310 ARG B C 1
ATOM 5491 O O . ARG B 1 310 ? -11.727 -33.594 -13.508 1 98.62 310 ARG B O 1
ATOM 5498 N N . ALA B 1 311 ? -10.891 -31.984 -12.227 1 98.75 311 ALA B N 1
ATOM 5499 C CA . ALA B 1 311 ? -10.758 -31.031 -13.328 1 98.75 311 ALA B CA 1
ATOM 5500 C C . ALA B 1 311 ? -9.789 -31.562 -14.383 1 98.75 311 ALA B C 1
ATOM 5502 O O . ALA B 1 311 ? -10.062 -31.484 -15.586 1 98.75 311 ALA B O 1
ATOM 5503 N N . THR B 1 312 ? -8.664 -32.094 -13.906 1 98.62 312 THR B N 1
ATOM 5504 C CA . THR B 1 312 ? -7.641 -32.594 -14.812 1 98.62 312 THR B CA 1
ATOM 5505 C C . THR B 1 312 ? -8.188 -33.781 -15.641 1 98.62 312 THR B C 1
ATOM 5507 O O . THR B 1 312 ? -7.996 -33.812 -16.859 1 98.62 312 THR B O 1
ATOM 5510 N N . GLU B 1 313 ? -8.828 -34.656 -14.984 1 98.38 313 GLU B N 1
ATOM 5511 C CA . GLU B 1 313 ? -9.398 -35.812 -15.656 1 98.38 313 GLU B CA 1
ATOM 5512 C C . GLU B 1 313 ? -10.406 -35.406 -16.719 1 98.38 313 GLU B C 1
ATOM 5514 O O . GLU B 1 313 ? -10.336 -35.875 -17.859 1 98.38 313 GLU B O 1
ATOM 5519 N N . ARG B 1 314 ? -11.281 -34.562 -16.391 1 98.62 314 ARG B N 1
ATOM 5520 C CA . ARG B 1 314 ? -12.359 -34.125 -17.281 1 98.62 314 ARG B CA 1
ATOM 5521 C C . ARG B 1 314 ? -11.82 -33.281 -18.438 1 98.62 314 ARG B C 1
ATOM 5523 O O . ARG B 1 314 ? -12.25 -33.438 -19.578 1 98.62 314 ARG B O 1
ATOM 5530 N N . LEU B 1 315 ? -10.898 -32.375 -18.172 1 98.69 315 LEU B N 1
ATOM 5531 C CA . LEU B 1 315 ? -10.336 -31.5 -19.188 1 98.69 315 LEU B CA 1
ATOM 5532 C C . LEU B 1 315 ? -9.469 -32.281 -20.156 1 98.69 315 LEU B C 1
ATOM 5534 O O . LEU B 1 315 ? -9.5 -32.062 -21.375 1 98.69 315 LEU B O 1
ATOM 5538 N N . ALA B 1 316 ? -8.703 -33.219 -19.609 1 97.88 316 ALA B N 1
ATOM 5539 C CA . ALA B 1 316 ? -7.793 -34.031 -20.438 1 97.88 316 ALA B CA 1
ATOM 5540 C C . ALA B 1 316 ? -8.562 -34.875 -21.438 1 97.88 316 ALA B C 1
ATOM 5542 O O . ALA B 1 316 ? -8.008 -35.281 -22.469 1 97.88 316 ALA B O 1
ATOM 5543 N N . ALA B 1 317 ? -9.781 -35.125 -21.172 1 97.88 317 ALA B N 1
ATOM 5544 C CA . ALA B 1 317 ? -10.609 -35.969 -22.031 1 97.88 317 ALA B CA 1
ATOM 5545 C C . ALA B 1 317 ? -11.117 -35.156 -23.234 1 97.88 317 ALA B C 1
ATOM 5547 O O . ALA B 1 317 ? -11.617 -35.75 -24.203 1 97.88 317 ALA B O 1
ATOM 5548 N N . ILE B 1 318 ? -10.992 -33.938 -23.219 1 97.94 318 ILE B N 1
ATOM 5549 C CA . ILE B 1 318 ? -11.461 -33.062 -24.312 1 97.94 318 ILE B CA 1
ATOM 5550 C C . ILE B 1 318 ? -10.453 -33.094 -25.453 1 97.94 318 ILE B C 1
ATOM 5552 O O . ILE B 1 318 ? -9.266 -32.844 -25.25 1 97.94 318 ILE B O 1
ATOM 5556 N N . ASP B 1 319 ? -10.906 -33.406 -26.688 1 96.88 319 ASP B N 1
ATOM 5557 C CA . ASP B 1 319 ? -10.055 -33.531 -27.875 1 96.88 319 ASP B CA 1
ATOM 5558 C C . ASP B 1 319 ? -9.32 -32.219 -28.156 1 96.88 319 ASP B C 1
ATOM 5560 O O . ASP B 1 319 ? -9.945 -31.141 -28.219 1 96.88 319 ASP B O 1
ATOM 5564 N N . GLY B 1 320 ? -8.008 -32.281 -28.25 1 97.44 320 GLY B N 1
ATOM 5565 C CA . GLY B 1 320 ? -7.211 -31.125 -28.625 1 97.44 320 GLY B CA 1
ATOM 5566 C C . GLY B 1 320 ? -6.793 -30.281 -27.438 1 97.44 320 GLY B C 1
ATOM 5567 O O . GLY B 1 320 ? -6.102 -29.281 -27.609 1 97.44 320 GLY B O 1
ATOM 5568 N N . LEU B 1 321 ? -7.219 -30.672 -26.281 1 98.38 321 LEU B N 1
ATOM 5569 C CA . LEU B 1 321 ? -6.875 -29.906 -25.078 1 98.38 321 LEU B CA 1
ATOM 5570 C C . LEU B 1 321 ? -5.535 -30.344 -24.516 1 98.38 321 LEU B C 1
ATOM 5572 O O . LEU B 1 321 ? -5.262 -31.547 -24.438 1 98.38 321 LEU B O 1
ATOM 5576 N N . ARG B 1 322 ? -4.684 -29.344 -24.219 1 98.31 322 ARG B N 1
ATOM 5577 C CA . ARG B 1 322 ? -3.395 -29.578 -23.578 1 98.31 322 ARG B CA 1
ATOM 5578 C C . ARG B 1 322 ? -3.332 -28.891 -22.219 1 98.31 322 ARG B C 1
ATOM 5580 O O . ARG B 1 322 ? -3.637 -27.688 -22.109 1 98.31 322 ARG B O 1
ATOM 5587 N N . ILE B 1 323 ? -3.004 -29.625 -21.234 1 98.56 323 ILE B N 1
ATOM 5588 C CA . ILE B 1 323 ? -2.756 -29.078 -19.906 1 98.56 323 ILE B CA 1
ATOM 5589 C C . ILE B 1 323 ? -1.265 -28.781 -19.734 1 98.56 323 ILE B C 1
ATOM 5591 O O . ILE B 1 323 ? -0.423 -29.609 -20.094 1 98.56 323 ILE B O 1
ATOM 5595 N N . TYR B 1 324 ? -0.967 -27.578 -19.266 1 98.5 324 TYR B N 1
ATOM 5596 C CA . TYR B 1 324 ? 0.408 -27.156 -19.016 1 98.5 324 TYR B CA 1
ATOM 5597 C C . TYR B 1 324 ? 0.764 -27.328 -17.531 1 98.5 324 TYR B C 1
ATOM 5599 O O . TYR B 1 324 ? 0.037 -26.859 -16.656 1 98.5 324 TYR B O 1
ATOM 5607 N N . GLY B 1 325 ? 1.94 -27.953 -17.219 1 97.5 325 GLY B N 1
ATOM 5608 C CA . GLY B 1 325 ? 2.318 -28.234 -15.844 1 97.5 325 GLY B CA 1
ATOM 5609 C C . GLY B 1 325 ? 1.605 -29.453 -15.273 1 97.5 325 GLY B C 1
ATOM 5610 O O . GLY B 1 325 ? 0.472 -29.344 -14.797 1 97.5 325 GLY B O 1
ATOM 5611 N N . THR B 1 326 ? 2.201 -30.578 -15.312 1 97.44 326 THR B N 1
ATOM 5612 C CA . THR B 1 326 ? 1.591 -31.828 -14.852 1 97.44 326 THR B CA 1
ATOM 5613 C C . THR B 1 326 ? 2.449 -32.5 -13.781 1 97.44 326 THR B C 1
ATOM 5615 O O . THR B 1 326 ? 2.277 -33.656 -13.484 1 97.44 326 THR B O 1
ATOM 5618 N N . ALA B 1 327 ? 3.361 -31.641 -13.258 1 96.31 327 ALA B N 1
ATOM 5619 C CA . ALA B 1 327 ? 4.211 -32.156 -12.195 1 96.31 327 ALA B CA 1
ATOM 5620 C C . ALA B 1 327 ? 3.375 -32.656 -11.023 1 96.31 327 ALA B C 1
ATOM 5622 O O . ALA B 1 327 ? 2.381 -32.031 -10.648 1 96.31 327 ALA B O 1
ATOM 5623 N N . PRO B 1 328 ? 3.736 -33.875 -10.484 1 95 328 PRO B N 1
ATOM 5624 C CA . PRO B 1 328 ? 2.994 -34.406 -9.336 1 95 328 PRO B CA 1
ATOM 5625 C C . PRO B 1 328 ? 3.053 -33.469 -8.125 1 95 328 PRO B C 1
ATOM 5627 O O . PRO B 1 328 ? 4.074 -32.812 -7.891 1 95 328 PRO B O 1
ATOM 5630 N N . GLY B 1 329 ? 2.008 -33.5 -7.422 1 94.38 329 GLY B N 1
ATOM 5631 C CA . GLY B 1 329 ? 1.979 -32.75 -6.168 1 94.38 329 GLY B CA 1
ATOM 5632 C C . GLY B 1 329 ? 1.769 -31.281 -6.355 1 94.38 329 GLY B C 1
ATOM 5633 O O . GLY B 1 329 ? 1.941 -30.5 -5.414 1 94.38 329 GLY B O 1
ATOM 5634 N N . LYS B 1 330 ? 1.446 -30.844 -7.59 1 97.19 330 LYS B N 1
ATOM 5635 C CA . LYS B 1 330 ? 1.201 -29.422 -7.824 1 97.19 330 LYS B CA 1
ATOM 5636 C C . LYS B 1 330 ? -0.058 -28.953 -7.098 1 97.19 330 LYS B C 1
ATOM 5638 O O . LYS B 1 330 ? -0.874 -29.766 -6.672 1 97.19 330 LYS B O 1
ATOM 5643 N N . CYS B 1 331 ? -0.197 -27.641 -6.816 1 96.31 331 CYS B N 1
ATOM 5644 C CA . CYS B 1 331 ? -1.398 -27.109 -6.176 1 96.31 331 CYS B CA 1
ATOM 5645 C C . CYS B 1 331 ? -2.557 -27.047 -7.164 1 96.31 331 CYS B C 1
ATOM 5647 O O . CYS B 1 331 ? -2.391 -27.359 -8.344 1 96.31 331 CYS B O 1
ATOM 5649 N N . ALA B 1 332 ? -3.73 -26.766 -6.738 1 97.81 332 ALA B N 1
ATOM 5650 C CA . ALA B 1 332 ? -4.969 -26.891 -7.504 1 97.81 332 ALA B CA 1
ATOM 5651 C C . ALA B 1 332 ? -5.121 -25.75 -8.5 1 97.81 332 ALA B C 1
ATOM 5653 O O . ALA B 1 332 ? -6.109 -25.016 -8.461 1 97.81 332 ALA B O 1
ATOM 5654 N N . ILE B 1 333 ? -4.152 -25.625 -9.383 1 98.44 333 ILE B N 1
ATOM 5655 C CA . ILE B 1 333 ? -4.113 -24.703 -10.5 1 98.44 333 ILE B CA 1
ATOM 5656 C C . ILE B 1 333 ? -3.959 -25.469 -11.812 1 98.44 333 ILE B C 1
ATOM 5658 O O . ILE B 1 333 ? -3.066 -26.312 -11.938 1 98.44 333 ILE B O 1
ATOM 5662 N N . VAL B 1 334 ? -4.863 -25.234 -12.758 1 98.62 334 VAL B N 1
ATOM 5663 C CA . VAL B 1 334 ? -4.82 -25.922 -14.039 1 98.62 334 VAL B CA 1
ATOM 5664 C C . VAL B 1 334 ? -4.746 -24.906 -15.172 1 98.62 334 VAL B C 1
ATOM 5666 O O . VAL B 1 334 ? -5.648 -24.078 -15.336 1 98.62 334 VAL B O 1
ATOM 5669 N N . SER B 1 335 ? -3.67 -24.906 -15.867 1 98.75 335 SER B N 1
ATOM 5670 C CA . SER B 1 335 ? -3.506 -24.109 -17.078 1 98.75 335 SER B CA 1
ATOM 5671 C C . SER B 1 335 ? -3.633 -24.953 -18.328 1 98.75 335 SER B C 1
ATOM 5673 O O . SER B 1 335 ? -3.105 -26.062 -18.391 1 98.75 335 SER B O 1
ATOM 5675 N N . PHE B 1 336 ? -4.391 -24.422 -19.312 1 98.81 336 PHE B N 1
ATOM 5676 C CA . PHE B 1 336 ? -4.66 -25.266 -20.484 1 98.81 336 PHE B CA 1
ATOM 5677 C C . PHE B 1 336 ? -4.941 -24.422 -21.719 1 98.81 336 PHE B C 1
ATOM 5679 O O . PHE B 1 336 ? -5.223 -23.219 -21.594 1 98.81 336 PHE B O 1
ATOM 5686 N N . ASN B 1 337 ? -4.777 -25 -22.828 1 98.44 337 ASN B N 1
ATOM 5687 C CA . ASN B 1 337 ? -5.238 -24.484 -24.125 1 98.44 337 ASN B CA 1
ATOM 5688 C C . ASN B 1 337 ? -5.918 -25.578 -24.938 1 98.44 337 ASN B C 1
ATOM 5690 O O . ASN B 1 337 ? -5.738 -26.766 -24.656 1 98.44 337 ASN B O 1
ATOM 5694 N N . VAL B 1 338 ? -6.715 -25.188 -25.859 1 98.19 338 VAL B N 1
ATOM 5695 C CA . VAL B 1 338 ? -7.324 -26.094 -26.828 1 98.19 338 VAL B CA 1
ATOM 5696 C C . VAL B 1 338 ? -6.871 -25.703 -28.234 1 98.19 338 VAL B C 1
ATOM 5698 O O . VAL B 1 338 ? -6.875 -24.531 -28.594 1 98.19 338 VAL B O 1
ATOM 5701 N N . GLU B 1 339 ? -6.457 -26.75 -29 1 96.94 339 GLU B N 1
ATOM 5702 C CA . GLU B 1 339 ? -6.016 -26.516 -30.375 1 96.94 339 GLU B CA 1
ATOM 5703 C C . GLU B 1 339 ? -7.066 -25.75 -31.172 1 96.94 339 GLU B C 1
ATOM 5705 O O . GLU B 1 339 ? -8.242 -26.109 -31.156 1 96.94 339 GLU B O 1
ATOM 5710 N N . GLY B 1 340 ? -6.598 -24.688 -31.734 1 95.5 340 GLY B N 1
ATOM 5711 C CA . GLY B 1 340 ? -7.48 -23.938 -32.625 1 95.5 340 GLY B CA 1
ATOM 5712 C C . GLY B 1 340 ? -8.328 -22.922 -31.875 1 95.5 340 GLY B C 1
ATOM 5713 O O . GLY B 1 340 ? -9.109 -22.188 -32.5 1 95.5 340 GLY B O 1
ATOM 5714 N N . VAL B 1 341 ? -8.211 -22.781 -30.578 1 96.75 341 VAL B N 1
ATOM 5715 C CA . VAL B 1 341 ? -9.016 -21.859 -29.797 1 96.75 341 VAL B CA 1
ATOM 5716 C C . VAL B 1 341 ? -8.102 -20.875 -29.047 1 96.75 341 VAL B C 1
ATOM 5718 O O . VAL B 1 341 ? -7.23 -21.297 -28.281 1 96.75 341 VAL B O 1
ATOM 5721 N N . HIS B 1 342 ? -8.258 -19.578 -29.391 1 96.19 342 HIS B N 1
ATOM 5722 C CA . HIS B 1 342 ? -7.496 -18.578 -28.641 1 96.19 342 HIS B CA 1
ATOM 5723 C C . HIS B 1 342 ? -7.961 -18.516 -27.188 1 96.19 342 HIS B C 1
ATOM 5725 O O . HIS B 1 342 ? -9.164 -18.516 -26.922 1 96.19 342 HIS B O 1
ATOM 5731 N N . PRO B 1 343 ? -7.051 -18.422 -26.203 1 97 343 PRO B N 1
ATOM 5732 C CA . PRO B 1 343 ? -7.426 -18.406 -24.797 1 97 343 PRO B CA 1
ATOM 5733 C C . PRO B 1 343 ? -8.414 -17.281 -24.453 1 97 343 PRO B C 1
ATOM 5735 O O . PRO B 1 343 ? -9.297 -17.469 -23.609 1 97 343 PRO B O 1
ATOM 5738 N N . TYR B 1 344 ? -8.219 -16.156 -25.062 1 96.12 344 TYR B N 1
ATOM 5739 C CA . TYR B 1 344 ? -9.117 -15.031 -24.844 1 96.12 344 TYR B CA 1
ATOM 5740 C C . TYR B 1 344 ? -10.555 -15.398 -25.188 1 96.12 344 TYR B C 1
ATOM 5742 O O . TYR B 1 344 ? -11.477 -15.094 -24.438 1 96.12 344 TYR B O 1
ATOM 5750 N N . ASP B 1 345 ? -10.789 -16.016 -26.344 1 97.12 345 ASP B N 1
ATOM 5751 C CA . ASP B 1 345 ? -12.125 -16.438 -26.781 1 97.12 345 ASP B CA 1
ATOM 5752 C C . ASP B 1 345 ? -12.703 -17.484 -25.828 1 97.12 345 ASP B C 1
ATOM 5754 O O . ASP B 1 345 ? -13.891 -17.438 -25.5 1 97.12 345 ASP B O 1
ATOM 5758 N N . MET B 1 346 ? -11.852 -18.406 -25.438 1 97.81 346 MET B N 1
ATOM 5759 C CA . MET B 1 346 ? -12.258 -19.406 -24.453 1 97.81 346 MET B CA 1
ATOM 5760 C C . MET B 1 346 ? -12.773 -18.75 -23.188 1 97.81 346 MET B C 1
ATOM 5762 O O . MET B 1 346 ? -13.859 -19.078 -22.703 1 97.81 346 MET B O 1
ATOM 5766 N N . GLY B 1 347 ? -12 -17.781 -22.656 1 97.62 347 GLY B N 1
ATOM 5767 C CA . GLY B 1 347 ? -12.383 -17.078 -21.453 1 97.62 347 GLY B CA 1
ATOM 5768 C C . GLY B 1 347 ? -13.695 -16.328 -21.578 1 97.62 347 GLY B C 1
ATOM 5769 O O . GLY B 1 347 ? -14.5 -16.297 -20.656 1 97.62 347 GLY B O 1
ATOM 5770 N N . MET B 1 348 ? -13.906 -15.703 -22.703 1 97.06 348 MET B N 1
ATOM 5771 C CA . MET B 1 348 ? -15.117 -14.93 -22.953 1 97.06 348 MET B CA 1
ATOM 5772 C C . MET B 1 348 ? -16.344 -15.828 -22.938 1 97.06 348 MET B C 1
ATOM 5774 O O . MET B 1 348 ? -17.375 -15.477 -22.328 1 97.06 348 MET B O 1
ATOM 5778 N N . ILE B 1 349 ? -16.25 -16.969 -23.609 1 97.94 349 ILE B N 1
ATOM 5779 C CA . ILE B 1 349 ? -17.391 -17.891 -23.672 1 97.94 349 ILE B CA 1
ATOM 5780 C C . ILE B 1 349 ? -17.656 -18.469 -22.281 1 97.94 349 ILE B C 1
ATOM 5782 O O . ILE B 1 349 ? -18.812 -18.547 -21.844 1 97.94 349 ILE B O 1
ATOM 5786 N N . LEU B 1 350 ? -16.594 -18.859 -21.578 1 98.56 350 LEU B N 1
ATOM 5787 C CA . LEU B 1 350 ? -16.766 -19.391 -20.234 1 98.56 350 LEU B CA 1
ATOM 5788 C C . LEU B 1 350 ? -17.438 -18.359 -19.328 1 98.56 350 LEU B C 1
ATOM 5790 O O . LEU B 1 350 ? -18.297 -18.719 -18.516 1 98.56 350 LEU B O 1
ATOM 5794 N N . ASP B 1 351 ? -17.062 -17.125 -19.516 1 98.31 351 ASP B N 1
ATOM 5795 C CA . ASP B 1 351 ? -17.641 -16.062 -18.719 1 98.31 351 ASP B CA 1
ATOM 5796 C C . ASP B 1 351 ? -19.156 -15.969 -18.938 1 98.31 351 ASP B C 1
ATOM 5798 O O . ASP B 1 351 ? -19.922 -15.797 -17.984 1 98.31 351 ASP B O 1
ATOM 5802 N N . LYS B 1 352 ? -19.594 -16.062 -20.172 1 97.88 352 LYS B N 1
ATOM 5803 C CA . LYS B 1 352 ? -21.016 -15.992 -20.5 1 97.88 352 LYS B CA 1
ATOM 5804 C C . LYS B 1 352 ? -21.766 -17.188 -19.906 1 97.88 352 LYS B C 1
ATOM 5806 O O . LYS B 1 352 ? -23 -17.156 -19.781 1 97.88 352 LYS B O 1
ATOM 5811 N N . LEU B 1 353 ? -21.031 -18.219 -19.547 1 98.12 353 LEU B N 1
ATOM 5812 C CA . LEU B 1 353 ? -21.609 -19.391 -18.922 1 98.12 353 LEU B CA 1
ATOM 5813 C C . LEU B 1 353 ? -21.531 -19.297 -17.391 1 98.12 353 LEU B C 1
ATOM 5815 O O . LEU B 1 353 ? -21.844 -20.25 -16.688 1 98.12 353 LEU B O 1
ATOM 5819 N N . GLY B 1 354 ? -21.031 -18.156 -16.844 1 98.12 354 GLY B N 1
ATOM 5820 C CA . GLY B 1 354 ? -20.938 -17.922 -15.414 1 98.12 354 GLY B CA 1
ATOM 5821 C C . GLY B 1 354 ? -19.641 -18.422 -14.805 1 98.12 354 GLY B C 1
ATOM 5822 O O . GLY B 1 354 ? -19.484 -18.438 -13.586 1 98.12 354 GLY B O 1
ATOM 5823 N N . ILE B 1 355 ? -18.688 -18.844 -15.656 1 98.81 355 ILE B N 1
ATOM 5824 C CA . ILE B 1 355 ? -17.422 -19.406 -15.188 1 98.81 355 ILE B CA 1
ATOM 5825 C C . ILE B 1 355 ? -16.297 -18.375 -15.352 1 98.81 355 ILE B C 1
ATOM 5827 O O . ILE B 1 355 ? -15.984 -17.984 -16.469 1 98.81 355 ILE B O 1
ATOM 5831 N N . ALA B 1 356 ? -15.727 -17.953 -14.258 1 98.56 356 ALA B N 1
ATOM 5832 C CA . ALA B 1 356 ? -14.672 -16.953 -14.273 1 98.56 356 ALA B CA 1
ATOM 5833 C C . ALA B 1 356 ? -13.297 -17.594 -14.211 1 98.56 356 ALA B C 1
ATOM 5835 O O . ALA B 1 356 ? -12.922 -18.172 -13.188 1 98.56 356 ALA B O 1
ATOM 5836 N N . VAL B 1 357 ? -12.547 -17.531 -15.273 1 98.5 357 VAL B N 1
ATOM 5837 C CA . VAL B 1 357 ? -11.156 -17.984 -15.328 1 98.5 357 VAL B CA 1
ATOM 5838 C C . VAL B 1 357 ? -10.258 -16.828 -15.773 1 98.5 357 VAL B C 1
ATOM 5840 O O . VAL B 1 357 ? -10.742 -15.789 -16.234 1 98.5 357 VAL B O 1
ATOM 5843 N N . ARG B 1 358 ? -9.016 -17.031 -15.586 1 97.62 358 ARG B N 1
ATOM 5844 C CA . ARG B 1 358 ? -8.023 -16.078 -16.078 1 97.62 358 ARG B CA 1
ATOM 5845 C C . ARG B 1 358 ? -7.469 -16.531 -17.422 1 97.62 358 ARG B C 1
ATOM 5847 O O . ARG B 1 358 ? -7.301 -17.734 -17.672 1 97.62 358 ARG B O 1
ATOM 5854 N N . THR B 1 359 ? -7.25 -15.586 -18.328 1 97.62 359 THR B N 1
ATOM 5855 C CA . THR B 1 359 ? -6.598 -15.883 -19.609 1 97.62 359 THR B CA 1
ATOM 5856 C C . THR B 1 359 ? -5.426 -14.93 -19.844 1 97.62 359 THR B C 1
ATOM 5858 O O . THR B 1 359 ? -5.402 -13.82 -19.312 1 97.62 359 THR B O 1
ATOM 5861 N N . GLY B 1 360 ? -4.426 -15.359 -20.531 1 96.06 360 GLY B N 1
ATOM 5862 C CA . GLY B 1 360 ? -3.309 -14.508 -20.922 1 96.06 360 GLY B CA 1
ATOM 5863 C C . GLY B 1 360 ? -1.966 -15.062 -20.469 1 96.06 360 GLY B C 1
ATOM 5864 O O . GLY B 1 360 ? -1.705 -16.266 -20.609 1 96.06 360 GLY B O 1
ATOM 5865 N N . GLN B 1 361 ? -1.151 -14.094 -20.047 1 95.25 361 GLN B N 1
ATOM 5866 C CA . GLN B 1 361 ? 0.231 -14.492 -19.797 1 95.25 361 GLN B CA 1
ATOM 5867 C C . GLN B 1 361 ? 0.487 -14.672 -18.297 1 95.25 361 GLN B C 1
ATOM 5869 O O . GLN B 1 361 ? 1.585 -15.062 -17.906 1 95.25 361 GLN B O 1
ATOM 5874 N N . HIS B 1 362 ? -0.497 -14.352 -17.453 1 95.5 362 HIS B N 1
ATOM 5875 C CA . HIS B 1 362 ? -0.523 -14.633 -16.016 1 95.5 362 HIS B CA 1
ATOM 5876 C C . HIS B 1 362 ? 0.682 -14.016 -15.312 1 95.5 362 HIS B C 1
ATOM 5878 O O . HIS B 1 362 ? 1.197 -14.578 -14.344 1 95.5 362 HIS B O 1
ATOM 5884 N N . CYS B 1 363 ? 1.279 -12.875 -15.867 1 95.62 363 CYS B N 1
ATOM 5885 C CA . CYS B 1 363 ? 2.471 -12.234 -15.32 1 95.62 363 CYS B CA 1
ATOM 5886 C C . CYS B 1 363 ? 3.609 -13.234 -15.172 1 95.62 363 CYS B C 1
ATOM 5888 O O . CYS B 1 363 ? 4.281 -13.266 -14.133 1 95.62 363 CYS B O 1
ATOM 5890 N N . ALA B 1 364 ? 3.713 -14.094 -16.062 1 97.38 364 ALA B N 1
ATOM 5891 C CA . ALA B 1 364 ? 4.758 -15.109 -16.156 1 97.38 364 ALA B CA 1
ATOM 5892 C C . ALA B 1 364 ? 5.133 -15.375 -17.609 1 97.38 364 ALA B C 1
ATOM 5894 O O . ALA B 1 364 ? 5.133 -16.531 -18.062 1 97.38 364 ALA B O 1
ATOM 5895 N N . GLU B 1 365 ? 5.543 -14.375 -18.312 1 97.5 365 GLU B N 1
ATOM 5896 C CA . GLU B 1 365 ? 5.789 -14.43 -19.75 1 97.5 365 GLU B CA 1
ATOM 5897 C C . GLU B 1 365 ? 6.859 -15.461 -20.094 1 97.5 365 GLU B C 1
ATOM 5899 O O . GLU B 1 365 ? 6.77 -16.156 -21.109 1 97.5 365 GLU B O 1
ATOM 5904 N N . PRO B 1 366 ? 7.922 -15.617 -19.266 1 97.69 366 PRO B N 1
ATOM 5905 C CA . PRO B 1 366 ? 8.922 -16.641 -19.578 1 97.69 366 PRO B CA 1
ATOM 5906 C C . PRO B 1 366 ? 8.328 -18.047 -19.641 1 97.69 366 PRO B C 1
ATOM 5908 O O . PRO B 1 366 ? 8.805 -18.891 -20.391 1 97.69 366 PRO B O 1
ATOM 5911 N N . VAL B 1 367 ? 7.266 -18.312 -18.828 1 98.44 367 VAL B N 1
ATOM 5912 C CA . VAL B 1 367 ? 6.59 -19.609 -18.891 1 98.44 367 VAL B CA 1
ATOM 5913 C C . VAL B 1 367 ? 5.914 -19.781 -20.25 1 98.44 367 VAL B C 1
ATOM 5915 O O . VAL B 1 367 ? 5.961 -20.859 -20.828 1 98.44 367 VAL B O 1
ATOM 5918 N N . MET B 1 368 ? 5.273 -18.734 -20.781 1 97.88 368 MET B N 1
ATOM 5919 C CA . MET B 1 368 ? 4.672 -18.75 -22.109 1 97.88 368 MET B CA 1
ATOM 5920 C C . MET B 1 368 ? 5.727 -19.031 -23.172 1 97.88 368 MET B C 1
ATOM 5922 O O . MET B 1 368 ? 5.504 -19.828 -24.078 1 97.88 368 MET B O 1
ATOM 5926 N N . ASP B 1 369 ? 6.855 -18.344 -23.016 1 97.5 369 ASP B N 1
ATOM 5927 C CA . ASP B 1 369 ? 7.953 -18.531 -23.953 1 97.5 369 ASP B CA 1
ATOM 5928 C C . ASP B 1 369 ? 8.438 -19.969 -23.969 1 97.5 369 ASP B C 1
ATOM 5930 O O . ASP B 1 369 ? 8.711 -20.531 -25.016 1 97.5 369 ASP B O 1
ATOM 5934 N N . HIS B 1 370 ? 8.57 -20.562 -22.797 1 98 370 HIS B N 1
ATOM 5935 C CA . HIS B 1 370 ? 9.008 -21.953 -22.656 1 98 370 HIS B CA 1
ATOM 5936 C C . HIS B 1 370 ? 8.133 -22.891 -23.469 1 98 370 HIS B C 1
ATOM 5938 O O . HIS B 1 370 ? 8.641 -23.828 -24.109 1 98 370 HIS B O 1
ATOM 5944 N N . TYR B 1 371 ? 6.852 -22.641 -23.406 1 98.12 371 TYR B N 1
ATOM 5945 C CA . TYR B 1 371 ? 5.898 -23.547 -24.062 1 98.12 371 TYR B CA 1
ATOM 5946 C C . TYR B 1 371 ? 5.535 -23.031 -25.453 1 98.12 371 TYR B C 1
ATOM 5948 O O . TYR B 1 371 ? 4.645 -23.594 -26.094 1 98.12 371 TYR B O 1
ATOM 5956 N N . ALA B 1 372 ? 6.164 -21.953 -25.906 1 97.06 372 ALA B N 1
ATOM 5957 C CA . ALA B 1 372 ? 5.938 -21.359 -27.219 1 97.06 372 ALA B CA 1
ATOM 5958 C C . ALA B 1 372 ? 4.461 -21.047 -27.438 1 97.06 372 ALA B C 1
ATOM 5960 O O . ALA B 1 372 ? 3.887 -21.422 -28.453 1 97.06 372 ALA B O 1
ATOM 5961 N N . THR B 1 373 ? 3.852 -20.422 -26.391 1 96.94 373 THR B N 1
ATOM 5962 C CA . THR B 1 373 ? 2.469 -19.969 -26.484 1 96.94 373 THR B CA 1
ATOM 5963 C C . THR B 1 373 ? 2.361 -18.5 -26.141 1 96.94 373 THR B C 1
ATOM 5965 O O . THR B 1 373 ? 3.26 -17.938 -25.5 1 96.94 373 THR B O 1
ATOM 5968 N N . THR B 1 374 ? 1.34 -17.844 -26.594 1 94.75 374 THR B N 1
ATOM 5969 C CA . THR B 1 374 ? 1.145 -16.406 -26.344 1 94.75 374 THR B CA 1
ATOM 5970 C C . THR B 1 374 ? 0.29 -16.203 -25.094 1 94.75 374 THR B C 1
ATOM 5972 O O . THR B 1 374 ? 0.21 -15.086 -24.578 1 94.75 374 THR B O 1
ATOM 5975 N N . GLY B 1 375 ? -0.328 -17.266 -24.609 1 96.81 375 GLY B N 1
ATOM 5976 C CA . GLY B 1 375 ? -1.19 -17.203 -23.438 1 96.81 375 GLY B CA 1
ATOM 5977 C C . GLY B 1 375 ? -1.887 -18.531 -23.141 1 96.81 375 GLY B C 1
ATOM 5978 O O . GLY B 1 375 ? -1.851 -19.453 -23.953 1 96.81 375 GLY B O 1
ATOM 5979 N N . MET B 1 376 ? -2.451 -18.609 -21.969 1 97.88 376 MET B N 1
ATOM 5980 C CA . MET B 1 376 ? -3.174 -19.781 -21.5 1 97.88 376 MET B CA 1
ATOM 5981 C C . MET B 1 376 ? -4.457 -19.391 -20.781 1 97.88 376 MET B C 1
ATOM 5983 O O . MET B 1 376 ? -4.625 -18.234 -20.391 1 97.88 376 MET B O 1
ATOM 5987 N N . CYS B 1 377 ? -5.391 -20.344 -20.75 1 98.44 377 CYS B N 1
ATOM 5988 C CA . CYS B 1 377 ? -6.445 -20.297 -19.734 1 98.44 377 CYS B CA 1
ATOM 5989 C C . CYS B 1 377 ? -5.973 -20.891 -18.422 1 98.44 377 CYS B C 1
ATOM 5991 O O . CYS B 1 377 ? -5.266 -21.906 -18.406 1 98.44 377 CYS B O 1
ATOM 5993 N N . ARG B 1 378 ? -6.301 -20.266 -17.375 1 98.62 378 ARG B N 1
ATOM 5994 C CA . ARG B 1 378 ? -5.918 -20.781 -16.062 1 98.62 378 ARG B CA 1
ATOM 5995 C C . ARG B 1 378 ? -7.117 -20.844 -15.117 1 98.62 378 ARG B C 1
ATOM 5997 O O . ARG B 1 378 ? -7.777 -19.828 -14.891 1 98.62 378 ARG B O 1
ATOM 6004 N N . ALA B 1 379 ? -7.426 -22 -14.656 1 98.75 379 ALA B N 1
ATOM 6005 C CA . ALA B 1 379 ? -8.375 -22.188 -13.562 1 98.75 379 ALA B CA 1
ATOM 6006 C C . ALA B 1 379 ? -7.652 -22.469 -12.25 1 98.75 379 ALA B C 1
ATOM 6008 O O . ALA B 1 379 ? -6.844 -23.391 -12.164 1 98.75 379 ALA B O 1
ATOM 6009 N N . SER B 1 380 ? -7.887 -21.688 -11.273 1 98.56 380 SER B N 1
ATOM 6010 C CA . SER B 1 380 ? -7.297 -21.859 -9.945 1 98.56 380 SER B CA 1
ATOM 6011 C C . SER B 1 380 ? -8.375 -22.062 -8.891 1 98.56 380 SER B C 1
ATOM 6013 O O . SER B 1 380 ? -9.258 -21.234 -8.727 1 98.56 380 SER B O 1
ATOM 6015 N N . PHE B 1 381 ? -8.305 -23.172 -8.164 1 98.62 381 PHE B N 1
ATOM 6016 C CA . PHE B 1 381 ? -9.297 -23.547 -7.164 1 98.62 381 PHE B CA 1
ATOM 6017 C C . PHE B 1 381 ? -8.883 -23.062 -5.781 1 98.62 381 PHE B C 1
ATOM 6019 O O . PHE B 1 381 ? -7.691 -22.891 -5.516 1 98.62 381 PHE B O 1
ATOM 6026 N N . ALA B 1 382 ? -9.805 -22.781 -4.957 1 98 382 ALA B N 1
ATOM 6027 C CA . ALA B 1 382 ? -9.617 -22.5 -3.537 1 98 382 ALA B CA 1
ATOM 6028 C C . ALA B 1 382 ? -10.445 -23.438 -2.674 1 98 382 ALA B C 1
ATOM 6030 O O . ALA B 1 382 ? -11.195 -24.281 -3.193 1 98 382 ALA B O 1
ATOM 6031 N N . LEU B 1 383 ? -10.305 -23.312 -1.388 1 97.44 383 LEU B N 1
ATOM 6032 C CA . LEU B 1 383 ? -10.898 -24.25 -0.446 1 97.44 383 LEU B CA 1
ATOM 6033 C C . LEU B 1 383 ? -12.422 -24.234 -0.551 1 97.44 383 LEU B C 1
ATOM 6035 O O . LEU B 1 383 ? -13.086 -25.188 -0.15 1 97.44 383 LEU B O 1
ATOM 6039 N N . TYR B 1 384 ? -13.016 -23.172 -1.159 1 98.44 384 TYR B N 1
ATOM 6040 C CA . TYR B 1 384 ? -14.469 -23.047 -1.201 1 98.44 384 TYR B CA 1
ATOM 6041 C C . TYR B 1 384 ? -15.016 -23.562 -2.521 1 98.44 384 TYR B C 1
ATOM 6043 O O . TYR B 1 384 ? -16.234 -23.562 -2.736 1 98.44 384 TYR B O 1
ATOM 6051 N N . ASN B 1 385 ? -14.211 -24.016 -3.479 1 98.69 385 ASN B N 1
ATOM 6052 C CA . ASN B 1 385 ? -14.703 -24.562 -4.738 1 98.69 385 ASN B CA 1
ATOM 6053 C C . ASN B 1 385 ? -15.195 -26 -4.57 1 98.69 385 ASN B C 1
ATOM 6055 O O . ASN B 1 385 ? -14.844 -26.672 -3.6 1 98.69 385 ASN B O 1
ATOM 6059 N N . THR B 1 386 ? -15.992 -26.453 -5.535 1 98.5 386 THR B N 1
ATOM 6060 C CA . THR B 1 386 ? -16.641 -27.75 -5.391 1 98.5 386 THR B CA 1
ATOM 6061 C C . THR B 1 386 ? -16.344 -28.641 -6.586 1 98.5 386 THR B C 1
ATOM 6063 O O . THR B 1 386 ? -15.883 -28.156 -7.625 1 98.5 386 THR B O 1
ATOM 6066 N N . GLN B 1 387 ? -16.641 -29.984 -6.371 1 98.19 387 GLN B N 1
ATOM 6067 C CA . GLN B 1 387 ? -16.5 -30.938 -7.469 1 98.19 387 GLN B CA 1
ATOM 6068 C C . GLN B 1 387 ? -17.438 -30.578 -8.625 1 98.19 387 GLN B C 1
ATOM 6070 O O . GLN B 1 387 ? -17.078 -30.734 -9.789 1 98.19 387 GLN B O 1
ATOM 6075 N N . ALA B 1 388 ? -18.578 -30.094 -8.273 1 98.5 388 ALA B N 1
ATOM 6076 C CA . ALA B 1 388 ? -19.547 -29.656 -9.289 1 98.5 388 ALA B CA 1
ATOM 6077 C C . ALA B 1 388 ? -18.984 -28.516 -10.125 1 98.5 388 ALA B C 1
ATOM 6079 O O . ALA B 1 388 ? -19.266 -28.422 -11.32 1 98.5 388 ALA B O 1
ATOM 6080 N N . GLU B 1 389 ? -18.234 -27.656 -9.516 1 98.75 389 GLU B N 1
ATOM 6081 C CA . GLU B 1 389 ? -17.641 -26.531 -10.234 1 98.75 389 GLU B CA 1
ATOM 6082 C C . GLU B 1 389 ? -16.5 -27 -11.141 1 98.75 389 GLU B C 1
ATOM 6084 O O . GLU B 1 389 ? -16.297 -26.438 -12.219 1 98.75 389 GLU B O 1
ATOM 6089 N N . ALA B 1 390 ? -15.781 -28.016 -10.711 1 98.75 390 ALA B N 1
ATOM 6090 C CA . ALA B 1 390 ? -14.805 -28.641 -11.602 1 98.75 390 ALA B CA 1
ATOM 6091 C C . ALA B 1 390 ? -15.484 -29.219 -12.836 1 98.75 390 ALA B C 1
ATOM 6093 O O . ALA B 1 390 ? -14.984 -29.078 -13.953 1 98.75 390 ALA B O 1
ATOM 6094 N N . ASP B 1 391 ? -16.594 -29.891 -12.602 1 98.75 391 ASP B N 1
ATOM 6095 C CA . ASP B 1 391 ? -17.375 -30.422 -13.711 1 98.75 391 ASP B CA 1
ATOM 6096 C C . ASP B 1 391 ? -17.891 -29.312 -14.617 1 98.75 391 ASP B C 1
ATOM 6098 O O . ASP B 1 391 ? -17.875 -29.438 -15.844 1 98.75 391 ASP B O 1
ATOM 6102 N N . ALA B 1 392 ? -18.391 -28.234 -13.992 1 98.75 392 ALA B N 1
ATOM 6103 C CA . ALA B 1 392 ? -18.906 -27.109 -14.75 1 98.75 392 ALA B CA 1
ATOM 6104 C C . ALA B 1 392 ? -17.828 -26.5 -15.641 1 98.75 392 ALA B C 1
ATOM 6106 O O . ALA B 1 392 ? -18.109 -26.094 -16.766 1 98.75 392 ALA B O 1
ATOM 6107 N N . LEU B 1 393 ? -16.625 -26.406 -15.109 1 98.81 393 LEU B N 1
ATOM 6108 C CA . LEU B 1 393 ? -15.5 -25.922 -15.914 1 98.81 393 LEU B CA 1
ATOM 6109 C C . LEU B 1 393 ? -15.32 -26.781 -17.172 1 98.81 393 LEU B C 1
ATOM 6111 O O . LEU B 1 393 ? -15.273 -26.25 -18.281 1 98.81 393 LEU B O 1
ATOM 6115 N N . ALA B 1 394 ? -15.25 -28.094 -17 1 98.75 394 ALA B N 1
ATOM 6116 C CA . ALA B 1 394 ? -15.023 -29 -18.109 1 98.75 394 ALA B CA 1
ATOM 6117 C C . ALA B 1 394 ? -16.172 -28.938 -19.109 1 98.75 394 ALA B C 1
ATOM 6119 O O . ALA B 1 394 ? -15.953 -28.906 -20.328 1 98.75 394 ALA B O 1
ATOM 6120 N N . ASP B 1 395 ? -17.406 -28.953 -18.594 1 98.75 395 ASP B N 1
ATOM 6121 C CA . ASP B 1 395 ? -18.578 -28.844 -19.453 1 98.75 395 ASP B CA 1
ATOM 6122 C C . ASP B 1 395 ? -18.547 -27.547 -20.25 1 98.75 395 ASP B C 1
ATOM 6124 O O . ASP B 1 395 ? -18.891 -27.531 -21.438 1 98.75 395 ASP B O 1
ATOM 6128 N N . GLY B 1 396 ? -18.203 -26.469 -19.547 1 98.69 396 GLY B N 1
ATOM 6129 C CA . GLY B 1 396 ? -18.094 -25.188 -20.219 1 98.69 396 GLY B CA 1
ATOM 6130 C C . GLY B 1 396 ? -17.047 -25.156 -21.312 1 98.69 396 GLY B C 1
ATOM 6131 O O . GLY B 1 396 ? -17.281 -24.609 -22.391 1 98.69 396 GLY B O 1
ATOM 6132 N N . VAL B 1 397 ? -15.906 -25.734 -21.078 1 98.75 397 VAL B N 1
ATOM 6133 C CA . VAL B 1 397 ? -14.828 -25.812 -22.062 1 98.75 397 VAL B CA 1
ATOM 6134 C C . VAL B 1 397 ? -15.289 -26.625 -23.281 1 98.75 397 VAL B C 1
ATOM 6136 O O . VAL B 1 397 ? -15.055 -26.219 -24.422 1 98.75 397 VAL B O 1
ATOM 6139 N N . GLU B 1 398 ? -15.953 -27.734 -23.047 1 98.31 398 GLU B N 1
ATOM 6140 C CA . GLU B 1 398 ? -16.484 -28.547 -24.141 1 98.31 398 GLU B CA 1
ATOM 6141 C C . GLU B 1 398 ? -17.453 -27.75 -25 1 98.31 398 GLU B C 1
ATOM 6143 O O . GLU B 1 398 ? -17.391 -27.812 -26.234 1 98.31 398 GLU B O 1
ATOM 6148 N N . ARG B 1 399 ? -18.297 -27.062 -24.344 1 97.62 399 ARG B N 1
ATOM 6149 C CA . ARG B 1 399 ? -19.25 -26.234 -25.062 1 97.62 399 ARG B CA 1
ATOM 6150 C C . ARG B 1 399 ? -18.547 -25.156 -25.875 1 97.62 399 ARG B C 1
ATOM 6152 O O . ARG B 1 399 ? -18.906 -24.922 -27.031 1 97.62 399 ARG B O 1
ATOM 6159 N N . ALA B 1 400 ? -17.609 -24.5 -25.234 1 97.5 400 ALA B N 1
ATOM 6160 C CA . ALA B 1 400 ? -16.844 -23.453 -25.922 1 97.5 400 ALA B CA 1
ATOM 6161 C C . ALA B 1 400 ? -16.141 -24.016 -27.141 1 97.5 400 ALA B C 1
ATOM 6163 O O . ALA B 1 400 ? -16.109 -23.375 -28.203 1 97.5 400 ALA B O 1
ATOM 6164 N N . VAL B 1 401 ? -15.578 -25.188 -27.047 1 97.38 401 VAL B N 1
ATOM 6165 C CA . VAL B 1 401 ? -14.867 -25.828 -28.141 1 97.38 401 VAL B CA 1
ATOM 6166 C C . VAL B 1 401 ? -15.836 -26.094 -29.297 1 97.38 401 VAL B C 1
ATOM 6168 O O . VAL B 1 401 ? -15.5 -25.875 -30.453 1 97.38 401 VAL B O 1
ATOM 6171 N N . ARG B 1 402 ? -17.016 -26.516 -29 1 96.38 402 ARG B N 1
ATOM 6172 C CA . ARG B 1 402 ? -18.031 -26.797 -30.016 1 96.38 402 ARG B CA 1
ATOM 6173 C C . ARG B 1 402 ? -18.438 -25.516 -30.75 1 96.38 402 ARG B C 1
ATOM 6175 O O . ARG B 1 402 ? -18.703 -25.547 -31.953 1 96.38 402 ARG B O 1
ATOM 6182 N N . MET B 1 403 ? -18.391 -24.469 -30.078 1 95.62 403 MET B N 1
ATOM 6183 C CA . MET B 1 403 ? -18.812 -23.188 -30.656 1 95.62 403 MET B CA 1
ATOM 6184 C C . MET B 1 403 ? -17.703 -22.578 -31.5 1 95.62 403 MET B C 1
ATOM 6186 O O . MET B 1 403 ? -17.969 -21.844 -32.469 1 95.62 403 MET B O 1
ATOM 6190 N N . LEU B 1 404 ? -16.5 -22.797 -31.047 1 92.81 404 LEU B N 1
ATOM 6191 C CA . LEU B 1 404 ? -15.391 -22.047 -31.625 1 92.81 404 LEU B CA 1
ATOM 6192 C C . LEU B 1 404 ? -14.672 -22.875 -32.688 1 92.81 404 LEU B C 1
ATOM 6194 O O . LEU B 1 404 ? -13.93 -22.344 -33.5 1 92.81 404 LEU B O 1
ATOM 6198 N N . ARG B 1 405 ? -14.789 -24.172 -32.625 1 88.94 405 ARG B N 1
ATOM 6199 C CA . ARG B 1 405 ? -14.172 -25.047 -33.625 1 88.94 405 ARG B CA 1
ATOM 6200 C C . ARG B 1 405 ? -15.203 -25.516 -34.656 1 88.94 405 ARG B C 1
ATOM 6202 O O . ARG B 1 405 ? -16.375 -25.656 -34.312 1 88.94 405 ARG B O 1
#

Foldseek 3Di:
DQDLVVVLVQFVCQQDDFLNARALEFALLVFNTAGNLLVVLLVCCVVPQDDFEDPDPDDSRDVLNVLLLVLLVLVCVQQAPPDSLLKAKFQWLLRQLLQCLFFVLVPQAAAAAEEEEELLDFLSQPVSNVVSCVVHNYYYHYQYADQLRAGPVVCVLVRDALRYAEYEYECARSAQLDGYPQQSNQVSCVVSPHAYEYECAPVCQQQHHHCVVSVGAKYKYGLRSLNFDHRIIIIGGDQVSCQVTQADDDAPQQWDDDDPVDTHGDHGPSVHVHDGDPSSRSSSSSSSSVVVVVDDSVVLNVQQVVLLVLLCVLQVPAPQKDWTHNDPPGTNKTKIDGPQDAQVLLQVQCVSNSYHWDKFCSSSVSSCVVVVHGMITMGHDHSSHDSVSSVSSSVSSNVSVVVRD/DQDLVVVLVQFVCQQDFFLNARFLEFALLVFNTAGNLLVVLLVCCVVPQDDFEDPDPDDSRDVLNVLLLVLLVLVCVQQAPPDSLLKAKFQWLLRQLLQCLFFVLVPQAAAAAEEEEELLDFLSQPVSNVVSCVVHNYYYHYQYADQLRAGPCVCLLVRDALRYAEYEYECARSAQLDGYPQQSNQVSCVVSPHAYEYECAPVCQQQHHHCVVSVGAKYKYGLRSLNFDHRIIIIGGDQVSCQVTQADDDAPQQWDDDDPVDTHGDHGPSVHVHDGDPSSRSSSSSSSSVVVVVDDSVVLNVQQVVLLVLLCVLQVVAPQKDWTHNDPPGTNKTKIDGPQDAQVLLQVQCVSNNYHWDKFCSSSVSSCVVVVHGMITMGHDHSSHDSVSSVSSSVSSNVSVVVRD

Sequence (810 aa):
MFDVEKIRGEFPILGREVYGKPLVYLDNGATAQKPLAVIETIDYLNRELNANIHRGVHYLSEEATTLYEASRERIRAFIGAAEKEEVIFTAGATASLNTVAYAWGEKFVRAGDNIVVSEMEHHSNIVPWQMLCERKGAEIRVLPFDDEGRLRTELLPSLLDGRTRAVAVTQASNTLGTRPELRGIIDAAHAVGAIAVVDGCQGVVHGGADMQELDCDFYAFSGHKLFAPTGIGVLYGKRALLEEMPPFLGGGDMVDTVTFAKTTYAPVPLKFEAGTANFSGAIALGEAVKFVQRFDPEEVERHEQALLHRATERLAAIDGLRIYGTAPGKCAIVSFNVEGVHPYDMGMILDKLGIAVRTGQHCAEPVMDHYATTGMCRASFALYNTQAEADALADGVERAVRMLRMFDVEKIRGEFPILGREVYGKPLVYLDNGATAQKPLAVIETIDYLNRELNANIHRGVHYLSEEATTLYEASRERIRAFIGAAEKEEVIFTAGATASLNTVAYAWGEKFVRAGDNIVVSEMEHHSNIVPWQMLCERKGAEIRVLPFDDEGRLRTELLPSLLDGRTRAVAVTQASNTLGTRPELRGIIDAAHAVGAIAVVDGCQGVVHGGADMQELDCDFYAFSGHKLFAPTGIGVLYGKRALLEEMPPFLGGGDMVDTVTFAKTTYAPVPLKFEAGTANFSGAIALGEAVKFVQRFDPEEVERHEQALLHRATERLAAIDGLRIYGTAPGKCAIVSFNVEGVHPYDMGMILDKLGIAVRTGQHCAEPVMDHYATTGMCRASFALYNTQAEADALADGVERAVRMLR

Secondary structure (DSSP, 8-state):
---HHHHHTT-GGGG-EETTEE-EE-BTTT-----HHHHHHHHHHHHH-----SS--SHHHHHHHHHHHHHHHHHHHHTT-S-GGGEEEESSHHHHHHHIIIIIHHHH--TT-EEEEETT--GGGTHHHHHHHHHHT-EEEEE-B-TTS-B-GGGHHHH--TTEEEEEEESS-TTT-----HHHHHHHHHHTT-EEEEE-TTTTTTT---HHHH--SEEEEEGGGTTSPTT-EEEEE-HHHHHHSPP-S-SSSSEEEE-SS-EEEPPTTGGG--SS--HHHHHHHHHHHHHHTTS-HHHHHHHHHHHHHHHHHHHHTSTTEEEE---TT--SEEEEEETTB-HHHHHHHHHHTTEE-EEE-TT-HHHHHHTT-S-EEEEE--TT--HHHHHHHHHHHHHHHHHH-/---HHHHHTT-GGGG-EETTEE-EE-BTTT-----HHHHHHHHHHHHH----SSS--SHHHHHHHHHHHHHHHHHHHHTT-S-GGGEEEESSHHHHHHHIIIIIHHHH--TT-EEEEETT--GGGTHHHHHHHHHHT-EEEEE-B-TTS-B-GGGHHHH--TTEEEEEEESS-TTT-----HHHHHHHHHHTT-EEEEE-TTTTTTT---HHHH--SEEEEEGGGTTSPTT-EEEEE-HHHHHHSPPSS-SSSSEEEE-SS-EEEPPTTGGG--SS--HHHHHHHHHHHHHHTTS-HHHHHHHHHHHHHHHHHHHHTSTTEEEE---TT--SEEEEEETTB-HHHHHHHHHHTTEE-EEE-TT-HHHHHHTT-S-EEEEE--TT--HHHHHHHHHHHHHHHHHH-

pLDDT: mean 97.32, std 2.95, range [65.94, 98.94]

Radius of gyration: 26.64 Å; Cα contacts (8 Å, |Δi|>4): 1912; chains: 2; bounding box: 59×72×72 Å